Protein 5GVC (pdb70)

Organism: Homo sapiens (NCBI:txid9606)

CATH classification: 3.40.50.140 (+2 more: 1.10.460.10, 1.10.290.10)

Sequence (1215 aa):
PGHMKTVLMVAEKPSLAQSIAKILSRGSLSSHKGLNGACSVHEYTGTFAGQPVRFKMTSVCGHVMTLDFLGKWDKVDPAELFSQAPTEKKEANPKLNMVKFLQVEGRGCDYIVLWLDCDKEGENICFEVLDAVLPVMNKAHGGEKTVFRARFSSITDTDICNAMACLGEPDHNEALSVDARQELDLRIGCAFTRFQTKYFQGKYGDLDSSLISFGPCQTPTLGFCVERHDKIQSFKPETYWVLQAKVNTDKDRSLLLDWDRVRVFDREIAQMFLNMTKLEKEAQVEATSRKEKAKQRPLALNTVEMLRVASSSLGMGPQHAMQTAERLYTQGYISYPRTETTHYPENFDLKGSLRQQANHPYWADTVKRLLAEGINRPRKGHDAGDHPPITPMKSATEAELGGDAWRLYEYITRHFIATVSHDCKYLQSTISFRIGPELFTCSGKTVLSPGFTEVMPWQSVPLEESLPTCQRGDAFPVGEVKMLEKQTNPPDYLTEAELITLMEKHGIGTDASIPVHINNICQRNYVTVESGRRLKPTNLGIVLVHGYYKIDAELVLPTIRSAVEKQLNLIAQGKADYRQVLGHTLDVFKRKFHYFVDSIAGMDELMEVSFSMKTVLMVAEKPSLAQSIAKILSRGSLSSHKGLNGACSVHEYTGTFAGQPVRFKMTSVCGHVMTLDFLKVDPAELFSQAPTEKKEANPKLNMVKFLQVEGRGCDYIVLWLDCDKEGENICFEVLDAVLPVMNKAHGGEKTVFRARFSSITDTDICNAMACLGEPDHNEALSVDARQELDLRIGCAFTRFQTKYFQGKYGDLDSSLISFGPCQTPTLGFCVERHDKIQSFKPETYWVLQAKVNTDRSLLLDWDRVRVFDREIAQMFLNMTKLEKEAQVEATSRKEKAKQRPLALNTVEMLRVASSSLGMGPQHAMQTAERLYTQGYISYPRTETTHYPENFDLKGSLRQQANHPYWADTVKRLLAEGINRPRKGHDAGDHPPITPMKSATEAELGGDAWRLYEYITRHFIATVSHDCKYLQSTISFRIGPELFTCSGKTVLSPGFTEVMPWQSVPLEESLPTCQRGDAFPVGEVKMLEKQTNPPDYLTEAELITLMEKHGIGTDASIPVHINNICQRNYVTVESGRRLKPTNLGIVLVHGYYKIDAELVLPTIRSAVEKQLNLIAQGKADYRQVLGHTLDVFKRKFHYFVDSIAGMDELMEVSFS

B-factor: mean 39.68, std 14.39, range [19.63, 125.94]

Nearest PDB structures (foldseek):
  5gvc-assembly2_B  TM=1.002E+00  e=0.000E+00  Homo sapiens
  5gvc-assembly1_A  TM=9.564E-01  e=0.000E+00  Homo sapiens
  5gve-assembly1_A  TM=9.741E-01  e=1.449E-103  Homo sapiens
  9ca1-assembly1_A  TM=8.652E-01  e=1.909E-92  Homo sapiens
  9c9y-assembly1_A  TM=8.661E-01  e=2.554E-93  Homo sapiens

InterPro domains:
  IPR000380 DNA topoisomerase, type IA [PTHR11390] (3-815)
  IPR003601 DNA topoisomerase, type IA, domain 2 [SM00436] (146-242)
  IPR003602 DNA topoisomerase, type IA, DNA-binding domain [SM00437] (289-545)
  IPR006171 TOPRIM domain [PF01751] (4-154)
  IPR006171 TOPRIM domain [PS50880] (3-153)
  IPR006171 TOPRIM domain [SM00493] (3-138)
  IPR013497 DNA topoisomerase, type IA, central [PF01131] (170-582)
  IPR013497 DNA topoisomerase, type IA, central [PR00417] (112-125)
  IPR013497 DNA topoisomerase, type IA, central [PR00417] (212-230)
  IPR013497 DNA topoisomerase, type IA, central [PR00417] (331-340)
  IPR013497 DNA topoisomerase, type IA, central [PR00417] (408-424)
  IPR013497 DNA topoisomerase, type IA, central [PR00417] (507-521)
  IPR013497 DNA topoisomerase, type IA, central [PS52039] (171-593)
  IPR013497 DNA topoisomerase, type IA, central [cd00186] (172-593)
  IPR013824 DNA topoisomerase, type IA, central region, subdomain 1 [G3DSA:1.10.460.10] (177-593)
  IPR013825 DNA topoisomerase, type IA, central region, subdomain 2 [G3DSA:2.70.20.10] (236-491)
  IPR013826 DNA topoisomerase, type IA, central region, subdomain 3 [G3DSA:1.10.290.10] (297-422)
  IPR023405 DNA topoisomerase, type IA, core domain [SSF56712] (4-597)
  IPR023406 DNA topoisomerase, type IA, active site [PS00396] (326-340)
  IPR034144 DNA topoisomerase 3-like, TOPRIM domain [cd03362] (3-167)

Foldseek 3Di:
DDDAAEEEEEEAAQLLQVLLLCLVQVNQWDKDAFPLRRKIWIWDWDDAPRDIHIYITIYAHQAQWAKDWDDPPDDDALLCLLPNTHMDIDGPDVSSVRLVRLLVSLAAHQAYEYHYAFDLSRLLSLVVSCVSRVVRYRCPNVVPHRYWYFYFFFSDSVGSVVRSVDIDHRQVLSSLLVVLLSSLFRSLWCSLLVCQQVVCPVVFDQDNSNLDTATLFLQLLLLQLLVLVVLQVPDDKAKKKFKWFWFADPVGDTFIWGFPVNIGRDPVVRVVVLVQFFPFWKKFWADKDKDKDWAAQDQFAALLNLQLCCCQPVVAASVRSQVLLVVCRSVRFKTHRQGPDRAADPVDDLLVLLVQALPDPLCVVVSVVCVVVDWAAFDGTDCPPRHHGIATRHDDDCVVRPDPNVVSSLCRHLSSSRRRKGTWIKMWIKIWIDGRNTIIMGIDIGTDHQISCVSVVVPGDDDDDDDDDDDRGDMTTTPGMDMDIDMDDRDDRAALSNSSVVCVVLQACPSVNSSVSVVVCCVSQQFDQDPSRGTNGDPVVSLSSQLCCVQPVSSNNCNLRRVLSVQSVCSSVVNHDSVVSSVVSSVVSSVSSVSCVVSVCSSVVSCNVVRD/DAEEEEEEAAQLLQVLLLCLVQVNQWDKDCFPQRRKIWIWDWDDDPNDTYIYITMYAHAAQWAKDWPVDQLLCLLPNTDIDIDGPDVSSVRLVRLLVSLARHQAYEYHYAFDLSSLLSLVVSCVSRVVRHDDDPVNDHRYWYFYFFFSDSVGSVVRSVDIDHRFVLSSLLVVLVSSLFRSLWCSLLVVQQVVCPVVFDQDNSNLDTATLFLQLLLLQLLVLVVLQVPDDKAKKKFKWFWFPPPDTFIWGFPVNIGRDPVVNVVVLVLFFPFFKKAWADKDKDKDWAFQDQFAALLNLQLCCCQPVVAASVRSQVLLVVCRSVRFKTHSQDGDRADDPPDDLVQLLVQACPDPLCNVVSVVCVVVDWAHFDGDDCPPRHHGIAGHHHDDCVVPDDVSVVSSLCRHLSSSRRRKGIWIKMKMKTWIDRRNTIIMGIDIGTPGQISCSSVVVPGGDDDDDDDDDDRGDMTTTDGMDMDIDMDHGDARDASSNSSVVCVVLQACPSVNSSVSVVVCCVSQQWDQDPSRGTHGDPSVNLSSQLCCLQPVSSNNCNLRNVLSVQSVCSSVVNHDSVVSSVVSSVVSSVSSVSCVVSVCSSVVSCNVSRD

Secondary structure (DSSP, 8-state):
--SPPEEEEEESSHHHHHHHHHHHTTT--EEEE-TTSS-EEEEEEEESSSSEEEEEEEE--S-SEEEEE----S---GGGGTTTS-EEEEES-GGG-HHHHHHHHHTT-SEEEEE--SSHHHHHHHHHHHHHHGGGS-STTTTS--EEE---SSSSHHHHHHHHHT-B---HHHHHHHHHHHHHHHHHHHHHHHHHHHHTTTTSTT--GGG----TTHHHHHHHHHHHHHHHHT----EEEEEEEEEE-TT--EEEEEETT--B--HHHHHHHHHTTTT--EEEEEEEEEEEEEEPPPPPP-HHHHHHHHHHTT---HHHHHHHHHHHHHTTSBS-S-----S--TTS-HHHHHHTTTT-TTTHHHHHHHHHH-PPPPPP----SS---S-B-S---HHHH-HHHHHHHHHHHHHHHHHTSPPEEEEEEEEEEEETTEEEEEEEEEEEE-GGGGTSGGGPPPP-PPPPP--TT-EEEEEEEEEEEEE--PPPPPBHHHHHHHHHHTT-STTTTHHHHHHHHHHTTSEEEETTTEEEE-HHHHHHHHHHHHH-GGGTSTHHHHHHHHHHHHHHHTSS-HHHHHHHHHHHHHHHHHHHHHTTHHHHHHHHHHT-/-EEEEEEESSHHHHHHHHHHHTTT--EEEE-TTSS-EEEEEEEE-SSSEEEEEEEE--S-SEEEEE----GGGGTTTS-EEEEES-GGG-HHHHHHHHHTT-SEEEEE--SSHHHHHHHHHHHHHHGGGSPPPSS----EEE---SS-SHHHHHHHHHT-B---HHHHHHHHHHHHHHHHHHHHHHHHHHHHTTTTSTT--GGG----TTHHHHHHHHHHHHHHHHT----EEEEEEEEEE---EEEEEETT--B--HHHHHHHHHHHHT--EEEEEEEEEEEEEEPPPPPP-HHHHHHHHHHTT---HHHHHHHHHHHHHTTSBS-S--------TTS-HHHHHHTTTT-TTTHHHHHHHHHH-PPPPPP----SS---S-B-S---TTT--HHHHHHHHHHHHHHHHHTSPPEEEEEEEEEEEETTEEEEEEEEEEEE-GGGGT-GGGSPP--PPPPP--TT-EEEEEEEEEEEEE--PPPPPBHHHHHHHHHHTT-STTTTHHHHHHHHHHTTSEEEETTTEEEE-HHHHHHHHHHHHH-GGGTSTHHHHHHHHHHHHHHTTSS-HHHHHHHHHHHHHHHHHHHHHTTHHHHHHHHHHT-

Solvent-accessible surface area: 56131 Å² total; per-residue (Å²): 189,72,95,90,27,32,0,0,0,0,0,21,53,43,52,1,1,71,32,0,0,120,33,26,8,220,50,73,38,73,67,86,136,10,88,26,34,37,0,26,0,5,72,19,95,24,91,16,90,65,89,80,0,146,8,34,0,0,1,0,59,20,46,5,38,68,33,53,15,111,103,193,209,105,172,82,70,24,22,70,6,1,73,134,19,74,32,90,75,119,54,46,72,85,191,33,66,9,29,119,0,0,74,75,18,0,173,31,2,1,19,0,0,0,0,0,1,15,37,35,63,0,3,3,2,0,59,11,0,9,109,6,0,88,105,38,21,47,185,66,44,50,85,93,102,20,30,24,0,0,108,7,17,3,12,21,93,99,37,0,55,84,2,40,88,94,38,18,94,23,48,93,63,45,2,34,7,5,24,0,60,39,27,2,37,32,15,1,10,26,0,0,21,81,29,0,31,118,76,0,101,75,84,22,80,103,12,82,8,71,90,1,4,6,8,13,3,9,4,3,0,5,4,12,0,0,90,37,26,53,90,33,117,76,65,90,69,67,49,34,19,29,0,24,1,68,0,58,8,123,190,132,70,75,5,86,0,78,8,39,13,53,103,5,58,39,147,137,5,2,95,26,4,35,63,47,0,100,139,73,155,89,0,70,2,53,47,69,34,128,119,106,90,43,80,95,23,20,72,4,3,18,6,19,58,0,2,49,22,0,2,81,82,36,41,1,11,4,56,76,0,9,105,2,0,34,96,0,1,11,82,3,21,0,2,2,0,59,5,98,1,16,33,12,43,148,138,37,96,12,93,24,11,0,142,77,1,10,127,20,112,123,3,14,90,25,0,104,139,16,30,91,127,30,51,31,164,16,64,175,18,114,93,40,68,64,14,30,0,2,1,0,35,92,58,4,54,88,100,96,19,31,46,53,3,6,85,0,0,37,16,1,0,35,7,2,0,0,1,0,8,75,26,0,66,18,43,23,8,38,6,20,0,54,0,24,15,0,37,0,34,6,61,5,72,57,60,87,46,74,20,0,6,83,4,0,74,140,52,49,16,91,175,65,111,65,12,30,124,26,131,170,58,52,42,4,77,16,47,72,23,73,36,51,106,99,111,35,121,70,48,79,24,2,36,3,13,74,0,0,56,41,0,82,154,67,16,1,1,58,81,31,22,10,4,84,22,1,43,37,0,31,146,103,90,2,2,45,66,64,87,60,53,52,0,82,6,25,85,17,0,29,10,1,7,66,0,2,110,148,14,25,29,76,4,9,72,14,88,40,8,12,54,16,11,125,74,11,57,57,2,7,96,46,139,26,72,55,179,129,8,16,32,126,10,16,76,45,10,66,187,35,4,82,123,0,44,123,32,17,52,10,0,22,94,63,0,84,126,47,23,92,136,66,27,0,0,0,0,0,20,77,39,43,3,0,55,29,0,0,120,24,35,8,222,53,73,40,72,57,90,117,11,92,25,41,39,0,4,0,1,72,18,95,30,102,12,72,80,59,96,0,144,11,31,0,0,0,0,54,13,51,4,37,69,33,65,28,148,226,85,82,19,44,67,4,1,69,131,18,76,35,65,86,106,50,48,65,96,193,35,62,8,28,110,0,0,59,65,16,0,186,36,1,25,3,0,0,0,0,0,3,19,37,34,58,0,1,2,2,0,56,10,0,10,110,5,0,80,101,46,18,65,199,41,190,64,68,82,89,25,28,25,0,0,104,10,20,2,13,34,90,97,39,0,52,83,5,42,84,99,39,20,102,23,45,102,63,45,2,38,5,5,25,0,70,36,20,1,36,33,14,2,8,36,0,0,23,105,32,0,30,122,74,0,117,73,89,21,78,102,11,78,8,80,94,1,4,6,7,16,3,8,4,4,0,4,4,16,0,0,88,43,19,54,94,28,133,83,62,166,77,99,39,24,13,29,2,48,0,73,0,52,68,168,168,56,30,95,2,85,12,78,116,95,97,15,101,68,130,121,71,1,80,76,13,25,64,92,0,97,130,70,166,94,0,70,2,48,47,63,45,156,136,116,83,54,73,95,23,21,70,3,2,16,6,24,54,0,1,87,20,0,2,81,73,40,25,0,7,4,48,3,0,7,30,6,0,36,47,0,2,16,56,2,18,0,0,5,0,54,4,88,1,18,35,8,40,145,137,37,89,11,72,18,8,0,132,83,0,14,122,16,110,116,3,12,86,20,0,101,139,15,45,89,138,27,31,38,142,16,66,174,21,110,80,39,68,68,13,20,0,1,0,0,27,101,52,4,52,90,94,103,8,22,14,6,21,15,75,0,0,36,11,0,0,31,5,2,0,0,0,1,7,91,36,1,70,20,30,30,16,38,5,17,0,76,0,27,62,7,45,0,39,4,67,6,76,44,64,91,45,76,21,0,7,87,2,0,68,122,52,46,16,94,181,76,125,69,24,29,128,25,132,172,59,55,54,21,74,26,42,54,18,100,51,53,105,104,89,19,121,56,57,90,27,5,38,3,9,71,0,0,57,40,0,88,156,66,19,1,1,60,77,20,25,8,0,80,25,1,21,43,0,29,106,105,93,3,2,47,19,60,75,61,24,51,0,79,5,34,84,18,0,25,8,1,2,58,0,2,87,118,8,25,40,84,3,3,73,13,94,31,9,10,54,16,12,127,70,12,60,60,3,7,96,45,144,26,86,56,143,132,8,0,25,124,9,12,59,47,10,73,161,31,10,124,119,0,50,102,29,18,64,12,0,25,101,41,0,91,120,50,19,91

GO terms:
  GO:0003677 DNA binding (F, TAS)
  GO:0005634 nucleus (C, TAS)
  GO:0003916 DNA topoisomerase activity (F, TAS)
  GO:0140226 RNA topoisomerase activity (F, IDA)
  GO:0005515 protein binding (F, IPI)
  GO:0005634 nucleus (C, IDA)
  GO:0003723 RNA binding (F, HDA)

Structure (mmCIF, N/CA/C/O backbone):
data_5GVC
#
_entry.id   5GVC
#
_cell.length_a   176.088
_cell.length_b   93.665
_cell.length_c   91.608
_cell.angle_alpha   90.00
_cell.angle_beta   91.88
_cell.angle_gamma   90.00
#
_symmetry.space_group_name_H-M   'C 1 2 1'
#
loop_
_entity.id
_entity.type
_entity.pdbx_description
1 polymer 'DNA topoisomerase 3-beta-1'
2 non-polymer 'MAGNESIUM ION'
3 water water
#
loop_
_atom_site.group_PDB
_atom_site.id
_atom_site.type_symbol
_atom_site.label_atom_id
_atom_site.label_alt_id
_atom_site.label_comp_id
_atom_site.label_asym_id
_atom_site.label_entity_id
_atom_site.label_seq_id
_atom_site.pdbx_PDB_ins_code
_atom_site.Cartn_x
_atom_site.Cartn_y
_atom_site.Cartn_z
_atom_site.occupancy
_atom_site.B_iso_or_equiv
_atom_site.auth_seq_id
_atom_site.auth_comp_id
_atom_site.auth_asym_id
_atom_site.auth_atom_id
_atom_site.pdbx_PDB_model_num
ATOM 1 N N . PRO A 1 1 ? 10.119 -28.643 41.880 1.00 70.20 -2 PRO A N 1
ATOM 2 C CA . PRO A 1 1 ? 10.751 -28.613 40.557 1.00 67.03 -2 PRO A CA 1
ATOM 3 C C . PRO A 1 1 ? 11.775 -29.727 40.374 1.00 64.51 -2 PRO A C 1
ATOM 4 O O . PRO A 1 1 ? 12.023 -30.502 41.298 1.00 62.58 -2 PRO A O 1
ATOM 8 N N . GLY A 1 2 ? 12.361 -29.798 39.184 1.00 56.24 -1 GLY A N 1
ATOM 9 C CA . GLY A 1 2 ? 13.414 -30.755 38.906 1.00 43.10 -1 GLY A CA 1
ATOM 10 C C . GLY A 1 2 ? 14.778 -30.104 39.021 1.00 36.91 -1 GLY A C 1
ATOM 11 O O . GLY A 1 2 ? 15.004 -29.269 39.897 1.00 37.49 -1 GLY A O 1
ATOM 12 N N . HIS A 1 3 ? 15.689 -30.476 38.130 1.00 38.53 0 HIS A N 1
ATOM 13 C CA . HIS A 1 3 ? 17.039 -29.926 38.148 1.00 37.13 0 HIS A CA 1
ATOM 14 C C . HIS A 1 3 ? 17.054 -28.470 37.692 1.00 37.69 0 HIS A C 1
ATOM 15 O O . HIS A 1 3 ? 16.267 -28.071 36.834 1.00 41.63 0 HIS A O 1
ATOM 22 N N . MET A 1 4 ? 17.949 -27.682 38.279 1.00 31.19 1 MET A N 1
ATOM 23 C CA . MET A 1 4 ? 18.179 -26.313 37.831 1.00 32.08 1 MET A CA 1
ATOM 24 C C . MET A 1 4 ? 18.647 -26.307 36.382 1.00 32.58 1 MET A C 1
ATOM 25 O O . MET A 1 4 ? 19.601 -26.999 36.027 1.00 30.04 1 MET A O 1
ATOM 30 N N . LYS A 1 5 ? 17.966 -25.532 35.546 1.00 35.11 2 LYS A N 1
ATOM 31 C CA . LYS A 1 5 ? 18.270 -25.505 34.124 1.00 32.82 2 LYS A CA 1
ATOM 32 C C . LYS A 1 5 ? 19.557 -24.740 33.837 1.00 34.20 2 LYS A C 1
ATOM 33 O O . LYS A 1 5 ? 19.910 -23.804 34.554 1.00 36.17 2 LYS A O 1
ATOM 39 N N . THR A 1 6 ? 20.256 -25.151 32.785 1.00 35.89 3 THR A N 1
ATOM 40 C CA . THR A 1 6 ? 21.471 -24.473 32.356 1.00 27.37 3 THR A CA 1
ATOM 41 C C . THR A 1 6 ? 21.211 -23.806 31.013 1.00 30.07 3 THR A C 1
ATOM 42 O O . THR A 1 6 ? 20.771 -24.454 30.064 1.00 35.23 3 THR A O 1
ATOM 46 N N . VAL A 1 7 ? 21.480 -22.508 30.934 1.00 28.62 4 VAL A N 1
ATOM 47 C CA . VAL A 1 7 ? 21.255 -21.771 29.700 1.00 25.06 4 VAL A CA 1
ATOM 48 C C . VAL A 1 7 ? 22.563 -21.460 28.987 1.00 26.89 4 VAL A C 1
ATOM 49 O O . VAL A 1 7 ? 23.366 -20.662 29.468 1.00 31.58 4 VAL A O 1
ATOM 53 N N . LEU A 1 8 ? 22.773 -22.095 27.838 1.00 24.46 5 LEU A N 1
ATOM 54 C CA . LEU A 1 8 ? 23.943 -21.809 27.020 1.00 24.07 5 LEU A CA 1
ATOM 55 C C . LEU A 1 8 ? 23.701 -20.545 26.208 1.00 27.02 5 LEU A C 1
ATOM 56 O O . LEU A 1 8 ? 22.664 -20.403 25.565 1.00 33.44 5 LEU A O 1
ATOM 61 N N . MET A 1 9 ? 24.650 -19.619 26.246 1.00 30.11 6 MET A N 1
ATOM 62 C CA . MET A 1 9 ? 24.532 -18.402 25.456 1.00 23.55 6 MET A CA 1
ATOM 63 C C . MET A 1 9 ? 25.785 -18.204 24.609 1.00 23.18 6 MET A C 1
ATOM 64 O O . MET A 1 9 ? 26.905 -18.295 25.109 1.00 27.77 6 MET A O 1
ATOM 69 N N . VAL A 1 10 ? 25.585 -17.937 23.321 1.00 24.88 7 VAL A N 1
ATOM 70 C CA . VAL A 1 10 ? 26.684 -17.911 22.361 1.00 22.75 7 VAL A CA 1
ATOM 71 C C . VAL A 1 10 ? 26.800 -16.585 21.616 1.00 33.10 7 VAL A C 1
ATOM 72 O O . VAL A 1 10 ? 25.867 -16.162 20.934 1.00 22.66 7 VAL A O 1
ATOM 76 N N . ALA A 1 11 ? 27.956 -15.942 21.744 1.00 30.84 8 ALA A N 1
ATOM 77 C CA . ALA A 1 11 ? 28.236 -14.712 21.013 1.00 27.00 8 ALA A CA 1
ATOM 78 C C . ALA A 1 11 ? 29.099 -15.022 19.794 1.00 30.73 8 ALA A C 1
ATOM 79 O O . ALA A 1 11 ? 29.507 -16.164 19.589 1.00 24.48 8 ALA A O 1
ATOM 81 N N . GLU A 1 12 ? 29.371 -14.007 18.982 1.00 21.77 9 GLU A N 1
ATOM 82 C CA . GLU A 1 12 ? 30.079 -14.218 17.723 1.00 26.23 9 GLU A CA 1
ATOM 83 C C . GLU A 1 12 ? 31.590 -14.296 17.907 1.00 27.84 9 GLU A C 1
ATOM 84 O O . GLU A 1 12 ? 32.279 -14.967 17.139 1.00 30.70 9 GLU A O 1
ATOM 90 N N . LYS A 1 13 ? 32.100 -13.621 18.932 1.00 21.37 10 LYS A N 1
ATOM 91 C CA . LYS A 1 13 ? 33.537 -13.584 19.186 1.00 33.54 10 LYS A CA 1
ATOM 92 C C . LYS A 1 13 ? 33.819 -13.628 20.687 1.00 29.40 10 LYS A C 1
ATOM 93 O O . LYS A 1 13 ? 32.983 -13.204 21.484 1.00 29.93 10 LYS A O 1
ATOM 99 N N . PRO A 1 14 ? 34.996 -14.155 21.075 1.00 34.06 11 PRO A N 1
ATOM 100 C CA . PRO A 1 14 ? 35.397 -14.315 22.480 1.00 29.49 11 PRO A CA 1
ATOM 101 C C . PRO A 1 14 ? 35.248 -13.051 23.326 1.00 26.25 11 PRO A C 1
ATOM 102 O O . PRO A 1 1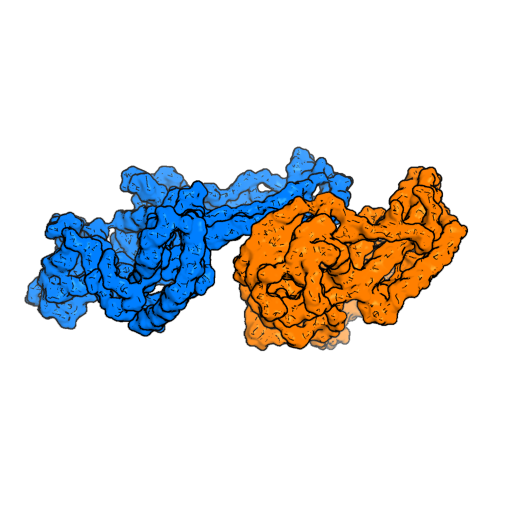4 ? 34.721 -13.121 24.437 1.00 27.13 11 PRO A O 1
ATOM 106 N N . SER A 1 15 ? 35.708 -11.919 22.805 1.00 27.38 12 SER A N 1
ATOM 107 C CA . SER A 1 15 ? 35.620 -10.650 23.523 1.00 31.43 12 SER A CA 1
ATOM 108 C C . SER A 1 15 ? 34.173 -10.227 23.747 1.00 27.87 12 SER A C 1
ATOM 109 O O . SER A 1 15 ? 33.826 -9.702 24.805 1.00 29.95 12 SER A O 1
ATOM 112 N N . LEU A 1 16 ? 33.332 -10.460 22.744 1.00 26.11 13 LEU A N 1
ATOM 113 C CA . LEU A 1 16 ? 31.911 -10.157 22.851 1.00 31.73 13 LEU A CA 1
ATOM 114 C C . LEU A 1 16 ? 31.254 -10.992 23.944 1.00 25.72 13 LEU A C 1
ATOM 115 O O . LEU A 1 16 ? 30.496 -10.469 24.758 1.00 28.21 13 LEU A O 1
ATOM 120 N N . ALA A 1 17 ? 31.552 -12.288 23.955 1.00 24.29 14 ALA A N 1
ATOM 121 C CA . ALA A 1 17 ? 30.996 -13.198 24.951 1.00 26.80 14 ALA A CA 1
ATOM 122 C C . ALA A 1 17 ? 31.368 -12.768 26.365 1.00 27.79 14 ALA A C 1
ATOM 123 O O . ALA A 1 17 ? 30.530 -12.772 27.264 1.00 34.90 14 ALA A O 1
ATOM 125 N N . GLN A 1 18 ? 32.628 -12.387 26.548 1.00 26.07 15 GLN A N 1
ATOM 126 C CA . GLN A 1 18 ? 33.127 -11.983 27.857 1.00 31.16 15 GLN A CA 1
ATOM 127 C C . GLN A 1 18 ? 32.451 -10.696 28.315 1.00 30.04 15 GLN A C 1
ATOM 128 O O . GLN A 1 18 ? 32.023 -10.585 29.465 1.00 32.25 15 GLN A O 1
ATOM 134 N N . SER A 1 19 ? 32.363 -9.725 27.411 1.00 22.35 16 SER A N 1
ATOM 135 C CA . SER A 1 19 ? 31.783 -8.427 27.739 1.00 36.31 16 SER A CA 1
ATOM 136 C C . SER A 1 19 ? 30.295 -8.529 28.056 1.00 37.67 16 SER A C 1
ATOM 137 O O . SER A 1 19 ? 29.821 -7.931 29.022 1.00 41.73 16 SER A O 1
ATOM 140 N N . ILE A 1 20 ? 29.563 -9.285 27.243 1.00 32.65 17 ILE A N 1
ATOM 141 C CA . ILE A 1 20 ? 28.129 -9.461 27.452 1.00 33.25 17 ILE A CA 1
ATOM 142 C C . ILE A 1 20 ? 27.868 -10.171 28.775 1.00 30.99 17 ILE A C 1
ATOM 143 O O . ILE A 1 20 ? 26.986 -9.779 29.539 1.00 42.91 17 ILE A O 1
ATOM 148 N N . ALA A 1 21 ? 28.650 -11.210 29.046 1.00 24.01 18 ALA A N 1
ATOM 149 C CA . ALA A 1 21 ? 28.508 -11.972 30.281 1.00 30.01 18 ALA A CA 1
ATOM 150 C C . ALA A 1 21 ? 28.849 -11.130 31.509 1.00 31.12 18 ALA A C 1
ATOM 151 O O . ALA A 1 21 ? 28.192 -11.239 32.542 1.00 32.27 18 ALA A O 1
ATOM 153 N N . LYS A 1 22 ? 29.877 -10.294 31.392 1.00 29.25 19 LYS A N 1
ATOM 154 C CA . LYS A 1 22 ? 30.275 -9.409 32.483 1.00 30.20 19 LYS A CA 1
ATOM 155 C C . LYS A 1 22 ? 29.155 -8.426 32.817 1.00 35.91 19 LYS A C 1
ATOM 156 O O . LYS A 1 22 ? 28.910 -8.117 33.985 1.00 35.52 19 LYS A O 1
ATOM 162 N N . ILE A 1 23 ? 28.477 -7.943 31.781 1.00 28.77 20 ILE A N 1
ATOM 163 C CA . ILE A 1 23 ? 27.350 -7.033 31.949 1.00 23.93 20 ILE A CA 1
ATOM 164 C C . ILE A 1 23 ? 26.179 -7.732 32.639 1.00 41.80 20 ILE A C 1
ATOM 165 O O . ILE A 1 23 ? 25.636 -7.231 33.624 1.00 45.80 20 ILE A O 1
ATOM 170 N N . LEU A 1 24 ? 25.797 -8.892 32.116 1.00 33.81 21 LEU A N 1
ATOM 171 C CA . LEU A 1 24 ? 24.626 -9.612 32.607 1.00 34.82 21 LEU A CA 1
ATOM 172 C C . LEU A 1 24 ? 24.837 -10.200 34.001 1.00 29.71 21 LEU A C 1
ATOM 173 O O . LEU A 1 24 ? 23.902 -10.270 34.799 1.00 34.27 21 LEU A O 1
ATOM 178 N N . SER A 1 25 ? 26.065 -10.615 34.294 1.00 29.20 22 SER A N 1
ATOM 179 C CA . SER A 1 25 ? 26.387 -11.190 35.597 1.00 34.14 22 SER A CA 1
ATOM 180 C C . SER A 1 25 ? 26.677 -10.117 36.639 1.00 33.98 22 SER A C 1
ATOM 181 O O . SER A 1 25 ? 26.909 -10.430 37.808 1.00 39.98 22 SER A O 1
ATOM 184 N N . ARG A 1 26 ? 26.665 -8.859 36.204 1.00 35.66 23 ARG A N 1
ATOM 185 C CA . ARG A 1 26 ? 27.044 -7.724 37.044 1.00 38.95 23 ARG A CA 1
ATOM 186 C C . ARG A 1 26 ? 28.419 -7.927 37.678 1.00 42.26 23 ARG A C 1
ATOM 187 O O . ARG A 1 26 ? 28.669 -7.482 38.798 1.00 36.20 23 ARG A O 1
ATOM 195 N N . GLY A 1 27 ? 29.307 -8.599 36.952 1.00 39.45 24 GLY A N 1
ATOM 196 C CA . GLY A 1 27 ? 30.671 -8.801 37.403 1.00 39.30 24 GLY A CA 1
ATOM 197 C C . GLY A 1 27 ? 30.889 -10.057 38.228 1.00 41.63 24 GLY A C 1
ATOM 198 O O . GLY A 1 27 ? 32.010 -10.331 38.658 1.00 45.11 24 GLY A O 1
ATOM 199 N N . SER A 1 28 ? 29.828 -10.830 38.443 1.00 38.31 25 SER A N 1
ATOM 200 C CA . SER A 1 28 ? 29.936 -12.068 39.212 1.00 37.93 25 SER A CA 1
ATOM 201 C C . SER A 1 28 ? 30.383 -13.201 38.299 1.00 39.22 25 SER A C 1
ATOM 202 O O . SER A 1 28 ? 30.040 -14.364 38.506 1.00 41.67 25 SER A O 1
ATOM 205 N N . LEU A 1 29 ? 31.161 -12.837 37.289 1.00 52.70 26 LEU A N 1
ATOM 206 C CA . LEU A 1 29 ? 31.555 -13.745 36.228 1.00 46.27 26 LEU A CA 1
ATOM 207 C C . LEU A 1 29 ? 32.662 -14.693 36.671 1.00 44.54 26 LEU A C 1
ATOM 208 O O . LEU A 1 29 ? 33.610 -14.287 37.342 1.00 55.47 26 LEU A O 1
ATOM 213 N N . SER A 1 30 ? 32.532 -15.960 36.292 1.00 36.40 27 SER A N 1
ATOM 214 C CA . SER A 1 30 ? 33.592 -16.936 36.501 1.00 30.27 27 SER A CA 1
ATOM 215 C C . SER A 1 30 ? 33.989 -17.521 35.150 1.00 41.18 27 SER A C 1
ATOM 216 O O . SER A 1 30 ? 33.182 -18.173 34.487 1.00 49.36 27 SER A O 1
ATOM 219 N N . SER A 1 31 ? 35.235 -17.291 34.749 1.00 28.74 28 SER A N 1
ATOM 220 C CA . SER A 1 31 ? 35.674 -17.629 33.399 1.00 30.45 28 SER A CA 1
ATOM 221 C C . SER A 1 31 ? 36.798 -18.659 33.363 1.00 38.76 28 SER A C 1
ATOM 222 O O . SER A 1 31 ? 37.734 -18.602 34.161 1.00 41.89 28 SER A O 1
ATOM 225 N N . HIS A 1 32 ? 36.698 -19.597 32.426 1.00 39.90 29 HIS A N 1
ATOM 226 C CA . HIS A 1 32 ? 37.750 -20.583 32.215 1.00 33.45 29 HIS A CA 1
ATOM 227 C C . HIS A 1 32 ? 37.931 -20.869 30.725 1.00 38.23 29 HIS A C 1
ATOM 228 O O . HIS A 1 32 ? 37.032 -20.629 29.919 1.00 35.01 29 HIS A O 1
ATOM 235 N N . LYS A 1 33 ? 39.103 -21.383 30.370 1.00 44.33 30 LYS A N 1
ATOM 236 C CA . LYS A 1 33 ? 39.466 -21.592 28.973 1.00 42.34 30 LYS A CA 1
ATOM 237 C C . LYS A 1 33 ? 38.741 -22.802 28.387 1.00 37.43 30 LYS A C 1
ATOM 238 O O . LYS A 1 33 ? 38.533 -23.799 29.075 1.00 35.46 30 LYS A O 1
ATOM 244 N N . GLY A 1 34 ? 38.359 -22.710 27.117 1.00 37.39 31 GLY A N 1
ATOM 245 C CA . GLY A 1 34 ? 37.746 -23.833 26.430 1.00 34.69 31 GLY A CA 1
ATOM 246 C C . GLY A 1 34 ? 38.789 -24.770 25.855 1.00 33.47 31 GLY A C 1
ATOM 247 O O . GLY A 1 34 ? 39.986 -24.498 25.941 1.00 42.50 31 GLY A O 1
ATOM 248 N N . LEU A 1 35 ? 38.338 -25.875 25.267 1.00 23.46 32 LEU A N 1
ATOM 249 C CA . LEU A 1 35 ? 39.250 -26.902 24.773 1.00 30.70 32 LEU A CA 1
ATOM 250 C C . LEU A 1 35 ? 40.091 -26.408 23.599 1.00 33.67 32 LEU A C 1
ATOM 251 O O . LEU A 1 35 ? 41.216 -26.865 23.400 1.00 39.84 32 LEU A O 1
ATOM 256 N N . ASN A 1 36 ? 39.545 -25.475 22.827 1.00 36.12 33 ASN A N 1
ATOM 257 C CA . ASN A 1 36 ? 40.191 -25.044 21.594 1.00 35.38 33 ASN A CA 1
ATOM 258 C C . ASN A 1 36 ? 41.184 -23.905 21.801 1.00 32.20 33 ASN A C 1
ATOM 259 O O . ASN A 1 36 ? 41.907 -23.529 20.881 1.00 41.56 33 ASN A O 1
ATOM 264 N N . GLY A 1 37 ? 41.215 -23.355 23.009 1.00 38.20 34 GLY A N 1
ATOM 265 C CA . GLY A 1 37 ? 42.136 -22.277 23.318 1.00 42.42 34 GLY A CA 1
ATOM 266 C C . GLY A 1 37 ? 41.635 -20.902 22.920 1.00 50.01 34 GLY A C 1
ATOM 267 O O . GLY A 1 37 ? 41.901 -19.918 23.606 1.00 57.66 34 GLY A O 1
ATOM 268 N N . ALA A 1 38 ? 40.913 -20.828 21.808 1.00 49.77 35 ALA A N 1
ATOM 269 C CA . ALA A 1 38 ? 40.382 -19.558 21.325 1.00 40.54 35 ALA A CA 1
ATOM 270 C C . ALA A 1 38 ? 39.185 -19.107 22.156 1.00 47.43 35 ALA A C 1
ATOM 271 O O . ALA A 1 38 ? 39.090 -17.942 22.542 1.00 41.92 35 ALA A O 1
ATOM 273 N N . CYS A 1 39 ? 38.274 -20.034 22.431 1.00 37.78 36 CYS A N 1
ATOM 274 C CA . CYS A 1 39 ? 37.020 -19.695 23.092 1.00 33.89 36 CYS A CA 1
ATOM 275 C C . CYS A 1 39 ? 37.072 -19.961 24.592 1.00 41.41 36 CYS A C 1
ATOM 276 O O . CYS A 1 39 ? 37.603 -20.977 25.034 1.00 43.86 36 CYS A O 1
ATOM 279 N N . SER A 1 40 ? 36.529 -19.031 25.370 1.00 39.10 37 SER A N 1
ATOM 280 C CA . SER A 1 40 ? 36.423 -19.209 26.812 1.00 36.25 37 SER A CA 1
ATOM 281 C C . SER A 1 40 ? 34.978 -19.475 27.212 1.00 37.78 37 SER A C 1
ATOM 282 O O . SER A 1 40 ? 34.058 -19.274 26.419 1.00 35.36 37 SER A O 1
ATOM 285 N N . VAL A 1 41 ? 34.783 -19.922 28.447 1.00 36.52 38 VAL A N 1
ATOM 286 C CA . VAL A 1 41 ? 33.445 -20.181 28.957 1.00 34.58 38 VAL A CA 1
ATOM 287 C C . VAL A 1 41 ? 33.209 -19.344 30.205 1.00 36.83 38 VAL A C 1
ATOM 288 O O . VAL A 1 41 ? 34.023 -19.342 31.128 1.00 37.01 38 VAL A O 1
ATOM 292 N N . HIS A 1 42 ? 32.089 -18.631 30.225 1.00 32.20 39 HIS A N 1
ATOM 293 C CA . HIS A 1 42 ? 31.781 -17.736 31.326 1.00 26.49 39 HIS A CA 1
ATOM 294 C C . HIS A 1 42 ? 30.526 -18.203 32.048 1.00 32.34 39 HIS A C 1
ATOM 295 O O . HIS A 1 42 ? 29.439 -18.236 31.469 1.00 25.43 39 HIS A O 1
ATOM 302 N N . GLU A 1 43 ? 30.681 -18.567 33.316 1.00 32.89 40 GLU A N 1
ATOM 303 C CA . GLU A 1 43 ? 29.576 -19.132 34.075 1.00 31.45 40 GLU A CA 1
ATOM 304 C C . GLU A 1 43 ? 29.188 -18.247 35.251 1.00 37.10 40 GLU A C 1
ATOM 305 O O . GLU A 1 43 ? 30.040 -17.614 35.878 1.00 39.27 40 GLU A O 1
ATOM 311 N N . TYR A 1 44 ? 27.893 -18.220 35.543 1.00 28.72 41 TYR A N 1
ATOM 312 C CA . TYR A 1 44 ? 27.360 -17.471 36.671 1.00 32.87 41 TYR A CA 1
ATOM 313 C C . TYR A 1 44 ? 25.913 -17.872 36.913 1.00 34.28 41 TYR A C 1
ATOM 314 O O . TYR A 1 44 ? 25.281 -18.488 36.056 1.00 32.70 41 TYR A O 1
ATOM 323 N N . THR A 1 45 ? 25.391 -17.519 38.082 1.00 31.63 42 THR A N 1
ATOM 324 C CA . THR A 1 45 ? 24.008 -17.829 38.413 1.00 27.31 42 THR A CA 1
ATOM 325 C C . THR A 1 45 ? 23.154 -16.589 38.185 1.00 30.31 42 THR A C 1
ATOM 326 O O . THR A 1 45 ? 23.611 -15.463 38.388 1.00 32.27 42 THR A O 1
ATOM 330 N N . GLY A 1 46 ? 21.913 -16.796 37.757 1.00 32.33 43 GLY A N 1
ATOM 331 C CA . GLY A 1 46 ? 21.005 -15.693 37.522 1.00 30.41 43 GLY A CA 1
ATOM 332 C C . GLY A 1 46 ? 19.566 -16.143 37.382 1.00 33.74 43 GLY A C 1
ATOM 333 O O . GLY A 1 46 ? 19.192 -17.223 37.842 1.00 36.62 43 GLY A O 1
ATOM 334 N N . THR A 1 47 ? 18.760 -15.310 36.735 1.00 40.68 44 THR A N 1
ATOM 335 C CA . THR A 1 47 ? 17.343 -15.594 36.558 1.00 47.34 44 THR A CA 1
ATOM 336 C C . THR A 1 47 ? 16.945 -15.629 35.085 1.00 45.88 44 THR A C 1
ATOM 337 O O . THR A 1 47 ? 17.363 -14.781 34.297 1.00 56.38 44 THR A O 1
ATOM 341 N N . PHE A 1 48 ? 16.141 -16.623 34.723 1.00 38.15 45 PHE A N 1
ATOM 342 C CA . PHE A 1 48 ? 15.621 -16.740 33.370 1.00 34.89 45 PHE A CA 1
ATOM 343 C C . PHE A 1 48 ? 14.163 -17.176 33.455 1.00 44.12 45 PHE A 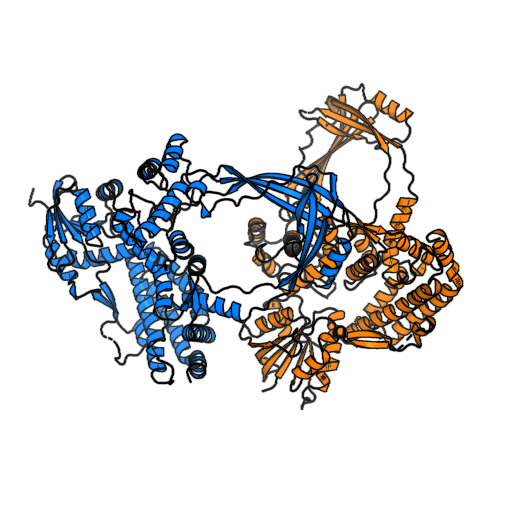C 1
ATOM 344 O O . PHE A 1 48 ? 13.849 -18.201 34.062 1.00 48.74 45 PHE A O 1
ATOM 352 N N . ALA A 1 49 ? 13.285 -16.382 32.846 1.00 52.88 46 ALA A N 1
ATOM 353 C CA . ALA A 1 49 ? 11.845 -16.634 32.852 1.00 55.48 46 ALA A CA 1
ATOM 354 C C . ALA A 1 49 ? 11.312 -16.755 34.279 1.00 56.10 46 ALA A C 1
ATOM 355 O O . ALA A 1 49 ? 10.476 -17.610 34.570 1.00 58.64 46 ALA A O 1
ATOM 357 N N . GLY A 1 50 ? 11.801 -15.887 35.161 1.00 50.45 47 GLY A N 1
ATOM 358 C CA . GLY A 1 50 ? 11.376 -15.872 36.550 1.00 39.91 47 GLY A CA 1
ATOM 359 C C . GLY A 1 50 ? 11.775 -17.117 37.321 1.00 37.33 47 GLY A C 1
ATOM 360 O O . GLY A 1 50 ? 11.058 -17.559 38.218 1.00 50.75 47 GLY A O 1
ATOM 361 N N . GLN A 1 51 ? 12.928 -17.679 36.973 1.00 42.24 48 GLN A N 1
ATOM 362 C CA . GLN A 1 51 ? 13.434 -18.888 37.616 1.00 41.92 48 GLN A CA 1
ATOM 363 C C . GLN A 1 51 ? 14.947 -18.814 37.770 1.00 38.49 48 GLN A C 1
ATOM 364 O O . GLN A 1 51 ? 15.637 -18.310 36.884 1.00 34.91 48 GLN A O 1
ATOM 370 N N . PRO A 1 52 ? 15.470 -19.321 38.896 1.00 41.37 49 PRO A N 1
ATOM 371 C CA . PRO A 1 52 ? 16.922 -19.407 39.082 1.00 34.02 49 PRO A CA 1
ATOM 372 C C . PRO A 1 52 ? 17.552 -20.451 38.171 1.00 36.87 49 PRO A C 1
ATOM 373 O O . PRO A 1 52 ? 17.140 -21.611 38.179 1.00 42.02 49 PRO A O 1
ATOM 377 N N . VAL A 1 53 ? 18.545 -20.032 37.394 1.00 33.34 50 VAL A N 1
ATOM 378 C CA . VAL A 1 53 ? 19.196 -20.903 36.425 1.00 31.86 50 VAL A CA 1
ATOM 379 C C . VAL A 1 53 ? 20.702 -20.699 36.457 1.00 38.75 50 VAL A C 1
ATOM 380 O O . VAL A 1 53 ? 21.196 -19.731 37.036 1.00 37.77 50 VAL A O 1
ATOM 384 N N . ARG A 1 54 ? 21.430 -21.615 35.831 1.00 35.07 51 ARG A N 1
ATOM 385 C CA . ARG A 1 54 ? 22.859 -21.433 35.628 1.00 34.81 51 ARG A CA 1
ATOM 386 C C . ARG A 1 54 ? 23.113 -20.940 34.210 1.00 33.78 51 ARG A C 1
ATOM 387 O O . ARG A 1 54 ? 22.649 -21.543 33.243 1.00 38.76 51 ARG A O 1
ATOM 395 N N . PHE A 1 55 ? 23.851 -19.843 34.086 1.00 35.43 52 PHE A N 1
ATOM 396 C CA . PHE A 1 55 ? 24.174 -19.303 32.772 1.00 27.47 52 PHE A CA 1
ATOM 397 C C . PHE A 1 55 ? 25.553 -19.751 32.314 1.00 30.87 52 PHE A C 1
ATOM 398 O O . PHE A 1 55 ? 26.501 -19.788 33.098 1.00 35.84 52 PHE A O 1
ATOM 406 N N . LYS A 1 56 ? 25.652 -20.094 31.035 1.00 30.76 53 LYS A N 1
ATOM 407 C CA . LYS A 1 56 ? 26.902 -20.564 30.462 1.00 31.29 53 LYS A CA 1
ATOM 408 C C . LYS A 1 56 ? 27.172 -19.828 29.154 1.00 33.41 53 LYS A C 1
ATOM 409 O O . LYS A 1 56 ? 26.684 -20.224 28.094 1.00 34.38 53 LYS A O 1
ATOM 415 N N . MET A 1 57 ? 27.948 -18.753 29.236 1.00 29.14 54 MET A N 1
ATOM 416 C CA . MET A 1 57 ? 28.211 -17.913 28.075 1.00 30.44 54 MET A CA 1
ATOM 417 C C . MET A 1 57 ? 29.564 -18.210 27.444 1.00 31.79 54 MET A C 1
ATOM 418 O O . MET A 1 57 ? 30.602 -18.153 28.103 1.00 32.72 54 MET A O 1
ATOM 423 N N . THR A 1 58 ? 29.537 -18.536 26.159 1.00 28.41 55 THR A N 1
ATOM 424 C CA . THR A 1 58 ? 30.755 -18.718 25.387 1.00 26.53 55 THR A CA 1
ATOM 425 C C . THR A 1 58 ? 30.551 -18.112 24.008 1.00 23.78 55 THR A C 1
ATOM 426 O O . THR A 1 58 ? 29.627 -17.326 23.804 1.00 23.41 55 THR A O 1
ATOM 430 N N . SER A 1 59 ? 31.405 -18.475 23.059 1.00 30.02 56 SER A N 1
ATOM 431 C CA . SER A 1 59 ? 31.297 -17.916 21.722 1.00 37.25 56 SER A CA 1
ATOM 432 C C . SER A 1 59 ? 31.844 -18.837 20.647 1.00 31.25 56 SER A C 1
ATOM 433 O O . SER A 1 59 ? 32.462 -19.861 20.935 1.00 21.77 56 SER A O 1
ATOM 436 N N . VAL A 1 60 ? 31.599 -18.458 19.399 1.00 30.92 57 VAL A N 1
ATOM 437 C CA . VAL A 1 60 ? 32.292 -19.049 18.267 1.00 34.81 57 VAL A CA 1
ATOM 438 C C . VAL A 1 60 ? 33.402 -18.082 17.876 1.00 26.28 57 VAL A C 1
ATOM 439 O O . VAL A 1 60 ? 33.801 -17.237 18.677 1.00 22.43 57 VAL A O 1
ATOM 443 N N . CYS A 1 61 ? 33.912 -18.208 16.658 1.00 32.51 58 CYS A N 1
ATOM 444 C CA . CYS A 1 61 ? 34.865 -17.233 16.144 1.00 33.50 58 CYS A CA 1
ATOM 445 C C . CYS A 1 61 ? 34.481 -16.847 14.723 1.00 34.57 58 CYS A C 1
ATOM 446 O O . CYS A 1 61 ? 35.082 -17.314 13.755 1.00 36.73 58 CYS A O 1
ATOM 449 N N . GLY A 1 62 ? 33.474 -15.986 14.608 1.00 31.03 59 GLY A N 1
ATOM 450 C CA . GLY A 1 62 ? 32.897 -15.661 13.319 1.00 23.02 59 GLY A CA 1
ATOM 451 C C . GLY A 1 62 ? 32.175 -16.873 12.768 1.00 30.05 59 GLY A C 1
ATOM 452 O O . GLY A 1 62 ? 31.736 -17.736 13.529 1.00 28.81 59 GLY A O 1
ATOM 453 N N . HIS A 1 63 ? 32.045 -16.934 11.446 1.00 28.24 60 HIS A N 1
ATOM 454 C CA . HIS A 1 63 ? 31.383 -18.054 10.788 1.00 25.14 60 HIS A CA 1
ATOM 455 C C . HIS A 1 63 ? 32.002 -19.393 11.177 1.00 30.32 60 HIS A C 1
ATOM 456 O O . HIS A 1 63 ? 33.218 -19.573 11.095 1.00 31.07 60 HIS A O 1
ATOM 463 N N . VAL A 1 64 ? 31.159 -20.326 11.606 1.00 23.49 61 VAL A N 1
ATOM 464 C CA . VAL A 1 64 ? 31.612 -21.675 11.918 1.00 26.67 61 VAL A CA 1
ATOM 465 C C . VAL A 1 64 ? 31.905 -22.420 10.624 1.00 35.35 61 VAL A C 1
ATOM 466 O O . VAL A 1 64 ? 32.879 -23.167 10.527 1.00 36.47 61 VAL A O 1
ATOM 470 N N . MET A 1 65 ? 31.058 -22.194 9.624 1.00 32.29 62 MET A N 1
ATOM 471 C CA . MET A 1 65 ? 31.152 -22.908 8.359 1.00 25.72 62 MET A CA 1
ATOM 472 C C . MET A 1 65 ? 31.442 -21.981 7.183 1.00 31.25 62 MET A C 1
ATOM 473 O O . MET A 1 65 ? 31.176 -20.780 7.239 1.00 30.31 62 MET A O 1
ATOM 478 N N . THR A 1 66 ? 31.990 -22.560 6.119 1.00 28.03 63 THR A N 1
ATOM 479 C CA . THR A 1 66 ? 32.071 -21.904 4.821 1.00 28.36 63 THR A CA 1
ATOM 480 C C . THR A 1 66 ? 31.590 -22.881 3.763 1.00 26.39 63 THR A C 1
ATOM 481 O O . THR A 1 66 ? 31.772 -24.090 3.899 1.00 32.91 63 THR A O 1
ATOM 485 N N . LEU A 1 67 ? 30.968 -22.365 2.712 1.00 22.40 64 LEU A N 1
ATOM 486 C CA . LEU A 1 67 ? 30.443 -23.236 1.675 1.00 21.96 64 LEU A CA 1
ATOM 487 C C . LEU A 1 67 ? 31.535 -23.606 0.679 1.00 30.20 64 LEU A C 1
ATOM 488 O O . LEU A 1 67 ? 32.306 -22.756 0.235 1.00 26.43 64 LEU A O 1
ATOM 493 N N . ASP A 1 68 ? 31.598 -24.890 0.345 1.00 35.83 65 ASP A N 1
ATOM 494 C CA . ASP A 1 68 ? 32.559 -25.400 -0.625 1.00 22.09 65 ASP A CA 1
ATOM 495 C C . ASP A 1 68 ? 31.925 -26.555 -1.386 1.00 22.40 65 ASP A C 1
ATOM 496 O O . ASP A 1 68 ? 30.892 -27.082 -0.971 1.00 26.02 65 ASP A O 1
ATOM 501 N N . PHE A 1 69 ? 32.530 -26.946 -2.501 1.00 32.30 66 PHE A N 1
ATOM 502 C CA . PHE A 1 69 ? 32.040 -28.107 -3.228 1.00 39.55 66 PHE A CA 1
ATOM 503 C C . PHE A 1 69 ? 32.372 -29.369 -2.442 1.00 46.20 66 PHE A C 1
ATOM 504 O O . PHE A 1 69 ? 33.307 -29.382 -1.642 1.00 51.31 66 PHE A O 1
ATOM 512 N N . LEU A 1 70 ? 31.605 -30.428 -2.674 1.00 51.32 67 LEU A N 1
ATOM 513 C CA . LEU A 1 70 ? 31.836 -31.695 -1.992 1.00 53.05 67 LEU A CA 1
ATOM 514 C C . LEU A 1 70 ? 33.002 -32.446 -2.624 1.00 61.75 67 LEU A C 1
ATOM 515 O O . LEU A 1 70 ? 32.810 -33.273 -3.516 1.00 65.44 67 LEU A O 1
ATOM 520 N N . GLY A 1 71 ? 34.210 -32.148 -2.159 1.00 64.22 68 GLY A N 1
ATOM 521 C CA . GLY A 1 71 ? 35.409 -32.770 -2.689 1.00 69.04 68 GLY A CA 1
ATOM 522 C C . GLY A 1 71 ? 36.145 -31.875 -3.667 1.00 73.71 68 GLY A C 1
ATOM 523 O O . GLY A 1 71 ? 36.488 -30.736 -3.347 1.00 72.19 68 GLY A O 1
ATOM 524 N N . LYS A 1 75 ? 40.500 -29.069 -6.301 1.00 80.00 72 LYS A N 1
ATOM 525 C CA . LYS A 1 75 ? 41.598 -28.123 -6.466 1.00 81.40 72 LYS A CA 1
ATOM 526 C C . LYS A 1 75 ? 42.142 -28.134 -7.897 1.00 84.59 72 LYS A C 1
ATOM 527 O O . LYS A 1 75 ? 41.462 -27.708 -8.831 1.00 72.91 72 LYS A O 1
ATOM 533 N N . TRP A 1 76 ? 43.369 -28.622 -8.061 1.00 95.42 73 TRP A N 1
ATOM 534 C CA . TRP A 1 76 ? 44.004 -28.726 -9.370 1.00 97.17 73 TRP A CA 1
ATOM 535 C C . TRP A 1 76 ? 43.494 -29.950 -10.130 1.00 94.49 73 TRP A C 1
ATOM 536 O O . TRP A 1 76 ? 43.981 -30.266 -11.216 1.00 82.32 73 TRP A O 1
ATOM 547 N N . ASP A 1 77 ? 42.510 -30.633 -9.552 1.00 100.05 74 ASP A N 1
ATOM 548 C CA . ASP A 1 77 ? 41.980 -31.868 -10.121 1.00 102.45 74 ASP A CA 1
ATOM 549 C C . ASP A 1 77 ? 41.081 -31.595 -11.329 1.00 92.68 74 ASP A C 1
ATOM 550 O O . ASP A 1 77 ? 40.528 -30.505 -11.472 1.00 86.72 74 ASP A O 1
ATOM 555 N N . LYS A 1 78 ? 40.937 -32.599 -12.189 1.00 92.90 75 LYS A N 1
ATOM 556 C CA . LYS A 1 78 ? 40.225 -32.455 -13.459 1.00 90.55 75 LYS A CA 1
ATOM 557 C C . LYS A 1 78 ? 38.704 -32.523 -13.372 1.00 90.41 75 LYS A C 1
ATOM 558 O O . LYS A 1 78 ? 38.128 -33.610 -13.401 1.00 96.87 75 LYS A O 1
ATOM 564 N N . VAL A 1 79 ? 38.049 -31.371 -13.266 1.00 80.62 76 VAL A N 1
ATOM 565 C CA . VAL A 1 79 ? 36.593 -31.362 -13.269 1.00 68.52 76 VAL A CA 1
ATOM 566 C C . VAL A 1 79 ? 36.081 -30.443 -14.373 1.00 59.01 76 VAL A C 1
ATOM 567 O O . VAL A 1 79 ? 36.796 -29.554 -14.834 1.00 63.10 76 VAL A O 1
ATOM 571 N N . ASP A 1 80 ? 34.841 -30.667 -14.797 1.00 54.02 77 ASP A N 1
ATOM 572 C CA . ASP A 1 80 ? 34.203 -29.817 -15.795 1.00 50.98 77 ASP A CA 1
ATOM 573 C C . ASP A 1 80 ? 33.568 -28.609 -15.115 1.00 51.36 77 ASP A C 1
ATOM 574 O O . ASP A 1 80 ? 32.667 -28.769 -14.293 1.00 66.59 77 ASP A O 1
ATOM 579 N N . PRO A 1 81 ? 34.045 -27.398 -15.442 1.00 42.17 78 PRO A N 1
ATOM 580 C CA . PRO A 1 81 ? 33.486 -26.177 -14.849 1.00 34.33 78 PRO A CA 1
ATOM 581 C C . PRO A 1 81 ? 31.981 -26.040 -15.098 1.00 28.75 78 PRO A C 1
ATOM 582 O O . PRO A 1 81 ? 31.275 -25.457 -14.277 1.00 33.78 78 PRO A O 1
ATOM 586 N N . ALA A 1 82 ? 31.504 -26.575 -16.219 1.00 32.75 79 ALA A N 1
ATOM 587 C CA . ALA A 1 82 ? 30.082 -26.533 -16.554 1.00 34.97 79 ALA A CA 1
ATOM 588 C C . ALA A 1 82 ? 29.237 -27.308 -15.543 1.00 37.63 79 ALA A C 1
ATOM 589 O O . ALA A 1 82 ? 28.053 -27.023 -15.360 1.00 45.51 79 ALA A O 1
ATOM 591 N N . GLU A 1 83 ? 29.852 -28.297 -14.901 1.00 35.81 80 GLU A N 1
ATOM 592 C CA . GLU A 1 83 ? 29.170 -29.117 -13.905 1.00 35.38 80 GLU A CA 1
ATOM 593 C C . GLU A 1 83 ? 28.966 -28.373 -12.588 1.00 40.59 80 GLU A C 1
ATOM 594 O O . GLU A 1 83 ? 28.139 -28.766 -11.766 1.00 33.13 80 GLU A O 1
ATOM 600 N N . LEU A 1 84 ? 29.724 -27.298 -12.392 1.00 37.59 81 LEU A N 1
ATOM 601 C CA . LEU A 1 84 ? 29.708 -26.566 -11.129 1.00 37.77 81 LEU A CA 1
ATOM 602 C C . LEU A 1 84 ? 28.408 -25.794 -10.902 1.00 31.89 81 LEU A C 1
ATOM 603 O O . LEU A 1 84 ? 28.169 -25.286 -9.807 1.00 32.61 81 LEU A O 1
ATOM 608 N N . PHE A 1 85 ? 27.575 -25.700 -11.933 1.00 32.85 82 PHE A N 1
ATOM 609 C CA . PHE A 1 85 ? 26.303 -24.993 -11.815 1.00 33.05 82 PHE A CA 1
ATOM 610 C C . PHE A 1 85 ? 25.223 -25.834 -11.141 1.00 37.38 82 PHE A C 1
ATOM 611 O O . PHE A 1 85 ? 24.535 -25.361 -10.236 1.00 41.13 82 PHE A O 1
ATOM 619 N N . SER A 1 86 ? 25.078 -27.080 -11.580 1.00 41.31 83 SER A N 1
ATOM 620 C CA . SER A 1 86 ? 23.980 -27.921 -11.115 1.00 42.29 83 SER A CA 1
ATOM 621 C C . SER A 1 86 ? 24.441 -29.263 -10.558 1.00 44.24 83 SER A C 1
ATOM 622 O O . SER A 1 86 ? 23.990 -29.691 -9.496 1.00 56.72 83 SER A O 1
ATOM 625 N N . GLN A 1 87 ? 25.342 -29.922 -11.278 1.00 41.71 84 GLN A N 1
ATOM 626 C CA . GLN A 1 87 ? 25.721 -31.293 -10.955 1.00 49.93 84 GLN A CA 1
ATOM 627 C C . GLN A 1 87 ? 26.566 -31.397 -9.688 1.00 45.52 84 GLN A C 1
ATOM 628 O O . GLN A 1 87 ? 26.269 -32.206 -8.808 1.00 52.14 84 GLN A O 1
ATOM 634 N N . ALA A 1 88 ? 27.619 -30.590 -9.602 1.00 37.13 85 ALA A N 1
ATOM 635 C CA . ALA A 1 88 ? 28.536 -30.654 -8.468 1.00 34.01 85 ALA A CA 1
ATOM 636 C C . ALA A 1 88 ? 27.830 -30.262 -7.175 1.00 40.16 85 ALA A C 1
ATOM 637 O O . ALA A 1 88 ? 27.290 -29.161 -7.065 1.00 43.75 85 ALA A O 1
ATOM 639 N N . PRO A 1 89 ? 27.828 -31.169 -6.189 1.00 38.75 86 PRO A N 1
ATOM 640 C CA . PRO A 1 89 ? 27.175 -30.889 -4.907 1.00 41.72 86 PRO A CA 1
ATOM 641 C C . PRO A 1 89 ? 27.998 -29.949 -4.035 1.00 41.90 86 PRO A C 1
ATOM 642 O O . PRO A 1 89 ? 29.228 -29.997 -4.070 1.00 37.60 86 PRO A O 1
ATOM 646 N N . THR A 1 90 ? 27.325 -29.104 -3.263 1.00 41.90 87 THR A N 1
ATOM 647 C CA . THR A 1 90 ? 28.018 -28.232 -2.325 1.00 43.58 87 THR A CA 1
ATOM 648 C C . THR A 1 90 ? 27.668 -28.607 -0.893 1.00 43.60 87 THR A C 1
ATOM 649 O O . THR A 1 90 ? 26.582 -29.119 -0.622 1.00 52.96 87 THR A O 1
ATOM 653 N N . GLU A 1 91 ? 28.597 -28.347 0.019 1.00 39.13 88 GLU A N 1
ATOM 654 C CA . GLU A 1 91 ? 28.402 -28.658 1.428 1.00 42.41 88 GLU A CA 1
ATOM 655 C C . GLU A 1 91 ? 29.199 -27.688 2.291 1.00 32.29 88 GLU A C 1
ATOM 656 O O . GLU A 1 91 ? 30.228 -27.164 1.863 1.00 34.56 88 GLU A O 1
ATOM 662 N N . LYS A 1 92 ? 28.728 -27.457 3.510 1.00 26.61 89 LYS A N 1
ATOM 663 C CA . LYS A 1 92 ? 29.425 -26.573 4.429 1.00 28.44 89 LYS A CA 1
ATOM 664 C C . LYS A 1 92 ? 30.553 -27.305 5.140 1.00 25.80 89 LYS A C 1
ATOM 665 O O . LYS A 1 92 ? 30.375 -28.414 5.642 1.00 32.48 89 LYS A O 1
ATOM 671 N N . LYS A 1 93 ? 31.717 -26.666 5.173 1.00 34.04 90 LYS A N 1
ATOM 672 C CA . LYS A 1 93 ? 32.880 -27.186 5.877 1.00 32.70 90 LYS A CA 1
ATOM 673 C C . LYS A 1 93 ? 33.258 -26.192 6.962 1.00 34.52 90 LYS A C 1
ATOM 674 O O . LYS A 1 93 ? 32.937 -25.010 6.854 1.00 39.15 90 LYS A O 1
ATOM 680 N N . GLU A 1 94 ? 33.934 -26.660 8.005 1.00 30.49 91 GLU A N 1
ATOM 681 C CA . GLU A 1 94 ? 34.376 -25.764 9.068 1.00 30.03 91 GLU A CA 1
ATOM 682 C C . GLU A 1 94 ? 35.352 -24.727 8.523 1.00 34.18 91 GLU A C 1
ATOM 683 O O . GLU A 1 94 ? 36.336 -25.070 7.870 1.00 37.29 91 GLU A O 1
ATOM 689 N N . ALA A 1 95 ? 35.063 -23.457 8.795 1.00 29.26 92 ALA A N 1
ATOM 690 C CA . ALA A 1 95 ? 35.865 -22.347 8.288 1.00 23.43 92 ALA A CA 1
ATOM 691 C C . ALA A 1 95 ? 37.288 -22.385 8.828 1.00 36.72 92 ALA A C 1
ATOM 692 O O . ALA A 1 95 ? 38.232 -21.981 8.149 1.00 44.54 92 ALA A O 1
ATOM 694 N N . ASN A 1 96 ? 37.433 -22.870 10.055 1.00 39.41 93 ASN A N 1
ATOM 695 C CA . ASN A 1 96 ? 38.746 -23.023 10.664 1.00 40.01 93 ASN A CA 1
ATOM 696 C C . ASN A 1 96 ? 38.793 -24.315 11.470 1.00 36.78 93 ASN A C 1
ATOM 697 O O . ASN A 1 96 ? 38.496 -24.319 12.665 1.00 33.40 93 ASN A O 1
ATOM 702 N N . PRO A 1 97 ? 39.169 -25.420 10.807 1.00 35.48 94 PRO A N 1
ATOM 703 C CA . PRO A 1 97 ? 39.180 -26.773 11.379 1.00 31.72 94 PRO A CA 1
ATOM 704 C C . PRO A 1 97 ? 40.040 -26.920 12.633 1.00 25.36 94 PRO A C 1
ATOM 705 O O . PRO A 1 97 ? 39.694 -27.717 13.506 1.00 35.53 94 PRO A O 1
ATOM 709 N N . LYS A 1 98 ? 41.136 -26.173 12.722 1.00 26.86 95 LYS A N 1
ATOM 710 C CA . LYS A 1 98 ? 42.036 -26.283 13.869 1.00 45.72 95 LYS A CA 1
ATOM 711 C C . LYS A 1 98 ? 41.381 -25.825 15.168 1.00 39.47 95 LYS A C 1
ATOM 712 O O . LYS A 1 98 ? 41.808 -26.211 16.256 1.00 51.04 95 LYS A O 1
ATOM 718 N N . LEU A 1 99 ? 40.348 -24.998 15.052 1.00 27.89 96 LEU A N 1
ATOM 719 C CA . LEU A 1 99 ? 39.633 -24.523 16.228 1.00 25.94 96 LEU A CA 1
ATOM 720 C C . LEU A 1 99 ? 38.603 -25.538 16.719 1.00 24.93 96 LEU A C 1
ATOM 721 O O . LEU A 1 99 ? 38.099 -25.409 17.831 1.00 37.35 96 LEU A O 1
ATOM 726 N N . ASN A 1 100 ? 38.290 -26.534 15.891 1.00 27.51 97 ASN A N 1
ATOM 727 C CA . ASN A 1 100 ? 37.324 -27.575 16.253 1.00 30.04 97 ASN A CA 1
ATOM 728 C C . ASN A 1 100 ? 36.033 -26.994 16.825 1.00 37.23 97 ASN A C 1
ATOM 729 O O . ASN A 1 100 ? 35.573 -27.413 17.887 1.00 37.29 97 ASN A O 1
ATOM 734 N N . MET A 1 101 ? 35.464 -26.023 16.118 1.00 31.24 98 MET A N 1
ATOM 735 C CA . MET A 1 101 ? 34.376 -25.211 16.653 1.00 30.22 98 MET A CA 1
ATOM 736 C C . MET A 1 101 ? 33.128 -26.042 16.938 1.00 23.08 98 MET A C 1
ATOM 737 O O . MET A 1 101 ? 32.456 -25.835 17.946 1.00 33.69 98 MET A O 1
ATOM 742 N N . VAL A 1 102 ? 32.819 -26.976 16.043 1.00 28.44 99 VAL A N 1
ATOM 743 C CA . VAL A 1 102 ? 31.649 -27.832 16.204 1.00 22.24 99 VAL A CA 1
ATOM 744 C C . VAL A 1 102 ? 31.790 -28.708 17.442 1.00 32.42 99 VAL A C 1
ATOM 745 O O . VAL A 1 102 ? 30.849 -28.846 18.226 1.00 34.65 99 VAL A O 1
ATOM 749 N N . LYS A 1 103 ? 32.972 -29.293 17.614 1.00 30.19 100 LYS A N 1
ATOM 750 C CA . LYS A 1 103 ? 33.257 -30.121 18.780 1.00 35.93 100 LYS A CA 1
ATOM 751 C C . LYS A 1 103 ? 33.153 -29.312 20.068 1.00 33.72 100 LYS A C 1
ATOM 752 O O . LYS A 1 103 ? 32.597 -29.779 21.060 1.00 39.42 100 LYS A O 1
ATOM 758 N N . PHE A 1 104 ? 33.693 -28.097 20.044 1.00 31.86 101 PHE A N 1
ATOM 759 C CA . PHE A 1 104 ? 33.637 -27.206 21.197 1.00 32.82 101 PHE A CA 1
ATOM 760 C C . PHE A 1 104 ? 32.201 -26.877 21.601 1.00 37.29 101 PHE A C 1
ATOM 761 O O . PHE A 1 104 ? 31.867 -26.870 22.786 1.00 28.50 101 PHE A O 1
ATOM 769 N N . LEU A 1 105 ? 31.361 -26.586 20.612 1.00 22.38 102 LEU A N 1
ATOM 770 C CA . LEU A 1 105 ? 29.961 -26.275 20.870 1.00 32.10 102 LEU A CA 1
ATOM 771 C C . LEU A 1 105 ? 29.235 -27.482 21.448 1.00 28.89 102 LEU A C 1
ATOM 772 O O . LEU A 1 105 ? 28.426 -27.347 22.365 1.00 29.42 102 LEU A O 1
ATOM 777 N N . GLN A 1 106 ? 29.529 -28.659 20.904 1.00 30.30 103 GLN A N 1
ATOM 778 C CA . GLN A 1 106 ? 28.928 -29.899 21.382 1.00 32.84 103 GLN A CA 1
ATOM 779 C C . GLN A 1 106 ? 29.324 -30.198 22.824 1.00 32.88 103 GLN A C 1
ATOM 780 O O . GLN A 1 106 ? 28.500 -30.634 23.626 1.00 36.20 103 GLN A O 1
ATOM 786 N N . VAL A 1 107 ? 30.589 -29.953 23.150 1.00 25.96 104 VAL A N 1
ATOM 787 C CA . VAL A 1 107 ? 31.100 -30.221 24.490 1.00 31.65 104 VAL A CA 1
ATOM 788 C C . VAL A 1 107 ? 30.491 -29.296 25.543 1.00 35.25 104 VAL A C 1
ATOM 789 O O . VAL A 1 107 ? 30.013 -29.759 26.578 1.00 37.28 104 VAL A O 1
ATOM 793 N N . GLU A 1 108 ? 30.497 -27.993 25.277 1.00 33.27 105 GLU A N 1
ATOM 794 C CA . GLU A 1 108 ? 29.984 -27.026 26.243 1.00 36.02 105 GLU A CA 1
ATOM 795 C C . GLU A 1 108 ? 28.460 -26.951 26.222 1.00 36.06 105 GLU A C 1
ATOM 796 O O . GLU A 1 108 ? 27.834 -26.580 27.214 1.00 40.21 105 GLU A O 1
ATOM 802 N N . GLY A 1 109 ? 27.869 -27.304 25.085 1.00 36.76 106 GLY A N 1
ATOM 803 C CA . GLY A 1 109 ? 26.428 -27.244 24.921 1.00 26.22 106 GLY A CA 1
ATOM 804 C C . GLY A 1 109 ? 25.706 -28.473 25.435 1.00 33.68 106 GLY A C 1
ATOM 805 O O . GLY A 1 109 ? 24.485 -28.459 25.597 1.00 36.11 106 GLY A O 1
ATOM 806 N N . ARG A 1 110 ? 26.461 -29.537 25.692 1.00 34.34 107 ARG A N 1
ATOM 807 C CA . ARG A 1 110 ? 25.888 -30.796 26.162 1.00 36.35 107 ARG A CA 1
ATOM 808 C C . ARG A 1 110 ? 25.184 -30.642 27.505 1.00 33.99 107 ARG A C 1
ATOM 809 O O . ARG A 1 110 ? 25.740 -30.075 28.445 1.00 35.49 107 ARG A O 1
ATOM 817 N N . GLY A 1 111 ? 23.959 -31.152 27.587 1.00 26.25 108 GLY A N 1
ATOM 818 C CA . GLY A 1 111 ? 23.204 -31.121 28.826 1.00 34.75 108 GLY A CA 1
ATOM 819 C C . GLY A 1 111 ? 22.568 -29.780 29.143 1.00 40.14 108 GLY A C 1
ATOM 820 O O . GLY A 1 111 ? 22.034 -29.584 30.234 1.00 45.81 108 GLY A O 1
ATOM 821 N N . CYS A 1 112 ? 22.613 -28.858 28.187 1.00 25.06 109 CYS A N 1
ATOM 822 C CA . CYS A 1 112 ? 21.988 -27.552 28.363 1.00 26.92 109 CYS A CA 1
ATOM 823 C C . CYS A 1 112 ? 20.519 -27.623 27.966 1.00 32.98 109 CYS A C 1
ATOM 824 O O . CYS A 1 112 ? 20.149 -28.367 27.058 1.00 29.84 109 CYS A O 1
ATOM 827 N N . ASP A 1 113 ? 19.687 -26.841 28.645 1.00 25.71 110 ASP A N 1
ATOM 828 C CA . ASP A 1 113 ? 18.244 -26.908 28.444 1.00 26.10 110 ASP A CA 1
ATOM 829 C C . ASP A 1 113 ? 17.768 -25.839 27.468 1.00 33.91 110 ASP A C 1
ATOM 830 O O . ASP A 1 113 ? 16.905 -26.092 26.628 1.00 31.37 110 ASP A O 1
ATOM 835 N N . TYR A 1 114 ? 18.340 -24.646 27.584 1.00 25.77 111 TYR A N 1
ATOM 836 C CA . TYR A 1 114 ? 18.020 -23.541 26.688 1.00 25.65 111 TYR A CA 1
ATOM 837 C C . TYR A 1 114 ? 19.275 -23.022 26.009 1.00 25.18 111 TYR A C 1
ATOM 838 O O . TYR A 1 114 ? 20.377 -23.154 26.538 1.00 27.48 111 TYR A O 1
ATOM 847 N N . ILE A 1 115 ? 19.102 -22.422 24.837 1.00 25.05 112 ILE A N 1
ATOM 848 C CA . ILE A 1 115 ? 20.195 -21.714 24.190 1.00 35.24 112 ILE A CA 1
ATOM 849 C C . ILE A 1 115 ? 19.737 -20.307 23.814 1.00 24.60 112 ILE A C 1
ATOM 850 O O . ILE A 1 115 ? 18.652 -20.115 23.261 1.00 33.58 112 ILE A O 1
ATOM 855 N N . VAL A 1 116 ? 20.552 -19.317 24.153 1.00 29.55 113 VAL A N 1
ATOM 856 C CA . VAL A 1 116 ? 20.264 -17.941 23.772 1.00 24.30 113 VAL A CA 1
ATOM 857 C C . VAL A 1 116 ? 21.345 -17.442 22.824 1.00 23.90 113 VAL A C 1
ATOM 858 O O . VAL A 1 116 ? 22.529 -17.452 23.155 1.00 29.94 113 VAL A O 1
ATOM 862 N N . LEU A 1 117 ? 20.931 -17.020 21.636 1.00 23.84 114 LEU A N 1
ATOM 863 C CA . LEU A 1 117 ? 21.866 -16.602 20.601 1.00 23.48 114 LEU A CA 1
ATOM 864 C C . LEU A 1 117 ? 22.215 -15.121 20.715 1.00 30.65 114 LEU A C 1
ATOM 865 O O . LEU A 1 117 ? 21.335 -14.262 20.656 1.00 25.73 114 LEU A O 1
ATOM 870 N N . TRP A 1 118 ? 23.505 -14.834 20.880 1.00 26.65 115 TRP A N 1
ATOM 871 C CA . TRP A 1 118 ? 23.989 -13.464 21.036 1.00 30.82 115 TRP A CA 1
ATOM 872 C C . TRP A 1 118 ? 24.911 -13.053 19.899 1.00 32.58 115 TRP A C 1
ATOM 873 O O . TRP A 1 118 ? 25.812 -12.234 20.082 1.00 28.54 115 TRP A O 1
ATOM 884 N N . LEU A 1 119 ? 24.682 -13.618 18.722 1.00 29.47 116 LEU A N 1
ATOM 885 C CA . LEU A 1 119 ? 25.479 -13.275 17.558 1.00 22.26 116 LEU A CA 1
ATOM 886 C C . LEU A 1 119 ? 25.123 -11.879 17.067 1.00 23.55 116 LEU A C 1
ATOM 887 O O . LEU A 1 119 ? 24.015 -11.398 17.311 1.00 25.33 116 LEU A O 1
ATOM 892 N N . ASP A 1 120 ? 26.070 -11.228 16.394 1.00 22.98 117 ASP A N 1
ATOM 893 C CA . ASP A 1 120 ? 25.858 -9.873 15.895 1.00 24.48 117 ASP A CA 1
ATOM 894 C C . ASP A 1 120 ? 24.623 -9.831 15.007 1.00 33.11 117 ASP A C 1
ATOM 895 O O . ASP A 1 120 ? 24.333 -10.786 14.283 1.00 24.07 117 ASP A O 1
ATOM 900 N N . CYS A 1 121 ? 23.897 -8.721 15.066 1.00 23.73 118 CYS A N 1
ATOM 901 C CA . CYS A 1 121 ? 22.567 -8.666 14.483 1.00 25.54 118 CYS A CA 1
ATOM 902 C C . CYS A 1 121 ? 22.558 -8.137 13.056 1.00 32.22 118 CYS A C 1
ATOM 903 O O . CYS A 1 121 ? 22.148 -7.006 12.797 1.00 37.57 118 CYS A O 1
ATOM 906 N N . ASP A 1 122 ? 23.022 -8.972 12.135 1.00 27.36 119 ASP A N 1
ATOM 907 C CA . ASP A 1 122 ? 22.817 -8.747 10.713 1.00 27.52 119 ASP A CA 1
ATOM 908 C C . ASP A 1 122 ? 22.407 -10.077 10.101 1.00 22.11 119 ASP A C 1
ATOM 909 O O . ASP A 1 122 ? 22.304 -11.076 10.811 1.00 22.24 119 ASP A O 1
ATOM 914 N N . LYS A 1 123 ? 22.175 -10.095 8.793 1.00 27.25 120 LYS A N 1
ATOM 915 C CA . LYS A 1 123 ? 21.738 -11.314 8.120 1.00 26.24 120 LYS A CA 1
ATOM 916 C C . LYS A 1 123 ? 22.815 -12.385 8.223 1.00 23.26 120 LYS A C 1
ATOM 917 O O . LYS A 1 123 ? 22.517 -13.571 8.355 1.00 32.70 120 LYS A O 1
ATOM 923 N N . GLU A 1 124 ? 24.068 -11.949 8.158 1.00 25.33 121 GLU A N 1
ATOM 924 C CA . GLU A 1 124 ? 25.213 -12.827 8.353 1.00 25.31 121 GLU A CA 1
ATOM 925 C C . GLU A 1 124 ? 25.140 -13.506 9.721 1.00 29.68 121 GLU A C 1
ATOM 926 O O . GLU A 1 124 ? 25.341 -14.715 9.840 1.00 29.20 121 GLU A O 1
ATOM 932 N N . GLY A 1 125 ? 24.860 -12.711 10.751 1.00 25.62 122 GLY A N 1
ATOM 933 C CA . GLY A 1 125 ? 24.744 -13.212 12.109 1.00 24.66 122 GLY A CA 1
ATOM 934 C C . GLY A 1 125 ? 23.620 -14.216 12.283 1.00 26.80 122 GLY A C 1
ATOM 935 O O . GLY A 1 125 ? 23.747 -15.181 13.038 1.00 22.38 122 GLY A O 1
ATOM 936 N N . GLU A 1 126 ? 22.512 -13.984 11.584 1.00 27.35 123 GLU A N 1
ATOM 937 C CA . GLU A 1 126 ? 21.382 -14.904 11.609 1.00 28.38 123 GLU A CA 1
ATOM 938 C C . GLU A 1 126 ? 21.779 -16.243 11.004 1.00 30.25 123 GLU A C 1
ATOM 939 O O . GLU A 1 126 ? 21.319 -17.298 11.442 1.00 39.97 123 GLU A O 1
ATOM 945 N N . ASN A 1 127 ? 22.635 -16.191 9.990 1.00 23.78 124 ASN A N 1
ATOM 946 C CA . ASN A 1 127 ? 23.133 -17.400 9.350 1.00 27.76 124 ASN A CA 1
ATOM 947 C C . ASN A 1 127 ? 24.003 -18.216 10.302 1.00 27.61 124 ASN A C 1
ATOM 948 O O . ASN A 1 127 ? 23.952 -19.445 10.304 1.00 26.24 124 ASN A O 1
ATOM 953 N N . ILE A 1 128 ? 24.793 -17.524 11.119 1.00 26.00 125 ILE A N 1
ATOM 954 C CA . ILE A 1 128 ? 25.642 -18.186 12.102 1.00 26.35 125 ILE A CA 1
ATOM 955 C C . ILE A 1 128 ? 24.801 -18.804 13.222 1.00 28.84 125 ILE A C 1
ATOM 956 O O . ILE A 1 128 ? 25.170 -19.837 13.783 1.00 25.50 125 ILE A O 1
ATOM 961 N N . CYS A 1 129 ? 23.667 -18.175 13.533 1.00 22.67 126 CYS A N 1
ATOM 962 C CA . CYS A 1 129 ? 22.733 -18.710 14.523 1.00 22.97 126 CYS A CA 1
ATOM 963 C C . CYS A 1 129 ? 22.399 -20.168 14.238 1.00 28.45 126 CYS A C 1
ATOM 964 O O . CYS A 1 129 ? 22.438 -21.010 15.134 1.00 28.22 126 CYS A O 1
ATOM 967 N N . PHE A 1 130 ? 22.090 -20.461 12.981 1.00 23.20 127 PHE A N 1
ATOM 968 C CA . PHE A 1 130 ? 21.708 -21.810 12.594 1.00 23.41 127 PHE A CA 1
ATOM 969 C C . PHE A 1 130 ? 22.923 -22.722 12.432 1.00 23.23 127 PHE A C 1
ATOM 970 O O . PHE A 1 130 ? 22.795 -23.942 12.519 1.00 43.17 127 PHE A O 1
ATOM 978 N N . GLU A 1 131 ? 24.095 -22.137 12.199 1.00 25.87 128 GLU A N 1
ATOM 979 C CA . GLU A 1 131 ? 25.340 -22.892 12.299 1.00 23.75 128 GLU A CA 1
ATOM 980 C C . GLU A 1 131 ? 25.498 -23.402 13.726 1.00 24.54 128 GLU A C 1
ATOM 981 O O . GLU A 1 131 ? 25.800 -24.572 13.957 1.00 24.26 128 GLU A O 1
ATOM 987 N N . VAL A 1 132 ? 25.285 -22.499 14.678 1.00 24.97 129 VAL A N 1
ATOM 988 C CA . VAL A 1 132 ? 25.392 -22.813 16.096 1.00 26.64 129 VAL A CA 1
ATOM 989 C C . VAL A 1 132 ? 24.312 -23.805 16.513 1.00 32.02 129 VAL A C 1
ATOM 990 O O . VAL A 1 132 ? 24.591 -24.787 17.202 1.00 30.65 129 VAL A O 1
ATOM 994 N N . LEU A 1 133 ? 23.079 -23.542 16.088 1.00 32.22 130 LEU A N 1
ATOM 995 C CA . LEU A 1 133 ? 21.949 -24.404 16.417 1.00 29.54 130 LEU A CA 1
ATOM 996 C C . LEU A 1 133 ? 22.137 -25.815 15.863 1.00 32.23 130 LEU A C 1
ATOM 997 O O . LEU A 1 133 ? 21.778 -26.794 16.512 1.00 27.36 130 LEU A O 1
ATOM 1002 N N . ASP A 1 134 ? 22.709 -25.914 14.668 1.00 37.19 131 ASP A N 1
ATOM 1003 C CA . ASP A 1 134 ? 22.947 -27.211 14.040 1.00 34.38 131 ASP A CA 1
ATOM 1004 C C . ASP A 1 134 ? 23.909 -28.062 14.870 1.00 31.30 131 ASP A C 1
ATOM 1005 O O . ASP A 1 134 ? 23.812 -29.289 14.886 1.00 23.91 131 ASP A O 1
ATOM 1010 N N . ALA A 1 135 ? 24.835 -27.401 15.556 1.00 27.68 132 ALA A N 1
ATOM 1011 C CA . ALA A 1 135 ? 25.828 -28.089 16.373 1.00 29.97 132 ALA A CA 1
ATOM 1012 C C . ALA A 1 135 ? 25.330 -28.403 17.786 1.00 28.11 132 ALA A C 1
ATOM 1013 O O . ALA A 1 135 ? 25.634 -29.461 18.334 1.00 31.42 132 ALA A O 1
ATOM 1015 N N . VAL A 1 136 ? 24.566 -27.484 18.370 1.00 29.14 133 VAL A N 1
ATOM 1016 C CA . VAL A 1 136 ? 24.218 -27.570 19.787 1.00 23.83 133 VAL A CA 1
ATOM 1017 C C . VAL A 1 136 ? 22.915 -28.339 20.040 1.00 26.23 133 VAL A C 1
ATOM 1018 O O . VAL A 1 136 ? 22.814 -29.091 21.009 1.00 35.88 133 VAL A O 1
ATOM 1022 N N . LEU A 1 137 ? 21.925 -28.156 19.168 1.00 30.26 134 LEU A N 1
ATOM 1023 C CA . LEU A 1 137 ? 20.617 -28.808 19.322 1.00 24.83 134 LEU A CA 1
ATOM 1024 C C . LEU A 1 137 ? 20.663 -30.331 19.534 1.00 29.99 134 LEU A C 1
ATOM 1025 O O . LEU A 1 137 ? 19.946 -30.843 20.395 1.00 25.35 134 LEU A O 1
ATOM 1030 N N . PRO A 1 138 ? 21.490 -31.064 18.757 1.00 30.98 135 PRO A N 1
ATOM 1031 C CA . PRO A 1 138 ? 21.489 -32.518 18.971 1.00 25.07 135 PRO A CA 1
ATOM 1032 C C . PRO A 1 138 ? 22.051 -32.966 20.322 1.00 26.37 135 PRO A C 1
ATOM 1033 O O . PRO A 1 138 ? 21.832 -34.111 20.713 1.00 28.71 135 PRO A O 1
ATOM 1037 N N . VAL A 1 139 ? 22.754 -32.083 21.022 1.00 24.79 136 VAL A N 1
ATOM 1038 C CA . VAL A 1 139 ? 23.449 -32.471 22.245 1.00 24.73 136 VAL A CA 1
ATOM 1039 C C . VAL A 1 139 ? 22.798 -31.881 23.501 1.00 39.33 136 VAL A C 1
ATOM 1040 O O . VAL A 1 139 ? 23.232 -32.149 24.622 1.00 37.70 136 VAL A O 1
ATOM 1044 N N . MET A 1 140 ? 21.737 -31.103 23.314 1.00 25.08 137 MET A N 1
ATOM 1045 C CA . MET A 1 140 ? 21.057 -30.461 24.435 1.00 30.02 137 MET A CA 1
ATOM 1046 C C . MET A 1 140 ? 20.282 -31.456 25.290 1.00 28.23 137 MET A C 1
ATOM 1047 O O . MET A 1 140 ? 19.986 -32.569 24.854 1.00 30.75 137 MET A O 1
ATOM 1052 N N . ASN A 1 141 ? 19.959 -31.040 26.512 1.00 30.51 138 ASN A N 1
ATOM 1053 C CA . ASN A 1 141 ? 19.146 -31.846 27.415 1.00 32.15 138 ASN A CA 1
ATOM 1054 C C . ASN A 1 141 ? 17.738 -32.046 26.864 1.00 35.90 138 ASN A C 1
ATOM 1055 O O . ASN A 1 141 ? 17.092 -31.103 26.408 1.00 40.77 138 ASN A O 1
ATOM 1060 N N . LYS A 1 142 ? 17.273 -33.289 26.906 1.00 33.76 139 LYS A N 1
ATOM 1061 C CA . LYS A 1 142 ? 15.966 -33.648 26.370 1.00 39.14 139 LYS A CA 1
ATOM 1062 C C . LYS A 1 142 ? 14.802 -33.366 27.314 1.00 45.34 139 LYS A C 1
ATOM 1063 O O . LYS A 1 142 ? 13.645 -33.519 26.926 1.00 50.65 139 LYS A O 1
ATOM 1069 N N . ALA A 1 143 ? 15.105 -32.971 28.547 1.00 48.03 140 ALA A N 1
ATOM 1070 C CA . ALA A 1 143 ? 14.073 -32.790 29.566 1.00 51.51 140 ALA A CA 1
ATOM 1071 C C . ALA A 1 143 ? 13.014 -31.778 29.136 1.00 43.97 140 ALA A C 1
ATOM 1072 O O . ALA A 1 143 ? 11.855 -32.129 28.919 1.00 42.31 140 ALA A O 1
ATOM 1074 N N . HIS A 1 144 ? 13.416 -30.519 29.033 1.00 38.27 141 HIS A N 1
ATOM 1075 C CA . HIS A 1 144 ? 12.524 -29.472 28.553 1.00 43.80 141 HIS A CA 1
ATOM 1076 C C . HIS A 1 144 ? 12.567 -29.399 27.032 1.00 42.42 141 HIS A C 1
ATOM 1077 O O . HIS A 1 144 ? 12.530 -28.314 26.462 1.00 47.80 141 HIS A O 1
ATOM 1084 N N . GLY A 1 145 ? 12.617 -30.556 26.377 1.00 41.79 142 GLY A N 1
ATOM 1085 C CA . GLY A 1 145 ? 12.808 -30.602 24.939 1.00 31.67 142 GLY A CA 1
ATOM 1086 C C . GLY A 1 145 ? 11.637 -30.180 24.074 1.00 42.22 142 GLY A C 1
ATOM 1087 O O . GLY A 1 145 ? 11.818 -29.921 22.882 1.00 32.85 142 GLY A O 1
ATOM 1088 N N . GLY A 1 146 ? 10.440 -30.097 24.649 1.00 36.03 143 GLY A N 1
ATOM 1089 C CA . GLY A 1 146 ? 9.290 -29.696 23.859 1.00 39.19 143 GLY A CA 1
ATOM 1090 C C . GLY A 1 146 ? 8.850 -28.285 24.201 1.00 40.91 143 GLY A C 1
ATOM 1091 O O . GLY A 1 146 ? 7.797 -27.820 23.764 1.00 33.51 143 GLY A O 1
ATOM 1092 N N . GLU A 1 147 ? 9.673 -27.602 24.988 1.00 37.96 144 GLU A N 1
ATOM 1093 C CA . GLU A 1 147 ? 9.417 -26.223 25.379 1.00 39.90 144 GLU A CA 1
ATOM 1094 C C . GLU A 1 147 ? 10.118 -25.292 24.402 1.00 36.16 144 GLU A C 1
ATOM 1095 O O . GLU A 1 147 ? 10.777 -25.750 23.469 1.00 29.74 144 GLU A O 1
ATOM 1101 N N . LYS A 1 148 ? 9.978 -23.988 24.609 1.00 27.99 145 LYS A N 1
ATOM 1102 C CA . LYS A 1 148 ? 10.750 -23.040 23.821 1.00 32.17 145 LYS A CA 1
ATOM 1103 C C . LYS A 1 148 ? 12.171 -23.058 24.379 1.00 31.96 145 LYS A C 1
ATOM 1104 O O . LYS A 1 148 ? 12.418 -22.554 25.474 1.00 41.17 145 LYS A O 1
ATOM 1110 N N . THR A 1 149 ? 13.100 -23.641 23.630 1.00 26.79 146 THR A N 1
ATOM 1111 C CA . THR A 1 149 ? 14.469 -23.818 24.109 1.00 26.43 146 THR A CA 1
ATOM 1112 C C . THR A 1 149 ? 15.480 -22.968 23.354 1.00 25.96 146 THR A C 1
ATOM 1113 O O . THR A 1 149 ? 16.650 -22.904 23.729 1.00 28.27 146 THR A O 1
ATOM 1117 N N . VAL A 1 150 ? 15.027 -22.321 22.288 1.00 25.92 147 VAL A N 1
ATOM 1118 C CA . VAL A 1 150 ? 15.905 -21.501 21.467 1.00 30.24 147 VAL A CA 1
ATOM 1119 C C . VAL A 1 150 ? 15.505 -20.033 21.532 1.00 32.21 147 VAL A C 1
ATOM 1120 O O . VAL A 1 150 ? 14.352 -19.682 21.279 1.00 32.36 147 VAL A O 1
ATOM 1124 N N . PHE A 1 151 ? 16.461 -19.176 21.872 1.00 31.62 148 PHE A N 1
ATOM 1125 C CA . PHE A 1 151 ? 16.188 -17.750 21.986 1.00 28.20 148 PHE A CA 1
ATOM 1126 C C . PHE A 1 151 ? 17.207 -16.937 21.196 1.00 25.92 148 PHE A C 1
ATOM 1127 O O . PHE A 1 151 ? 18.326 -17.389 20.958 1.00 24.43 148 PHE A O 1
ATOM 1135 N N . ARG A 1 152 ? 16.810 -15.733 20.799 1.00 24.70 149 ARG A N 1
ATOM 1136 C CA . ARG A 1 152 ? 17.669 -14.859 20.013 1.00 28.14 149 ARG A CA 1
ATOM 1137 C C . ARG A 1 152 ? 17.656 -13.443 20.573 1.00 30.23 149 ARG A C 1
ATOM 1138 O O . ARG A 1 152 ? 16.610 -12.794 20.618 1.00 33.11 149 ARG A O 1
ATOM 1146 N N . ALA A 1 153 ? 18.820 -12.971 21.004 1.00 26.52 150 ALA A N 1
ATOM 1147 C CA . ALA A 1 153 ? 18.941 -11.619 21.528 1.00 27.89 150 ALA A CA 1
ATOM 1148 C C . ALA A 1 153 ? 19.207 -10.628 20.404 1.00 31.78 150 ALA A C 1
ATOM 1149 O O . ALA A 1 153 ? 19.979 -10.910 19.487 1.00 35.71 150 ALA A O 1
ATOM 1151 N N . ARG A 1 154 ? 18.572 -9.464 20.482 1.00 25.42 151 ARG A N 1
ATOM 1152 C CA . ARG A 1 154 ? 18.765 -8.428 19.477 1.00 31.73 151 ARG A CA 1
ATOM 1153 C C . ARG A 1 154 ? 19.320 -7.171 20.133 1.00 32.53 151 ARG A C 1
ATOM 1154 O O . ARG A 1 154 ? 18.753 -6.655 21.095 1.00 32.87 151 ARG A O 1
ATOM 1162 N N . PHE A 1 155 ? 20.433 -6.682 19.600 1.00 34.25 152 PHE A N 1
ATOM 1163 C CA . PHE A 1 155 ? 21.161 -5.577 20.209 1.00 29.16 152 PHE A CA 1
ATOM 1164 C C . PHE A 1 155 ? 22.010 -4.875 19.161 1.00 30.09 152 PHE A C 1
ATOM 1165 O O . PHE A 1 155 ? 22.337 -5.455 18.124 1.00 30.08 152 PHE A O 1
ATOM 1173 N N . SER A 1 156 ? 22.369 -3.626 19.433 1.00 33.55 153 SER A N 1
ATOM 1174 C CA . SER A 1 156 ? 23.112 -2.827 18.467 1.00 35.25 153 SER A CA 1
ATOM 1175 C C . SER A 1 156 ? 24.434 -2.321 19.028 1.00 36.31 153 SER A C 1
ATOM 1176 O O . SER A 1 156 ? 25.254 -1.759 18.300 1.00 41.26 153 SER A O 1
ATOM 1179 N N . SER A 1 157 ? 24.638 -2.518 20.324 1.00 31.57 154 SER A N 1
ATOM 1180 C CA . SER A 1 157 ? 25.855 -2.063 20.977 1.00 30.41 154 SER A CA 1
ATOM 1181 C C . SER A 1 157 ? 26.149 -2.926 22.191 1.00 28.87 154 SER A C 1
ATOM 1182 O O . SER A 1 157 ? 25.236 -3.483 22.800 1.00 28.13 154 SER A O 1
ATOM 1185 N N . ILE A 1 158 ? 27.424 -3.037 22.543 1.00 23.61 155 ILE A N 1
ATOM 1186 C CA . ILE A 1 158 ? 27.801 -3.807 23.717 1.00 24.34 155 ILE A CA 1
ATOM 1187 C C . ILE A 1 158 ? 27.794 -2.868 24.916 1.00 29.00 155 ILE A C 1
ATOM 1188 O O . ILE A 1 158 ? 28.835 -2.553 25.492 1.00 30.56 155 ILE A O 1
ATOM 1193 N N . THR A 1 159 ? 26.597 -2.411 25.271 1.00 35.07 156 THR A N 1
ATOM 1194 C CA . THR A 1 159 ? 26.410 -1.529 26.413 1.00 23.20 156 THR A CA 1
ATOM 1195 C C . THR A 1 159 ? 25.390 -2.094 27.391 1.00 33.24 156 THR A C 1
ATOM 1196 O O . THR A 1 159 ? 24.540 -2.903 27.020 1.00 38.89 156 THR A O 1
ATOM 1200 N N . ASP A 1 160 ? 25.493 -1.658 28.643 1.00 29.46 157 ASP A N 1
ATOM 1201 C CA . ASP A 1 160 ? 24.603 -2.092 29.712 1.00 30.94 157 ASP A CA 1
ATOM 1202 C C . ASP A 1 160 ? 23.132 -1.940 29.336 1.00 30.58 157 ASP A C 1
ATOM 1203 O O . ASP A 1 160 ? 22.333 -2.852 29.540 1.00 34.23 157 ASP A O 1
ATOM 1208 N N . THR A 1 161 ? 22.782 -0.782 28.788 1.00 39.34 158 THR A N 1
ATOM 1209 C CA . THR A 1 161 ? 21.404 -0.505 28.401 1.00 39.14 158 THR A CA 1
ATOM 1210 C C . THR A 1 161 ? 20.901 -1.458 27.319 1.00 37.51 158 THR A C 1
ATOM 1211 O O . THR A 1 161 ? 19.822 -2.037 27.442 1.00 39.59 158 THR A O 1
ATOM 1215 N N . ASP A 1 162 ? 21.688 -1.620 26.262 1.00 32.06 159 ASP A N 1
ATOM 1216 C CA . ASP A 1 162 ? 21.252 -2.390 25.103 1.00 36.24 159 ASP A CA 1
ATOM 1217 C C . ASP A 1 162 ? 21.296 -3.899 25.351 1.00 41.70 159 ASP A C 1
ATOM 1218 O O . ASP A 1 162 ? 20.454 -4.642 24.847 1.00 35.16 159 ASP A O 1
ATOM 1223 N N . ILE A 1 163 ? 22.277 -4.349 26.126 1.00 39.58 160 ILE A N 1
ATOM 1224 C CA . ILE A 1 163 ? 22.435 -5.775 26.395 1.00 35.72 160 ILE A CA 1
ATOM 1225 C C . ILE A 1 163 ? 21.391 -6.278 27.392 1.00 35.86 160 ILE A C 1
ATOM 1226 O O . ILE A 1 163 ? 20.813 -7.350 27.203 1.00 37.52 160 ILE A O 1
ATOM 1231 N N . CYS A 1 164 ? 21.141 -5.501 28.442 1.00 33.31 161 CYS A N 1
ATOM 1232 C CA . CYS A 1 164 ? 20.137 -5.871 29.437 1.00 32.55 161 CYS A CA 1
ATOM 1233 C C . CYS A 1 164 ? 18.731 -5.876 28.846 1.00 33.88 161 CYS A C 1
ATOM 1234 O O . CYS A 1 164 ? 17.922 -6.748 29.164 1.00 45.95 161 CYS A O 1
ATOM 1237 N N . ASN A 1 165 ? 18.442 -4.902 27.988 1.00 32.82 162 ASN A N 1
ATOM 1238 C CA . ASN A 1 165 ? 17.150 -4.841 27.312 1.00 31.71 162 ASN A CA 1
ATOM 1239 C C . ASN A 1 165 ? 16.946 -6.013 26.361 1.00 33.85 162 ASN A C 1
ATOM 1240 O O . ASN A 1 165 ? 15.826 -6.496 26.197 1.00 34.56 162 ASN A O 1
ATOM 1245 N N . ALA A 1 166 ? 18.030 -6.468 25.741 1.00 25.04 163 ALA A N 1
ATOM 1246 C CA . ALA A 1 166 ? 17.967 -7.598 24.821 1.00 29.94 163 ALA A CA 1
ATOM 1247 C C . ALA A 1 166 ? 17.473 -8.851 25.536 1.00 24.85 163 ALA A C 1
ATOM 1248 O O . ALA A 1 166 ? 16.639 -9.588 25.012 1.00 30.61 163 ALA A O 1
ATOM 1250 N N . MET A 1 167 ? 17.998 -9.083 26.735 1.00 39.99 164 MET A N 1
ATOM 1251 C CA . MET A 1 167 ? 17.597 -10.224 27.548 1.00 30.49 164 MET A CA 1
ATOM 1252 C C . MET A 1 167 ? 16.120 -10.148 27.920 1.00 36.67 164 MET A C 1
ATOM 1253 O O . MET A 1 167 ? 15.444 -11.171 28.028 1.00 49.77 164 MET A O 1
ATOM 1258 N N . ALA A 1 168 ? 15.627 -8.927 28.111 1.00 34.93 165 ALA A N 1
ATOM 1259 C CA . ALA A 1 168 ? 14.253 -8.711 28.555 1.00 35.44 165 ALA A CA 1
ATOM 1260 C C . ALA A 1 168 ? 13.222 -8.934 27.448 1.00 41.51 165 ALA A C 1
ATOM 1261 O O . ALA A 1 168 ? 12.047 -9.162 27.733 1.00 40.88 165 ALA A O 1
ATOM 1263 N N . CYS A 1 169 ? 13.654 -8.857 26.192 1.00 42.92 166 CYS A N 1
ATOM 1264 C CA . CYS A 1 169 ? 12.745 -9.066 25.066 1.00 39.94 166 CYS A CA 1
ATOM 1265 C C . CYS A 1 169 ? 13.349 -10.000 24.018 1.00 32.94 166 CYS A C 1
ATOM 1266 O O . CYS A 1 169 ? 13.541 -9.617 22.863 1.00 34.80 166 CYS A O 1
ATOM 1269 N N . LEU A 1 170 ? 13.634 -11.232 24.426 1.00 33.58 167 LEU A N 1
ATOM 1270 C CA . LEU A 1 170 ? 14.240 -12.214 23.535 1.00 33.47 167 LEU A CA 1
ATOM 1271 C C . LEU A 1 170 ? 13.288 -12.644 22.423 1.00 29.18 167 LEU A C 1
ATOM 1272 O O . LEU A 1 170 ? 12.100 -12.862 22.657 1.00 40.60 167 LEU A O 1
ATOM 1277 N N . GLY A 1 171 ? 13.823 -12.761 21.211 1.00 27.75 168 GLY A N 1
ATOM 1278 C CA . GLY A 1 171 ? 13.053 -13.209 20.065 1.00 27.80 168 GLY A CA 1
ATOM 1279 C C . GLY A 1 171 ? 13.540 -14.537 19.509 1.00 37.71 168 GLY A C 1
ATOM 1280 O O . GLY A 1 171 ? 14.034 -15.388 20.251 1.00 29.76 168 GLY A O 1
ATOM 1281 N N . GLU A 1 172 ? 13.399 -14.712 18.198 1.00 34.47 169 GLU A N 1
ATOM 1282 C CA . GLU A 1 172 ? 13.805 -15.946 17.535 1.00 34.74 169 GLU A CA 1
ATOM 1283 C C . GLU A 1 172 ? 14.730 -15.653 16.358 1.00 35.16 169 GLU A C 1
ATOM 1284 O O . GLU A 1 172 ? 14.668 -14.571 15.775 1.00 30.30 169 GLU A O 1
ATOM 1290 N N . PRO A 1 173 ? 15.594 -16.619 16.003 1.00 32.48 170 PRO A N 1
ATOM 1291 C CA . PRO A 1 173 ? 16.461 -16.451 14.832 1.00 27.84 170 PRO A CA 1
ATOM 1292 C C . PRO A 1 173 ? 15.664 -16.394 13.531 1.00 25.10 170 PRO A C 1
ATOM 1293 O O . PRO A 1 173 ? 14.643 -17.068 13.401 1.00 32.87 170 PRO A O 1
ATOM 1297 N N . ASP A 1 174 ? 16.136 -15.595 12.581 1.00 26.74 171 ASP A N 1
ATOM 1298 C CA . ASP A 1 174 ? 15.433 -15.394 11.318 1.00 32.37 171 ASP A CA 1
ATOM 1299 C C . ASP A 1 174 ? 16.002 -16.319 10.246 1.00 30.92 171 ASP A C 1
ATOM 1300 O O . ASP A 1 174 ? 17.075 -16.064 9.701 1.00 30.07 171 ASP A O 1
ATOM 1305 N N . HIS A 1 175 ? 15.282 -17.396 9.949 1.00 26.16 172 HIS A N 1
ATOM 1306 C CA . HIS A 1 175 ? 15.757 -18.387 8.989 1.00 30.13 172 HIS A CA 1
ATOM 1307 C C . HIS A 1 175 ? 15.751 -17.852 7.557 1.00 32.55 172 HIS A C 1
ATOM 1308 O O . HIS A 1 175 ? 16.564 -18.272 6.731 1.00 30.38 172 HIS A O 1
ATOM 1315 N N . ASN A 1 176 ? 14.837 -16.929 7.267 1.00 24.41 173 ASN A N 1
ATOM 1316 C CA . ASN A 1 176 ? 14.771 -16.317 5.943 1.00 39.57 173 ASN A CA 1
ATOM 1317 C C . ASN A 1 176 ? 16.036 -15.531 5.629 1.00 28.30 173 ASN A C 1
ATOM 1318 O O . ASN A 1 176 ? 16.596 -15.646 4.539 1.00 25.32 173 ASN A O 1
ATOM 1323 N N . GLU A 1 177 ? 16.487 -14.740 6.597 1.00 28.54 174 GLU A N 1
ATOM 1324 C CA . GLU A 1 177 ? 17.706 -13.958 6.438 1.00 33.80 174 GLU A CA 1
ATOM 1325 C C . GLU A 1 177 ? 18.912 -14.885 6.337 1.00 33.01 174 GLU A C 1
ATOM 1326 O O . GLU A 1 177 ? 19.854 -14.614 5.592 1.00 44.08 174 GLU A O 1
ATOM 1332 N N . ALA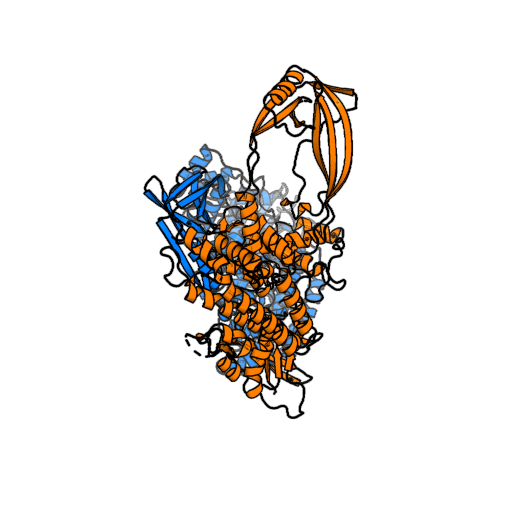 A 1 178 ? 18.875 -15.976 7.098 1.00 30.18 175 ALA A N 1
ATOM 1333 C CA . ALA A 1 178 ? 19.919 -16.993 7.045 1.00 29.04 175 ALA A CA 1
ATOM 1334 C C . ALA A 1 178 ? 19.982 -17.652 5.669 1.00 23.17 175 ALA A C 1
ATOM 1335 O O . ALA A 1 178 ? 21.065 -17.931 5.155 1.00 23.73 175 ALA A O 1
ATOM 1337 N N . LEU A 1 179 ? 18.816 -17.904 5.082 1.00 26.79 176 LEU A N 1
ATOM 1338 C CA . LEU A 1 179 ? 18.742 -18.524 3.762 1.00 24.78 176 LEU A CA 1
ATOM 1339 C C . LEU A 1 179 ? 19.287 -17.602 2.677 1.00 27.40 176 LEU A C 1
ATOM 1340 O O . LEU A 1 179 ? 19.911 -18.062 1.720 1.00 23.25 176 LEU A O 1
ATOM 1345 N N . SER A 1 180 ? 19.048 -16.303 2.831 1.00 23.21 177 SER A N 1
ATOM 1346 C CA . SER A 1 180 ? 19.535 -15.318 1.872 1.00 28.83 177 SER A CA 1
ATOM 1347 C C . SER A 1 180 ? 21.059 -15.328 1.822 1.00 28.10 177 SER A C 1
ATOM 1348 O O . SER A 1 180 ? 21.654 -15.192 0.753 1.00 33.98 177 SER A O 1
ATOM 1351 N N . VAL A 1 181 ? 21.684 -15.488 2.984 1.00 25.94 178 VAL A N 1
ATOM 1352 C CA . VAL A 1 181 ? 23.137 -15.561 3.068 1.00 22.25 178 VAL A CA 1
ATOM 1353 C C . VAL A 1 181 ? 23.641 -16.834 2.393 1.00 22.30 178 VAL A C 1
ATOM 1354 O O . VAL A 1 181 ? 24.612 -16.805 1.635 1.00 47.70 178 VAL A O 1
ATOM 1358 N N . ASP A 1 182 ? 22.975 -17.950 2.675 1.00 34.54 179 ASP A N 1
ATOM 1359 C CA . ASP A 1 182 ? 23.302 -19.223 2.041 1.00 35.66 179 ASP A CA 1
ATOM 1360 C C . ASP A 1 182 ? 23.208 -19.136 0.521 1.00 30.26 179 ASP A C 1
ATOM 1361 O O . ASP A 1 182 ? 24.102 -19.592 -0.192 1.00 26.55 179 ASP A O 1
ATOM 1366 N N . ALA A 1 183 ? 22.121 -18.544 0.036 1.00 32.04 180 ALA A N 1
ATOM 1367 C CA . ALA A 1 183 ? 21.874 -18.434 -1.397 1.00 28.80 180 ALA A CA 1
ATOM 1368 C C . ALA A 1 183 ? 22.938 -17.590 -2.089 1.00 30.70 180 ALA A C 1
ATOM 1369 O O . ALA A 1 183 ? 23.411 -17.943 -3.167 1.00 30.82 180 ALA A O 1
ATOM 1371 N N . ARG A 1 184 ? 23.322 -16.483 -1.461 1.00 33.23 181 ARG A N 1
ATOM 1372 C CA . ARG A 1 184 ? 24.366 -15.626 -2.011 1.00 32.88 181 ARG A CA 1
ATOM 1373 C C . ARG A 1 184 ? 25.702 -16.358 -2.056 1.00 31.97 181 ARG A C 1
ATOM 1374 O O . ARG A 1 184 ? 26.440 -16.254 -3.034 1.00 35.49 181 ARG A O 1
ATOM 1382 N N . GLN A 1 185 ? 26.008 -17.090 -0.990 1.00 27.61 182 GLN A N 1
ATOM 1383 C CA . GLN A 1 185 ? 27.235 -17.875 -0.929 1.00 35.07 182 GLN A CA 1
ATOM 1384 C C . GLN A 1 185 ? 27.282 -18.923 -2.038 1.00 32.67 182 GLN A C 1
ATOM 1385 O O . GLN A 1 185 ? 28.294 -19.060 -2.723 1.00 32.28 182 GLN A O 1
ATOM 1391 N N . GLU A 1 186 ? 26.185 -19.654 -2.215 1.00 27.42 183 GLU A N 1
ATOM 1392 C CA . GLU A 1 186 ? 26.129 -20.713 -3.221 1.00 29.55 183 GLU A CA 1
ATOM 1393 C C . GLU A 1 186 ? 26.179 -20.150 -4.635 1.00 33.73 183 GLU A C 1
ATOM 1394 O O . GLU A 1 186 ? 26.847 -20.707 -5.507 1.00 30.31 183 GLU A O 1
ATOM 1400 N N . LEU A 1 187 ? 25.468 -19.050 -4.861 1.00 27.31 184 LEU A N 1
ATOM 1401 C CA . LEU A 1 187 ? 25.480 -18.395 -6.163 1.00 30.78 184 LEU A CA 1
ATOM 1402 C C . LEU A 1 187 ? 26.883 -17.918 -6.522 1.00 34.95 184 LEU A C 1
ATOM 1403 O O . LEU A 1 187 ? 27.373 -18.183 -7.619 1.00 40.61 184 LEU A O 1
ATOM 1408 N N . ASP A 1 188 ? 27.528 -17.222 -5.591 1.00 32.62 185 ASP A N 1
ATOM 1409 C CA . ASP A 1 188 ? 28.853 -16.661 -5.837 1.00 34.39 185 ASP A CA 1
ATOM 1410 C C . ASP A 1 188 ? 29.918 -17.747 -5.968 1.00 32.88 185 ASP A C 1
ATOM 1411 O O . ASP A 1 188 ? 30.868 -17.601 -6.735 1.00 37.88 185 ASP A O 1
ATOM 1416 N N . LEU A 1 189 ? 29.760 -18.831 -5.216 1.00 27.37 186 LEU A N 1
ATOM 1417 C CA . LEU A 1 189 ? 30.700 -19.944 -5.285 1.00 23.31 186 LEU A CA 1
ATOM 1418 C C . LEU A 1 189 ? 30.613 -20.662 -6.627 1.00 31.95 186 LEU A C 1
ATOM 1419 O O . LEU A 1 189 ? 31.618 -20.820 -7.319 1.00 37.60 186 LEU A O 1
ATOM 1424 N N . ARG A 1 190 ? 29.407 -21.088 -6.990 1.00 26.82 187 ARG A N 1
ATOM 1425 C CA . ARG A 1 190 ? 29.191 -21.835 -8.225 1.00 31.65 187 ARG A CA 1
ATOM 1426 C C . ARG A 1 190 ? 29.519 -21.011 -9.467 1.00 38.38 187 ARG A C 1
ATOM 1427 O O . ARG A 1 190 ? 30.335 -21.419 -10.290 1.00 45.79 187 ARG A O 1
ATOM 1435 N N . ILE A 1 191 ? 28.875 -19.856 -9.594 1.00 36.52 188 ILE A N 1
ATOM 1436 C CA . ILE A 1 191 ? 29.072 -18.980 -10.745 1.00 31.63 188 ILE A CA 1
ATOM 1437 C C . ILE A 1 191 ? 30.505 -18.452 -10.788 1.00 36.87 188 ILE A C 1
ATOM 1438 O O . ILE A 1 191 ? 31.117 -18.363 -11.855 1.00 24.32 188 ILE A O 1
ATOM 1443 N N . GLY A 1 192 ? 31.034 -18.109 -9.619 1.00 35.26 189 GLY A N 1
ATOM 1444 C CA . GLY A 1 192 ? 32.395 -17.621 -9.510 1.00 33.99 189 GLY A CA 1
ATOM 1445 C C . GLY A 1 192 ? 33.430 -18.640 -9.944 1.00 31.55 189 GLY A C 1
ATOM 1446 O O . GLY A 1 192 ? 34.304 -18.336 -10.752 1.00 32.00 189 GLY A O 1
ATOM 1447 N N . CYS A 1 193 ? 33.329 -19.855 -9.414 1.00 24.20 190 CYS A N 1
ATOM 1448 C CA . CYS A 1 193 ? 34.316 -20.890 -9.704 1.00 25.08 190 CYS A CA 1
ATOM 1449 C C . CYS A 1 193 ? 34.196 -21.424 -11.129 1.00 33.17 190 CYS A C 1
ATOM 1450 O O . CYS A 1 193 ? 35.194 -21.789 -11.742 1.00 31.42 190 CYS A O 1
ATOM 1453 N N . ALA A 1 194 ? 32.976 -21.466 -11.655 1.00 26.19 191 ALA A N 1
ATOM 1454 C CA . ALA A 1 194 ? 32.745 -21.974 -13.005 1.00 28.67 191 ALA A CA 1
ATOM 1455 C C . ALA A 1 194 ? 33.453 -21.130 -14.062 1.00 28.25 191 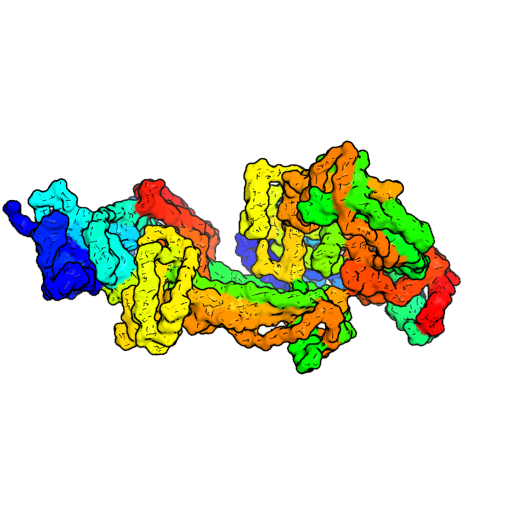ALA A C 1
ATOM 1456 O O . ALA A 1 194 ? 34.229 -21.649 -14.866 1.00 35.49 191 ALA A O 1
ATOM 1458 N N . PHE A 1 195 ? 33.175 -19.831 -14.061 1.00 36.02 192 PHE A N 1
ATOM 1459 C CA . PHE A 1 195 ? 33.785 -18.913 -15.017 1.00 22.42 192 PHE A CA 1
ATOM 1460 C C . PHE A 1 195 ? 35.291 -18.791 -14.806 1.00 23.64 192 PHE A C 1
ATOM 1461 O O . PHE A 1 195 ? 36.054 -18.679 -15.765 1.00 33.50 192 PHE A O 1
ATOM 1469 N N . THR A 1 196 ? 35.711 -18.815 -13.546 1.00 24.77 193 THR A N 1
ATOM 1470 C CA . THR A 1 196 ? 37.119 -18.657 -13.196 1.00 26.02 193 THR A CA 1
ATOM 1471 C C . THR A 1 196 ? 37.968 -19.872 -13.553 1.00 33.02 193 THR A C 1
ATOM 1472 O O . THR A 1 196 ? 38.976 -19.751 -14.250 1.00 41.82 193 THR A O 1
ATOM 1476 N N . ARG A 1 197 ? 37.555 -21.041 -13.070 1.00 36.32 194 ARG A N 1
ATOM 1477 C CA . ARG A 1 197 ? 38.340 -22.261 -13.228 1.00 39.45 194 ARG A CA 1
ATOM 1478 C C . ARG A 1 197 ? 38.492 -22.619 -14.702 1.00 36.16 194 ARG A C 1
ATOM 1479 O O . ARG A 1 197 ? 39.526 -23.143 -15.116 1.00 40.10 194 ARG A O 1
ATOM 1487 N N . PHE A 1 198 ? 37.458 -22.335 -15.488 1.00 31.42 195 PHE A N 1
ATOM 1488 C CA . PHE A 1 198 ? 37.522 -22.547 -16.929 1.00 30.11 195 PHE A CA 1
ATOM 1489 C C . PHE A 1 198 ? 38.653 -21.743 -17.557 1.00 37.91 195 PHE A C 1
ATOM 1490 O O . PHE A 1 198 ? 39.410 -22.263 -18.374 1.00 34.45 195 PHE A O 1
ATOM 1498 N N . GLN A 1 199 ? 38.764 -20.476 -17.171 1.00 28.51 196 GLN A N 1
ATOM 1499 C CA . GLN A 1 199 ? 39.760 -19.587 -17.756 1.00 25.74 196 GLN A CA 1
ATOM 1500 C C . GLN A 1 199 ? 41.171 -19.908 -17.274 1.00 35.39 196 GLN A C 1
ATOM 1501 O O . GLN A 1 199 ? 42.124 -19.836 -18.049 1.00 40.09 196 GLN A O 1
ATOM 1507 N N . THR A 1 200 ? 41.303 -20.249 -15.995 1.00 22.32 197 THR A N 1
ATOM 1508 C CA . THR A 1 200 ? 42.607 -20.586 -15.434 1.00 35.04 197 THR A CA 1
ATOM 1509 C C . THR A 1 200 ? 43.191 -21.811 -16.129 1.00 40.60 197 THR A C 1
ATOM 1510 O O . THR A 1 200 ? 44.400 -21.902 -16.334 1.00 41.52 197 THR A O 1
ATOM 1514 N N . LYS A 1 201 ? 42.324 -22.752 -16.485 1.00 33.81 198 LYS A N 1
ATOM 1515 C CA . LYS A 1 201 ? 42.753 -23.951 -17.191 1.00 38.88 198 LYS A CA 1
ATOM 1516 C C . LYS A 1 201 ? 42.958 -23.651 -18.677 1.00 33.07 198 LYS A C 1
ATOM 1517 O O . LYS A 1 201 ? 43.951 -24.067 -19.271 1.00 32.31 198 LYS A O 1
ATOM 1523 N N . TYR A 1 202 ? 42.007 -22.933 -19.270 1.00 28.78 199 TYR A N 1
ATOM 1524 C CA . TYR A 1 202 ? 42.052 -22.601 -20.694 1.00 38.19 199 TYR A CA 1
ATOM 1525 C C . TYR A 1 202 ? 43.312 -21.824 -21.075 1.00 37.47 199 TYR A C 1
ATOM 1526 O O . TYR A 1 202 ? 43.866 -22.021 -22.155 1.00 33.51 199 TYR A O 1
ATOM 1535 N N . PHE A 1 203 ? 43.754 -20.938 -20.187 1.00 27.26 200 PHE A N 1
ATOM 1536 C CA . PHE A 1 203 ? 44.899 -20.079 -20.471 1.00 27.39 200 PHE A CA 1
ATOM 1537 C C . PHE A 1 203 ? 46.182 -20.595 -19.826 1.00 37.76 200 PHE A C 1
ATOM 1538 O O . PHE A 1 203 ? 47.234 -19.967 -19.944 1.00 46.18 200 PHE A O 1
ATOM 1546 N N . GLN A 1 204 ? 46.088 -21.730 -19.140 1.00 40.23 201 GLN A N 1
ATOM 1547 C CA . GLN A 1 204 ? 47.227 -22.289 -18.416 1.00 38.26 201 GLN A CA 1
ATOM 1548 C C . GLN A 1 204 ? 48.409 -22.577 -19.340 1.00 39.97 201 GLN A C 1
ATOM 1549 O O . GLN A 1 204 ? 48.337 -23.445 -20.209 1.00 23.57 201 GLN A O 1
ATOM 1555 N N . GLY A 1 205 ? 49.495 -21.836 -19.144 1.00 35.46 202 GLY A N 1
ATOM 1556 C CA . GLY A 1 205 ? 50.698 -22.013 -19.936 1.00 34.88 202 GLY A CA 1
ATOM 1557 C C . GLY A 1 205 ? 50.535 -21.635 -21.397 1.00 35.92 202 GLY A C 1
ATOM 1558 O O . GLY A 1 205 ? 51.415 -21.907 -22.214 1.00 36.48 202 GLY A O 1
ATOM 1559 N N . LYS A 1 206 ? 49.408 -21.015 -21.732 1.00 23.53 203 LYS A N 1
ATOM 1560 C CA . LYS A 1 206 ? 49.119 -20.662 -23.117 1.00 25.60 203 LYS A CA 1
ATOM 1561 C C . LYS A 1 206 ? 49.988 -19.505 -23.602 1.00 30.66 203 LYS A C 1
ATOM 1562 O O . LYS A 1 206 ? 50.458 -19.508 -24.740 1.00 24.56 203 LYS A O 1
ATOM 1568 N N . TYR A 1 207 ? 50.212 -18.525 -22.733 1.00 36.35 204 TYR A N 1
ATOM 1569 C CA . TYR A 1 207 ? 51.018 -17.363 -23.090 1.00 28.69 204 TYR A CA 1
ATOM 1570 C C . TYR A 1 207 ? 52.125 -17.114 -22.069 1.00 30.38 204 TYR A C 1
ATOM 1571 O O . TYR A 1 207 ? 51.898 -17.194 -20.863 1.00 37.38 204 TYR A O 1
ATOM 1580 N N . GLY A 1 208 ? 53.320 -16.812 -22.571 1.00 33.49 205 GLY A N 1
ATOM 1581 C CA . GLY A 1 208 ? 54.516 -16.724 -21.750 1.00 35.61 205 GLY A CA 1
ATOM 1582 C C . GLY A 1 208 ? 54.472 -15.723 -20.610 1.00 36.61 205 GLY A C 1
ATOM 1583 O O . GLY A 1 208 ? 54.993 -15.991 -19.527 1.00 37.48 205 GLY A O 1
ATOM 1584 N N . ASP A 1 209 ? 53.858 -14.568 -20.847 1.00 34.42 206 ASP A N 1
ATOM 1585 C CA . ASP A 1 209 ? 53.825 -13.512 -19.841 1.00 40.68 206 ASP A CA 1
ATOM 1586 C C . ASP A 1 209 ? 52.526 -13.518 -19.038 1.00 40.43 206 ASP A C 1
ATOM 1587 O O . ASP A 1 209 ? 52.224 -12.558 -18.328 1.00 35.10 206 ASP A O 1
ATOM 1592 N N . LEU A 1 210 ? 51.765 -14.604 -19.139 1.00 31.93 207 LEU A N 1
ATOM 1593 C CA . LEU A 1 210 ? 50.474 -14.691 -18.465 1.00 32.98 207 LEU A CA 1
ATOM 1594 C C . LEU A 1 210 ? 50.399 -15.859 -17.486 1.00 31.42 207 LEU A C 1
ATOM 1595 O O . LEU A 1 210 ? 50.431 -17.025 -17.883 1.00 26.90 207 LEU A O 1
ATOM 1600 N N . ASP A 1 211 ? 50.302 -15.529 -16.203 1.00 27.36 208 ASP A N 1
ATOM 1601 C CA . ASP A 1 211 ? 50.010 -16.512 -15.170 1.00 36.90 208 ASP A CA 1
ATOM 1602 C C . ASP A 1 211 ? 48.496 -16.662 -15.078 1.00 34.16 208 ASP A C 1
ATOM 1603 O O . ASP A 1 211 ? 47.817 -15.829 -14.477 1.00 34.97 208 ASP A O 1
ATOM 1608 N N . SER A 1 212 ? 47.976 -17.725 -15.684 1.00 25.58 209 SER A N 1
ATOM 1609 C CA . SER A 1 212 ? 46.537 -17.916 -15.843 1.00 26.23 209 SER A CA 1
ATOM 1610 C C . SER A 1 212 ? 45.788 -18.005 -14.517 1.00 30.75 209 SER A C 1
ATOM 1611 O O . SER A 1 212 ? 44.571 -17.833 -14.474 1.00 35.11 209 SER A O 1
ATOM 1614 N N . SER A 1 213 ? 46.516 -18.276 -13.438 1.00 26.20 210 SER A N 1
ATOM 1615 C CA . SER A 1 213 ? 45.907 -18.380 -12.118 1.00 24.92 210 SER A CA 1
ATOM 1616 C C . SER A 1 213 ? 45.482 -17.009 -11.585 1.00 27.95 210 SER A C 1
ATOM 1617 O O . SER A 1 213 ? 44.820 -16.916 -10.550 1.00 30.84 210 SER A O 1
ATOM 1620 N N . LEU A 1 214 ? 45.864 -15.949 -12.292 1.00 31.33 211 LEU A N 1
ATOM 1621 C CA . LEU A 1 214 ? 45.485 -14.592 -11.902 1.00 35.21 211 LEU A CA 1
ATOM 1622 C C . LEU A 1 214 ? 44.122 -14.188 -12.454 1.00 26.52 211 LEU A C 1
ATOM 1623 O O . LEU A 1 214 ? 43.539 -13.194 -12.023 1.00 26.06 211 LEU A O 1
ATOM 1628 N N . ILE A 1 215 ? 43.620 -14.959 -13.411 1.00 26.04 212 ILE A N 1
ATOM 1629 C CA . ILE A 1 215 ? 42.337 -14.662 -14.034 1.00 26.06 212 ILE A CA 1
ATOM 1630 C C . ILE A 1 215 ? 41.182 -15.164 -13.171 1.00 33.29 212 ILE A C 1
ATOM 1631 O O . ILE A 1 215 ? 41.214 -16.288 -12.667 1.00 32.18 212 ILE A O 1
ATOM 1636 N N . SER A 1 216 ? 40.165 -14.328 -12.999 1.00 31.37 213 SER A N 1
ATOM 1637 C CA . SER A 1 216 ? 38.976 -14.730 -12.259 1.00 27.70 213 SER A CA 1
ATOM 1638 C C . SER A 1 216 ? 37.745 -13.960 -12.711 1.00 27.11 213 SER A C 1
ATOM 1639 O O . SER A 1 216 ? 37.846 -12.866 -13.266 1.00 33.99 213 SER A O 1
ATOM 1642 N N . PHE A 1 217 ? 36.580 -14.549 -12.474 1.00 28.04 214 PHE A N 1
ATOM 1643 C CA . PHE A 1 217 ? 35.320 -13.839 -12.626 1.00 24.35 214 PHE A CA 1
ATOM 1644 C C . PHE A 1 217 ? 34.532 -13.935 -11.331 1.00 27.78 214 PHE A C 1
ATOM 1645 O O . PHE A 1 217 ? 34.574 -14.952 -10.638 1.00 31.59 214 PHE A O 1
ATOM 1653 N N . GLY A 1 218 ? 33.819 -12.866 -11.007 1.00 28.82 215 GLY A N 1
ATOM 1654 C CA . GLY A 1 218 ? 32.937 -12.857 -9.860 1.00 27.90 215 GLY A CA 1
ATOM 1655 C C . GLY A 1 218 ? 31.698 -12.067 -10.210 1.00 29.89 215 GLY A C 1
ATOM 1656 O O . GLY A 1 218 ? 31.799 -10.982 -10.781 1.00 33.94 215 GLY A O 1
ATOM 1657 N N . PRO A 1 219 ? 30.518 -12.604 -9.869 1.00 34.01 216 PRO A N 1
ATOM 1658 C CA . PRO A 1 219 ? 29.240 -11.965 -10.205 1.00 29.10 216 PRO A CA 1
ATOM 1659 C C . PRO A 1 219 ? 29.105 -10.561 -9.615 1.00 31.89 216 PRO A C 1
ATOM 1660 O O . PRO A 1 219 ? 28.256 -9.793 -10.067 1.00 39.24 216 PRO A O 1
ATOM 1664 N N . CYS A 1 220 ? 29.933 -10.232 -8.627 1.00 34.08 217 CYS A N 1
ATOM 1665 C CA . CYS A 1 220 ? 29.924 -8.894 -8.045 1.00 36.59 217 CYS A CA 1
ATOM 1666 C C . CYS A 1 220 ? 31.261 -8.167 -8.212 1.00 32.25 217 CYS A C 1
ATOM 1667 O O . CYS A 1 220 ? 31.283 -6.970 -8.501 1.00 35.04 217 CYS A O 1
ATOM 1670 N N . GLN A 1 221 ? 32.369 -8.882 -8.031 1.00 36.82 218 GLN A N 1
ATOM 1671 C CA . GLN A 1 221 ? 33.690 -8.258 -8.107 1.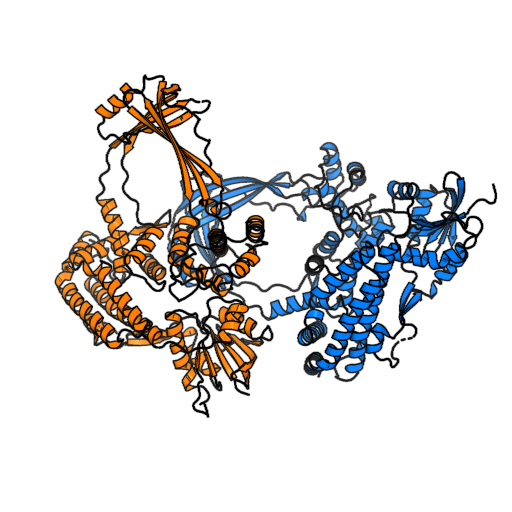00 32.81 218 GLN A CA 1
ATOM 1672 C C . GLN A 1 221 ? 34.021 -7.765 -9.517 1.00 28.59 218 GLN A C 1
ATOM 1673 O O . GLN A 1 221 ? 34.727 -6.770 -9.681 1.00 28.44 218 GLN A O 1
ATOM 1679 N N . THR A 1 222 ? 33.513 -8.459 -10.533 1.00 25.63 219 THR A N 1
ATOM 1680 C CA . THR A 1 222 ? 33.770 -8.068 -11.915 1.00 27.27 219 THR A CA 1
ATOM 1681 C C . THR A 1 222 ? 33.028 -6.773 -12.290 1.00 27.57 219 THR A C 1
ATOM 1682 O O . THR A 1 222 ? 33.629 -5.880 -12.888 1.00 32.76 219 THR A O 1
ATOM 1686 N N . PRO A 1 223 ? 31.726 -6.659 -11.950 1.00 27.45 220 PRO A N 1
ATOM 1687 C CA . PRO A 1 223 ? 31.109 -5.345 -12.170 1.00 31.53 220 PRO A CA 1
ATOM 1688 C C . PRO A 1 223 ? 31.764 -4.230 -11.354 1.00 30.82 220 PRO A C 1
ATOM 1689 O O . PRO A 1 223 ? 31.803 -3.086 -11.808 1.00 34.15 220 PRO A O 1
ATOM 1693 N N . THR A 1 224 ? 32.261 -4.563 -10.167 1.00 34.37 221 THR A N 1
ATOM 1694 C CA . THR A 1 224 ? 32.939 -3.590 -9.318 1.00 30.11 221 THR A CA 1
ATOM 1695 C C . THR A 1 224 ? 34.194 -3.082 -10.017 1.00 37.05 221 THR A C 1
ATOM 1696 O O . THR A 1 224 ? 34.445 -1.877 -10.075 1.00 34.42 221 THR A O 1
ATOM 1700 N N . LEU A 1 225 ? 34.975 -4.016 -10.551 1.00 34.69 222 LEU A N 1
ATOM 1701 C CA . LEU A 1 225 ? 36.149 -3.682 -11.344 1.00 26.92 222 LEU A CA 1
ATOM 1702 C C . LEU A 1 225 ? 35.723 -2.925 -12.598 1.00 32.80 222 LEU A C 1
ATOM 1703 O O . LEU A 1 225 ? 36.430 -2.029 -13.065 1.00 34.04 222 LEU A O 1
ATOM 1708 N N . GLY A 1 226 ? 34.567 -3.303 -13.138 1.00 28.40 223 GLY A N 1
ATOM 1709 C CA . GLY A 1 226 ? 34.003 -2.659 -14.312 1.00 27.78 223 GLY A CA 1
ATOM 1710 C C . GLY A 1 226 ? 33.885 -1.153 -14.175 1.00 30.43 223 GLY A C 1
ATOM 1711 O O . GLY A 1 226 ? 34.193 -0.415 -15.112 1.00 33.36 223 GLY A O 1
ATOM 1712 N N . PHE A 1 227 ? 33.431 -0.697 -13.010 1.00 25.91 224 PHE A N 1
ATOM 1713 C CA . PHE A 1 227 ? 33.342 0.732 -12.720 1.00 26.56 224 PHE A CA 1
ATOM 1714 C C . PHE A 1 227 ? 34.693 1.432 -12.858 1.00 27.63 224 PHE A C 1
ATOM 1715 O O . PHE A 1 227 ? 34.792 2.489 -13.478 1.00 39.79 224 PHE A O 1
ATOM 1723 N N . CYS A 1 228 ? 35.727 0.831 -12.277 1.00 28.71 225 CYS A N 1
ATOM 1724 C CA . CYS A 1 228 ? 37.067 1.411 -12.293 1.00 27.85 225 CYS A CA 1
ATOM 1725 C C . CYS A 1 228 ? 37.646 1.465 -13.702 1.00 29.75 225 CYS A C 1
ATOM 1726 O O . CYS A 1 228 ? 38.319 2.428 -14.070 1.00 30.79 225 CYS A O 1
ATOM 1729 N N . VAL A 1 229 ? 37.386 0.424 -14.485 1.00 32.97 226 VAL A N 1
ATOM 1730 C CA . VAL A 1 229 ? 37.902 0.348 -15.845 1.00 37.62 226 VAL A CA 1
ATOM 1731 C C . VAL A 1 229 ? 37.130 1.303 -16.756 1.00 32.71 226 VAL A C 1
ATOM 1732 O O . VAL A 1 229 ? 37.693 1.873 -17.692 1.00 34.68 226 VAL A O 1
ATOM 1736 N N . GLU A 1 230 ? 35.844 1.487 -16.470 1.00 27.25 227 GLU A N 1
ATOM 1737 C CA . GLU A 1 230 ? 35.033 2.450 -17.209 1.00 27.89 227 GLU A CA 1
ATOM 1738 C C . GLU A 1 230 ? 35.621 3.854 -17.087 1.00 34.27 227 GLU A C 1
ATOM 1739 O O . GLU A 1 230 ? 35.716 4.585 -18.074 1.00 33.15 227 GLU A O 1
ATOM 1745 N N . ARG A 1 231 ? 36.007 4.225 -15.868 1.00 20.86 228 ARG A N 1
ATOM 1746 C CA . ARG A 1 231 ? 36.642 5.515 -15.625 1.00 26.73 228 ARG A CA 1
ATOM 1747 C C . ARG A 1 231 ? 37.963 5.618 -16.378 1.00 28.20 228 ARG A C 1
ATOM 1748 O O . ARG A 1 231 ? 38.273 6.658 -16.957 1.00 38.61 228 ARG A O 1
ATOM 1756 N N . HIS A 1 232 ? 38.735 4.534 -16.362 1.00 28.25 229 HIS A N 1
ATOM 1757 C CA . HIS A 1 232 ? 39.985 4.463 -17.110 1.00 29.74 229 HIS A CA 1
ATOM 1758 C C . HIS A 1 232 ? 39.745 4.742 -18.590 1.00 37.52 229 HIS A C 1
ATOM 1759 O O . HIS A 1 232 ? 40.496 5.484 -19.222 1.00 35.40 229 HIS A O 1
ATOM 1766 N N . ASP A 1 233 ? 38.684 4.150 -19.129 1.00 39.08 230 ASP A N 1
ATOM 1767 C CA . ASP A 1 233 ? 38.323 4.327 -20.531 1.00 33.03 230 ASP A CA 1
ATOM 1768 C C . ASP A 1 233 ? 37.945 5.774 -20.834 1.00 34.34 230 ASP A C 1
ATOM 1769 O O . ASP A 1 233 ? 38.334 6.319 -21.868 1.00 35.53 230 ASP A O 1
ATOM 1774 N N . LYS A 1 234 ? 37.178 6.386 -19.934 1.00 30.87 231 LYS A N 1
ATOM 1775 C CA . LYS A 1 234 ? 36.798 7.788 -20.078 1.00 31.64 231 LYS A CA 1
ATOM 1776 C C . LYS A 1 234 ? 38.020 8.702 -20.068 1.00 30.38 231 LYS A C 1
ATOM 1777 O O . LYS A 1 234 ? 38.069 9.690 -20.797 1.00 25.90 231 LYS A O 1
ATOM 1783 N N . ILE A 1 235 ? 39.001 8.366 -19.237 1.00 32.83 232 ILE A N 1
ATOM 1784 C CA . ILE A 1 235 ? 40.233 9.142 -19.150 1.00 31.05 232 ILE A CA 1
ATOM 1785 C C . ILE A 1 235 ? 41.056 9.046 -20.435 1.00 36.40 232 ILE A C 1
ATOM 1786 O O . ILE A 1 235 ? 41.581 10.048 -20.924 1.00 38.99 232 ILE A O 1
ATOM 1791 N N . GLN A 1 236 ? 41.155 7.842 -20.989 1.00 38.00 233 GLN A N 1
ATOM 1792 C CA . GLN A 1 236 ? 41.975 7.617 -22.176 1.00 38.49 233 GLN A CA 1
ATOM 1793 C C . GLN A 1 236 ? 41.359 8.238 -23.428 1.00 33.44 233 GLN A C 1
ATOM 1794 O O . GLN A 1 236 ? 42.072 8.628 -24.352 1.00 34.56 233 GLN A O 1
ATOM 1800 N N . SER A 1 237 ? 40.033 8.326 -23.455 1.00 32.76 234 SER A N 1
ATOM 1801 C CA . SER A 1 237 ? 39.324 8.836 -24.624 1.00 32.84 234 SER A CA 1
ATOM 1802 C C . SER A 1 237 ? 38.919 10.300 -24.478 1.00 35.12 234 SER A C 1
ATOM 1803 O O . SER A 1 237 ? 38.245 10.851 -25.349 1.00 31.47 234 SER A O 1
ATOM 1806 N N . PHE A 1 238 ? 39.339 10.932 -23.388 1.00 26.54 235 PHE A N 1
ATOM 1807 C CA . PHE A 1 238 ? 38.947 12.312 -23.129 1.00 31.19 235 PHE A CA 1
ATOM 1808 C C . PHE A 1 238 ? 39.594 13.285 -24.110 1.00 32.05 235 PHE A C 1
ATOM 1809 O O . PHE A 1 238 ? 40.783 13.193 -24.408 1.00 29.55 235 PHE A O 1
ATOM 1817 N N . LYS A 1 239 ? 38.792 14.226 -24.596 1.00 34.61 236 LYS A N 1
ATOM 1818 C CA . LYS A 1 239 ? 39.266 15.260 -25.507 1.00 32.22 236 LYS A CA 1
ATOM 1819 C C . LYS A 1 239 ? 39.046 16.638 -24.895 1.00 27.33 236 LYS A C 1
ATOM 1820 O O . LYS A 1 239 ? 37.910 17.100 -24.795 1.00 32.75 236 LYS A O 1
ATOM 1826 N N . PRO A 1 240 ? 40.135 17.293 -24.471 1.00 27.43 237 PRO A N 1
ATOM 1827 C CA . PRO A 1 240 ? 40.050 18.623 -23.859 1.00 27.40 237 PRO A CA 1
ATOM 1828 C C . PRO A 1 240 ? 39.426 19.648 -24.803 1.00 32.59 237 PRO A C 1
ATOM 1829 O O . PRO A 1 240 ? 39.682 19.613 -26.006 1.00 29.01 237 PRO A O 1
ATOM 1833 N N . GLU A 1 241 ? 38.614 20.548 -24.256 1.00 26.17 238 GLU A N 1
ATOM 1834 C CA . GLU A 1 241 ? 38.009 21.609 -25.050 1.00 30.23 238 GLU A CA 1
ATOM 1835 C C . GLU A 1 241 ? 38.453 22.975 -24.559 1.00 36.00 238 GLU A C 1
ATOM 1836 O O . GLU A 1 241 ? 38.504 23.233 -23.356 1.00 31.84 238 GLU A O 1
ATOM 1842 N N . THR A 1 242 ? 38.774 23.847 -25.507 1.00 27.68 239 THR A N 1
ATOM 1843 C CA . THR A 1 242 ? 39.081 25.231 -25.199 1.00 22.84 239 THR A CA 1
ATOM 1844 C C . THR A 1 242 ? 37.802 25.993 -24.884 1.00 25.94 239 THR A C 1
ATOM 1845 O O . THR A 1 242 ? 36.812 25.881 -25.607 1.00 26.40 239 THR A O 1
ATOM 1849 N N . TYR A 1 243 ? 37.823 26.762 -23.802 1.00 30.05 240 TYR A N 1
ATOM 1850 C CA . TYR A 1 243 ? 36.710 27.650 -23.490 1.00 29.36 240 TYR A CA 1
ATOM 1851 C C . TYR A 1 243 ? 37.225 29.006 -23.022 1.00 30.71 240 TYR A C 1
ATOM 1852 O O . TYR A 1 243 ? 38.400 29.155 -22.681 1.00 29.86 240 TYR A O 1
ATOM 1861 N N . TRP A 1 244 ? 36.341 29.996 -23.017 1.00 25.96 241 TRP A N 1
ATOM 1862 C CA . TRP A 1 244 ? 36.740 31.354 -22.684 1.00 27.71 241 TRP A CA 1
ATOM 1863 C C . TRP A 1 244 ? 35.899 31.936 -21.560 1.00 23.47 241 TRP A C 1
ATOM 1864 O O . TRP A 1 244 ? 34.674 31.804 -21.550 1.00 23.83 241 TRP A O 1
ATOM 1875 N N . VAL A 1 245 ? 36.570 32.587 -20.617 1.00 22.53 242 VAL A N 1
ATOM 1876 C CA . VAL A 1 245 ? 35.897 33.204 -19.488 1.00 26.04 242 VAL A CA 1
ATOM 1877 C C . VAL A 1 245 ? 36.198 34.697 -19.479 1.00 29.34 242 VAL A C 1
ATOM 1878 O O . VAL A 1 245 ? 37.356 35.104 -19.392 1.00 27.93 242 VAL A O 1
ATOM 1882 N N . LEU A 1 246 ? 35.152 35.510 -19.567 1.00 34.41 243 LEU A N 1
ATOM 1883 C CA . LEU A 1 246 ? 35.296 36.951 -19.415 1.00 32.58 243 LEU A CA 1
ATOM 1884 C C . LEU A 1 246 ? 35.287 37.321 -17.940 1.00 32.53 243 LEU A C 1
ATOM 1885 O O . LEU A 1 246 ? 34.402 36.901 -17.198 1.00 37.49 243 LEU A O 1
ATOM 1890 N N . GLN A 1 247 ? 36.280 38.085 -17.504 1.00 26.94 244 GLN A N 1
ATOM 1891 C CA . GLN A 1 247 ? 36.253 38.628 -16.152 1.00 34.91 244 GLN A CA 1
ATOM 1892 C C . GLN A 1 247 ? 36.699 40.085 -16.101 1.00 34.25 244 GLN A C 1
ATOM 1893 O O . GLN A 1 247 ? 37.559 40.517 -16.869 1.00 45.35 244 GLN A O 1
ATOM 1899 N N . ALA A 1 248 ? 36.091 40.839 -15.194 1.00 25.82 245 ALA A N 1
ATOM 1900 C CA . ALA A 1 248 ? 36.352 42.265 -15.076 1.00 29.62 245 ALA A CA 1
ATOM 1901 C C . ALA A 1 248 ? 36.733 42.621 -13.646 1.00 30.30 245 ALA A C 1
ATOM 1902 O O . ALA A 1 248 ? 36.301 41.964 -12.700 1.00 31.58 245 ALA A O 1
ATOM 1904 N N . LYS A 1 249 ? 37.553 43.655 -13.493 1.00 24.59 246 LYS A N 1
ATOM 1905 C CA . LYS A 1 249 ? 37.935 44.120 -12.167 1.00 28.30 246 LYS A CA 1
ATOM 1906 C C . LYS A 1 249 ? 37.449 45.545 -11.946 1.00 35.88 246 LYS A C 1
ATOM 1907 O O . LYS A 1 249 ? 37.536 46.398 -12.828 1.00 35.84 246 LYS A O 1
ATOM 1913 N N . VAL A 1 250 ? 36.932 45.780 -10.747 1.00 36.15 247 VAL A N 1
ATOM 1914 C CA . VAL A 1 250 ? 36.259 47.023 -10.410 1.00 25.98 247 VAL A CA 1
ATOM 1915 C C . VAL A 1 250 ? 36.859 47.663 -9.160 1.00 27.33 247 VAL A C 1
ATOM 1916 O O . VAL A 1 250 ? 37.231 46.964 -8.217 1.00 29.11 247 VAL A O 1
ATOM 1920 N N . ASN A 1 251 ? 36.970 48.988 -9.159 1.00 28.48 248 ASN A N 1
ATOM 1921 C CA . ASN A 1 251 ? 37.520 49.687 -8.005 1.00 37.10 248 ASN A CA 1
ATOM 1922 C C . ASN A 1 251 ? 36.414 50.308 -7.155 1.00 40.59 248 ASN A C 1
ATOM 1923 O O . ASN A 1 251 ? 35.665 51.167 -7.620 1.00 46.88 248 ASN A O 1
ATOM 1928 N N . THR A 1 252 ? 36.321 49.863 -5.906 1.00 46.93 249 THR A N 1
ATOM 1929 C CA . THR A 1 252 ? 35.328 50.377 -4.967 1.00 48.39 249 THR A CA 1
ATOM 1930 C C . THR A 1 252 ? 35.635 51.807 -4.535 1.00 59.98 249 THR A C 1
ATOM 1931 O O . THR A 1 252 ? 36.647 52.385 -4.932 1.00 61.98 249 THR A O 1
ATOM 1935 N N . ASP A 1 253 ? 34.756 52.368 -3.711 1.00 58.74 250 ASP A N 1
ATOM 1936 C CA . ASP A 1 253 ? 34.956 53.710 -3.180 1.00 64.25 250 ASP A CA 1
ATOM 1937 C C . ASP A 1 253 ? 36.048 53.702 -2.117 1.00 53.64 250 ASP A C 1
ATOM 1938 O O . ASP A 1 253 ? 36.668 54.728 -1.842 1.00 55.78 250 ASP A O 1
ATOM 1943 N N . LYS A 1 254 ? 36.275 52.537 -1.521 1.00 47.59 251 LYS A N 1
ATOM 1944 C CA . LYS A 1 254 ? 37.335 52.380 -0.534 1.00 49.98 251 LYS A CA 1
ATOM 1945 C C . LYS A 1 254 ? 38.595 51.833 -1.199 1.00 46.59 251 LYS A C 1
ATOM 1946 O O . LYS A 1 254 ? 39.463 51.262 -0.540 1.00 42.71 251 LYS A O 1
ATOM 1952 N N . ASP A 1 255 ? 38.672 52.022 -2.514 1.00 49.91 252 ASP A N 1
ATOM 1953 C CA . ASP A 1 255 ? 39.830 51.643 -3.322 1.00 49.62 252 ASP A CA 1
ATOM 1954 C C . ASP A 1 255 ? 40.208 50.169 -3.197 1.00 45.91 252 ASP A C 1
ATOM 1955 O O . ASP A 1 255 ? 41.337 49.838 -2.838 1.00 50.09 252 ASP A O 1
ATOM 1960 N N . ARG A 1 256 ? 39.259 49.291 -3.503 1.00 47.34 253 ARG A N 1
ATOM 1961 C CA . ARG A 1 256 ? 39.518 47.858 -3.506 1.00 44.62 253 ARG A CA 1
ATOM 1962 C C . ARG A 1 256 ? 39.253 47.273 -4.884 1.00 42.03 253 ARG A C 1
ATOM 1963 O O . ARG A 1 256 ? 38.364 47.736 -5.596 1.00 36.50 253 ARG A O 1
ATOM 1971 N N . SER A 1 257 ? 40.017 46.253 -5.262 1.00 47.91 254 SER A N 1
ATOM 1972 C CA . SER A 1 257 ? 39.775 45.581 -6.529 1.00 50.35 254 SER A CA 1
ATOM 1973 C C . SER A 1 257 ? 38.746 44.476 -6.334 1.00 54.21 254 SER A C 1
ATOM 1974 O O . SER A 1 257 ? 39.042 43.457 -5.713 1.00 72.24 254 SER A O 1
ATOM 1977 N N . LEU A 1 258 ? 37.541 44.670 -6.858 1.00 49.83 255 LEU A N 1
ATOM 1978 C CA . LEU A 1 258 ? 36.564 43.589 -6.888 1.00 44.85 255 LEU A CA 1
ATOM 1979 C C . LEU A 1 258 ? 36.706 42.775 -8.160 1.00 34.55 255 LEU A C 1
ATOM 1980 O O . LEU A 1 258 ? 36.615 43.319 -9.260 1.00 31.55 255 LEU A O 1
ATOM 1985 N N . LEU A 1 259 ? 36.938 41.476 -8.016 1.00 33.81 256 LEU A N 1
ATOM 1986 C CA . LEU A 1 259 ? 36.915 40.5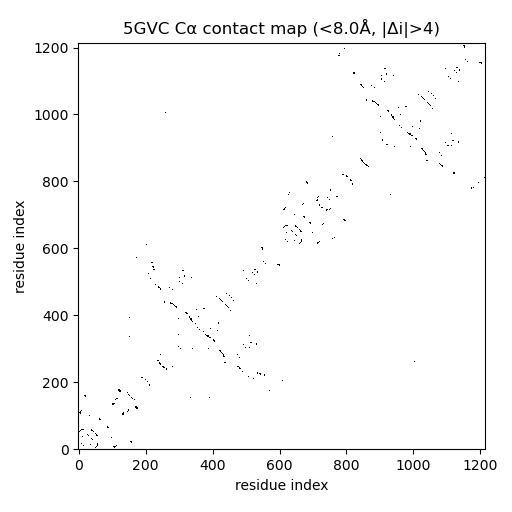94 -9.171 1.00 38.15 256 LEU A CA 1
ATOM 1987 C C . LEU A 1 259 ? 35.473 40.189 -9.429 1.00 32.82 256 LEU A C 1
ATOM 1988 O O . LEU A 1 259 ? 34.782 39.723 -8.523 1.00 31.93 256 LEU A O 1
ATOM 1993 N N . LEU A 1 260 ? 35.017 40.374 -10.662 1.00 28.99 257 LEU A N 1
ATOM 1994 C CA . LEU A 1 260 ? 33.634 40.073 -11.000 1.00 30.21 257 LEU A CA 1
ATOM 1995 C C . LEU A 1 260 ? 33.536 38.796 -11.826 1.00 34.40 257 LEU A C 1
ATOM 1996 O O . LEU A 1 260 ? 34.399 38.513 -12.659 1.00 38.64 257 LEU A O 1
ATOM 2001 N N . ASP A 1 261 ? 32.474 38.035 -11.592 1.00 26.86 258 ASP A N 1
ATOM 2002 C CA . ASP A 1 261 ? 32.236 36.798 -12.321 1.00 32.49 258 ASP A CA 1
ATOM 2003 C C . ASP A 1 261 ? 31.221 36.999 -13.441 1.00 28.31 258 ASP A C 1
ATOM 2004 O O . ASP A 1 261 ? 30.166 37.599 -13.240 1.00 30.14 258 ASP A O 1
ATOM 2009 N N . TRP A 1 262 ? 31.558 36.491 -14.621 1.00 27.29 259 TRP A N 1
ATOM 2010 C CA . TRP A 1 262 ? 30.708 36.594 -15.801 1.00 29.10 259 TRP A CA 1
ATOM 2011 C C . TRP A 1 262 ? 29.397 35.846 -15.600 1.00 30.33 259 TRP A C 1
ATOM 2012 O O . TRP A 1 262 ? 29.398 34.681 -15.208 1.00 34.03 259 TRP A O 1
ATOM 2023 N N . ASP A 1 263 ? 28.282 36.521 -15.859 1.00 28.29 260 ASP A N 1
ATOM 2024 C CA . ASP A 1 263 ? 26.967 35.911 -15.700 1.00 25.17 260 ASP A CA 1
ATOM 2025 C C . ASP A 1 263 ? 26.777 34.731 -16.657 1.00 33.11 260 ASP A C 1
ATOM 2026 O O . ASP A 1 263 ? 26.117 33.748 -16.319 1.00 30.16 260 ASP A O 1
ATOM 2031 N N . ARG A 1 264 ? 27.360 34.837 -17.848 1.00 25.22 261 ARG A N 1
ATOM 2032 C CA . ARG A 1 264 ? 27.352 33.749 -18.825 1.00 21.56 261 ARG A CA 1
ATOM 2033 C C . ARG A 1 264 ? 28.348 32.650 -18.449 1.00 27.48 261 ARG A C 1
ATOM 2034 O O . ARG A 1 264 ? 28.380 31.592 -19.074 1.00 28.82 261 ARG A O 1
ATOM 2042 N N . VAL A 1 265 ? 29.173 32.950 -17.447 1.00 30.75 262 VAL A N 1
ATOM 2043 C CA . VAL A 1 265 ? 30.186 32.063 -16.852 1.00 20.10 262 VAL A CA 1
ATOM 2044 C C . VAL A 1 265 ? 31.286 31.669 -17.862 1.00 20.06 262 VAL A C 1
ATOM 2045 O O . VAL A 1 265 ? 32.461 31.940 -17.611 1.00 23.30 262 VAL A O 1
ATOM 2049 N N . ARG A 1 266 ? 30.939 31.036 -18.978 1.00 22.31 263 ARG A N 1
ATOM 2050 C CA . ARG A 1 266 ? 31.952 30.601 -19.935 1.00 30.38 263 ARG A CA 1
ATOM 2051 C C . ARG A 1 266 ? 31.380 30.447 -21.339 1.00 28.13 263 ARG A C 1
ATOM 2052 O O . ARG A 1 266 ? 30.165 30.385 -21.527 1.00 25.22 263 ARG A O 1
ATOM 2060 N N . VAL A 1 267 ? 32.273 30.380 -22.320 1.00 26.06 264 VAL A N 1
ATOM 2061 C CA . VAL A 1 267 ? 31.888 30.233 -23.717 1.00 20.09 264 VAL A CA 1
ATOM 2062 C C . VAL A 1 267 ? 32.875 29.319 -24.454 1.00 25.56 264 VAL A C 1
ATOM 2063 O O . VAL A 1 267 ? 34.072 29.333 -24.167 1.00 24.81 264 VAL A O 1
ATOM 2067 N N . PHE A 1 268 ? 32.371 28.516 -25.391 1.00 24.57 265 PHE A N 1
ATOM 2068 C CA . PHE A 1 268 ? 33.205 27.550 -26.107 1.00 24.55 265 PHE A CA 1
ATOM 2069 C C . PHE A 1 268 ? 33.382 27.929 -27.575 1.00 30.83 265 PHE A C 1
ATOM 2070 O O . PHE A 1 268 ? 33.906 27.143 -28.367 1.00 24.53 265 PHE A O 1
ATOM 2078 N N . ASP A 1 269 ? 32.946 29.132 -27.936 1.00 32.82 266 ASP A N 1
ATOM 2079 C CA . ASP A 1 269 ? 33.093 29.616 -29.304 1.00 28.81 266 ASP A CA 1
ATOM 2080 C C . ASP A 1 269 ? 34.081 30.779 -29.345 1.00 34.10 266 ASP A C 1
ATOM 2081 O O . ASP A 1 269 ? 33.916 31.768 -28.630 1.00 20.42 266 ASP A O 1
ATOM 2086 N N . ARG A 1 270 ? 35.100 30.659 -30.192 1.00 33.38 267 ARG A N 1
ATOM 2087 C CA . ARG A 1 270 ? 36.180 31.643 -30.246 1.00 26.34 267 ARG A CA 1
ATOM 2088 C C . ARG A 1 270 ? 35.700 33.018 -30.698 1.00 31.48 267 ARG A C 1
ATOM 2089 O O . ARG A 1 270 ? 36.084 34.038 -30.124 1.00 34.96 267 ARG A O 1
ATOM 2097 N N . GLU A 1 271 ? 34.854 33.039 -31.721 1.00 26.85 268 GLU A N 1
ATOM 2098 C CA . GLU A 1 271 ? 34.404 34.293 -32.309 1.00 29.82 268 GLU A CA 1
ATOM 2099 C C . GLU A 1 271 ? 33.484 35.057 -31.364 1.00 30.54 268 GLU A C 1
ATOM 2100 O O . GLU A 1 271 ? 33.593 36.276 -31.239 1.00 38.91 268 GLU A O 1
ATOM 2106 N N . ILE A 1 272 ? 32.578 34.345 -30.702 1.00 21.98 269 ILE A N 1
ATOM 2107 C CA . ILE A 1 272 ? 31.637 35.003 -29.807 1.00 24.08 269 ILE A CA 1
ATOM 2108 C C . ILE A 1 272 ? 32.363 35.466 -28.543 1.00 26.80 269 ILE A C 1
ATOM 2109 O O . ILE A 1 272 ? 31.971 36.452 -27.922 1.00 25.62 269 ILE A O 1
ATOM 2114 N N . ALA A 1 273 ? 33.442 34.771 -28.190 1.00 27.79 270 ALA A N 1
ATOM 2115 C CA . ALA A 1 273 ? 34.280 35.168 -27.065 1.00 32.87 270 ALA A CA 1
ATOM 2116 C C . ALA A 1 273 ? 34.952 36.506 -27.347 1.00 34.73 270 ALA A C 1
ATOM 2117 O O . ALA A 1 273 ? 34.928 37.415 -26.516 1.00 34.45 270 ALA A O 1
ATOM 2119 N N . GLN A 1 274 ? 35.548 36.613 -28.530 1.00 20.67 271 GLN A N 1
ATOM 2120 C CA . GLN A 1 274 ? 36.192 37.844 -28.969 1.00 35.08 271 GLN A CA 1
ATOM 2121 C C . GLN A 1 274 ? 35.173 38.977 -29.044 1.00 32.54 271 GLN A C 1
ATOM 2122 O O . GLN A 1 274 ? 35.490 40.132 -28.761 1.00 33.89 271 GLN A O 1
ATOM 2128 N N . MET A 1 275 ? 33.949 38.631 -29.431 1.00 28.31 272 MET A N 1
ATOM 2129 C CA . MET A 1 275 ? 32.860 39.595 -29.530 1.00 27.64 272 MET A CA 1
ATOM 2130 C C . MET A 1 275 ? 32.530 40.179 -28.156 1.00 29.89 272 MET A C 1
ATOM 2131 O O . MET A 1 275 ? 32.386 41.393 -28.010 1.00 30.49 272 MET A O 1
ATOM 2136 N N . PHE A 1 276 ? 32.415 39.311 -27.153 1.00 28.02 273 PHE A N 1
ATOM 2137 C CA . PHE A 1 276 ? 32.112 39.746 -25.790 1.00 30.18 273 PHE A CA 1
ATOM 2138 C C . PHE A 1 276 ? 33.223 40.590 -25.179 1.00 29.01 273 PHE A C 1
ATOM 2139 O O . PHE A 1 276 ? 32.953 41.551 -24.461 1.00 25.48 273 PHE A O 1
ATOM 2147 N N . LEU A 1 277 ? 34.469 40.224 -25.457 1.00 33.80 274 LEU A N 1
ATOM 2148 C CA . LEU A 1 277 ? 35.608 40.986 -24.962 1.00 35.69 274 LEU A CA 1
ATOM 2149 C C . LEU A 1 277 ? 35.640 42.388 -25.561 1.00 37.68 274 LEU A C 1
ATOM 2150 O O . LEU A 1 277 ? 35.883 43.366 -24.856 1.00 55.79 274 LEU A O 1
ATOM 2155 N N . ASN A 1 278 ? 35.391 42.478 -26.864 1.00 36.88 275 ASN A N 1
ATOM 2156 C CA . ASN A 1 278 ? 35.389 43.761 -27.557 1.00 41.42 275 ASN A CA 1
ATOM 2157 C C . ASN A 1 278 ? 34.349 44.739 -27.020 1.00 35.90 275 ASN A C 1
ATOM 2158 O O . ASN A 1 278 ? 34.604 45.941 -26.940 1.00 38.72 275 ASN A O 1
ATOM 2163 N N . MET A 1 279 ? 33.180 44.224 -26.656 1.00 27.35 276 MET A N 1
ATOM 2164 C CA . MET A 1 279 ? 32.072 45.078 -26.241 1.00 25.59 276 MET A CA 1
ATOM 2165 C C . MET A 1 279 ? 32.120 45.436 -24.756 1.00 32.81 276 MET A C 1
ATOM 2166 O O . MET A 1 279 ? 31.228 46.119 -24.251 1.00 41.71 276 MET A O 1
ATOM 2171 N N . THR A 1 280 ? 33.157 44.982 -24.059 1.00 27.64 277 THR A N 1
ATOM 2172 C CA . THR A 1 280 ? 33.300 45.293 -22.638 1.00 28.45 277 THR A CA 1
ATOM 2173 C C . THR A 1 280 ? 34.639 45.936 -22.287 1.00 30.91 277 THR A C 1
ATOM 2174 O O . THR A 1 280 ? 34.723 46.708 -21.332 1.00 37.18 277 THR A O 1
ATOM 2178 N N . LYS A 1 281 ? 35.682 45.614 -23.049 1.00 28.78 278 LYS A N 1
ATOM 2179 C CA . LYS A 1 281 ? 37.039 46.042 -22.707 1.00 34.59 278 LYS A CA 1
ATOM 2180 C C . LYS A 1 281 ? 37.212 47.560 -22.703 1.00 36.47 278 LYS A C 1
ATOM 2181 O O . LYS A 1 281 ? 38.090 48.084 -22.018 1.00 36.32 278 LYS A O 1
ATOM 2187 N N . LEU A 1 282 ? 36.376 48.264 -23.459 1.00 45.73 279 LEU A N 1
ATOM 2188 C CA . LEU A 1 282 ? 36.494 49.714 -23.567 1.00 46.12 279 LEU A CA 1
ATOM 2189 C C . LEU A 1 282 ? 35.563 50.433 -22.597 1.00 50.23 279 LEU A C 1
ATOM 2190 O O . LEU A 1 282 ? 35.711 51.634 -22.364 1.00 48.96 279 LEU A O 1
ATOM 2195 N N . GLU A 1 283 ? 34.604 49.701 -22.037 1.00 45.14 280 GLU A N 1
ATOM 2196 C CA . GLU A 1 283 ? 33.681 50.288 -21.075 1.00 36.07 280 GLU A CA 1
ATOM 2197 C C . GLU A 1 283 ? 34.457 50.673 -19.820 1.00 37.11 280 GLU A C 1
ATOM 2198 O O . GLU A 1 283 ? 35.248 49.884 -19.304 1.00 39.80 280 GLU A O 1
ATOM 2204 N N . LYS A 1 284 ? 34.228 51.887 -19.333 1.00 34.37 281 LYS A N 1
ATOM 2205 C CA . LYS A 1 284 ? 34.999 52.414 -18.214 1.00 33.12 281 LYS A CA 1
ATOM 2206 C C . LYS A 1 284 ? 34.214 52.441 -16.908 1.00 32.35 281 LYS A C 1
ATOM 2207 O O . LYS A 1 284 ? 34.783 52.662 -15.839 1.00 32.12 281 LYS A O 1
ATOM 2213 N N . GLU A 1 285 ? 32.908 52.216 -16.988 1.00 43.07 282 GLU A N 1
ATOM 2214 C CA . GLU A 1 285 ? 32.074 52.305 -15.799 1.00 46.56 282 GLU A CA 1
ATOM 2215 C C . GLU A 1 285 ? 31.206 51.064 -15.616 1.00 44.79 282 GLU A C 1
ATOM 2216 O O . GLU A 1 285 ? 30.633 50.543 -16.573 1.00 41.03 282 GLU A O 1
ATOM 2222 N N . ALA A 1 286 ? 31.123 50.592 -14.376 1.00 37.93 283 ALA A N 1
ATOM 2223 C CA . ALA A 1 286 ? 30.219 49.507 -14.026 1.00 26.26 283 ALA A CA 1
ATOM 2224 C C . ALA A 1 286 ? 29.083 50.018 -13.149 1.00 35.47 283 ALA A C 1
ATOM 2225 O O . ALA A 1 286 ? 29.322 50.599 -12.091 1.00 35.83 283 ALA A O 1
ATOM 2227 N N . GLN A 1 287 ? 27.850 49.792 -13.588 1.00 36.99 284 GLN A N 1
ATOM 2228 C CA . GLN A 1 287 ? 26.681 50.239 -12.840 1.00 34.37 284 GLN A CA 1
ATOM 2229 C C . GLN A 1 287 ? 26.115 49.114 -11.982 1.00 28.82 284 GLN A C 1
ATOM 2230 O O . GLN A 1 287 ? 25.875 48.009 -12.472 1.00 26.41 284 GLN A O 1
ATOM 2236 N N . VAL A 1 288 ? 25.905 49.398 -10.702 1.00 23.57 285 VAL A N 1
ATOM 2237 C CA . VAL A 1 288 ? 25.282 48.435 -9.806 1.00 27.87 285 VAL A CA 1
ATOM 2238 C C . VAL A 1 288 ? 23.806 48.293 -10.154 1.00 34.95 285 VAL A C 1
ATOM 2239 O O . VAL A 1 288 ? 23.045 49.255 -10.055 1.00 38.78 285 VAL A O 1
ATOM 2243 N N . GLU A 1 289 ? 23.404 47.094 -10.563 1.00 39.78 286 GLU A N 1
ATOM 2244 C CA . GLU A 1 289 ? 22.019 46.850 -10.947 1.00 42.46 286 GLU A CA 1
ATOM 2245 C C . GLU A 1 289 ? 21.210 46.206 -9.831 1.00 47.14 286 GLU A C 1
ATOM 2246 O O . GLU A 1 289 ? 19.999 46.407 -9.744 1.00 43.08 286 GLU A O 1
ATOM 2252 N N . ALA A 1 290 ? 21.876 45.439 -8.976 1.00 44.84 287 ALA A N 1
ATOM 2253 C CA . ALA A 1 290 ? 21.192 44.787 -7.867 1.00 39.24 287 ALA A CA 1
ATOM 2254 C C . ALA A 1 290 ? 22.151 44.383 -6.758 1.00 40.85 287 ALA A C 1
ATOM 2255 O O . ALA A 1 290 ? 23.344 44.181 -6.989 1.00 38.41 287 ALA A O 1
ATOM 2257 N N . THR A 1 291 ? 21.613 44.282 -5.548 1.00 33.49 288 THR A N 1
ATOM 2258 C CA . THR A 1 291 ? 22.345 43.759 -4.405 1.00 36.56 288 THR A CA 1
ATOM 2259 C C . THR A 1 291 ? 21.432 42.804 -3.652 1.00 43.53 288 THR A C 1
ATOM 2260 O O . THR A 1 291 ? 20.209 42.883 -3.771 1.00 39.27 288 THR A O 1
ATOM 2264 N N . SER A 1 292 ? 22.021 41.901 -2.878 1.00 37.55 289 SER A N 1
ATOM 2265 C CA . SER A 1 292 ? 21.227 41.014 -2.042 1.00 39.22 289 SER A CA 1
ATOM 2266 C C . SER A 1 292 ? 22.027 40.508 -0.853 1.00 41.31 289 SER A C 1
ATOM 2267 O O . SER A 1 292 ? 23.231 40.273 -0.952 1.00 41.96 289 SER A O 1
ATOM 2270 N N . ARG A 1 293 ? 21.347 40.348 0.274 1.00 36.88 290 ARG A N 1
ATOM 2271 C CA . ARG A 1 293 ? 21.921 39.648 1.407 1.00 35.25 290 ARG A CA 1
ATOM 2272 C C . ARG A 1 293 ? 20.922 38.583 1.827 1.00 39.88 290 ARG A C 1
ATOM 2273 O O . ARG A 1 293 ? 19.769 38.890 2.127 1.00 52.62 290 ARG A O 1
ATOM 2281 N N . LYS A 1 294 ? 21.364 37.333 1.852 1.00 35.19 291 LYS A N 1
ATOM 2282 C CA . LYS A 1 294 ? 20.496 36.245 2.270 1.00 25.72 291 LYS A CA 1
ATOM 2283 C C . LYS A 1 294 ? 21.144 35.449 3.386 1.00 38.92 291 LYS A C 1
ATOM 2284 O O . LYS A 1 294 ? 22.261 34.955 3.232 1.00 48.83 291 LYS A O 1
ATOM 2290 N N . GLU A 1 295 ? 20.449 35.322 4.510 1.00 51.24 292 GLU A N 1
ATOM 2291 C CA . GLU A 1 295 ? 20.924 34.438 5.559 1.00 45.85 292 GLU A CA 1
ATOM 2292 C C . GLU A 1 295 ? 20.635 33.003 5.145 1.00 54.40 292 GLU A C 1
ATOM 2293 O O . GLU A 1 295 ? 19.488 32.637 4.885 1.00 64.99 292 GLU A O 1
ATOM 2299 N N . LYS A 1 296 ? 21.685 32.195 5.083 1.00 48.10 293 LYS A N 1
ATOM 2300 C CA . LYS A 1 296 ? 21.563 30.815 4.646 1.00 46.43 293 LYS A CA 1
ATOM 2301 C C . LYS A 1 296 ? 22.248 29.906 5.651 1.00 47.24 293 LYS A C 1
ATOM 2302 O O . LYS A 1 296 ? 23.014 30.367 6.498 1.00 48.38 293 LYS A O 1
ATOM 2308 N N . ALA A 1 297 ? 21.963 28.614 5.565 1.00 41.77 294 ALA A N 1
ATOM 2309 C CA . ALA A 1 297 ? 22.501 27.671 6.528 1.00 36.90 294 ALA A CA 1
ATOM 2310 C C . ALA A 1 297 ? 23.264 26.546 5.850 1.00 36.87 294 ALA A C 1
ATOM 2311 O O . ALA A 1 297 ? 22.770 25.922 4.911 1.00 42.91 294 ALA A O 1
ATOM 2313 N N . LYS A 1 298 ? 24.473 26.293 6.337 1.00 38.38 295 LYS A N 1
ATOM 2314 C CA . LYS A 1 298 ? 25.202 25.095 5.958 1.00 35.48 295 LYS A CA 1
ATOM 2315 C C . LYS A 1 298 ? 24.857 24.061 7.012 1.00 40.57 295 LYS A C 1
ATOM 2316 O O . LYS A 1 298 ? 25.297 24.151 8.157 1.00 47.96 295 LYS A O 1
ATOM 2322 N N . GLN A 1 299 ? 24.053 23.083 6.614 1.00 43.27 296 GLN A N 1
ATOM 2323 C CA . GLN A 1 299 ? 23.470 22.134 7.551 1.00 40.48 296 GLN A CA 1
ATOM 2324 C C . GLN A 1 299 ? 24.470 21.185 8.193 1.00 34.55 296 GLN A C 1
ATOM 2325 O O . GLN A 1 299 ? 25.453 20.775 7.577 1.00 33.33 296 GLN A O 1
ATOM 2331 N N . ARG A 1 300 ? 24.196 20.847 9.449 1.00 35.29 297 ARG A N 1
ATOM 2332 C CA . ARG A 1 300 ? 24.920 19.800 10.150 1.00 40.48 297 ARG A CA 1
ATOM 2333 C C . ARG A 1 300 ? 24.676 18.479 9.427 1.00 37.54 297 ARG A C 1
ATOM 2334 O O . ARG A 1 300 ? 23.684 18.339 8.714 1.00 36.56 297 ARG A O 1
ATOM 2342 N N . PRO A 1 301 ? 25.586 17.509 9.587 1.00 36.11 298 PRO A N 1
ATOM 2343 C CA . PRO A 1 301 ? 25.443 16.276 8.806 1.00 40.10 298 PRO A CA 1
ATOM 2344 C C . PRO A 1 301 ? 24.280 15.403 9.261 1.00 35.76 298 PRO A C 1
ATOM 2345 O O . PRO A 1 301 ? 23.839 15.501 10.406 1.00 31.97 298 PRO A O 1
ATOM 2349 N N . LEU A 1 302 ? 23.786 14.563 8.357 1.00 32.02 299 LEU A N 1
ATOM 2350 C CA . LEU A 1 302 ? 22.901 13.473 8.739 1.00 26.51 299 LEU A CA 1
ATOM 2351 C C . LEU A 1 302 ? 23.660 12.546 9.675 1.00 30.06 299 LEU A C 1
ATOM 2352 O O . LEU A 1 302 ? 24.889 12.482 9.621 1.00 32.63 299 LEU A O 1
ATOM 2357 N N . ALA A 1 303 ? 22.938 11.843 10.539 1.00 35.36 300 ALA A N 1
ATOM 2358 C CA . ALA A 1 303 ? 23.567 10.868 11.421 1.00 31.37 300 ALA A CA 1
ATOM 2359 C C . ALA A 1 303 ? 24.330 9.831 10.596 1.00 31.85 300 ALA A C 1
ATOM 2360 O O . ALA A 1 303 ? 23.905 9.460 9.503 1.00 24.33 300 ALA A O 1
ATOM 2362 N N . LEU A 1 304 ? 25.463 9.380 11.121 1.00 21.36 301 LEU A N 1
ATOM 2363 C CA . LEU A 1 304 ? 26.411 8.594 10.336 1.00 26.47 301 LEU A CA 1
ATOM 2364 C C . LEU A 1 304 ? 25.957 7.160 10.054 1.00 30.96 301 LEU A C 1
ATOM 2365 O O . LEU A 1 304 ? 25.629 6.411 10.974 1.00 30.11 301 LEU A O 1
ATOM 2370 N N . ASN A 1 305 ? 25.943 6.786 8.778 1.00 26.83 302 ASN A N 1
ATOM 2371 C CA . ASN A 1 305 ? 25.677 5.404 8.386 1.00 27.86 302 ASN A CA 1
ATOM 2372 C C . ASN A 1 305 ? 26.978 4.770 7.891 1.00 32.70 302 ASN A C 1
ATOM 2373 O O . ASN A 1 305 ? 27.989 5.459 7.749 1.00 38.06 302 ASN A O 1
ATOM 2378 N N . THR A 1 306 ? 26.953 3.465 7.638 1.00 34.20 303 THR A N 1
ATOM 2379 C CA . THR A 1 306 ? 28.146 2.733 7.215 1.00 23.34 303 THR A CA 1
ATOM 2380 C C . THR A 1 306 ? 28.770 3.274 5.933 1.00 30.40 303 THR A C 1
ATOM 2381 O O . THR A 1 306 ? 29.982 3.478 5.866 1.00 32.70 303 THR A O 1
ATOM 2385 N N . VAL A 1 307 ? 27.941 3.507 4.921 1.00 30.80 304 VAL A N 1
ATOM 2386 C CA . VAL A 1 307 ? 28.417 4.001 3.634 1.00 31.23 304 VAL A CA 1
ATOM 2387 C C . VAL A 1 307 ? 29.179 5.324 3.774 1.00 31.41 304 VAL A C 1
ATOM 2388 O O . VAL A 1 307 ? 30.249 5.495 3.187 1.00 33.46 304 VAL A O 1
ATOM 2392 N N . GLU A 1 308 ? 28.638 6.249 4.563 1.00 34.44 305 GLU A N 1
ATOM 2393 C CA . GLU A 1 308 ? 29.294 7.536 4.782 1.00 27.37 305 GLU A CA 1
ATOM 2394 C C . GLU A 1 308 ? 30.595 7.374 5.563 1.00 23.44 305 GLU A C 1
ATOM 2395 O O . GLU A 1 308 ? 31.592 8.030 5.261 1.00 29.59 305 GLU A O 1
ATOM 2401 N N . MET A 1 309 ? 30.575 6.510 6.575 1.00 28.16 306 MET A N 1
ATOM 2402 C CA . MET A 1 309 ? 31.767 6.230 7.369 1.00 31.69 306 MET A CA 1
ATOM 2403 C C . MET A 1 309 ? 32.909 5.749 6.481 1.00 35.40 306 MET A C 1
ATOM 2404 O O . MET A 1 309 ? 34.050 6.181 6.632 1.00 37.74 306 MET A O 1
ATOM 2409 N N . LEU A 1 310 ? 32.587 4.857 5.550 1.00 27.19 307 LEU A N 1
ATOM 2410 C CA . LEU A 1 310 ? 33.581 4.298 4.643 1.00 28.36 307 LEU A CA 1
ATOM 2411 C C . LEU A 1 310 ? 34.140 5.353 3.690 1.00 26.77 307 LEU A C 1
ATOM 2412 O O . LEU A 1 310 ? 35.336 5.357 3.406 1.00 29.68 307 LEU A O 1
ATOM 2417 N N . ARG A 1 311 ? 33.279 6.237 3.191 1.00 31.96 308 ARG A N 1
ATOM 2418 C CA . ARG A 1 311 ? 33.731 7.306 2.301 1.00 28.70 308 ARG A CA 1
ATOM 2419 C C . ARG A 1 311 ? 34.727 8.220 3.001 1.00 24.80 308 ARG A C 1
ATOM 2420 O O . ARG A 1 311 ? 35.781 8.543 2.456 1.00 26.77 308 ARG A O 1
ATOM 2428 N N . VAL A 1 312 ? 34.382 8.630 4.217 1.00 27.48 309 VAL A N 1
ATOM 2429 C CA . VAL A 1 312 ? 35.212 9.554 4.979 1.00 31.97 309 VAL A CA 1
ATOM 2430 C C . VAL A 1 312 ? 36.507 8.893 5.443 1.00 31.56 309 VAL A C 1
ATOM 2431 O O . VAL A 1 312 ? 37.577 9.499 5.377 1.00 35.32 309 VAL A O 1
ATOM 2435 N N . ALA A 1 313 ? 36.405 7.650 5.903 1.00 20.05 310 ALA A N 1
ATOM 2436 C CA . ALA A 1 313 ? 37.573 6.902 6.358 1.00 26.94 310 ALA A CA 1
ATOM 2437 C C . ALA A 1 313 ? 38.607 6.772 5.245 1.00 31.19 310 ALA A C 1
ATOM 2438 O O . ALA A 1 313 ? 39.810 6.764 5.500 1.00 29.00 310 ALA A O 1
ATOM 2440 N N . SER A 1 314 ? 38.125 6.677 4.011 1.00 21.82 311 SER A N 1
ATOM 2441 C CA . SER A 1 314 ? 38.999 6.601 2.849 1.00 29.73 311 SER A CA 1
ATOM 2442 C C . SER A 1 314 ? 39.513 7.980 2.455 1.00 31.75 311 SER A C 1
ATOM 2443 O O . SER A 1 314 ? 40.722 8.204 2.378 1.00 29.11 311 SER A O 1
ATOM 2446 N N . SER A 1 315 ? 38.586 8.902 2.210 1.00 31.09 312 SER A N 1
ATOM 2447 C CA . SER A 1 315 ? 38.929 10.236 1.729 1.00 32.55 312 SER A CA 1
ATOM 2448 C C . SER A 1 315 ? 39.712 11.063 2.746 1.00 32.90 312 SER A C 1
ATOM 2449 O O . SER A 1 315 ? 40.629 11.797 2.378 1.00 34.64 312 SER A O 1
ATOM 2452 N N . SER A 1 316 ? 39.356 10.944 4.021 1.00 32.85 313 SER A N 1
ATOM 2453 C CA . SER A 1 316 ? 39.944 11.798 5.051 1.00 32.18 313 SER A CA 1
ATOM 2454 C C . SER A 1 316 ? 40.977 11.089 5.925 1.00 31.93 313 SER A C 1
ATOM 2455 O O . SER A 1 316 ? 41.985 11.683 6.306 1.00 42.61 313 SER A O 1
ATOM 2458 N N . LEU A 1 317 ? 40.728 9.823 6.243 1.00 25.59 314 LEU A N 1
ATOM 2459 C CA . LEU A 1 317 ? 41.588 9.103 7.177 1.00 31.22 314 LEU A CA 1
ATOM 2460 C C . LEU A 1 317 ? 42.545 8.157 6.463 1.00 35.11 314 LEU A C 1
ATOM 2461 O O . LEU A 1 317 ? 43.395 7.530 7.094 1.00 42.86 314 LEU A O 1
ATOM 2466 N N . GLY A 1 318 ? 42.408 8.057 5.146 1.00 33.36 315 GLY A N 1
ATOM 2467 C CA . GLY A 1 318 ? 43.282 7.211 4.356 1.00 24.92 315 GLY A CA 1
ATOM 2468 C C . GLY A 1 318 ? 43.130 5.721 4.606 1.00 31.46 315 GLY A C 1
ATOM 2469 O O . GLY A 1 318 ? 44.055 4.951 4.344 1.00 28.92 315 GLY A O 1
ATOM 2470 N N . MET A 1 319 ? 41.970 5.307 5.107 1.00 27.03 316 MET A N 1
ATOM 2471 C CA . MET A 1 319 ? 41.727 3.894 5.382 1.00 29.36 316 MET A CA 1
ATOM 2472 C C . MET A 1 319 ? 40.919 3.236 4.273 1.00 28.84 316 MET A C 1
ATOM 2473 O O . MET A 1 319 ? 39.848 3.718 3.908 1.00 36.84 316 MET A O 1
ATOM 2478 N N . GLY A 1 320 ? 41.437 2.132 3.743 1.00 29.89 317 GLY A N 1
ATOM 2479 C CA . GLY A 1 320 ? 40.693 1.317 2.801 1.00 26.95 317 GLY A CA 1
ATOM 2480 C C . GLY A 1 320 ? 39.425 0.814 3.463 1.00 33.04 317 GLY A C 1
ATOM 2481 O O . GLY A 1 320 ? 39.377 0.693 4.687 1.00 35.07 317 GLY A O 1
ATOM 2482 N N . PRO A 1 321 ? 38.390 0.523 2.662 1.00 38.49 318 PRO A N 1
ATOM 2483 C CA . PRO A 1 321 ? 37.083 0.102 3.182 1.00 32.69 318 PRO A CA 1
ATOM 2484 C C . PRO A 1 321 ? 37.169 -1.092 4.133 1.00 33.28 318 PRO A C 1
ATOM 2485 O O . PRO A 1 321 ? 36.518 -1.077 5.177 1.00 36.73 318 PRO A O 1
ATOM 2489 N N . GLN A 1 322 ? 37.953 -2.106 3.781 1.00 35.08 319 GLN A N 1
ATOM 2490 C CA . GLN A 1 322 ? 38.132 -3.258 4.659 1.00 32.42 319 GLN A CA 1
ATOM 2491 C C . GLN A 1 322 ? 38.862 -2.874 5.943 1.00 31.90 319 GLN A C 1
ATOM 2492 O O . GLN A 1 322 ? 38.497 -3.318 7.031 1.00 39.63 319 GLN A O 1
ATOM 2498 N N . HIS A 1 323 ? 39.896 -2.052 5.805 1.00 31.87 320 HIS A N 1
ATOM 2499 C CA . HIS A 1 323 ? 40.646 -1.558 6.954 1.00 32.35 320 HIS A CA 1
ATOM 2500 C C . HIS A 1 323 ? 39.728 -0.769 7.892 1.00 30.94 320 HIS A C 1
ATOM 2501 O O . HIS A 1 323 ? 39.823 -0.887 9.114 1.00 31.62 320 HIS A O 1
ATOM 2508 N N . ALA A 1 324 ? 38.839 0.030 7.311 1.00 25.03 321 ALA A N 1
ATOM 2509 C CA . ALA A 1 324 ? 37.910 0.841 8.090 1.00 30.26 321 ALA A CA 1
ATOM 2510 C C . ALA A 1 324 ? 36.879 -0.022 8.815 1.00 31.77 321 ALA A C 1
ATOM 2511 O O . ALA A 1 324 ? 36.563 0.224 9.979 1.00 36.58 321 ALA A O 1
ATOM 2513 N N . MET A 1 325 ? 36.356 -1.029 8.121 1.00 30.58 322 MET A N 1
ATOM 2514 C CA . MET A 1 325 ? 35.343 -1.915 8.693 1.00 32.83 322 MET A CA 1
ATOM 2515 C C . MET A 1 325 ? 35.857 -2.702 9.894 1.00 33.73 322 MET A C 1
ATOM 2516 O O . MET A 1 325 ? 35.184 -2.787 10.923 1.00 36.35 322 MET A O 1
ATOM 2521 N N . GLN A 1 326 ? 37.046 -3.281 9.757 1.00 22.13 323 GLN A N 1
ATOM 2522 C CA . GLN A 1 326 ? 37.632 -4.072 10.832 1.00 27.28 323 GLN A CA 1
ATOM 2523 C C . GLN A 1 326 ? 37.980 -3.180 12.018 1.00 27.17 323 GLN A C 1
ATOM 2524 O O . GLN A 1 326 ? 37.886 -3.598 13.172 1.00 32.24 323 GLN A O 1
ATOM 2530 N N . THR A 1 327 ? 38.382 -1.948 11.722 1.00 20.12 324 THR A N 1
ATOM 2531 C CA . THR A 1 327 ? 38.666 -0.965 12.757 1.00 23.24 324 THR A CA 1
ATOM 2532 C C . THR A 1 327 ? 37.372 -0.609 13.480 1.00 34.07 324 THR A C 1
ATOM 2533 O O . THR A 1 327 ? 37.330 -0.535 14.710 1.00 29.10 324 THR A O 1
ATOM 2537 N N . ALA A 1 328 ? 36.316 -0.398 12.700 1.00 20.32 325 ALA A N 1
ATOM 2538 C CA . ALA A 1 328 ? 35.003 -0.079 13.245 1.00 28.13 325 ALA A CA 1
ATOM 2539 C C . ALA A 1 328 ? 34.435 -1.249 14.042 1.00 28.26 325 ALA A C 1
ATOM 2540 O O . ALA A 1 328 ? 33.847 -1.059 15.108 1.00 28.28 325 ALA A O 1
ATOM 2542 N N . GLU A 1 329 ? 34.611 -2.457 13.515 1.00 26.10 326 GLU A N 1
ATOM 2543 C CA . GLU A 1 329 ? 34.122 -3.663 14.173 1.00 25.42 326 GLU A CA 1
ATOM 2544 C C . GLU A 1 329 ? 34.828 -3.887 15.507 1.00 30.40 326 GLU A C 1
ATOM 2545 O O . GLU A 1 329 ? 34.214 -4.334 16.475 1.00 39.30 326 GLU A O 1
ATOM 2551 N N . ARG A 1 330 ? 36.120 -3.575 15.553 1.00 24.41 327 ARG A N 1
ATOM 2552 C CA . ARG A 1 330 ? 36.880 -3.692 16.791 1.00 21.91 327 ARG A CA 1
ATOM 2553 C C . ARG A 1 330 ? 36.368 -2.678 17.815 1.00 28.56 327 ARG A C 1
ATOM 2554 O O . ARG A 1 330 ? 36.259 -2.989 19.000 1.00 34.95 327 ARG A O 1
ATOM 2562 N N . LEU A 1 331 ? 36.066 -1.467 17.353 1.00 32.58 328 LEU A N 1
ATOM 2563 C CA . LEU A 1 331 ? 35.484 -0.439 18.214 1.00 25.75 328 LEU A CA 1
ATOM 2564 C C . LEU A 1 331 ? 34.136 -0.880 18.778 1.00 26.57 328 LEU A C 1
ATOM 2565 O O . LEU A 1 331 ? 33.842 -0.659 19.952 1.00 28.92 328 LEU A O 1
ATOM 2570 N N . TYR A 1 332 ? 33.320 -1.496 17.928 1.00 28.48 329 TYR A N 1
ATOM 2571 C CA . TYR A 1 332 ? 32.029 -2.038 18.343 1.00 30.43 329 TYR A CA 1
ATOM 2572 C C . TYR A 1 332 ? 32.207 -3.154 19.366 1.00 32.87 329 TYR A C 1
ATOM 2573 O O . TYR A 1 332 ? 31.477 -3.232 20.355 1.00 26.64 329 TYR A O 1
ATOM 2582 N N . THR A 1 333 ? 33.184 -4.015 19.108 1.00 32.26 330 THR A N 1
ATOM 2583 C CA . THR A 1 333 ? 33.505 -5.131 19.989 1.00 27.88 330 THR A CA 1
ATOM 2584 C C . THR A 1 333 ? 33.849 -4.670 21.406 1.00 30.87 330 THR A C 1
ATOM 2585 O O . THR A 1 333 ? 33.394 -5.257 22.389 1.00 37.49 330 THR A O 1
ATOM 2589 N N . GLN A 1 334 ? 34.636 -3.604 21.506 1.00 31.04 331 GLN A N 1
ATOM 2590 C CA . GLN A 1 334 ? 35.053 -3.087 22.804 1.00 26.73 331 GLN A CA 1
ATOM 2591 C C . GLN A 1 334 ? 34.019 -2.127 23.390 1.00 27.32 331 GLN A C 1
ATOM 2592 O O . GLN A 1 334 ? 34.220 -1.566 24.466 1.00 36.02 331 GLN A O 1
ATOM 2598 N N . GLY A 1 335 ? 32.913 -1.943 22.674 1.00 27.88 332 GLY A N 1
ATOM 2599 C CA . GLY A 1 335 ? 31.806 -1.135 23.156 1.00 30.11 332 GLY A CA 1
ATOM 2600 C C . GLY A 1 335 ? 31.959 0.372 23.040 1.00 33.58 332 GLY A C 1
ATOM 2601 O O . GLY A 1 335 ? 31.303 1.121 23.764 1.00 37.44 332 GLY A O 1
ATOM 2602 N N . TYR A 1 336 ? 32.820 0.820 22.133 1.00 29.45 333 TYR A N 1
ATOM 2603 C CA . TYR A 1 336 ? 33.038 2.252 21.936 1.00 33.85 333 TYR A CA 1
ATOM 2604 C C . TYR A 1 336 ? 32.052 2.865 20.947 1.00 29.45 333 TYR A C 1
ATOM 2605 O O . TYR A 1 336 ? 31.722 4.046 21.048 1.00 29.56 333 TYR A O 1
ATOM 2614 N N . ILE A 1 337 ? 31.578 2.064 19.998 1.00 27.95 334 ILE A N 1
ATOM 2615 C CA . ILE A 1 337 ? 30.569 2.523 19.049 1.00 28.52 334 ILE A CA 1
ATOM 2616 C C . ILE A 1 337 ? 29.469 1.485 18.870 1.00 27.23 334 ILE A C 1
ATOM 2617 O O . ILE A 1 337 ? 29.635 0.322 19.234 1.00 32.40 334 ILE A O 1
ATOM 2622 N N . SER A 1 338 ? 28.342 1.915 18.310 1.00 22.73 335 SER A N 1
ATOM 2623 C CA . SER A 1 338 ? 27.261 0.999 17.975 1.00 25.50 335 SER A CA 1
ATOM 2624 C C . SER A 1 338 ? 27.646 0.192 16.736 1.00 26.61 335 SER A C 1
ATOM 2625 O O . SER A 1 338 ? 28.684 0.448 16.128 1.00 34.31 335 SER A O 1
ATOM 2628 N N . TYR A 1 339 ? 26.812 -0.775 16.364 1.00 21.64 336 TYR A N 1
ATOM 2629 C CA . TYR A 1 339 ? 27.137 -1.683 15.265 1.00 25.95 336 TYR A CA 1
ATOM 2630 C C . TYR A 1 339 ? 27.345 -0.929 13.953 1.00 21.29 336 TYR A C 1
ATOM 2631 O O . TYR A 1 339 ? 26.435 -0.265 13.459 1.00 38.93 336 TYR A O 1
ATOM 2640 N N . PRO A 1 340 ? 28.556 -1.037 13.385 1.00 31.64 337 PRO A N 1
ATOM 2641 C CA . PRO A 1 340 ? 28.992 -0.218 12.250 1.00 24.69 337 PRO A CA 1
ATOM 2642 C C . PRO A 1 340 ? 28.518 -0.721 10.889 1.00 29.39 337 PRO A C 1
ATOM 2643 O O . PRO A 1 340 ? 29.051 -0.296 9.864 1.00 33.69 337 PRO A O 1
ATOM 2647 N N . ARG A 1 341 ? 27.537 -1.616 10.877 1.00 30.37 338 ARG A N 1
ATOM 2648 C CA . ARG A 1 341 ? 26.914 -2.031 9.627 1.00 27.37 338 ARG A CA 1
ATOM 2649 C C . ARG A 1 341 ? 25.438 -1.647 9.630 1.00 24.50 338 ARG A C 1
ATOM 2650 O O . ARG A 1 341 ? 24.580 -2.413 10.069 1.00 33.80 338 ARG A O 1
ATOM 2658 N N . THR A 1 342 ? 25.156 -0.448 9.131 1.00 28.69 339 THR A N 1
ATOM 2659 C CA . THR A 1 342 ? 23.810 0.109 9.154 1.00 34.78 339 THR A CA 1
ATOM 2660 C C . THR A 1 342 ? 23.586 1.092 8.007 1.00 37.88 339 THR A C 1
ATOM 2661 O O . THR A 1 342 ? 24.519 1.756 7.552 1.00 34.75 339 THR A O 1
ATOM 2665 N N . GLU A 1 343 ? 22.345 1.170 7.538 1.00 35.51 340 GLU A N 1
ATOM 2666 C CA . GLU A 1 343 ? 21.969 2.121 6.498 1.00 34.51 340 GLU A CA 1
ATOM 2667 C C . GLU A 1 343 ? 21.216 3.295 7.111 1.00 39.79 340 GLU A C 1
ATOM 2668 O O . GLU A 1 343 ? 20.909 4.279 6.438 1.00 41.67 340 GLU A O 1
ATOM 2674 N N . THR A 1 344 ? 20.928 3.177 8.402 1.00 31.36 341 THR A N 1
ATOM 2675 C CA . THR A 1 344 ? 20.119 4.156 9.117 1.00 32.56 341 THR A CA 1
ATOM 2676 C C . THR A 1 344 ? 20.867 5.458 9.392 1.00 37.37 341 THR A C 1
ATOM 2677 O O . THR A 1 344 ? 21.992 5.449 9.890 1.00 41.86 341 THR A O 1
ATOM 2681 N N . THR A 1 345 ? 20.227 6.576 9.063 1.00 39.51 342 THR A N 1
ATOM 2682 C CA . THR A 1 345 ? 20.770 7.899 9.344 1.00 37.45 342 THR A CA 1
ATOM 2683 C C . THR A 1 345 ? 19.834 8.658 10.277 1.00 40.50 342 THR A C 1
ATOM 2684 O O . THR A 1 345 ? 19.871 9.886 10.354 1.00 42.30 342 THR A O 1
ATOM 2688 N N . HIS A 1 346 ? 18.992 7.911 10.982 1.00 38.93 343 HIS A N 1
ATOM 2689 C CA . HIS A 1 346 ? 17.988 8.496 11.859 1.00 39.90 343 HIS A CA 1
ATOM 2690 C C . HIS A 1 346 ? 18.115 7.944 13.274 1.00 40.05 343 HIS A C 1
ATOM 2691 O O . HIS A 1 346 ? 18.067 6.734 13.489 1.00 44.97 343 HIS A O 1
ATOM 2698 N N . TYR A 1 347 ? 18.276 8.844 14.237 1.00 34.83 344 TYR A N 1
ATOM 2699 C CA . TYR A 1 347 ? 18.353 8.459 15.640 1.00 44.29 344 TYR A CA 1
ATOM 2700 C C . TYR A 1 347 ? 17.001 7.981 16.140 1.00 46.41 344 TYR A C 1
ATOM 2701 O O . TYR A 1 347 ? 15.992 8.652 15.933 1.00 43.88 344 TYR A O 1
ATOM 2710 N N . PRO A 1 348 ? 16.971 6.809 16.791 1.00 49.72 345 PRO A N 1
ATOM 2711 C CA . PRO A 1 348 ? 15.711 6.370 17.394 1.00 49.81 345 PRO A CA 1
ATOM 2712 C C . PRO A 1 348 ? 15.292 7.326 18.503 1.00 54.77 345 PRO A C 1
ATOM 2713 O O . PRO A 1 348 ? 16.148 7.904 19.173 1.00 51.01 345 PRO A O 1
ATOM 2717 N N . GLU A 1 349 ? 13.986 7.496 18.676 1.00 63.78 346 GLU A N 1
ATOM 2718 C CA . GLU A 1 349 ? 13.451 8.438 19.653 1.00 70.50 346 GLU A CA 1
ATOM 2719 C C . GLU A 1 349 ? 13.892 8.157 21.093 1.00 76.83 346 GLU A C 1
ATOM 2720 O O . GLU A 1 349 ? 14.123 9.092 21.860 1.00 69.45 346 GLU A O 1
ATOM 2726 N N . ASN A 1 350 ? 14.006 6.885 21.459 1.00 90.32 347 ASN A N 1
ATOM 2727 C CA . ASN A 1 350 ? 14.372 6.548 22.824 1.00 95.55 347 ASN A CA 1
ATOM 2728 C C . ASN A 1 350 ? 15.808 6.950 23.188 1.00 97.31 347 ASN A C 1
ATOM 2729 O O . ASN A 1 350 ? 16.111 7.214 24.352 1.00 101.85 347 ASN A O 1
ATOM 2734 N N . PHE A 1 351 ? 16.679 7.011 22.184 1.00 81.94 348 PHE A N 1
ATOM 2735 C CA . PHE A 1 351 ? 18.105 7.214 22.415 1.00 64.16 348 PHE A CA 1
ATOM 2736 C C . PHE A 1 351 ? 18.387 8.508 23.175 1.00 55.16 348 PHE A C 1
ATOM 2737 O O . PHE A 1 351 ? 17.910 9.580 22.801 1.00 54.11 348 PHE A O 1
ATOM 2745 N N . ASP A 1 352 ? 19.167 8.389 24.244 1.00 52.27 349 ASP A N 1
ATOM 2746 C CA . ASP A 1 352 ? 19.522 9.519 25.088 1.00 54.82 349 ASP A CA 1
ATOM 2747 C C . ASP A 1 352 ? 20.700 10.264 24.475 1.00 51.23 349 ASP A C 1
ATOM 2748 O O . ASP A 1 352 ? 21.857 9.964 24.769 1.00 46.37 349 ASP A O 1
ATOM 2753 N N . LEU A 1 353 ? 20.398 11.224 23.609 1.00 44.43 350 LEU A N 1
ATOM 2754 C CA . LEU A 1 353 ? 21.430 11.987 22.919 1.00 42.85 350 LEU A CA 1
ATOM 2755 C C . LEU A 1 353 ? 22.238 12.859 23.873 1.00 38.57 350 LEU A C 1
ATOM 2756 O O . LEU A 1 353 ? 23.461 12.923 23.769 1.00 30.65 350 LEU A O 1
ATOM 2761 N N . LYS A 1 354 ? 21.558 13.533 24.797 1.00 39.61 351 LYS A N 1
ATOM 2762 C CA . LYS A 1 354 ? 22.246 14.406 25.743 1.00 49.78 351 LYS A CA 1
ATOM 2763 C C . LYS A 1 354 ? 23.175 13.591 26.638 1.00 52.92 351 LYS A C 1
ATOM 2764 O O . LYS A 1 354 ? 24.270 14.037 26.988 1.00 50.32 351 LYS A O 1
ATOM 2770 N N . GLY A 1 355 ? 22.719 12.399 27.009 1.00 46.02 352 GLY A N 1
ATOM 2771 C CA . GLY A 1 355 ? 23.513 11.471 27.792 1.00 39.16 352 GLY A CA 1
ATOM 2772 C C . GLY A 1 355 ? 24.808 11.131 27.083 1.00 40.16 352 GLY A C 1
ATOM 2773 O O . GLY A 1 355 ? 25.887 11.168 27.676 1.00 33.09 352 GLY A O 1
ATOM 2774 N N . SER A 1 356 ? 24.690 10.796 25.801 1.00 39.81 353 SER A N 1
ATOM 2775 C CA . SER A 1 356 ? 25.843 10.472 24.972 1.00 44.55 353 SER A CA 1
ATOM 2776 C C . SER A 1 356 ? 26.773 11.669 24.828 1.00 39.45 353 SER A C 1
ATOM 2777 O O . SER A 1 356 ? 27.995 11.519 24.849 1.00 39.48 353 SER A O 1
ATOM 2780 N N . LEU A 1 357 ? 26.191 12.854 24.675 1.00 30.70 354 LEU A N 1
ATOM 2781 C CA . LEU A 1 357 ? 26.976 14.074 24.538 1.00 36.89 354 LEU A CA 1
ATOM 2782 C C . LEU A 1 357 ? 27.721 14.360 25.835 1.00 43.81 354 LEU A C 1
ATOM 2783 O O . LEU A 1 357 ? 28.867 14.808 25.822 1.00 41.32 354 LEU A O 1
ATOM 2788 N N . ARG A 1 358 ? 27.056 14.086 26.952 1.00 50.73 355 ARG A N 1
ATOM 2789 C CA . ARG A 1 358 ? 27.633 14.290 28.275 1.00 49.95 355 ARG A CA 1
ATOM 2790 C C . ARG A 1 358 ? 28.886 13.442 28.468 1.00 44.17 355 ARG A C 1
ATOM 2791 O O . ARG A 1 358 ? 29.807 13.834 29.185 1.00 46.38 355 ARG A O 1
ATOM 2799 N N . GLN A 1 359 ? 28.911 12.278 27.825 1.00 40.44 356 GLN A N 1
ATOM 2800 C CA . GLN A 1 359 ? 30.058 11.378 27.900 1.00 41.07 356 GLN A CA 1
ATOM 2801 C C . GLN A 1 359 ? 31.327 11.987 27.300 1.00 39.41 356 GLN A C 1
ATOM 2802 O O . GLN A 1 359 ? 32.436 11.573 27.635 1.00 45.67 356 GLN A O 1
ATOM 2808 N N . GLN A 1 360 ? 31.163 12.976 26.427 1.00 38.51 357 GLN A N 1
ATOM 2809 C CA . GLN A 1 360 ? 32.295 13.579 25.728 1.00 40.15 357 GLN A CA 1
ATOM 2810 C C . GLN A 1 360 ? 32.737 14.898 26.359 1.00 40.78 357 GLN A C 1
ATOM 2811 O O . GLN A 1 360 ? 33.614 15.584 25.831 1.00 42.67 357 GLN A O 1
ATOM 2817 N N . ALA A 1 361 ? 32.132 15.245 27.489 1.00 36.12 358 ALA A N 1
ATOM 2818 C CA . ALA A 1 361 ? 32.364 16.541 28.123 1.00 36.88 358 ALA A CA 1
ATOM 2819 C C . ALA A 1 361 ? 33.732 16.658 28.796 1.00 39.06 358 ALA A C 1
ATOM 2820 O O . ALA A 1 361 ? 34.072 17.713 29.328 1.00 52.94 358 ALA A O 1
ATOM 2822 N N . ASN A 1 362 ? 34.515 15.584 28.780 1.00 39.53 359 ASN A N 1
ATOM 2823 C CA . ASN A 1 362 ? 35.792 15.585 29.487 1.00 43.43 359 ASN A CA 1
ATOM 2824 C C . ASN A 1 362 ? 37.013 15.349 28.602 1.00 48.34 359 ASN A C 1
ATOM 2825 O O . ASN A 1 362 ? 38.144 15.385 29.087 1.00 59.31 359 ASN A O 1
ATOM 2830 N N . HIS A 1 363 ? 36.799 15.106 27.314 1.00 42.90 360 HIS A N 1
ATOM 2831 C CA . HIS A 1 363 ? 37.927 14.964 26.400 1.00 40.80 360 HIS A CA 1
ATOM 2832 C C . HIS A 1 363 ? 38.464 16.332 25.986 1.00 36.78 360 HIS A C 1
ATOM 2833 O O . HIS A 1 363 ? 37.704 17.185 25.533 1.00 38.15 360 HIS A O 1
ATOM 2840 N N . PRO A 1 364 ? 39.785 16.532 26.131 1.00 36.56 361 PRO A N 1
ATOM 2841 C CA . PRO A 1 364 ? 40.478 17.807 25.897 1.00 38.70 361 PRO A CA 1
ATOM 2842 C C . PRO A 1 364 ? 40.156 18.458 24.554 1.00 28.52 361 PRO A C 1
ATOM 2843 O O . PRO A 1 364 ? 40.100 19.684 24.477 1.00 41.80 361 PRO A O 1
ATOM 2847 N N . TYR A 1 365 ? 39.948 17.653 23.517 1.00 28.48 362 TYR A N 1
ATOM 2848 C CA . TYR A 1 365 ? 39.721 18.181 22.175 1.00 37.83 362 TYR A CA 1
ATOM 2849 C C . TYR A 1 365 ? 38.387 18.913 22.032 1.00 35.30 362 TYR A C 1
ATOM 2850 O O . TYR A 1 365 ? 38.281 19.861 21.255 1.00 45.34 362 TYR A O 1
ATOM 2859 N N . TRP A 1 366 ? 37.370 18.475 22.769 1.00 37.28 363 TRP A N 1
ATOM 2860 C CA . TRP A 1 366 ? 36.038 19.061 22.623 1.00 32.93 363 TRP A CA 1
ATOM 2861 C C . TRP A 1 366 ? 35.271 19.233 23.935 1.00 34.06 363 TRP A C 1
ATOM 2862 O O . TRP A 1 366 ? 34.054 19.405 23.916 1.00 33.39 363 TRP A O 1
ATOM 2873 N N . ALA A 1 367 ? 35.974 19.192 25.064 1.00 39.17 364 ALA A N 1
ATOM 2874 C CA . ALA A 1 367 ? 35.328 19.349 26.367 1.00 33.28 364 ALA A CA 1
ATOM 2875 C C . ALA A 1 367 ? 34.600 20.687 26.473 1.00 36.75 364 ALA A C 1
ATOM 2876 O O . ALA A 1 367 ? 33.429 20.740 26.849 1.00 42.06 364 ALA A O 1
ATOM 2878 N N . ASP A 1 368 ? 35.304 21.764 26.141 1.00 34.23 365 ASP A N 1
ATOM 2879 C CA . ASP A 1 368 ? 34.747 23.107 26.246 1.00 41.60 365 ASP A CA 1
ATOM 2880 C C . ASP A 1 368 ? 33.619 23.313 25.241 1.00 39.43 365 ASP A C 1
ATOM 2881 O O . ASP A 1 368 ? 32.641 24.003 25.526 1.00 37.17 365 ASP A O 1
ATOM 2886 N N . THR A 1 369 ? 33.766 22.716 24.063 1.00 39.96 366 THR A N 1
ATOM 2887 C CA . THR A 1 369 ? 32.736 22.786 23.032 1.00 34.14 366 THR A CA 1
ATOM 2888 C C . THR A 1 369 ? 31.467 22.064 23.477 1.00 37.07 366 THR A C 1
ATOM 2889 O O . THR A 1 369 ? 30.358 22.565 23.291 1.00 42.58 366 THR A O 1
ATOM 2893 N N . VAL A 1 370 ? 31.642 20.889 24.075 1.00 37.60 367 VAL A N 1
ATOM 2894 C CA . VAL A 1 370 ? 30.518 20.079 24.533 1.00 43.83 367 VAL A CA 1
ATOM 2895 C C . VAL A 1 370 ? 29.831 20.717 25.740 1.00 40.42 367 VAL A C 1
ATOM 2896 O O . VAL A 1 370 ? 28.602 20.778 25.797 1.00 51.04 367 VAL A O 1
ATOM 2900 N N . LYS A 1 371 ? 30.625 21.194 26.697 1.00 39.98 368 LYS A N 1
ATOM 2901 C CA . LYS A 1 371 ? 30.087 21.863 27.882 1.00 36.28 368 LYS A CA 1
ATOM 2902 C C . LYS A 1 371 ? 29.209 23.055 27.510 1.00 37.31 368 LYS A C 1
ATOM 2903 O O . LYS A 1 371 ? 28.141 23.248 28.090 1.00 52.53 368 LYS A O 1
ATOM 2909 N N . ARG A 1 372 ? 29.665 23.854 26.549 1.00 34.63 369 ARG A N 1
ATOM 2910 C CA . ARG A 1 372 ? 28.898 25.010 26.092 1.00 38.30 369 ARG A CA 1
ATOM 2911 C C . ARG A 1 372 ? 27.581 24.568 25.467 1.00 39.59 369 ARG A C 1
ATOM 2912 O O . ARG A 1 372 ? 26.549 25.213 25.650 1.00 46.02 369 ARG A O 1
ATOM 2920 N N . LEU A 1 373 ? 27.628 23.471 24.718 1.00 40.08 370 LEU A N 1
ATOM 2921 C CA . LEU A 1 373 ? 26.442 22.953 24.051 1.00 40.94 370 LEU A CA 1
ATOM 2922 C C . LEU A 1 373 ? 25.427 22.448 25.072 1.00 36.82 370 LEU A C 1
ATOM 2923 O O . LEU A 1 373 ? 24.219 22.536 24.854 1.00 43.36 370 LEU A O 1
ATOM 2928 N N . LEU A 1 374 ? 25.926 21.930 26.190 1.00 35.94 371 LEU A N 1
ATOM 2929 C CA . LEU A 1 374 ? 25.066 21.444 27.263 1.00 48.34 371 LEU A CA 1
ATOM 2930 C C . LEU A 1 374 ? 24.442 22.603 28.031 1.00 56.50 371 LEU A C 1
ATOM 2931 O O . LEU A 1 374 ? 23.380 22.460 28.638 1.00 55.87 371 LEU A O 1
ATOM 2936 N N . ALA A 1 375 ? 25.112 23.750 28.002 1.00 59.11 372 ALA A N 1
ATOM 2937 C CA . ALA A 1 375 ? 24.617 24.952 28.662 1.00 56.10 372 ALA A CA 1
ATOM 2938 C C . ALA A 1 375 ? 23.632 25.661 27.743 1.00 54.70 372 ALA A C 1
ATOM 2939 O O . ALA A 1 375 ? 22.553 26.077 28.165 1.00 65.86 372 ALA A O 1
ATOM 2941 N N . GLU A 1 376 ? 24.021 25.791 26.479 1.00 52.78 373 GLU A N 1
ATOM 2942 C CA . GLU A 1 376 ? 23.177 26.393 25.455 1.00 47.06 373 GLU A CA 1
ATOM 2943 C C . GLU A 1 376 ? 21.960 25.517 25.164 1.00 44.24 373 GLU A C 1
ATOM 2944 O O . GLU A 1 376 ? 20.893 26.016 24.805 1.00 51.25 373 GLU A O 1
ATOM 2950 N N . GLY A 1 377 ? 22.119 24.209 25.340 1.00 35.19 374 GLY A N 1
ATOM 2951 C CA . GLY A 1 377 ? 21.062 23.265 25.030 1.00 31.78 374 GLY A CA 1
ATOM 2952 C C . GLY A 1 377 ? 21.301 22.573 23.703 1.00 40.76 374 GLY A C 1
ATOM 2953 O O . GLY A 1 377 ? 21.619 23.222 22.706 1.00 36.59 374 GLY A O 1
ATOM 2954 N N . ILE A 1 378 ? 21.152 21.253 23.688 1.00 44.66 375 ILE A N 1
ATOM 2955 C CA . ILE A 1 378 ? 21.386 20.483 22.473 1.00 44.86 375 ILE A CA 1
ATOM 2956 C C . ILE A 1 378 ? 20.329 20.781 21.415 1.00 51.77 375 ILE A C 1
ATOM 2957 O O . ILE A 1 378 ? 19.168 21.044 21.731 1.00 60.92 375 ILE A O 1
ATOM 2962 N N . ASN A 1 379 ? 20.751 20.770 20.157 1.00 52.13 376 ASN A N 1
ATOM 2963 C CA . ASN A 1 379 ? 19.834 20.899 19.034 1.00 45.33 376 ASN A CA 1
ATOM 2964 C C . ASN A 1 379 ? 19.266 19.541 18.637 1.00 49.92 376 ASN A C 1
ATOM 2965 O O . ASN A 1 379 ? 19.907 18.511 18.841 1.00 54.25 376 ASN A O 1
ATOM 2970 N N . ARG A 1 380 ? 18.059 19.538 18.082 1.00 51.79 377 ARG A N 1
ATOM 2971 C CA . ARG A 1 380 ? 17.467 18.306 17.583 1.00 51.82 377 ARG A CA 1
ATOM 2972 C C . ARG A 1 380 ? 18.215 17.867 16.332 1.00 50.73 377 ARG A C 1
ATOM 2973 O O . ARG A 1 380 ? 18.426 18.666 15.419 1.00 50.94 377 ARG A O 1
ATOM 2981 N N . PRO A 1 381 ? 18.641 16.596 16.292 1.00 52.54 378 PRO A N 1
ATOM 2982 C CA . PRO A 1 381 ? 19.304 16.073 15.094 1.00 46.36 378 PRO A CA 1
ATOM 2983 C C . PRO A 1 381 ? 18.370 16.095 13.897 1.00 35.50 378 PRO A C 1
ATOM 2984 O O . PRO A 1 381 ? 17.155 16.032 14.078 1.00 45.56 378 PRO A O 1
ATOM 2988 N N . ARG A 1 382 ? 18.926 16.209 12.698 1.00 31.14 379 ARG A N 1
ATOM 2989 C CA . ARG A 1 382 ? 18.114 16.163 11.493 1.00 33.48 379 ARG A CA 1
ATOM 2990 C C . ARG A 1 382 ? 17.396 14.826 11.389 1.00 43.20 379 ARG A C 1
ATOM 2991 O O . ARG A 1 382 ? 17.961 13.782 11.723 1.00 45.25 379 ARG A O 1
ATOM 2999 N N . LYS A 1 383 ? 16.150 14.858 10.935 1.00 52.20 380 LYS A N 1
ATOM 3000 C CA . LYS A 1 383 ? 15.433 13.627 10.656 1.00 52.40 380 LYS A CA 1
ATOM 3001 C C . LYS A 1 383 ? 16.106 12.979 9.457 1.00 52.36 380 LYS A C 1
ATOM 3002 O O . LYS A 1 383 ? 16.279 13.615 8.418 1.00 61.73 380 LYS A O 1
ATOM 3008 N N . GLY A 1 384 ? 16.497 11.721 9.602 1.00 43.64 381 GLY A N 1
ATOM 3009 C CA . GLY A 1 384 ? 17.167 11.030 8.521 1.00 46.24 381 GLY A CA 1
ATOM 3010 C C . GLY A 1 384 ? 16.341 9.858 8.046 1.00 48.81 381 GLY A C 1
ATOM 3011 O O . GLY A 1 384 ? 15.112 9.918 8.047 1.00 51.08 381 GLY A O 1
ATOM 3012 N N . HIS A 1 385 ? 17.012 8.791 7.632 1.00 48.46 382 HIS A N 1
ATOM 3013 C CA . HIS A 1 385 ? 16.316 7.600 7.173 1.00 42.30 382 HIS A CA 1
ATOM 3014 C C . HIS A 1 385 ? 16.431 6.479 8.199 1.00 40.54 382 HIS A C 1
ATOM 3015 O O . HIS A 1 385 ? 17.506 6.235 8.748 1.00 38.89 382 HIS A O 1
ATOM 3022 N N . ASP A 1 386 ? 15.318 5.803 8.457 1.00 46.24 383 ASP A N 1
ATOM 3023 C CA . ASP A 1 386 ? 15.315 4.676 9.378 1.00 45.27 383 ASP A CA 1
ATOM 3024 C C . ASP A 1 386 ? 15.150 3.378 8.599 1.00 41.63 383 ASP A C 1
ATOM 3025 O O . ASP A 1 386 ? 14.044 3.014 8.202 1.00 46.99 383 ASP A O 1
ATOM 3030 N N . ALA A 1 387 ? 16.264 2.687 8.382 1.00 36.01 384 ALA A N 1
ATOM 3031 C CA . ALA A 1 387 ? 16.272 1.463 7.588 1.00 38.03 384 ALA A CA 1
ATOM 3032 C C . ALA A 1 387 ? 15.783 0.266 8.396 1.00 36.76 384 ALA A C 1
ATOM 3033 O O . ALA A 1 387 ? 15.648 -0.836 7.866 1.00 36.71 384 ALA A O 1
ATOM 3035 N N . GLY A 1 388 ? 15.512 0.491 9.678 1.00 37.21 385 GLY A N 1
ATOM 3036 C CA . GLY A 1 388 ? 15.009 -0.552 10.553 1.00 38.20 385 GLY A CA 1
ATOM 3037 C C . GLY A 1 388 ? 15.986 -1.683 10.807 1.00 41.11 385 GLY A C 1
ATOM 3038 O O . GLY A 1 388 ? 15.580 -2.827 11.016 1.00 39.83 385 GLY A O 1
ATOM 3039 N N . ASP A 1 389 ? 17.278 -1.370 10.792 1.00 38.40 386 ASP A N 1
ATOM 3040 C CA . ASP A 1 389 ? 18.302 -2.366 11.091 1.00 38.75 386 ASP A CA 1
ATOM 3041 C C . ASP A 1 389 ? 18.987 -2.066 12.424 1.00 41.74 386 ASP A C 1
ATOM 3042 O O . ASP A 1 389 ? 18.904 -2.850 13.371 1.00 45.55 386 ASP A O 1
ATOM 3047 N N . HIS A 1 390 ? 19.660 -0.922 12.484 1.00 40.36 387 HIS A N 1
ATOM 3048 C CA . HIS A 1 390 ? 20.412 -0.502 13.658 1.00 35.09 387 HIS A CA 1
ATOM 3049 C C . HIS A 1 390 ? 20.332 1.012 13.780 1.00 33.69 387 HIS A C 1
ATOM 3050 O O . HIS A 1 390 ? 19.899 1.679 12.846 1.00 37.64 387 HIS A O 1
ATOM 3057 N N . PRO A 1 391 ? 20.736 1.567 14.933 1.00 32.32 388 PRO A N 1
ATOM 3058 C CA . PRO A 1 391 ? 20.883 3.023 14.981 1.00 33.27 388 PRO A CA 1
ATOM 3059 C C . PRO A 1 391 ? 22.054 3.467 14.113 1.00 31.11 388 PRO A C 1
ATOM 3060 O O . PRO A 1 391 ? 22.827 2.620 13.662 1.00 31.24 388 PRO A O 1
ATOM 3064 N N . PRO A 1 392 ? 22.186 4.778 13.873 1.00 31.89 389 PRO A N 1
ATOM 3065 C CA . PRO A 1 392 ? 23.383 5.281 13.192 1.00 28.99 389 PRO A CA 1
ATOM 3066 C C . PRO A 1 392 ? 24.642 4.966 13.992 1.00 31.65 389 PRO A C 1
ATOM 3067 O O . PRO A 1 392 ? 24.549 4.714 15.191 1.00 36.83 389 PRO A O 1
ATOM 3071 N N . ILE A 1 393 ? 25.796 4.945 13.335 1.00 33.51 390 ILE A N 1
ATOM 3072 C CA . ILE A 1 393 ? 27.048 4.656 14.024 1.00 38.41 390 ILE A CA 1
ATOM 3073 C C . ILE A 1 393 ? 27.381 5.764 15.024 1.00 40.90 390 ILE A C 1
ATOM 3074 O O . ILE A 1 393 ? 27.810 6.852 14.640 1.00 44.78 390 ILE A O 1
ATOM 3079 N N . THR A 1 394 ? 27.182 5.476 16.307 1.00 31.40 391 THR A N 1
ATOM 3080 C CA . THR A 1 394 ? 27.305 6.481 17.362 1.00 34.08 391 THR A CA 1
ATOM 3081 C C . THR A 1 394 ? 28.271 6.045 18.453 1.00 30.98 391 THR A C 1
ATOM 3082 O O . THR A 1 394 ? 28.344 4.861 18.780 1.00 36.38 391 THR A O 1
ATOM 3086 N N . PRO A 1 395 ? 29.020 7.002 19.021 1.00 31.01 392 PRO A N 1
ATOM 3087 C CA . PRO A 1 395 ? 29.843 6.669 20.186 1.00 32.66 392 PRO A CA 1
ATOM 3088 C C . PRO A 1 395 ? 28.956 6.240 21.349 1.00 39.23 392 PRO A C 1
ATOM 3089 O O . PRO A 1 395 ? 27.928 6.867 21.607 1.00 43.37 392 PRO A O 1
ATOM 3093 N N . MET A 1 396 ? 29.351 5.176 22.037 1.00 43.62 393 MET A N 1
ATOM 3094 C CA . MET A 1 396 ? 28.567 4.650 23.146 1.00 40.68 393 MET A CA 1
ATOM 3095 C C . MET A 1 396 ? 29.332 4.775 24.453 1.00 31.62 393 MET A C 1
ATOM 3096 O O . MET A 1 396 ? 28.815 4.457 25.524 1.00 41.51 393 MET A O 1
ATOM 3101 N N . LYS A 1 397 ? 30.566 5.253 24.349 1.00 33.11 394 LYS A N 1
ATOM 3102 C CA . LYS A 1 397 ? 31.464 5.337 25.491 1.00 41.39 394 LYS A CA 1
ATOM 3103 C C . LYS A 1 397 ? 32.599 6.314 25.205 1.00 41.57 394 LYS A C 1
ATOM 3104 O O . LYS A 1 397 ? 33.040 6.441 24.062 1.00 39.56 394 LYS A O 1
ATOM 3110 N N . SER A 1 398 ? 33.066 7.011 26.236 1.00 30.23 395 SER A N 1
ATOM 3111 C CA . SER A 1 398 ? 34.166 7.951 26.060 1.00 33.22 395 SER A CA 1
ATOM 3112 C C . SER A 1 398 ? 35.465 7.181 25.858 1.00 32.36 395 SER A C 1
ATOM 3113 O O . SER A 1 398 ? 35.590 6.039 26.301 1.00 43.78 395 SER A O 1
ATOM 3116 N N . ALA A 1 399 ? 36.429 7.803 25.187 1.00 36.17 396 ALA A N 1
ATOM 3117 C CA . ALA A 1 399 ? 37.694 7.139 24.889 1.00 36.79 396 ALA A CA 1
ATOM 3118 C C . ALA A 1 399 ? 38.834 8.129 24.683 1.00 37.16 396 ALA A C 1
ATOM 3119 O O . ALA A 1 399 ? 38.604 9.307 24.413 1.00 42.16 396 ALA A O 1
ATOM 3121 N N . THR A 1 400 ? 40.064 7.641 24.819 1.00 41.79 397 THR A N 1
ATOM 3122 C CA . THR A 1 400 ? 41.245 8.437 24.501 1.00 47.35 397 THR A CA 1
ATOM 3123 C C . THR A 1 400 ? 42.109 7.677 23.499 1.00 46.41 397 THR A C 1
ATOM 3124 O O . THR A 1 400 ? 41.830 6.520 23.190 1.00 52.93 397 THR A O 1
ATOM 3128 N N . GLU A 1 401 ? 43.153 8.323 22.988 1.00 39.61 398 GLU A N 1
ATOM 3129 C CA . GLU A 1 401 ? 44.031 7.682 22.013 1.00 30.98 398 GLU A CA 1
ATOM 3130 C C . GLU A 1 401 ? 44.952 6.657 22.673 1.00 40.32 398 GLU A C 1
ATOM 3131 O O . GLU A 1 401 ? 45.546 5.809 22.006 1.00 51.85 398 GLU A O 1
ATOM 3137 N N . ALA A 1 402 ? 45.055 6.738 23.993 1.00 40.59 399 ALA A N 1
ATOM 3138 C CA . ALA A 1 402 ? 45.835 5.786 24.772 1.00 45.57 399 ALA A CA 1
ATOM 3139 C C . ALA A 1 402 ? 45.144 4.429 24.849 1.00 48.61 399 ALA A C 1
ATOM 3140 O O . ALA A 1 402 ? 45.786 3.380 24.792 1.00 52.15 399 ALA A O 1
ATOM 3142 N N . GLU A 1 403 ? 43.823 4.470 24.964 1.00 44.76 400 GLU A N 1
ATOM 3143 C CA . GLU A 1 403 ? 43.001 3.272 25.061 1.00 45.37 400 GLU A CA 1
ATOM 3144 C C . GLU A 1 403 ? 42.833 2.561 23.726 1.00 46.27 400 GLU A C 1
ATOM 3145 O O . GLU A 1 403 ? 42.838 1.335 23.671 1.00 60.47 400 GLU A O 1
ATOM 3151 N N . LEU A 1 404 ? 42.707 3.328 22.649 1.00 38.13 401 LEU A N 1
ATOM 3152 C CA . LEU A 1 404 ? 42.339 2.762 21.352 1.00 34.73 401 LEU A CA 1
ATOM 3153 C C . LEU A 1 404 ? 43.518 2.503 20.424 1.00 33.62 401 LEU A C 1
ATOM 3154 O O . LEU A 1 404 ? 43.525 1.522 19.681 1.00 36.27 401 LEU A O 1
ATOM 3159 N N . GLY A 1 405 ? 44.515 3.378 20.477 1.00 32.49 402 GLY A N 1
ATOM 3160 C CA . GLY A 1 405 ? 45.661 3.270 19.594 1.00 35.67 402 GLY A CA 1
ATOM 3161 C C . GLY A 1 405 ? 45.372 3.979 18.286 1.00 31.50 402 GLY A C 1
ATOM 3162 O O . GLY A 1 405 ? 44.254 4.442 18.074 1.00 40.84 402 GLY A O 1
ATOM 3163 N N . GLY A 1 406 ? 46.382 4.065 17.425 1.00 34.23 403 GLY A N 1
ATOM 3164 C CA . GLY A 1 406 ? 46.320 4.778 16.159 1.00 30.43 403 GLY A CA 1
ATOM 3165 C C . GLY A 1 406 ? 45.062 4.758 15.316 1.00 27.84 403 GLY A C 1
ATOM 3166 O O . GLY A 1 406 ? 44.350 5.764 15.246 1.00 27.67 403 GLY A O 1
ATOM 3167 N N . ASP A 1 407 ? 44.799 3.627 14.666 1.00 24.17 404 ASP A N 1
ATOM 3168 C CA . ASP A 1 407 ? 43.658 3.513 13.762 1.00 27.50 404 ASP A CA 1
ATOM 3169 C C . ASP A 1 407 ? 42.306 3.610 14.457 1.00 33.91 404 ASP A C 1
ATOM 3170 O O . ASP A 1 407 ? 41.383 4.254 13.958 1.00 30.59 404 ASP A O 1
ATOM 3175 N N . ALA A 1 408 ? 42.200 2.972 15.614 1.00 35.00 405 ALA A N 1
ATOM 3176 C CA . ALA A 1 408 ? 40.946 2.948 16.348 1.00 34.90 405 ALA A CA 1
ATOM 3177 C C . ALA A 1 408 ? 40.545 4.331 16.839 1.00 30.24 405 ALA A C 1
ATOM 3178 O O . ALA A 1 408 ? 39.372 4.693 16.800 1.00 34.49 405 ALA A O 1
ATOM 3180 N N . TRP A 1 409 ? 41.526 5.098 17.301 1.00 30.89 406 TRP A N 1
ATOM 3181 C CA . TRP A 1 409 ? 41.271 6.455 17.757 1.00 30.72 406 TRP A CA 1
ATOM 3182 C C . TRP A 1 409 ? 40.854 7.388 16.630 1.00 32.95 406 TRP A C 1
ATOM 3183 O O . TRP A 1 409 ? 39.880 8.129 16.759 1.00 38.03 406 TRP A O 1
ATOM 3194 N N . ARG A 1 410 ? 41.612 7.368 15.540 1.00 20.84 407 ARG A N 1
ATOM 3195 C CA . ARG A 1 410 ? 41.347 8.240 14.399 1.00 32.62 407 ARG A CA 1
ATOM 3196 C C . ARG A 1 410 ? 39.929 8.039 13.874 1.00 25.21 407 ARG A C 1
ATOM 3197 O O . ARG A 1 410 ? 39.241 9.001 13.535 1.00 24.42 407 ARG A O 1
ATOM 3205 N N . LEU A 1 411 ? 39.496 6.786 13.809 1.00 27.28 408 LEU A N 1
ATOM 3206 C CA . LEU A 1 411 ? 38.140 6.479 13.374 1.00 25.04 408 LEU A CA 1
ATOM 3207 C C . LEU A 1 411 ? 37.120 6.906 14.425 1.00 29.45 408 LEU A C 1
ATOM 3208 O O . LEU A 1 411 ? 36.065 7.449 14.095 1.00 20.76 408 LEU A O 1
ATOM 3213 N N . TYR A 1 412 ? 37.444 6.661 15.691 1.00 23.27 409 TYR A N 1
ATOM 3214 C CA . TYR A 1 412 ? 36.557 7.021 16.790 1.00 25.82 409 TYR A CA 1
ATOM 3215 C C . TYR A 1 412 ? 36.398 8.532 16.891 1.00 28.58 409 TYR A C 1
ATOM 3216 O O . TYR A 1 412 ? 35.305 9.027 17.163 1.00 29.66 409 TYR A O 1
ATOM 3225 N N . GLU A 1 413 ? 37.490 9.260 16.682 1.00 28.21 410 GLU A N 1
ATOM 3226 C CA . GLU A 1 413 ? 37.442 10.714 16.748 1.00 34.04 410 GLU A CA 1
ATOM 3227 C C . GLU A 1 413 ? 36.483 11.274 15.709 1.00 33.76 410 GLU A C 1
ATOM 3228 O O . GLU A 1 413 ? 35.717 12.193 16.004 1.00 32.21 410 GLU A O 1
ATOM 3234 N N . TYR A 1 414 ? 36.518 10.731 14.494 1.00 24.67 411 TYR A N 1
ATOM 3235 C CA . TYR A 1 414 ? 35.599 11.210 13.470 1.00 26.47 411 TYR A CA 1
ATOM 3236 C C . TYR A 1 414 ? 34.161 10.873 13.841 1.00 26.61 411 TYR A C 1
ATOM 3237 O O . TYR A 1 414 ? 33.286 11.732 13.770 1.00 31.30 411 TYR A O 1
ATOM 3246 N N . ILE A 1 415 ? 33.927 9.622 14.230 1.00 25.47 412 ILE A N 1
ATOM 3247 C CA . ILE A 1 415 ? 32.594 9.168 14.612 1.00 21.11 412 ILE A CA 1
ATOM 3248 C C . ILE A 1 415 ? 32.038 10.029 15.745 1.00 34.10 412 ILE A C 1
ATOM 3249 O O . ILE A 1 415 ? 30.857 10.378 15.753 1.00 28.23 412 ILE A O 1
ATOM 3254 N N . THR A 1 416 ? 32.905 10.391 16.687 1.00 21.46 413 THR A N 1
ATOM 3255 C CA . THR A 1 416 ? 32.510 11.233 17.809 1.00 24.54 413 THR A CA 1
ATOM 3256 C C . THR A 1 416 ? 32.252 12.677 17.377 1.00 31.64 413 THR A C 1
ATOM 3257 O O . THR A 1 416 ? 31.205 13.244 17.697 1.00 21.95 413 THR A O 1
ATOM 3261 N N . ARG A 1 417 ? 33.206 13.267 16.657 1.00 21.65 414 ARG A N 1
ATOM 3262 C CA . ARG A 1 417 ? 33.053 14.634 16.156 1.00 21.70 414 ARG A CA 1
ATOM 3263 C C . ARG A 1 417 ? 31.833 14.752 15.251 1.00 27.40 414 ARG A C 1
ATOM 3264 O O . ARG A 1 417 ? 31.110 15.748 15.296 1.00 30.03 414 ARG A O 1
ATOM 3272 N N . HIS A 1 418 ? 31.613 13.731 14.427 1.00 24.95 415 HIS A N 1
ATOM 3273 C CA . HIS A 1 418 ? 30.459 13.700 13.538 1.00 31.44 415 HIS A CA 1
ATOM 3274 C C . HIS A 1 418 ? 29.177 13.695 14.364 1.00 39.65 415 HIS A C 1
ATOM 3275 O O . HIS A 1 418 ? 28.220 14.397 14.044 1.00 43.11 415 HIS A O 1
ATOM 3282 N N . PHE A 1 419 ? 29.172 12.902 15.431 1.00 21.73 416 PHE A N 1
ATOM 3283 C CA . PHE A 1 419 ? 28.015 12.803 16.315 1.00 32.50 416 PHE A CA 1
ATOM 3284 C C . PHE A 1 419 ? 27.682 14.128 16.989 1.00 31.69 416 PHE A C 1
ATOM 3285 O O . PHE A 1 419 ? 26.532 14.566 16.972 1.00 32.83 416 PHE A O 1
ATOM 3293 N N . ILE A 1 420 ? 28.691 14.746 17.597 1.00 32.82 417 ILE A N 1
ATOM 3294 C CA . ILE A 1 420 ? 28.537 16.037 18.259 1.00 32.60 417 ILE A CA 1
ATOM 3295 C C . ILE A 1 420 ? 27.962 17.077 17.300 1.00 35.16 417 ILE A C 1
ATOM 3296 O O . ILE A 1 420 ? 27.171 17.934 17.696 1.00 47.04 417 ILE A O 1
ATOM 3301 N N . ALA A 1 421 ? 28.348 16.980 16.033 1.00 28.78 418 ALA A N 1
ATOM 3302 C CA . ALA A 1 421 ? 27.861 17.898 15.011 1.00 37.62 418 ALA A CA 1
ATOM 3303 C C . ALA A 1 421 ? 26.372 17.699 14.742 1.00 35.76 418 ALA A C 1
ATOM 3304 O O . ALA A 1 421 ? 25.637 18.669 14.551 1.00 36.74 418 ALA A O 1
ATOM 3306 N N . THR A 1 422 ? 25.936 16.442 14.714 1.00 27.58 419 THR A N 1
ATOM 3307 C CA . THR A 1 422 ? 24.539 16.117 14.435 1.00 33.92 419 THR A CA 1
ATOM 3308 C C . THR A 1 422 ? 23.609 16.700 15.493 1.00 32.50 419 THR A C 1
ATOM 3309 O O . THR A 1 422 ? 22.427 16.923 15.239 1.00 27.79 419 THR A O 1
ATOM 3313 N N . VAL A 1 423 ? 24.154 16.955 16.677 1.00 31.68 420 VAL A N 1
ATOM 3314 C CA . VAL A 1 423 ? 23.358 17.443 17.794 1.00 41.54 420 VAL A CA 1
ATOM 3315 C C . VAL A 1 423 ? 23.694 18.912 18.051 1.00 43.30 420 VAL A C 1
ATOM 3316 O O . VAL A 1 423 ? 23.101 19.561 18.915 1.00 34.22 420 VAL A O 1
ATOM 3320 N N . SER A 1 424 ? 24.644 19.434 17.279 1.00 34.50 421 SER A N 1
ATOM 3321 C CA . SER A 1 424 ? 24.971 20.855 17.319 1.00 35.62 421 SER A CA 1
ATOM 3322 C C . SER A 1 424 ? 24.000 21.647 16.452 1.00 33.43 421 SER A C 1
ATOM 3323 O O . SER A 1 424 ? 23.035 21.096 15.926 1.00 36.37 421 SER A O 1
ATOM 3326 N N . HIS A 1 425 ? 24.268 22.937 16.294 1.00 44.06 422 HIS A N 1
ATOM 3327 C CA . HIS A 1 425 ? 23.440 23.791 15.450 1.00 47.31 422 HIS A CA 1
ATOM 3328 C C . HIS A 1 425 ? 24.020 23.911 14.048 1.00 39.01 422 HIS A C 1
ATOM 3329 O O . HIS A 1 425 ? 25.217 23.710 13.842 1.00 38.25 422 HIS A O 1
ATOM 3336 N N . ASP A 1 426 ? 23.162 24.230 13.086 1.00 32.20 423 ASP A N 1
ATOM 3337 C CA . ASP A 1 426 ? 23.607 24.488 11.724 1.00 37.31 423 ASP A CA 1
ATOM 3338 C C . ASP A 1 426 ? 24.546 25.682 11.691 1.00 42.25 423 ASP A C 1
ATOM 3339 O O . ASP A 1 426 ? 24.522 26.528 12.586 1.00 36.18 423 ASP A O 1
ATOM 3344 N N . CYS A 1 427 ? 25.373 25.753 10.656 1.00 41.87 424 CYS A N 1
ATOM 3345 C CA . CYS A 1 427 ? 26.232 26.908 10.479 1.00 32.79 424 CYS A CA 1
ATOM 3346 C C . CYS A 1 427 ? 25.421 27.976 9.772 1.00 30.26 424 CYS A C 1
ATOM 3347 O O . CYS A 1 427 ? 24.879 27.743 8.693 1.00 27.70 424 CYS A O 1
ATOM 3350 N N . LYS A 1 428 ? 25.342 29.149 10.386 1.00 28.13 425 LYS A N 1
ATOM 3351 C CA . LYS A 1 428 ? 24.571 30.242 9.819 1.00 35.33 425 LYS A CA 1
ATOM 3352 C C . LYS A 1 428 ? 25.512 31.269 9.223 1.00 33.14 425 LYS A C 1
ATOM 3353 O O . LYS A 1 428 ? 26.448 31.726 9.878 1.00 36.04 425 LYS A O 1
ATOM 3359 N N . TYR A 1 429 ? 25.261 31.631 7.972 1.00 31.13 426 TYR A N 1
ATOM 3360 C CA . TYR A 1 429 ? 26.120 32.575 7.281 1.00 32.06 426 TYR A CA 1
ATOM 3361 C C . TYR A 1 429 ? 25.328 33.500 6.372 1.00 36.61 426 TYR A C 1
ATOM 3362 O O . TYR A 1 429 ? 24.179 33.224 6.028 1.00 30.22 426 TYR A O 1
ATOM 3371 N N . LEU A 1 430 ? 25.960 34.604 5.993 1.00 28.35 427 LEU A N 1
ATOM 3372 C CA . LEU A 1 430 ? 25.344 35.580 5.113 1.00 27.15 427 LEU A CA 1
ATOM 3373 C C . LEU A 1 430 ? 25.843 35.408 3.683 1.00 34.52 427 LEU A C 1
ATOM 3374 O O . LEU A 1 430 ? 27.046 35.444 3.428 1.00 31.00 427 LEU A O 1
ATOM 3379 N N . GLN A 1 431 ? 24.917 35.207 2.752 1.00 31.74 428 GLN A N 1
ATOM 3380 C CA . GLN A 1 431 ? 25.272 35.143 1.342 1.00 31.19 428 GLN A CA 1
ATOM 3381 C C . GLN A 1 431 ? 24.989 36.484 0.678 1.00 32.56 428 GLN A C 1
ATOM 3382 O O . GLN A 1 431 ? 23.832 36.867 0.509 1.00 32.02 428 GLN A O 1
ATOM 3388 N N . SER A 1 432 ? 26.047 37.199 0.312 1.00 29.09 429 SER A N 1
ATOM 3389 C CA . SER A 1 432 ? 25.898 38.514 -0.300 1.00 29.57 429 SER A CA 1
ATOM 3390 C C . SER A 1 432 ? 26.281 38.498 -1.773 1.00 33.35 429 SER A C 1
ATOM 3391 O O . SER A 1 432 ? 27.195 37.779 -2.178 1.00 35.47 429 SER A O 1
ATOM 3394 N N . THR A 1 433 ? 25.576 39.297 -2.568 1.00 33.09 430 THR A N 1
ATOM 3395 C CA . THR A 1 433 ? 25.846 39.410 -3.998 1.00 34.73 430 THR A CA 1
ATOM 3396 C C . THR A 1 433 ? 25.660 40.848 -4.468 1.00 29.62 430 THR A C 1
ATOM 3397 O O . THR A 1 433 ? 24.805 41.572 -3.963 1.00 22.09 430 THR A O 1
ATOM 3401 N N . ILE A 1 434 ? 26.476 41.258 -5.430 1.00 27.62 431 ILE A N 1
ATOM 3402 C CA . ILE A 1 434 ? 26.307 42.550 -6.075 1.00 25.27 431 ILE A CA 1
ATOM 3403 C C . ILE A 1 434 ? 26.313 42.339 -7.581 1.00 29.93 431 ILE A C 1
ATOM 3404 O O . ILE A 1 434 ? 27.188 41.659 -8.114 1.00 32.61 431 ILE A O 1
ATOM 3409 N N . SER A 1 435 ? 25.335 42.921 -8.265 1.00 29.21 432 SER A N 1
ATOM 3410 C CA . SER A 1 435 ? 25.240 42.783 -9.712 1.00 27.44 432 SER A CA 1
ATOM 3411 C C . SER A 1 435 ? 25.705 44.049 -10.422 1.00 32.52 432 SER A C 1
ATOM 3412 O O . SER A 1 435 ? 25.177 45.136 -10.189 1.00 38.58 432 SER A O 1
ATOM 3415 N N . PHE A 1 436 ? 26.696 43.895 -11.291 1.00 29.04 433 PHE A N 1
ATOM 3416 C CA . PHE A 1 436 ? 27.262 45.018 -12.025 1.00 32.48 433 PHE A CA 1
ATOM 3417 C C . PHE A 1 436 ? 26.918 44.912 -13.500 1.00 32.78 433 PHE A C 1
ATOM 3418 O O . PHE A 1 436 ? 26.926 43.821 -14.068 1.00 31.44 433 PHE A O 1
ATOM 3426 N N . ARG A 1 437 ? 26.618 46.043 -14.125 1.00 29.54 434 ARG A N 1
ATOM 3427 C CA . ARG A 1 437 ? 26.431 46.040 -15.564 1.00 30.73 434 ARG A CA 1
ATOM 3428 C C . ARG A 1 437 ? 27.626 46.725 -16.219 1.00 29.28 434 ARG A C 1
ATOM 3429 O O . ARG A 1 437 ? 27.929 47.879 -15.916 1.00 25.96 434 ARG A O 1
ATOM 3437 N N . ILE A 1 438 ? 28.309 46.011 -17.106 1.00 29.25 435 ILE A N 1
ATOM 3438 C CA . ILE A 1 438 ? 29.399 46.600 -17.875 1.00 31.50 435 ILE A CA 1
ATOM 3439 C C . ILE A 1 438 ? 29.098 46.451 -19.357 1.00 28.17 435 ILE A C 1
ATOM 3440 O O . ILE A 1 438 ? 29.153 45.349 -19.903 1.00 29.89 435 ILE A O 1
ATOM 3445 N N . GLY A 1 439 ? 28.790 47.569 -20.006 1.00 35.26 436 GLY A N 1
ATOM 3446 C CA . GLY A 1 439 ? 28.269 47.526 -21.357 1.00 35.51 436 GLY A CA 1
ATOM 3447 C C . GLY A 1 439 ? 26.966 46.753 -21.323 1.00 34.86 436 GLY A C 1
ATOM 3448 O O . GLY A 1 439 ? 26.118 47.004 -20.467 1.00 38.26 436 GLY A O 1
ATOM 3449 N N . PRO A 1 440 ? 26.798 45.807 -22.255 1.00 38.54 437 PRO A N 1
ATOM 3450 C CA . PRO A 1 440 ? 25.626 44.926 -22.269 1.00 37.85 437 PRO A CA 1
ATOM 3451 C C . PRO A 1 440 ? 25.748 43.759 -21.287 1.00 34.33 437 PRO A C 1
ATOM 3452 O O . PRO A 1 440 ? 24.740 43.130 -20.967 1.00 38.46 437 PRO A O 1
ATOM 3456 N N . GLU A 1 441 ? 26.961 43.481 -20.817 1.00 26.23 438 GLU A N 1
ATOM 3457 C CA . GLU A 1 441 ? 27.229 42.265 -20.049 1.00 26.20 438 GLU A CA 1
ATOM 3458 C C . GLU A 1 441 ? 27.005 42.402 -18.544 1.00 27.59 438 GLU A C 1
ATOM 3459 O O . GLU A 1 441 ? 27.270 43.449 -17.952 1.00 34.12 438 GLU A O 1
ATOM 3465 N N . LEU A 1 442 ? 26.520 41.322 -17.937 1.00 29.07 439 LEU A N 1
ATOM 3466 C CA . LEU A 1 442 ? 26.270 41.274 -16.500 1.00 28.75 439 LEU A CA 1
ATOM 3467 C C . LEU A 1 442 ? 27.399 40.573 -15.750 1.00 28.68 439 LEU A C 1
ATOM 3468 O O . LEU A 1 442 ? 27.918 39.551 -16.202 1.00 33.32 439 LEU A O 1
ATOM 3473 N N . PHE A 1 443 ? 27.769 41.128 -14.601 1.00 29.99 440 PHE A N 1
ATOM 3474 C CA . PHE A 1 443 ? 28.793 40.536 -13.747 1.00 29.00 440 PHE A CA 1
ATOM 3475 C C . PHE A 1 443 ? 28.331 40.524 -12.297 1.00 43.14 440 PHE A C 1
ATOM 3476 O O . PHE A 1 443 ? 27.565 41.389 -11.874 1.00 44.47 440 PHE A O 1
ATOM 3484 N N . THR A 1 444 ? 28.800 39.540 -11.537 1.00 41.64 441 THR A N 1
ATOM 3485 C CA . THR A 1 444 ? 28.483 39.462 -10.117 1.00 32.44 441 THR A CA 1
ATOM 3486 C C . THR A 1 444 ? 29.719 39.199 -9.267 1.00 32.32 441 THR A C 1
ATOM 3487 O O . THR A 1 444 ? 30.680 38.578 -9.721 1.00 30.11 441 THR A O 1
ATOM 3491 N N . CYS A 1 445 ? 29.686 39.680 -8.030 1.00 28.50 442 CYS A N 1
ATOM 3492 C CA . CYS A 1 445 ? 30.693 39.309 -7.050 1.00 35.52 442 CYS A CA 1
ATOM 3493 C C . CYS A 1 445 ? 29.961 38.820 -5.810 1.00 33.57 442 CYS A C 1
ATOM 3494 O O . CYS A 1 445 ? 28.992 39.435 -5.370 1.00 36.61 442 CYS A O 1
ATOM 3497 N N . SER A 1 446 ? 30.413 37.696 -5.267 1.00 35.13 443 SER A N 1
ATOM 3498 C CA . SER A 1 446 ? 29.741 37.071 -4.136 1.00 27.94 443 SER A CA 1
ATOM 3499 C C . SER A 1 446 ? 30.665 36.926 -2.936 1.00 33.05 443 SER A C 1
ATOM 3500 O O . SER A 1 446 ? 31.888 36.906 -3.078 1.00 43.26 443 SER A O 1
ATOM 3503 N N . GLY A 1 447 ? 30.071 36.820 -1.753 1.00 34.81 444 GLY A N 1
ATOM 3504 C CA . GLY A 1 447 ? 30.835 36.678 -0.529 1.00 34.77 444 GLY A CA 1
ATOM 3505 C C . GLY A 1 447 ? 30.018 36.083 0.598 1.00 37.18 444 GLY A C 1
ATOM 3506 O O . GLY A 1 447 ? 28.823 36.349 0.723 1.00 34.57 444 GLY A O 1
ATOM 3507 N N . LYS A 1 448 ? 30.669 35.271 1.423 1.00 41.91 445 LYS A N 1
ATOM 3508 C CA . LYS A 1 448 ? 30.008 34.655 2.563 1.00 38.26 445 LYS A CA 1
ATOM 3509 C C . LYS A 1 448 ? 30.575 35.186 3.871 1.00 37.66 445 LYS A C 1
ATOM 3510 O O . LYS A 1 448 ? 31.789 35.320 4.026 1.00 44.71 445 LYS A O 1
ATOM 3516 N N . THR A 1 449 ? 29.684 35.484 4.809 1.00 36.76 446 THR A N 1
ATOM 3517 C CA . THR A 1 449 ? 30.088 35.909 6.141 1.00 44.95 446 THR A CA 1
ATOM 3518 C C . THR A 1 449 ? 29.458 35.002 7.186 1.00 46.17 446 THR A C 1
ATOM 3519 O O . THR A 1 449 ? 28.237 34.884 7.255 1.00 43.39 446 THR A O 1
ATOM 3523 N N . VAL A 1 450 ? 30.292 34.368 8.003 1.00 45.09 447 VAL A N 1
ATOM 3524 C CA . VAL A 1 450 ? 29.792 33.471 9.034 1.00 43.53 447 VAL A CA 1
ATOM 3525 C C . VAL A 1 450 ? 29.138 34.261 10.159 1.00 47.80 447 VAL A C 1
ATOM 3526 O O . VAL A 1 450 ? 29.731 35.189 10.707 1.00 49.90 447 VAL A O 1
ATOM 3530 N N . LEU A 1 451 ? 27.911 33.883 10.499 1.00 45.88 448 LEU A N 1
ATOM 3531 C CA . LEU A 1 451 ? 27.210 34.475 11.630 1.00 35.61 448 LEU A CA 1
ATOM 3532 C C . LEU A 1 451 ? 27.460 33.654 12.889 1.00 47.45 448 LEU A C 1
ATOM 3533 O O . LEU A 1 451 ? 27.922 34.173 13.905 1.00 45.48 448 LEU A O 1
ATOM 3538 N N . SER A 1 452 ? 27.148 32.365 12.805 1.00 41.05 449 SER A N 1
ATOM 3539 C CA . SER A 1 452 ? 27.416 31.429 13.888 1.00 38.37 449 SER A CA 1
ATOM 3540 C C . SER A 1 452 ? 28.002 30.139 13.321 1.00 27.39 449 SER A C 1
ATOM 3541 O O . SER A 1 452 ? 27.428 29.539 12.412 1.00 30.88 449 SER A O 1
ATOM 3544 N N . PRO A 1 453 ? 29.158 29.715 13.854 1.00 25.13 450 PRO A N 1
ATOM 3545 C CA . PRO A 1 453 ? 29.898 28.550 13.354 1.00 32.36 450 PRO A CA 1
ATOM 3546 C C . PRO A 1 453 ? 29.087 27.262 13.425 1.00 31.28 450 PRO A C 1
ATOM 3547 O O . PRO A 1 453 ? 29.183 26.429 12.525 1.00 32.06 450 PRO A O 1
ATOM 3551 N N . GLY A 1 454 ? 28.290 27.117 14.478 1.00 28.56 451 GLY A N 1
ATOM 3552 C CA . GLY A 1 454 ? 27.520 25.908 14.698 1.00 24.44 451 GLY A CA 1
ATOM 3553 C C . GLY A 1 454 ? 28.378 24.659 14.780 1.00 31.46 451 GLY A C 1
ATOM 3554 O O . GLY A 1 454 ? 29.386 24.633 15.485 1.00 38.79 451 GLY A O 1
ATOM 3555 N N . PHE A 1 455 ? 27.974 23.623 14.053 1.00 28.06 452 PHE A N 1
ATOM 3556 C CA . PHE A 1 455 ? 28.649 22.328 14.091 1.00 31.80 452 PHE A CA 1
ATOM 3557 C C . PHE A 1 455 ? 30.070 22.380 13.533 1.00 39.57 452 PHE A C 1
ATOM 3558 O O . PHE A 1 455 ? 30.891 21.512 13.831 1.00 35.74 452 PHE A O 1
ATOM 3566 N N . THR A 1 456 ? 30.360 23.398 12.728 1.00 31.84 453 THR A N 1
ATOM 3567 C CA . THR A 1 456 ? 31.667 23.511 12.089 1.00 28.69 453 THR A CA 1
ATOM 3568 C C . THR A 1 456 ? 32.779 23.823 13.088 1.00 28.37 453 THR A C 1
ATOM 3569 O O . THR A 1 456 ? 33.951 23.871 12.724 1.00 33.23 453 THR A O 1
ATOM 3573 N N . GLU A 1 457 ? 32.410 24.035 14.346 1.00 27.23 454 GLU A N 1
ATOM 3574 C CA . GLU A 1 457 ? 33.395 24.170 15.411 1.00 30.03 454 GLU A CA 1
ATOM 3575 C C . GLU A 1 457 ? 34.024 22.814 15.725 1.00 31.99 454 GLU A C 1
ATOM 3576 O O . GLU A 1 457 ? 35.239 22.702 15.884 1.00 30.15 454 GLU A O 1
ATOM 3582 N N . VAL A 1 458 ? 33.185 21.786 15.821 1.00 38.36 455 VAL A N 1
ATOM 3583 C CA . VAL A 1 458 ? 33.655 20.439 16.126 1.00 37.28 455 VAL A CA 1
ATOM 3584 C C . VAL A 1 458 ? 34.054 19.710 14.840 1.00 35.46 455 VAL A C 1
ATOM 3585 O O . VAL A 1 458 ? 34.766 18.706 14.878 1.00 30.33 455 VAL A O 1
ATOM 3589 N N . MET A 1 459 ? 33.597 20.231 13.703 1.00 32.63 456 MET A N 1
ATOM 3590 C CA . MET A 1 459 ? 34.032 19.753 12.392 1.00 29.42 456 MET A CA 1
ATOM 3591 C C . MET A 1 459 ? 34.619 20.905 11.577 1.00 32.53 456 MET A C 1
ATOM 3592 O O . MET A 1 459 ? 33.981 21.391 10.642 1.00 26.55 456 MET A O 1
ATOM 3597 N N . PRO A 1 460 ? 35.838 21.348 11.933 1.00 29.17 457 PRO A N 1
ATOM 3598 C CA . PRO A 1 460 ? 36.479 22.528 11.337 1.00 30.80 457 PRO A CA 1
ATOM 3599 C C . PRO A 1 460 ? 36.708 22.428 9.830 1.00 36.38 457 PRO A C 1
ATOM 3600 O O . PRO A 1 460 ? 36.839 23.460 9.172 1.00 44.94 457 PRO A O 1
ATOM 3604 N N . TRP A 1 461 ? 36.754 21.213 9.293 1.00 37.55 458 TRP A N 1
ATOM 3605 C CA . TRP A 1 461 ? 36.996 21.024 7.866 1.00 34.75 458 TRP A CA 1
ATOM 3606 C C . TRP A 1 461 ? 35.793 21.410 7.008 1.00 39.85 458 TRP A C 1
ATOM 3607 O O . TRP A 1 461 ? 35.918 21.582 5.796 1.00 44.77 458 TRP A O 1
ATOM 3618 N N . GLN A 1 462 ? 34.629 21.540 7.636 1.00 44.29 459 GLN A N 1
ATOM 3619 C CA . GLN A 1 462 ? 33.422 21.954 6.927 1.00 40.86 459 GLN A CA 1
ATOM 3620 C C . GLN A 1 462 ? 33.111 23.437 7.127 1.00 39.78 459 GLN A C 1
ATOM 3621 O O . GLN A 1 462 ? 32.063 23.917 6.695 1.00 34.65 459 GLN A O 1
ATOM 3627 N N . SER A 1 463 ? 34.019 24.160 7.779 1.00 32.41 460 SER A N 1
ATOM 3628 C CA . SER A 1 463 ? 33.810 25.582 8.038 1.00 37.40 460 SER A CA 1
ATOM 3629 C C . SER A 1 463 ? 33.713 26.396 6.756 1.00 47.09 460 SER A C 1
ATOM 3630 O O . SER A 1 463 ? 34.230 25.999 5.712 1.00 49.92 460 SER A O 1
ATOM 3633 N N . VAL A 1 464 ? 33.039 27.538 6.845 1.00 52.60 461 VAL A N 1
ATOM 3634 C CA . VAL A 1 464 ? 32.966 28.471 5.731 1.00 51.93 461 VAL A CA 1
ATOM 3635 C C . VAL A 1 464 ? 34.244 29.301 5.668 1.00 54.99 461 VAL A C 1
ATOM 3636 O O . VAL A 1 464 ? 34.629 29.925 6.658 1.00 51.30 461 VAL A O 1
ATOM 3640 N N . PRO A 1 465 ? 34.913 29.299 4.505 1.00 55.60 462 PRO A N 1
ATOM 3641 C CA . PRO A 1 465 ? 36.173 30.028 4.313 1.00 56.76 462 PRO A CA 1
ATOM 3642 C C . PRO A 1 465 ? 36.010 31.530 4.532 1.00 61.14 462 PRO A C 1
ATOM 3643 O O . PRO A 1 465 ? 35.018 32.107 4.086 1.00 64.91 462 PRO A O 1
ATOM 3647 N N . LEU A 1 466 ? 36.971 32.150 5.208 1.00 59.83 463 LEU A N 1
ATOM 3648 C CA . LEU A 1 466 ? 36.897 33.577 5.501 1.00 70.89 463 LEU A CA 1
ATOM 3649 C C . LEU A 1 466 ? 37.176 34.391 4.247 1.00 81.75 463 LEU A C 1
ATOM 3650 O O . LEU A 1 466 ? 38.251 34.299 3.652 1.00 92.67 463 LEU A O 1
ATOM 3655 N N . GLU A 1 467 ? 36.190 35.188 3.850 1.00 74.73 464 GLU A N 1
ATOM 3656 C CA . GLU A 1 467 ? 36.344 36.095 2.725 1.00 61.12 464 GLU A CA 1
ATOM 3657 C C . GLU A 1 467 ? 36.022 37.502 3.199 1.00 60.96 464 GLU A C 1
ATOM 3658 O O . GLU A 1 467 ? 35.267 37.680 4.155 1.00 66.37 464 GLU A O 1
ATOM 3664 N N . GLU A 1 468 ? 36.598 38.499 2.538 1.00 60.91 465 GLU A N 1
ATOM 3665 C CA . GLU A 1 468 ? 36.313 39.884 2.881 1.00 58.76 465 GLU A CA 1
ATOM 3666 C C . GLU A 1 468 ? 34.871 40.218 2.533 1.00 50.86 465 GLU A C 1
ATOM 3667 O O . GLU A 1 468 ? 34.375 39.832 1.475 1.00 48.99 465 GLU A O 1
ATOM 3673 N N . SER A 1 469 ? 34.195 40.920 3.436 1.00 43.19 466 SER A N 1
ATOM 3674 C CA . SER A 1 469 ? 32.807 41.292 3.214 1.00 47.86 466 SER A CA 1
ATOM 3675 C C . SER A 1 469 ? 32.683 42.163 1.971 1.00 44.45 466 SER A C 1
ATOM 3676 O O . SER A 1 469 ? 33.546 42.998 1.700 1.00 45.19 466 SER A O 1
ATOM 3679 N N . LEU A 1 470 ? 31.612 41.957 1.213 1.00 40.34 467 LEU A N 1
ATOM 3680 C CA . LEU A 1 470 ? 31.348 42.774 0.037 1.00 40.85 467 LEU A CA 1
ATOM 3681 C C . LEU A 1 470 ? 31.020 44.200 0.451 1.00 41.36 467 LEU A C 1
ATOM 3682 O O . LEU A 1 470 ? 30.349 44.416 1.462 1.00 46.11 467 LEU A O 1
ATOM 3687 N N . PRO A 1 471 ? 31.506 45.182 -0.323 1.00 38.33 468 PRO A N 1
ATOM 3688 C CA . PRO A 1 471 ? 31.251 46.589 -0.001 1.00 38.18 468 PRO A CA 1
ATOM 3689 C C . PRO A 1 471 ? 29.765 46.911 -0.054 1.00 39.42 468 PRO A C 1
ATOM 3690 O O . PRO A 1 471 ? 29.061 46.410 -0.931 1.00 31.73 468 PRO A O 1
ATOM 3694 N N . THR A 1 472 ? 29.290 47.724 0.881 1.00 45.33 469 THR A N 1
ATOM 3695 C CA . THR A 1 472 ? 27.901 48.150 0.849 1.00 45.27 469 THR A CA 1
ATOM 3696 C C . THR A 1 472 ? 27.725 49.202 -0.241 1.00 41.49 469 THR A C 1
ATOM 3697 O O . THR A 1 472 ? 28.501 50.154 -0.340 1.00 47.78 469 THR A O 1
ATOM 3701 N N . CYS A 1 473 ? 26.712 49.010 -1.075 1.00 38.95 470 CYS A N 1
ATOM 3702 C CA . CYS A 1 473 ? 26.455 49.922 -2.179 1.00 46.24 470 CYS A CA 1
ATOM 3703 C C . CYS A 1 473 ? 24.994 49.854 -2.594 1.00 40.50 470 CYS A C 1
ATOM 3704 O O . CYS A 1 473 ? 24.244 48.992 -2.137 1.00 43.26 470 CYS A O 1
ATOM 3707 N N . GLN A 1 474 ? 24.597 50.770 -3.467 1.00 40.98 471 GLN A N 1
ATOM 3708 C CA . GLN A 1 474 ? 23.197 50.932 -3.823 1.00 54.12 471 GLN A CA 1
ATOM 3709 C C . GLN A 1 474 ? 22.981 50.741 -5.317 1.00 47.38 471 GLN A C 1
ATOM 3710 O O . GLN A 1 474 ? 23.885 50.993 -6.114 1.00 44.07 471 GLN A O 1
ATOM 3716 N N . ARG A 1 475 ? 21.793 50.278 -5.695 1.00 41.35 472 ARG A N 1
ATOM 3717 C CA . ARG A 1 475 ? 21.438 50.202 -7.106 1.00 45.03 472 ARG A CA 1
ATOM 3718 C C . ARG A 1 475 ? 21.536 51.584 -7.740 1.00 45.70 472 ARG A C 1
ATOM 3719 O O . ARG A 1 475 ? 20.919 52.537 -7.267 1.00 48.02 472 ARG A O 1
ATOM 3727 N N . GLY A 1 476 ? 22.314 51.688 -8.810 1.00 42.23 473 GLY A N 1
ATOM 3728 C CA . GLY A 1 476 ? 22.509 52.962 -9.474 1.00 41.36 473 GLY A CA 1
ATOM 3729 C C . GLY A 1 476 ? 23.907 53.507 -9.262 1.00 42.09 473 GLY A C 1
ATOM 3730 O O . GLY A 1 476 ? 24.363 54.365 -10.018 1.00 43.42 473 GLY A O 1
ATOM 3731 N N . ASP A 1 477 ? 24.587 53.015 -8.230 1.00 42.78 474 ASP A N 1
ATOM 3732 C CA . ASP A 1 477 ? 25.966 53.417 -7.980 1.00 41.41 474 ASP A CA 1
ATOM 3733 C C . ASP A 1 477 ? 26.845 52.967 -9.137 1.00 43.85 474 ASP A C 1
ATOM 3734 O O . ASP A 1 477 ? 26.531 51.995 -9.825 1.00 44.57 474 ASP A O 1
ATOM 3739 N N . ALA A 1 478 ? 27.947 53.674 -9.350 1.00 43.38 475 ALA A N 1
ATOM 3740 C CA . ALA A 1 478 ? 28.838 53.355 -10.454 1.00 41.94 475 ALA A CA 1
ATOM 3741 C C . ALA A 1 478 ? 30.279 53.213 -9.987 1.00 38.51 475 ALA A C 1
ATOM 3742 O O . ALA A 1 478 ? 30.772 54.017 -9.197 1.00 37.87 475 ALA A O 1
ATOM 3744 N N . PHE A 1 479 ? 30.950 52.180 -10.481 1.00 43.47 476 PHE A N 1
ATOM 3745 C CA . PHE A 1 479 ? 32.345 51.949 -10.146 1.00 45.06 476 PHE A CA 1
ATOM 3746 C C . PHE A 1 479 ? 33.203 51.983 -11.403 1.00 44.26 476 PHE A C 1
ATOM 3747 O O . PHE A 1 479 ? 32.796 51.477 -12.449 1.00 52.17 476 PHE A O 1
ATOM 3755 N N . PRO A 1 480 ? 34.397 52.584 -11.305 1.00 37.83 477 PRO A N 1
ATOM 3756 C CA . PRO A 1 480 ? 35.355 52.573 -12.415 1.00 40.92 477 PRO A CA 1
ATOM 3757 C C . PRO A 1 480 ? 35.836 51.161 -12.728 1.00 37.26 477 PRO A C 1
ATOM 3758 O O . PRO A 1 480 ? 36.256 50.438 -11.825 1.00 35.39 477 PRO A O 1
ATOM 3762 N N . VAL A 1 481 ? 35.764 50.773 -13.995 1.00 36.99 478 VAL A N 1
ATOM 3763 C CA . VAL A 1 481 ? 36.292 49.486 -14.420 1.00 30.44 478 VAL A CA 1
ATOM 3764 C C . VAL A 1 481 ? 37.815 49.549 -14.466 1.00 30.45 478 VAL A C 1
ATOM 3765 O O . VAL A 1 481 ? 38.390 50.319 -15.234 1.00 41.64 478 VAL A O 1
ATOM 3769 N N . GLY A 1 482 ? 38.463 48.740 -13.635 1.00 30.77 479 GLY A N 1
ATOM 3770 C CA . GLY A 1 482 ? 39.910 48.752 -13.535 1.00 36.71 479 GLY A CA 1
ATOM 3771 C C . GLY A 1 482 ? 40.586 47.916 -14.604 1.00 36.71 479 GLY A C 1
ATOM 3772 O O . GLY A 1 482 ? 41.678 48.245 -15.067 1.00 40.05 479 GLY A O 1
ATOM 3773 N N . GLU A 1 483 ? 39.927 46.831 -14.997 1.00 32.19 480 GLU A N 1
ATOM 3774 C CA . GLU A 1 483 ? 40.488 45.881 -15.951 1.00 31.90 480 GLU A CA 1
ATOM 3775 C C . GLU A 1 483 ? 39.424 44.946 -16.505 1.00 32.25 480 GLU A C 1
ATOM 3776 O O . GLU A 1 483 ? 38.546 44.490 -15.775 1.00 40.28 480 GLU A O 1
ATOM 3782 N N . VAL A 1 484 ? 39.503 44.670 -17.803 1.00 31.76 481 VAL A N 1
ATOM 3783 C CA . VAL A 1 484 ? 38.660 43.654 -18.416 1.00 27.95 481 VAL A CA 1
ATOM 3784 C C . VAL A 1 484 ? 39.525 42.701 -19.224 1.00 32.29 481 VAL A C 1
ATOM 3785 O O . VAL A 1 484 ? 40.130 43.090 -20.223 1.00 37.03 481 VAL A O 1
ATOM 3789 N N . LYS A 1 485 ? 39.595 41.453 -18.777 1.00 38.66 482 LYS A N 1
ATOM 3790 C CA . LYS A 1 485 ? 40.383 40.448 -19.474 1.00 21.23 482 LYS A CA 1
ATOM 3791 C C . LYS A 1 485 ? 39.539 39.223 -19.781 1.00 35.09 482 LYS A C 1
ATOM 3792 O O . LYS A 1 485 ? 38.504 38.990 -19.153 1.00 33.12 482 LYS A O 1
ATOM 3798 N N . MET A 1 486 ? 39.991 38.438 -20.749 1.00 34.68 483 MET A N 1
ATOM 3799 C CA . MET A 1 486 ? 39.329 37.188 -21.084 1.00 30.86 483 MET A CA 1
ATOM 3800 C C . MET A 1 486 ? 40.300 36.028 -20.968 1.00 29.03 483 MET A C 1
ATOM 3801 O O . MET A 1 486 ? 41.325 35.989 -21.649 1.00 37.47 483 MET A O 1
ATOM 3806 N N . LEU A 1 487 ? 39.970 35.081 -20.098 1.00 22.52 484 LEU A N 1
ATOM 3807 C CA . LEU A 1 487 ? 40.825 33.928 -19.888 1.00 20.68 484 LEU A CA 1
ATOM 3808 C C . LEU A 1 487 ? 40.490 32.833 -20.891 1.00 24.51 484 LEU A C 1
ATOM 3809 O O . LEU A 1 487 ? 39.329 32.466 -21.062 1.00 30.84 484 LEU A O 1
ATOM 3814 N N . GLU A 1 488 ? 41.518 32.325 -21.559 1.00 28.53 485 GLU A N 1
ATOM 3815 C CA . GLU A 1 488 ? 41.380 31.161 -22.420 1.00 30.86 485 GLU A CA 1
ATOM 3816 C C . GLU A 1 488 ? 41.858 29.938 -21.654 1.00 29.76 485 GLU A C 1
ATOM 3817 O O . GLU A 1 488 ? 43.008 29.884 -21.222 1.00 30.12 485 GLU A O 1
ATOM 3823 N N . LYS A 1 489 ? 40.977 28.961 -21.477 1.00 25.35 486 LYS A N 1
ATOM 3824 C CA . LYS A 1 489 ? 41.308 27.797 -20.669 1.00 27.75 486 LYS A CA 1
ATOM 3825 C C . LYS A 1 489 ? 40.980 26.489 -21.378 1.00 27.50 486 LYS A C 1
ATOM 3826 O O . LYS A 1 489 ? 40.477 26.488 -22.501 1.00 28.91 486 LYS A O 1
ATOM 3832 N N . GLN A 1 490 ? 41.283 25.379 -20.714 1.00 22.23 487 GLN A N 1
ATOM 3833 C CA . GLN A 1 490 ? 41.062 24.051 -21.271 1.00 21.34 487 GLN A CA 1
ATOM 3834 C C . GLN A 1 490 ? 40.376 23.134 -20.266 1.00 24.38 487 GLN A C 1
ATOM 3835 O O . GLN A 1 490 ? 40.752 23.103 -19.094 1.00 29.78 487 GLN A O 1
ATOM 3841 N N . THR A 1 491 ? 39.377 22.387 -20.725 1.00 28.18 488 THR A N 1
ATOM 3842 C CA . THR A 1 491 ? 38.680 21.436 -19.865 1.00 27.96 488 THR A CA 1
ATOM 3843 C C . THR A 1 491 ? 39.628 20.308 -19.468 1.00 25.54 488 THR A C 1
ATOM 3844 O O . THR A 1 491 ? 40.487 19.908 -20.251 1.00 33.11 488 THR A O 1
ATOM 3848 N N . ASN A 1 492 ? 39.468 19.799 -18.252 1.00 29.02 489 ASN A N 1
ATOM 3849 C CA . ASN A 1 492 ? 40.374 18.784 -17.730 1.00 32.27 489 ASN A CA 1
ATOM 3850 C C . ASN A 1 492 ? 39.730 17.405 -17.692 1.00 36.59 489 ASN A C 1
ATOM 3851 O O . ASN A 1 492 ? 38.525 17.282 -17.465 1.00 27.61 489 ASN A O 1
ATOM 3856 N N . PRO A 1 493 ? 40.533 16.356 -17.921 1.00 34.40 490 PRO A N 1
ATOM 3857 C CA . PRO A 1 493 ? 40.003 14.994 -17.823 1.00 28.57 490 PRO A CA 1
ATOM 3858 C C . PRO A 1 493 ? 39.695 14.608 -16.383 1.00 29.15 490 PRO A C 1
ATOM 3859 O O . PRO A 1 493 ? 40.270 15.187 -15.462 1.00 32.36 490 PRO A O 1
ATOM 3863 N N . PRO A 1 494 ? 38.784 13.644 -16.189 1.00 29.02 491 PRO A N 1
ATOM 3864 C CA . PRO A 1 494 ? 38.535 13.092 -14.853 1.00 27.03 491 PRO A CA 1
ATOM 3865 C C . PRO A 1 494 ? 39.731 12.302 -14.332 1.00 24.62 491 PRO A C 1
ATOM 3866 O O . PRO A 1 494 ? 40.592 11.897 -15.113 1.00 31.01 491 PRO A O 1
ATOM 3870 N N . ASP A 1 495 ? 39.783 12.089 -13.024 1.00 29.15 492 ASP A N 1
ATOM 3871 C CA . ASP A 1 495 ? 40.801 11.228 -12.437 1.00 35.13 492 ASP A CA 1
ATOM 3872 C C . ASP A 1 495 ? 40.215 9.837 -12.218 1.00 28.64 492 ASP A C 1
ATOM 3873 O O . ASP A 1 495 ? 39.004 9.650 -12.342 1.00 28.10 492 ASP A O 1
ATOM 3878 N N . TYR A 1 496 ? 41.067 8.864 -11.903 1.00 36.03 493 TYR A N 1
ATOM 3879 C CA . TYR A 1 496 ? 40.590 7.518 -11.593 1.00 38.22 493 TYR A CA 1
ATOM 3880 C C . TYR A 1 496 ? 39.671 7.552 -10.380 1.00 34.44 493 TYR A C 1
ATOM 3881 O O . TYR A 1 496 ? 39.788 8.437 -9.531 1.00 38.91 493 TYR A O 1
ATOM 3890 N N . LEU A 1 497 ? 38.753 6.593 -10.311 1.00 28.01 494 LEU A N 1
ATOM 3891 C CA . LEU A 1 497 ? 37.786 6.533 -9.220 1.00 23.69 494 LEU A CA 1
ATOM 3892 C C . LEU A 1 497 ? 38.458 6.454 -7.860 1.00 22.72 494 LEU A C 1
ATOM 3893 O O . LEU A 1 497 ? 39.328 5.616 -7.636 1.00 35.72 494 LEU A O 1
ATOM 3898 N N . THR A 1 498 ? 38.047 7.327 -6.950 1.00 26.82 495 THR A N 1
ATOM 3899 C CA . THR A 1 498 ? 38.431 7.181 -5.557 1.00 28.17 495 THR A CA 1
ATOM 3900 C C . THR A 1 498 ? 37.614 6.035 -4.986 1.00 26.84 495 THR A C 1
ATOM 3901 O O . THR A 1 498 ? 36.610 5.637 -5.577 1.00 28.18 495 THR A O 1
ATOM 3905 N N . GLU A 1 499 ? 38.046 5.491 -3.854 1.00 22.53 496 GLU A N 1
ATOM 3906 C CA . GLU A 1 499 ? 37.281 4.441 -3.195 1.00 26.25 496 GLU A CA 1
ATOM 3907 C C . GLU A 1 499 ? 35.896 4.957 -2.814 1.00 26.79 496 GLU A C 1
ATOM 3908 O O . GLU A 1 499 ? 34.913 4.225 -2.889 1.00 27.47 496 GLU A O 1
ATOM 3914 N N . ALA A 1 500 ? 35.829 6.229 -2.426 1.00 24.16 497 ALA A N 1
ATOM 3915 C CA . ALA A 1 500 ? 34.571 6.871 -2.055 1.00 29.88 497 ALA A CA 1
ATOM 3916 C C . ALA A 1 500 ? 33.600 6.935 -3.232 1.00 27.31 497 ALA A C 1
ATOM 3917 O O . ALA A 1 500 ? 32.407 6.683 -3.075 1.00 38.43 497 ALA A O 1
ATOM 3919 N N . GLU A 1 501 ? 34.116 7.280 -4.408 1.00 21.30 498 GLU A N 1
ATOM 3920 C CA . GLU A 1 501 ? 33.296 7.330 -5.614 1.00 23.37 498 GLU A CA 1
ATOM 3921 C C . GLU A 1 501 ? 32.799 5.942 -6.010 1.00 31.09 498 GLU A C 1
ATOM 3922 O O . GLU A 1 501 ? 31.668 5.791 -6.472 1.00 43.66 498 GLU A O 1
ATOM 3928 N N . LEU A 1 502 ? 33.645 4.932 -5.831 1.00 28.36 499 LEU A N 1
ATOM 3929 C CA . LEU A 1 502 ? 33.257 3.561 -6.138 1.00 23.08 499 LEU A CA 1
ATOM 3930 C C . LEU A 1 502 ? 32.164 3.090 -5.186 1.00 25.08 499 LEU A C 1
ATOM 3931 O O . LEU A 1 502 ? 31.207 2.440 -5.604 1.00 32.36 499 LEU A O 1
ATOM 3936 N N . ILE A 1 503 ? 32.315 3.424 -3.906 1.00 29.09 500 ILE A N 1
ATOM 3937 C CA . ILE A 1 503 ? 31.314 3.097 -2.897 1.00 32.99 500 ILE A CA 1
ATOM 3938 C C . ILE A 1 503 ? 29.966 3.707 -3.265 1.00 30.05 500 ILE A C 1
ATOM 3939 O O . ILE A 1 503 ? 28.934 3.038 -3.209 1.00 33.43 500 ILE A O 1
ATOM 3944 N N . THR A 1 504 ? 29.991 4.978 -3.656 1.00 32.37 501 THR A N 1
ATOM 3945 C CA . THR A 1 504 ? 28.786 5.690 -4.065 1.00 29.70 501 THR A CA 1
ATOM 3946 C C . THR A 1 504 ? 28.170 5.046 -5.306 1.00 29.62 501 THR A C 1
ATOM 3947 O O . THR A 1 504 ? 26.950 4.909 -5.405 1.00 29.70 501 THR A O 1
ATOM 3951 N N . LEU A 1 505 ? 29.024 4.652 -6.248 1.00 26.54 502 LEU A N 1
ATOM 3952 C CA . LEU A 1 505 ? 28.577 3.992 -7.471 1.00 28.51 502 LEU A CA 1
ATOM 3953 C C . LEU A 1 505 ? 27.907 2.652 -7.184 1.00 32.86 502 LEU A C 1
ATOM 3954 O O . LEU A 1 505 ? 26.866 2.336 -7.758 1.00 38.03 502 LEU A O 1
ATOM 3959 N N . MET A 1 506 ? 28.513 1.865 -6.300 1.00 32.92 503 MET A N 1
ATOM 3960 C CA . MET A 1 506 ? 27.984 0.548 -5.962 1.00 31.08 503 MET A CA 1
ATOM 3961 C C . MET A 1 506 ? 26.649 0.674 -5.236 1.00 27.97 503 MET A C 1
ATOM 3962 O O . MET A 1 506 ? 25.720 -0.093 -5.491 1.00 26.67 503 MET A O 1
ATOM 3967 N N . GLU A 1 507 ? 26.561 1.644 -4.331 1.00 29.98 504 GLU A N 1
ATOM 3968 C CA . GLU A 1 507 ? 25.314 1.921 -3.627 1.00 30.41 504 GLU A CA 1
ATOM 3969 C C . GLU A 1 507 ? 24.242 2.387 -4.607 1.00 32.58 504 GLU A C 1
ATOM 3970 O O . GLU A 1 507 ? 23.097 1.940 -4.548 1.00 38.83 504 GLU A O 1
ATOM 3976 N N . LYS A 1 508 ? 24.625 3.294 -5.500 1.00 30.26 505 LYS A N 1
ATOM 3977 C CA . LYS A 1 508 ? 23.711 3.839 -6.498 1.00 33.27 505 LYS A CA 1
ATOM 3978 C C . LYS A 1 508 ? 23.127 2.762 -7.409 1.00 38.09 505 LYS A C 1
ATOM 3979 O O . LYS A 1 508 ? 21.929 2.763 -7.697 1.00 30.65 505 LYS A O 1
ATOM 3985 N N . HIS A 1 509 ? 23.975 1.841 -7.856 1.00 38.04 506 HIS A N 1
ATOM 3986 C CA . HIS A 1 509 ? 23.544 0.804 -8.788 1.00 31.05 506 HIS A CA 1
ATOM 3987 C C . HIS A 1 509 ? 23.047 -0.447 -8.072 1.00 40.18 506 HIS A C 1
ATOM 3988 O O . HIS A 1 509 ? 22.670 -1.428 -8.709 1.00 40.39 506 HIS A O 1
ATOM 3995 N N . GLY A 1 510 ? 23.047 -0.404 -6.744 1.00 42.61 507 GLY A N 1
ATOM 3996 C CA . GLY A 1 510 ? 22.432 -1.447 -5.946 1.00 28.87 507 GLY A CA 1
ATOM 3997 C C . GLY A 1 510 ? 23.186 -2.760 -5.888 1.00 38.72 507 GLY A C 1
ATOM 3998 O O . GLY A 1 510 ? 22.575 -3.826 -5.800 1.00 48.35 507 GLY A O 1
ATOM 3999 N N . ILE A 1 511 ? 24.512 -2.693 -5.940 1.00 35.48 508 ILE A N 1
ATOM 4000 C CA . ILE A 1 511 ? 25.332 -3.887 -5.770 1.00 29.80 508 ILE A CA 1
ATOM 4001 C C . ILE A 1 511 ? 26.210 -3.744 -4.532 1.00 32.16 508 ILE A C 1
ATOM 4002 O O . ILE A 1 511 ? 26.532 -2.633 -4.110 1.00 34.57 508 ILE A O 1
ATOM 4007 N N . GLY A 1 512 ? 26.581 -4.874 -3.942 1.00 40.25 509 GLY A N 1
ATOM 4008 C CA . GLY A 1 512 ? 27.357 -4.865 -2.718 1.00 34.69 509 GLY A CA 1
ATOM 4009 C C . GLY A 1 512 ? 26.506 -4.449 -1.534 1.00 34.12 509 GLY A C 1
ATOM 4010 O O . GLY A 1 512 ? 27.005 -3.866 -0.571 1.00 37.34 509 GLY A O 1
ATOM 4011 N N . THR A 1 513 ? 25.215 -4.759 -1.600 1.00 29.13 510 THR A N 1
ATOM 4012 C CA . THR A 1 513 ? 24.296 -4.420 -0.521 1.00 34.63 510 THR A CA 1
ATOM 4013 C C . THR A 1 513 ? 24.572 -5.258 0.723 1.00 40.71 510 THR A C 1
ATOM 4014 O O . THR A 1 513 ? 25.384 -6.185 0.689 1.00 39.64 510 THR A O 1
ATOM 4018 N N . ASP A 1 514 ? 23.888 -4.921 1.813 1.00 42.54 511 ASP A N 1
ATOM 4019 C CA . ASP A 1 514 ? 24.130 -5.525 3.122 1.00 45.98 511 ASP A CA 1
ATOM 4020 C C . ASP A 1 514 ? 25.602 -5.429 3.515 1.00 38.05 511 ASP A C 1
ATOM 4021 O O . ASP A 1 514 ? 26.195 -6.403 3.978 1.00 39.72 511 ASP A O 1
ATOM 4026 N N . ALA A 1 515 ? 26.174 -4.244 3.312 1.00 39.79 512 ALA A N 1
ATOM 4027 C CA . ALA A 1 515 ? 27.532 -3.915 3.746 1.00 38.08 512 ALA A CA 1
ATOM 4028 C C . ALA A 1 515 ? 28.615 -4.845 3.198 1.00 33.98 512 ALA A C 1
ATOM 4029 O O . ALA A 1 515 ? 29.660 -5.025 3.825 1.00 44.65 512 ALA A O 1
ATOM 4031 N N . SER A 1 516 ? 28.373 -5.434 2.031 1.00 26.88 513 SER A N 1
ATOM 4032 C CA . SER A 1 516 ? 29.367 -6.308 1.419 1.00 29.91 513 SER A CA 1
ATOM 4033 C C . SER A 1 516 ? 30.287 -5.513 0.496 1.00 39.35 513 SER A C 1
ATOM 4034 O O . SER A 1 516 ? 31.244 -6.056 -0.055 1.00 40.85 513 SER A O 1
ATOM 4037 N N . ILE A 1 517 ? 29.992 -4.223 0.344 1.00 30.02 514 ILE A N 1
ATOM 4038 C CA . ILE A 1 517 ? 30.793 -3.320 -0.486 1.00 27.31 514 ILE A CA 1
ATOM 4039 C C . ILE A 1 517 ? 32.302 -3.341 -0.168 1.00 29.30 514 ILE A C 1
ATOM 4040 O O . ILE A 1 517 ? 33.113 -3.447 -1.091 1.00 33.50 514 ILE A O 1
ATOM 4045 N N . PRO A 1 518 ? 32.692 -3.249 1.123 1.00 27.52 515 PRO A N 1
ATOM 4046 C CA . PRO A 1 518 ? 34.140 -3.251 1.376 1.00 28.74 515 PRO A CA 1
ATOM 4047 C C . PRO A 1 518 ? 34.827 -4.565 1.007 1.00 34.95 515 PRO A C 1
ATOM 4048 O O . PRO A 1 518 ? 36.007 -4.559 0.656 1.00 33.83 515 PRO A O 1
ATOM 4052 N N . VAL A 1 519 ? 34.096 -5.672 1.086 1.00 29.59 516 VAL A N 1
ATOM 4053 C CA . VAL A 1 519 ? 34.641 -6.975 0.728 1.00 25.10 516 VAL A CA 1
ATOM 4054 C C . VAL A 1 519 ? 34.983 -7.042 -0.758 1.00 30.35 516 VAL A C 1
ATOM 4055 O O . VAL A 1 519 ? 36.071 -7.481 -1.137 1.00 34.16 516 VAL A O 1
ATOM 4059 N N . HIS A 1 520 ? 34.045 -6.606 -1.593 1.00 24.86 517 HIS A N 1
ATOM 4060 C CA . HIS A 1 520 ? 34.233 -6.624 -3.039 1.00 23.57 517 HIS A CA 1
ATOM 4061 C C . HIS A 1 520 ? 35.332 -5.667 -3.497 1.00 33.35 517 HIS A C 1
ATOM 4062 O O . HIS A 1 520 ? 36.123 -6.003 -4.379 1.00 35.86 517 HIS A O 1
ATOM 4069 N N . ILE A 1 521 ? 35.375 -4.476 -2.905 1.00 33.60 518 ILE A N 1
ATOM 4070 C CA . ILE A 1 521 ? 36.401 -3.493 -3.247 1.00 32.18 518 ILE A CA 1
ATOM 4071 C C . ILE A 1 521 ? 37.793 -3.994 -2.870 1.00 33.18 518 ILE A C 1
ATOM 4072 O O . ILE A 1 521 ? 38.736 -3.890 -3.655 1.00 36.93 518 ILE A O 1
ATOM 4077 N N . ASN A 1 522 ? 37.914 -4.543 -1.667 1.00 31.84 519 ASN A N 1
ATOM 4078 C CA . ASN A 1 522 ? 39.172 -5.126 -1.218 1.00 35.47 519 ASN A CA 1
ATOM 4079 C C . ASN A 1 522 ? 39.569 -6.318 -2.085 1.00 31.62 519 ASN A C 1
ATOM 4080 O O . ASN A 1 522 ? 40.754 -6.582 -2.292 1.00 28.77 519 ASN A O 1
ATOM 4085 N N . ASN A 1 523 ? 38.567 -7.033 -2.587 1.00 30.75 520 ASN A N 1
ATOM 4086 C CA . ASN A 1 523 ? 38.796 -8.213 -3.412 1.00 36.62 520 ASN A CA 1
ATOM 4087 C C . ASN A 1 523 ? 39.519 -7.882 -4.717 1.00 36.13 520 ASN A C 1
ATOM 4088 O O . ASN A 1 523 ? 40.506 -8.531 -5.067 1.00 32.49 520 ASN A O 1
ATOM 4093 N N . ILE A 1 524 ? 39.033 -6.871 -5.433 1.00 24.55 521 ILE A N 1
ATOM 4094 C CA . ILE A 1 524 ? 39.634 -6.496 -6.712 1.00 23.95 521 ILE A CA 1
ATOM 4095 C C . ILE A 1 524 ? 40.999 -5.841 -6.505 1.00 28.83 521 ILE A C 1
ATOM 4096 O O . ILE A 1 524 ? 41.815 -5.784 -7.426 1.00 31.00 521 ILE A O 1
ATOM 4101 N N . CYS A 1 525 ? 41.239 -5.347 -5.294 1.00 37.01 522 CYS A N 1
ATOM 4102 C CA . CYS A 1 525 ? 42.542 -4.804 -4.928 1.00 33.65 522 CYS A CA 1
ATOM 4103 C C . CYS A 1 525 ? 43.516 -5.934 -4.611 1.00 33.56 522 CYS A C 1
ATOM 4104 O O . CYS A 1 525 ? 44.668 -5.918 -5.044 1.00 33.17 522 CYS A O 1
ATOM 4107 N N . GLN A 1 526 ? 43.036 -6.912 -3.850 1.00 27.10 523 GLN A N 1
ATOM 4108 C CA . GLN A 1 526 ? 43.843 -8.059 -3.452 1.00 27.26 523 GLN A CA 1
ATOM 4109 C C . GLN A 1 526 ? 44.261 -8.904 -4.655 1.00 29.43 523 GLN A C 1
ATOM 4110 O O . GLN A 1 526 ? 45.351 -9.475 -4.671 1.00 36.02 523 GLN A O 1
ATOM 4116 N N . ARG A 1 527 ? 43.397 -8.973 -5.663 1.00 29.33 524 ARG A N 1
ATOM 4117 C CA . ARG A 1 527 ? 43.688 -9.731 -6.877 1.00 26.57 524 ARG A CA 1
ATOM 4118 C C . ARG A 1 527 ? 44.533 -8.929 -7.859 1.00 32.17 524 ARG A C 1
ATOM 4119 O O . ARG A 1 527 ? 44.791 -9.381 -8.976 1.00 27.32 524 ARG A O 1
ATOM 4127 N N . ASN A 1 528 ? 44.941 -7.735 -7.438 1.00 34.69 525 ASN A N 1
ATOM 4128 C CA . ASN A 1 528 ? 45.780 -6.853 -8.242 1.00 32.93 525 ASN A CA 1
ATOM 4129 C C . ASN A 1 528 ? 45.142 -6.522 -9.591 1.00 34.53 525 ASN A C 1
ATOM 4130 O O . ASN A 1 528 ? 45.813 -6.493 -10.623 1.00 33.39 525 ASN A O 1
ATOM 4135 N N . TYR A 1 529 ? 43.836 -6.276 -9.571 1.00 31.82 526 TYR A N 1
ATOM 4136 C CA . TYR A 1 529 ? 43.127 -5.794 -10.749 1.00 22.69 526 TYR A CA 1
ATOM 4137 C C . TYR A 1 529 ? 43.142 -4.270 -10.754 1.00 28.80 526 TYR A C 1
ATOM 4138 O O . TYR A 1 529 ? 43.012 -3.633 -11.800 1.00 32.83 526 TYR A O 1
ATOM 4147 N N . VAL A 1 530 ? 43.292 -3.697 -9.564 1.00 22.25 527 VAL A N 1
ATOM 4148 C CA . VAL A 1 530 ? 43.515 -2.266 -9.406 1.00 32.92 527 VAL A CA 1
ATOM 4149 C C . VAL A 1 530 ? 44.618 -2.036 -8.383 1.00 43.86 527 VAL A C 1
ATOM 4150 O O . VAL A 1 530 ? 44.886 -2.895 -7.541 1.00 47.99 527 VAL A O 1
ATOM 4154 N N . THR A 1 531 ? 45.265 -0.880 -8.467 1.00 36.90 528 THR A N 1
ATOM 4155 C CA . THR A 1 531 ? 46.229 -0.476 -7.454 1.00 26.86 528 THR A CA 1
ATOM 4156 C C . THR A 1 531 ? 45.721 0.773 -6.751 1.00 28.29 528 THR A C 1
ATOM 4157 O O . THR A 1 531 ? 45.070 1.619 -7.367 1.00 32.66 528 THR A O 1
ATOM 4161 N N . VAL A 1 532 ? 46.005 0.883 -5.459 1.00 25.95 529 VAL A N 1
ATOM 4162 C CA . VAL A 1 532 ? 45.616 2.064 -4.705 1.00 25.93 529 VAL A CA 1
ATOM 4163 C C . VAL A 1 532 ? 46.664 3.159 -4.877 1.00 33.80 529 VAL A C 1
ATOM 4164 O O . VAL A 1 532 ? 47.778 3.051 -4.368 1.00 39.46 529 VAL A O 1
ATOM 4168 N N . GLU A 1 533 ? 46.299 4.214 -5.597 1.00 32.15 530 GLU A N 1
ATOM 4169 C CA . GLU A 1 533 ? 47.206 5.329 -5.837 1.00 31.72 530 GLU A CA 1
ATOM 4170 C C . GLU A 1 533 ? 46.893 6.474 -4.882 1.00 33.66 530 GLU A C 1
ATOM 4171 O O . GLU A 1 533 ? 45.959 6.383 -4.088 1.00 31.44 530 GLU A O 1
ATOM 4177 N N . SER A 1 534 ? 47.685 7.542 -4.955 1.00 42.16 531 SER A N 1
ATOM 4178 C CA . SER A 1 534 ? 47.528 8.687 -4.060 1.00 36.27 531 SER A CA 1
ATOM 4179 C C . SER A 1 534 ? 46.113 9.256 -4.097 1.00 34.46 531 SER A C 1
ATOM 4180 O O . SER A 1 534 ? 45.520 9.414 -5.163 1.00 38.57 531 SER A O 1
ATOM 4183 N N . GLY A 1 535 ? 45.582 9.564 -2.919 1.00 34.27 532 GLY A N 1
ATOM 4184 C CA . GLY A 1 535 ? 44.210 10.018 -2.788 1.00 28.71 532 GLY A CA 1
ATOM 4185 C C . GLY A 1 535 ? 43.262 8.836 -2.792 1.00 34.97 532 GLY A C 1
ATOM 4186 O O . GLY A 1 535 ? 42.059 8.995 -3.006 1.00 32.49 532 GLY A O 1
ATOM 4187 N N . ARG A 1 536 ? 43.818 7.652 -2.541 1.00 38.11 533 ARG A N 1
ATOM 4188 C CA . ARG A 1 536 ? 43.073 6.393 -2.559 1.00 32.56 533 ARG A CA 1
ATOM 4189 C C . ARG A 1 536 ? 42.263 6.242 -3.845 1.00 33.34 533 ARG A C 1
ATOM 4190 O O . ARG A 1 536 ? 41.068 5.946 -3.822 1.00 34.00 533 ARG A O 1
ATOM 4198 N N . ARG A 1 537 ? 42.940 6.460 -4.966 1.00 26.28 534 ARG A N 1
ATOM 4199 C CA . ARG A 1 537 ? 42.351 6.284 -6.284 1.00 31.50 534 ARG A CA 1
ATOM 4200 C C . ARG A 1 537 ? 42.597 4.857 -6.753 1.00 32.99 534 ARG A C 1
ATOM 4201 O O . ARG A 1 537 ? 43.644 4.276 -6.471 1.00 33.00 534 ARG A O 1
ATOM 4209 N N . LEU A 1 538 ? 41.632 4.289 -7.465 1.00 28.37 535 LEU A N 1
ATOM 4210 C CA . LEU A 1 538 ? 41.754 2.913 -7.918 1.00 29.45 535 LEU A CA 1
ATOM 4211 C C . LEU A 1 538 ? 42.091 2.852 -9.400 1.00 32.52 535 LEU A C 1
ATOM 4212 O O . LEU A 1 538 ? 41.217 2.966 -10.260 1.00 33.29 535 LEU A O 1
ATOM 4217 N N . LYS A 1 539 ? 43.376 2.670 -9.683 1.00 27.18 536 LYS A N 1
ATOM 4218 C CA . LYS A 1 539 ? 43.874 2.621 -11.049 1.00 29.96 536 LYS A CA 1
ATOM 4219 C C . LYS A 1 539 ? 43.924 1.179 -11.536 1.00 29.88 536 LYS A C 1
ATOM 4220 O O . LYS A 1 539 ? 44.666 0.362 -10.991 1.00 27.46 536 LYS A O 1
ATOM 4226 N N . PRO A 1 540 ? 43.119 0.859 -12.558 1.00 26.32 537 PRO A N 1
ATOM 4227 C CA . PRO A 1 540 ? 43.075 -0.487 -13.137 1.00 31.60 537 PRO A CA 1
ATOM 4228 C C . PRO A 1 540 ? 44.442 -0.942 -13.639 1.00 39.21 537 PRO A C 1
ATOM 4229 O O . PRO A 1 540 ? 45.118 -0.193 -14.345 1.00 35.34 537 PRO A O 1
ATOM 4233 N N . THR A 1 541 ? 44.845 -2.154 -13.275 1.00 33.20 538 THR A N 1
ATOM 4234 C CA . THR A 1 541 ? 46.085 -2.715 -13.791 1.00 33.24 538 THR A CA 1
ATOM 4235 C C . THR A 1 541 ? 45.867 -3.195 -15.218 1.00 34.65 538 THR A C 1
ATOM 4236 O O . THR A 1 541 ? 44.743 -3.169 -15.721 1.00 29.41 538 THR A O 1
ATOM 4240 N N . ASN A 1 542 ? 46.942 -3.630 -15.868 1.00 32.36 539 ASN A N 1
ATOM 4241 C CA . ASN A 1 542 ? 46.857 -4.103 -17.243 1.00 33.02 539 ASN A CA 1
ATOM 4242 C C . ASN A 1 542 ? 45.908 -5.290 -17.365 1.00 28.35 539 ASN A C 1
ATOM 4243 O O . ASN A 1 542 ? 45.065 -5.330 -18.258 1.00 29.61 539 ASN A O 1
ATOM 4248 N N . LEU A 1 543 ? 46.045 -6.244 -16.449 1.00 28.02 540 LEU A N 1
ATOM 4249 C CA . LEU A 1 543 ? 45.208 -7.439 -16.442 1.00 30.65 540 LEU A CA 1
ATOM 4250 C C . LEU A 1 543 ? 43.739 -7.112 -16.189 1.00 27.06 540 LEU A C 1
ATOM 4251 O O . LEU A 1 543 ? 42.853 -7.662 -16.842 1.00 30.98 540 LEU A O 1
ATOM 4256 N N . GLY A 1 544 ? 43.489 -6.215 -15.239 1.00 27.39 541 GLY A N 1
ATOM 4257 C CA . GLY A 1 544 ? 42.135 -5.810 -14.904 1.00 30.87 541 GLY A CA 1
ATOM 4258 C C . GLY A 1 544 ? 41.422 -5.181 -16.085 1.00 30.57 541 GLY A C 1
ATOM 4259 O O . GLY A 1 544 ? 40.244 -5.444 -16.328 1.00 29.36 541 GLY A O 1
ATOM 4260 N N . ILE A 1 545 ? 42.147 -4.339 -16.815 1.00 27.52 542 ILE A N 1
ATOM 4261 C CA . ILE A 1 545 ? 41.621 -3.693 -18.010 1.00 27.17 542 ILE A CA 1
ATOM 4262 C C . ILE A 1 545 ? 41.295 -4.731 -19.078 1.00 31.50 542 ILE A C 1
ATOM 4263 O O . ILE A 1 545 ? 40.205 -4.724 -19.653 1.00 27.66 542 ILE A O 1
ATOM 4268 N N . VAL A 1 546 ? 42.254 -5.614 -19.342 1.00 35.99 543 VAL A N 1
ATOM 4269 C CA . VAL A 1 546 ? 42.085 -6.679 -20.326 1.00 29.00 543 VAL A CA 1
ATOM 4270 C C . VAL A 1 546 ? 40.880 -7.561 -19.997 1.00 30.13 543 VAL A C 1
ATOM 4271 O O . VAL A 1 546 ? 40.085 -7.889 -20.877 1.00 36.86 543 VAL A O 1
ATOM 4275 N N . LEU A 1 547 ? 40.743 -7.928 -18.726 1.00 26.38 544 LEU A N 1
ATOM 4276 C CA . LEU A 1 547 ? 39.645 -8.784 -18.283 1.00 31.61 544 LEU A CA 1
ATOM 4277 C C . LEU A 1 547 ? 38.273 -8.155 -18.529 1.00 33.67 544 LEU A C 1
ATOM 4278 O O . LEU A 1 547 ? 37.384 -8.793 -19.095 1.00 32.88 544 LEU A O 1
ATOM 4283 N N . VAL A 1 548 ? 38.106 -6.910 -18.095 1.00 24.65 545 VAL A N 1
ATOM 4284 C CA . VAL A 1 548 ? 36.833 -6.211 -18.245 1.00 23.98 545 VAL A CA 1
ATOM 4285 C C . VAL A 1 548 ? 36.480 -6.022 -19.717 1.00 26.65 545 VAL A C 1
ATOM 4286 O O . VAL A 1 548 ? 35.343 -6.260 -20.131 1.00 29.44 545 VAL A O 1
ATOM 4290 N N . HIS A 1 549 ? 37.465 -5.603 -20.503 1.00 31.55 546 HIS A N 1
ATOM 4291 C CA . HIS A 1 549 ? 37.289 -5.456 -21.942 1.00 31.11 546 HIS A CA 1
ATOM 4292 C C . HIS A 1 549 ? 36.926 -6.787 -22.591 1.00 28.55 546 HIS A C 1
ATOM 4293 O O . HIS A 1 549 ? 36.082 -6.841 -23.487 1.00 33.59 546 HIS A O 1
ATOM 4300 N N . GLY A 1 550 ? 37.573 -7.856 -22.139 1.00 28.91 547 GLY A N 1
ATOM 4301 C CA . GLY A 1 550 ? 37.283 -9.188 -22.640 1.00 38.30 547 GLY A CA 1
ATOM 4302 C C . GLY A 1 550 ? 35.869 -9.633 -22.318 1.00 35.60 547 GLY A C 1
ATOM 4303 O O . GLY A 1 550 ? 35.147 -10.106 -23.196 1.00 34.33 547 GLY A O 1
ATOM 4304 N N . TYR A 1 551 ? 35.470 -9.474 -21.059 1.00 27.79 548 TYR A N 1
ATOM 4305 C CA . TYR A 1 551 ? 34.122 -9.832 -20.629 1.00 28.90 548 TYR A CA 1
ATOM 4306 C C . TYR A 1 551 ? 33.074 -9.021 -21.379 1.00 36.36 548 TYR A C 1
ATOM 4307 O O . TYR A 1 551 ? 32.034 -9.547 -21.776 1.00 45.45 548 TYR A O 1
ATOM 4316 N N . TYR A 1 552 ? 33.363 -7.738 -21.574 1.00 33.48 549 TYR A N 1
ATOM 4317 C CA . TYR A 1 552 ? 32.426 -6.826 -22.220 1.00 35.30 549 TYR A CA 1
ATOM 4318 C C . TYR A 1 552 ? 32.200 -7.158 -23.691 1.00 32.63 549 TYR A C 1
ATOM 4319 O O . TYR A 1 552 ? 31.076 -7.068 -24.187 1.00 44.26 549 TYR A O 1
ATOM 4328 N N . LYS A 1 553 ? 33.268 -7.532 -24.387 1.00 33.64 550 LYS A N 1
ATOM 4329 C CA . LYS A 1 553 ? 33.167 -7.876 -25.801 1.00 39.14 550 LYS A CA 1
ATOM 4330 C C . LYS A 1 553 ? 32.305 -9.118 -25.996 1.00 39.20 550 LYS A C 1
ATOM 4331 O O . LYS A 1 553 ? 31.553 -9.219 -26.965 1.00 42.16 550 LYS A O 1
ATOM 4337 N N . ILE A 1 554 ? 32.420 -10.058 -25.065 1.00 37.39 551 ILE A N 1
ATOM 4338 C CA . ILE A 1 554 ? 31.642 -11.289 -25.110 1.00 36.11 551 ILE A CA 1
ATOM 4339 C C . ILE A 1 554 ? 30.204 -11.047 -24.661 1.00 40.13 551 ILE A C 1
ATOM 4340 O O . ILE A 1 554 ? 29.257 -11.393 -25.367 1.00 51.18 551 ILE A O 1
ATOM 4345 N N . ASP A 1 555 ? 30.047 -10.451 -23.484 1.00 39.68 552 ASP A N 1
ATOM 4346 C CA . ASP A 1 555 ? 28.726 -10.205 -22.916 1.00 38.18 552 ASP A CA 1
ATOM 4347 C C . ASP A 1 555 ? 28.786 -9.045 -21.928 1.00 39.32 552 ASP A C 1
ATOM 4348 O O . ASP A 1 555 ? 29.356 -9.166 -20.843 1.00 40.27 552 ASP A O 1
ATOM 4353 N N . ALA A 1 556 ? 28.200 -7.918 -22.322 1.00 37.96 553 ALA A N 1
ATOM 4354 C CA . ALA A 1 556 ? 28.228 -6.701 -21.517 1.00 38.43 553 ALA A CA 1
ATOM 4355 C C . ALA A 1 556 ? 27.558 -6.886 -20.160 1.00 38.91 553 ALA A C 1
ATOM 4356 O O . ALA A 1 556 ? 27.931 -6.234 -19.185 1.00 38.17 553 ALA A O 1
ATOM 4358 N N . GLU A 1 557 ? 26.575 -7.779 -20.099 1.00 42.52 554 GLU A N 1
ATOM 4359 C CA . GLU A 1 557 ? 25.836 -8.020 -18.863 1.00 44.61 554 GLU A CA 1
ATOM 4360 C C . GLU A 1 557 ? 26.705 -8.677 -17.791 1.00 43.36 554 GLU A C 1
ATOM 4361 O O . GLU A 1 557 ? 26.331 -8.719 -16.620 1.00 47.07 554 GLU A O 1
ATOM 4367 N N . LEU A 1 558 ? 27.862 -9.189 -18.198 1.00 39.36 555 LEU A N 1
ATOM 4368 C CA . LEU A 1 558 ? 28.827 -9.746 -17.257 1.00 30.59 555 LEU A CA 1
ATOM 4369 C C . LEU A 1 558 ? 29.551 -8.637 -16.498 1.00 30.75 555 LEU A C 1
ATOM 4370 O O . LEU A 1 558 ? 30.062 -8.859 -15.400 1.00 29.30 555 LEU A O 1
ATOM 4375 N N . VAL A 1 559 ? 29.595 -7.446 -17.091 1.00 26.70 556 VAL A N 1
ATOM 4376 C CA . VAL A 1 559 ? 30.327 -6.324 -16.508 1.00 31.76 556 VAL A CA 1
ATOM 4377 C C . VAL A 1 559 ? 29.388 -5.268 -15.935 1.00 33.64 556 VAL A C 1
ATOM 4378 O O . VAL A 1 559 ? 29.650 -4.703 -14.873 1.00 35.91 556 VAL A O 1
ATOM 4382 N N . LEU A 1 560 ? 28.302 -4.991 -16.649 1.00 25.97 557 LEU A N 1
ATOM 4383 C CA . LEU A 1 560 ? 27.297 -4.053 -16.165 1.00 31.55 557 LEU A CA 1
ATOM 4384 C C . LEU A 1 560 ? 26.682 -4.563 -14.862 1.00 35.06 557 LEU A C 1
ATOM 4385 O O . LEU A 1 560 ? 26.454 -5.762 -14.710 1.00 36.78 557 LEU A O 1
ATOM 4390 N N . PRO A 1 561 ? 26.417 -3.651 -13.914 1.00 37.19 558 PRO A N 1
ATOM 4391 C CA . PRO A 1 561 ? 25.917 -4.030 -12.588 1.00 37.10 558 PRO A CA 1
ATOM 4392 C C . PRO A 1 561 ? 24.448 -4.443 -12.605 1.00 39.49 558 PRO A C 1
ATOM 4393 O O . PRO A 1 561 ? 23.920 -4.862 -11.573 1.00 40.23 558 PRO A O 1
ATOM 4397 N N . THR A 1 562 ? 23.811 -4.327 -13.767 1.00 40.20 559 THR A N 1
ATOM 4398 C CA . THR A 1 562 ? 22.377 -4.564 -13.914 1.00 36.04 559 THR A CA 1
ATOM 4399 C C . THR A 1 562 ? 21.921 -5.918 -13.376 1.00 31.89 559 THR A C 1
ATOM 4400 O O . THR A 1 562 ? 21.032 -5.984 -12.527 1.00 39.37 559 THR A O 1
ATOM 4404 N N . ILE A 1 563 ? 22.528 -6.990 -13.874 1.00 30.19 560 ILE A N 1
ATOM 4405 C CA . ILE A 1 563 ? 22.158 -8.343 -13.469 1.00 32.83 560 ILE A CA 1
ATOM 4406 C C . ILE A 1 563 ? 22.385 -8.571 -11.975 1.00 45.74 560 ILE A C 1
ATOM 4407 O O . ILE A 1 563 ? 21.500 -9.059 -11.271 1.00 49.41 560 ILE A O 1
ATOM 4412 N N . ARG A 1 564 ? 23.573 -8.207 -11.501 1.00 21.85 561 ARG A N 1
ATOM 4413 C CA . ARG A 1 564 ? 23.933 -8.365 -10.096 1.00 22.64 561 ARG A CA 1
ATOM 4414 C C . ARG A 1 564 ? 22.969 -7.620 -9.175 1.00 32.11 561 ARG A C 1
ATOM 4415 O O . ARG A 1 564 ? 22.607 -8.117 -8.109 1.00 31.47 561 ARG A O 1
ATOM 4423 N N . SER A 1 565 ? 22.558 -6.428 -9.596 1.00 30.57 562 SER A N 1
ATOM 4424 C CA . SER A 1 565 ? 21.644 -5.603 -8.813 1.00 29.01 562 SER A CA 1
ATOM 4425 C C . SER A 1 565 ? 20.293 -6.281 -8.612 1.00 32.28 562 SER A C 1
ATOM 4426 O O . SER A 1 565 ? 19.732 -6.255 -7.516 1.00 34.89 562 SER A O 1
ATOM 4429 N N . ALA A 1 566 ? 19.781 -6.891 -9.676 1.00 26.97 563 ALA A N 1
ATOM 4430 C CA . ALA A 1 566 ? 18.501 -7.588 -9.626 1.00 26.96 563 ALA A CA 1
ATOM 4431 C C . ALA A 1 566 ? 18.596 -8.838 -8.758 1.00 27.95 563 ALA A C 1
ATOM 4432 O O . ALA A 1 566 ? 17.679 -9.146 -7.997 1.00 33.11 563 ALA A O 1
ATOM 4434 N N . VAL A 1 567 ? 19.707 -9.556 -8.884 1.00 35.76 564 VAL A N 1
ATOM 4435 C CA . VAL A 1 567 ? 19.948 -10.748 -8.079 1.00 34.68 564 VAL A CA 1
ATOM 4436 C C . VAL A 1 567 ? 19.946 -10.411 -6.590 1.00 32.30 564 VAL A C 1
ATOM 4437 O O . VAL A 1 567 ? 19.311 -11.100 -5.791 1.00 26.64 564 VAL A O 1
ATOM 4441 N N . GLU A 1 568 ? 20.652 -9.345 -6.225 1.00 28.88 565 GLU A N 1
ATOM 4442 C CA . GLU A 1 568 ? 20.733 -8.924 -4.831 1.00 26.53 565 GLU A CA 1
ATOM 4443 C C . GLU A 1 568 ? 19.366 -8.496 -4.297 1.00 31.88 565 GLU A C 1
ATOM 4444 O O . GLU A 1 568 ? 19.071 -8.681 -3.117 1.00 40.26 565 GLU A O 1
ATOM 4450 N N . LYS A 1 569 ? 18.539 -7.920 -5.164 1.00 32.91 566 LYS A N 1
ATOM 4451 C CA . LYS A 1 569 ? 17.175 -7.563 -4.784 1.00 33.40 566 LYS A CA 1
ATOM 4452 C C . LYS A 1 569 ? 16.356 -8.822 -4.532 1.00 34.28 566 LYS A C 1
ATOM 4453 O O . LYS A 1 569 ? 15.521 -8.859 -3.628 1.00 41.49 566 LYS A O 1
ATOM 4459 N N . GLN A 1 570 ? 16.597 -9.848 -5.342 1.00 31.11 567 GLN A N 1
ATOM 4460 C CA . GLN A 1 570 ? 15.960 -11.145 -5.156 1.00 29.87 567 GLN A CA 1
ATOM 4461 C C . GLN A 1 570 ? 16.418 -11.785 -3.849 1.00 35.96 567 GLN A C 1
ATOM 4462 O O . GLN A 1 570 ? 15.615 -12.360 -3.113 1.00 31.66 567 GLN A O 1
ATOM 4468 N N . LEU A 1 571 ? 17.716 -11.683 -3.572 1.00 30.64 568 LEU A N 1
ATOM 4469 C CA . LEU A 1 571 ? 18.291 -12.220 -2.344 1.00 30.06 568 LEU A CA 1
ATOM 4470 C C . LEU A 1 571 ? 17.699 -11.540 -1.115 1.00 34.88 568 LEU A C 1
ATOM 4471 O O . LEU A 1 571 ? 17.452 -12.186 -0.098 1.00 32.71 568 LEU A O 1
ATOM 4476 N N . ASN A 1 572 ? 17.476 -10.233 -1.215 1.00 30.31 569 ASN A N 1
ATOM 4477 C CA . ASN A 1 572 ? 16.876 -9.484 -0.118 1.00 28.06 569 ASN A CA 1
ATOM 4478 C C . ASN A 1 572 ? 15.418 -9.886 0.092 1.00 35.16 569 ASN A C 1
ATOM 4479 O O . ASN A 1 572 ? 14.916 -9.872 1.216 1.00 35.88 569 ASN A O 1
ATOM 4484 N N . LEU A 1 573 ? 14.743 -10.244 -0.996 1.00 28.79 570 LEU A N 1
ATOM 4485 C CA . LEU A 1 573 ? 13.357 -10.694 -0.917 1.00 32.63 570 LEU A CA 1
ATOM 4486 C C . LEU A 1 573 ? 13.264 -12.043 -0.209 1.00 35.92 570 LEU A C 1
ATOM 4487 O O . LEU A 1 573 ? 12.295 -12.312 0.503 1.00 35.59 570 LEU A O 1
ATOM 4492 N N . ILE A 1 574 ? 14.267 -12.892 -0.418 1.00 35.29 571 ILE A N 1
ATOM 4493 C CA . ILE A 1 574 ? 14.374 -14.143 0.325 1.00 33.59 571 ILE A CA 1
ATOM 4494 C C . ILE A 1 574 ? 14.457 -13.842 1.819 1.00 29.71 571 ILE A C 1
ATOM 4495 O O . ILE A 1 574 ? 13.787 -14.481 2.631 1.00 33.71 571 ILE A O 1
ATOM 4500 N N . ALA A 1 575 ? 15.283 -12.858 2.165 1.00 29.19 572 ALA A N 1
ATOM 4501 C CA . ALA A 1 575 ? 15.457 -12.432 3.551 1.00 32.91 572 ALA A CA 1
ATOM 4502 C C . ALA A 1 575 ? 14.156 -11.917 4.167 1.00 34.09 572 ALA A C 1
ATOM 4503 O O . ALA A 1 575 ? 13.949 -12.025 5.374 1.00 43.14 572 ALA A O 1
ATOM 4505 N N . GLN A 1 576 ? 13.285 -11.356 3.334 1.00 33.35 573 GLN A N 1
ATOM 4506 C CA . GLN A 1 576 ? 12.020 -10.808 3.812 1.00 37.43 573 GLN A CA 1
ATOM 4507 C C . GLN A 1 576 ? 10.900 -11.841 3.744 1.00 39.20 573 GLN A C 1
ATOM 4508 O O . GLN A 1 576 ? 9.782 -11.589 4.196 1.00 46.12 573 GLN A O 1
ATOM 4514 N N . GLY A 1 577 ? 11.205 -13.004 3.179 1.00 40.72 574 GLY A N 1
ATOM 4515 C CA . GLY A 1 577 ? 10.216 -14.054 3.018 1.00 30.32 574 GLY A CA 1
ATOM 4516 C C . GLY A 1 577 ? 9.263 -13.764 1.875 1.00 34.26 574 GLY A C 1
ATOM 4517 O O . GLY A 1 577 ? 8.161 -14.309 1.820 1.00 38.92 574 GLY A O 1
ATOM 4518 N N . LYS A 1 578 ? 9.688 -12.899 0.959 1.00 40.48 575 LYS A N 1
ATOM 4519 C CA . LYS A 1 578 ? 8.850 -12.493 -0.164 1.00 37.65 575 LYS A CA 1
ATOM 4520 C C . LYS A 1 578 ? 9.300 -13.150 -1.468 1.00 38.06 575 LYS A C 1
ATOM 4521 O O . LYS A 1 578 ? 8.722 -12.911 -2.527 1.00 47.02 575 LYS A O 1
ATOM 4527 N N . ALA A 1 579 ? 10.338 -13.976 -1.381 1.00 42.44 576 ALA A N 1
ATOM 4528 C CA . ALA A 1 579 ? 10.786 -14.782 -2.513 1.00 38.24 576 ALA A CA 1
ATOM 4529 C C . ALA A 1 579 ? 11.209 -16.164 -2.034 1.00 37.18 576 ALA A C 1
ATOM 4530 O O . ALA A 1 579 ? 11.541 -16.347 -0.862 1.00 39.17 576 ALA A O 1
ATOM 4532 N N . ASP A 1 580 ? 11.201 -17.134 -2.941 1.00 35.99 577 ASP A N 1
ATOM 4533 C CA . ASP A 1 580 ? 11.505 -18.512 -2.575 1.00 31.87 577 ASP A CA 1
ATOM 4534 C C . ASP A 1 580 ? 12.986 -18.836 -2.744 1.00 42.63 577 ASP A C 1
ATOM 4535 O O . ASP A 1 580 ? 13.570 -18.595 -3.798 1.00 45.90 577 ASP A O 1
ATOM 4540 N N . TYR A 1 581 ? 13.573 -19.379 -1.683 1.00 42.15 578 TYR A N 1
ATOM 4541 C CA . TYR A 1 581 ? 14.986 -19.745 -1.634 1.00 32.25 578 TYR A CA 1
ATOM 4542 C C . TYR A 1 581 ? 15.454 -20.589 -2.821 1.00 33.45 578 TYR A C 1
ATOM 4543 O O . TYR A 1 581 ? 16.369 -20.195 -3.545 1.00 31.92 578 TYR A O 1
ATOM 4552 N N . ARG A 1 582 ? 14.829 -21.746 -3.018 1.00 38.96 579 ARG A N 1
ATOM 4553 C CA . ARG A 1 582 ? 15.249 -22.672 -4.068 1.00 45.46 579 ARG A CA 1
ATOM 4554 C C . ARG A 1 582 ? 15.001 -22.130 -5.474 1.00 41.86 579 ARG A C 1
ATOM 4555 O O . ARG A 1 582 ? 15.770 -22.407 -6.394 1.00 47.00 579 ARG A O 1
ATOM 4563 N N . GLN A 1 583 ? 13.927 -21.366 -5.639 1.00 37.67 580 GLN A N 1
ATOM 4564 C CA . GLN A 1 583 ? 13.567 -20.838 -6.952 1.00 38.67 580 GLN A CA 1
ATOM 4565 C C . GLN A 1 583 ? 14.541 -19.756 -7.409 1.00 40.94 580 GLN A C 1
ATOM 4566 O O . GLN A 1 583 ? 14.891 -19.682 -8.587 1.00 39.74 580 GLN A O 1
ATOM 4572 N N . VAL A 1 584 ? 14.973 -18.915 -6.474 1.00 36.32 581 VAL A N 1
ATOM 4573 C CA . VAL A 1 584 ? 15.947 -17.872 -6.777 1.00 28.80 581 VAL A CA 1
ATOM 4574 C C . VAL A 1 584 ? 17.285 -18.505 -7.146 1.00 34.14 581 VAL A C 1
ATOM 4575 O O . VAL A 1 584 ? 17.946 -18.076 -8.092 1.00 47.95 581 VAL A O 1
ATOM 4579 N N . LEU A 1 585 ? 17.675 -19.529 -6.393 1.00 27.59 582 LEU A N 1
ATOM 4580 C CA . LEU A 1 585 ? 18.873 -20.301 -6.703 1.00 33.41 582 LEU A CA 1
ATOM 4581 C C . LEU A 1 585 ? 18.804 -20.896 -8.104 1.00 40.02 582 LEU A C 1
ATOM 4582 O O . LEU A 1 585 ? 19.702 -20.689 -8.920 1.00 37.78 582 LEU A O 1
ATOM 4587 N N . GLY A 1 586 ? 17.730 -21.633 -8.374 1.00 35.60 583 GLY A N 1
ATOM 4588 C CA . GLY A 1 586 ? 17.564 -22.318 -9.643 1.00 27.85 583 GLY A CA 1
ATOM 4589 C C . GLY A 1 586 ? 17.554 -21.394 -10.845 1.00 39.50 583 GLY A C 1
ATOM 4590 O O . GLY A 1 586 ? 18.248 -21.642 -11.830 1.00 47.57 583 GLY A O 1
ATOM 4591 N N . HIS A 1 587 ? 16.764 -20.328 -10.764 1.00 33.69 584 HIS A N 1
ATOM 4592 C CA . HIS A 1 587 ? 16.635 -19.387 -11.871 1.00 37.14 584 HIS A CA 1
ATOM 4593 C C . HIS A 1 587 ? 17.952 -18.677 -12.175 1.00 43.23 584 HIS A C 1
ATOM 4594 O O . HIS A 1 587 ? 18.363 -18.594 -13.332 1.00 51.25 584 HIS A O 1
ATOM 4601 N N . THR A 1 588 ? 18.600 -18.159 -11.136 1.00 31.55 585 THR A N 1
ATOM 4602 C CA . THR A 1 588 ? 19.859 -17.435 -11.292 1.00 23.87 585 THR A CA 1
ATOM 4603 C C . THR A 1 588 ? 20.942 -18.323 -11.895 1.00 33.69 585 THR A C 1
ATOM 4604 O O . THR A 1 588 ? 21.657 -17.912 -12.808 1.00 33.18 585 THR A O 1
ATOM 4608 N N . LEU A 1 589 ? 21.055 -19.543 -11.379 1.00 36.75 586 LEU A N 1
ATOM 4609 C CA . LEU A 1 589 ? 22.052 -20.490 -11.863 1.00 33.41 586 LEU A CA 1
ATOM 4610 C C . LEU A 1 589 ? 21.804 -20.876 -13.319 1.00 37.47 586 LEU A C 1
ATOM 4611 O O . LEU A 1 589 ? 22.749 -21.097 -14.075 1.00 43.98 586 LEU A O 1
ATOM 4616 N N . ASP A 1 590 ? 20.535 -20.956 -13.708 1.00 41.71 587 ASP A N 1
ATOM 4617 C CA . ASP A 1 590 ? 20.179 -21.241 -15.095 1.00 44.39 587 ASP A CA 1
ATOM 4618 C C . ASP A 1 590 ? 20.627 -20.112 -16.014 1.00 39.63 587 ASP A C 1
ATOM 4619 O O . ASP A 1 590 ? 21.184 -20.355 -17.086 1.00 44.03 587 ASP A O 1
ATOM 4624 N N . VAL A 1 591 ? 20.368 -18.880 -15.589 1.00 36.27 588 VAL A N 1
ATOM 4625 C CA . VAL A 1 591 ? 20.752 -17.697 -16.348 1.00 35.14 588 VAL A CA 1
ATOM 4626 C C . VAL A 1 591 ? 22.252 -17.663 -16.626 1.00 38.80 588 VAL A C 1
ATOM 4627 O O . VAL A 1 591 ? 22.679 -17.436 -17.758 1.00 52.28 588 VAL A O 1
ATOM 4631 N N . PHE A 1 592 ? 23.048 -17.904 -15.589 1.00 29.37 589 PHE A N 1
ATOM 4632 C CA . PHE A 1 592 ? 24.497 -17.812 -15.705 1.00 29.84 589 PHE A CA 1
ATOM 4633 C C . PHE A 1 592 ? 25.118 -19.058 -16.333 1.00 41.71 589 PHE A C 1
ATOM 4634 O O . PHE A 1 592 ? 26.215 -18.995 -16.889 1.00 41.88 589 PHE A O 1
ATOM 4642 N N . LYS A 1 593 ? 24.423 -20.188 -16.244 1.00 35.74 590 LYS A N 1
ATOM 4643 C CA . LYS A 1 593 ? 24.859 -21.385 -16.954 1.00 39.67 590 LYS A CA 1
ATOM 4644 C C . LYS A 1 593 ? 24.767 -21.149 -18.456 1.00 40.22 590 LYS A C 1
ATOM 4645 O O . LYS A 1 593 ? 25.657 -21.537 -19.212 1.00 51.24 590 LYS A O 1
ATOM 4651 N N . ARG A 1 594 ? 23.679 -20.512 -18.879 1.00 37.62 591 ARG A N 1
ATOM 4652 C CA . ARG A 1 594 ? 23.482 -20.164 -20.281 1.00 44.97 591 ARG A CA 1
ATOM 4653 C C . ARG A 1 594 ? 24.555 -19.192 -20.758 1.00 47.61 591 ARG A C 1
ATOM 4654 O O . ARG A 1 594 ? 25.090 -19.333 -21.857 1.00 50.91 591 ARG A O 1
ATOM 4662 N N . LYS A 1 595 ? 24.861 -18.204 -19.923 1.00 43.85 592 LYS A N 1
ATOM 4663 C CA . LYS A 1 595 ? 25.893 -17.226 -20.243 1.00 38.09 592 LYS A CA 1
ATOM 4664 C C . LYS A 1 595 ? 27.265 -17.886 -20.285 1.00 31.21 592 LYS A C 1
ATOM 4665 O O . LYS A 1 595 ? 28.118 -17.505 -21.085 1.00 38.84 592 LYS A O 1
ATOM 4671 N N . PHE A 1 596 ? 27.471 -18.877 -19.421 1.00 35.52 593 PHE A N 1
ATOM 4672 C CA . PHE A 1 596 ? 28.728 -19.618 -19.389 1.00 31.99 593 PHE A CA 1
ATOM 4673 C C . PHE A 1 596 ? 29.009 -20.333 -20.703 1.00 34.41 593 PHE A C 1
ATOM 4674 O O . PHE A 1 596 ? 30.107 -20.234 -21.250 1.00 39.37 593 PHE A O 1
ATOM 4682 N N . HIS A 1 597 ? 28.016 -21.063 -21.197 1.00 38.62 594 HIS A N 1
ATOM 4683 C CA . HIS A 1 597 ? 28.157 -21.798 -22.447 1.00 37.70 594 HIS A CA 1
ATOM 4684 C C . HIS A 1 597 ? 28.403 -20.834 -23.603 1.00 36.72 594 HIS A C 1
ATOM 4685 O O . HIS A 1 597 ? 29.195 -21.118 -24.500 1.00 39.38 594 HIS A O 1
ATOM 4692 N N . TYR A 1 598 ? 27.719 -19.694 -23.579 1.00 34.42 595 TYR A N 1
ATOM 4693 C CA . TYR A 1 598 ? 27.970 -18.651 -24.564 1.00 34.02 595 TYR A CA 1
ATOM 4694 C C . TYR A 1 598 ? 29.374 -18.077 -24.388 1.00 35.58 595 TYR A C 1
ATOM 4695 O O . TYR A 1 598 ? 30.064 -17.795 -25.367 1.00 44.08 595 TYR A O 1
ATOM 4704 N N . PHE A 1 599 ? 29.783 -17.897 -23.134 1.00 28.83 596 PHE A N 1
ATOM 4705 C CA . PHE A 1 599 ? 31.124 -17.412 -22.814 1.00 29.71 596 PHE A CA 1
ATOM 4706 C C . PHE A 1 599 ? 32.206 -18.327 -23.379 1.00 35.08 596 PHE A C 1
ATOM 4707 O O . PHE A 1 599 ? 33.144 -17.864 -24.030 1.00 31.00 596 PHE A O 1
ATOM 4715 N N . VAL A 1 600 ? 32.067 -19.624 -23.122 1.00 40.15 597 VAL A N 1
ATOM 4716 C CA . VAL A 1 600 ? 33.026 -20.621 -23.590 1.00 37.77 597 VAL A CA 1
ATOM 4717 C C . VAL A 1 600 ? 33.097 -20.657 -25.114 1.00 36.83 597 VAL A C 1
ATOM 4718 O O . VAL A 1 600 ? 34.183 -20.730 -25.691 1.00 44.20 597 VAL A O 1
ATOM 4722 N N . ASP A 1 601 ? 31.938 -20.594 -25.761 1.00 45.23 598 ASP A N 1
ATOM 4723 C CA . ASP A 1 601 ? 31.877 -20.553 -27.220 1.00 45.52 598 ASP A CA 1
ATOM 4724 C C . ASP A 1 601 ? 32.549 -19.298 -27.767 1.00 42.42 598 ASP A C 1
ATOM 4725 O O . ASP A 1 601 ? 33.196 -19.335 -28.813 1.00 36.88 598 ASP A O 1
ATOM 4730 N N . SER A 1 602 ? 32.389 -18.188 -27.051 1.00 33.86 599 SER A N 1
ATOM 4731 C CA . SER A 1 602 ? 32.889 -16.896 -27.510 1.00 34.92 599 SER A CA 1
ATOM 4732 C C . SER A 1 602 ? 34.169 -16.493 -26.782 1.00 32.66 599 SER A C 1
ATOM 4733 O O . SER A 1 602 ? 34.450 -15.306 -26.623 1.00 35.94 599 SER A O 1
ATOM 4736 N N . ILE A 1 603 ? 34.939 -17.486 -26.344 1.00 29.64 600 ILE A N 1
ATOM 4737 C CA . ILE A 1 603 ? 36.144 -17.244 -25.553 1.00 25.73 600 ILE A CA 1
ATOM 4738 C C . ILE A 1 603 ? 37.201 -16.455 -26.335 1.00 37.66 600 ILE A C 1
ATOM 4739 O O . ILE A 1 603 ? 38.075 -15.818 -25.742 1.00 35.75 600 ILE A O 1
ATOM 4744 N N . ALA A 1 604 ? 37.111 -16.495 -27.662 1.00 40.53 601 ALA A N 1
ATOM 4745 C CA . ALA A 1 604 ? 38.036 -15.767 -28.529 1.00 45.52 601 ALA A CA 1
ATOM 4746 C C . ALA A 1 604 ? 38.075 -14.274 -28.205 1.00 41.23 601 ALA A C 1
ATOM 4747 O O . ALA A 1 604 ? 39.120 -13.633 -28.326 1.00 39.85 601 ALA A O 1
ATOM 4749 N N . GLY A 1 605 ? 36.931 -13.730 -27.798 1.00 33.38 602 GLY A N 1
ATOM 4750 C CA . GLY A 1 605 ? 36.839 -12.343 -27.376 1.00 35.52 602 GLY A CA 1
ATOM 4751 C C . GLY A 1 605 ? 37.786 -12.029 -26.233 1.00 39.14 602 GLY A C 1
ATOM 4752 O O . GLY A 1 605 ? 38.289 -10.913 -26.114 1.00 45.47 602 GLY A O 1
ATOM 4753 N N . MET A 1 606 ? 38.024 -13.027 -25.389 1.00 33.52 603 MET A N 1
ATOM 4754 C CA . MET A 1 606 ? 38.955 -12.892 -24.278 1.00 30.31 603 MET A CA 1
ATOM 4755 C C . MET A 1 606 ? 40.362 -13.295 -24.704 1.00 37.95 603 MET A C 1
ATOM 4756 O O . MET A 1 606 ? 41.342 -12.642 -24.343 1.00 33.68 603 MET A O 1
ATOM 4761 N N . ASP A 1 607 ? 40.451 -14.376 -25.473 1.00 38.41 604 ASP A N 1
ATOM 4762 C CA . ASP A 1 607 ? 41.733 -14.929 -25.893 1.00 40.49 604 ASP A CA 1
ATOM 4763 C C . ASP A 1 607 ? 42.553 -13.947 -26.723 1.00 41.79 604 ASP A C 1
ATOM 4764 O O . ASP A 1 607 ? 43.758 -13.803 -26.515 1.00 48.91 604 ASP A O 1
ATOM 4769 N N . GLU A 1 608 ? 41.894 -13.281 -27.666 1.00 34.20 605 GLU A N 1
ATOM 4770 C CA . GLU A 1 608 ? 42.557 -12.325 -28.545 1.00 39.89 605 GLU A CA 1
ATOM 4771 C C . GLU A 1 608 ? 43.226 -11.199 -27.761 1.00 35.78 605 GLU A C 1
ATOM 4772 O O . GLU A 1 608 ? 44.362 -10.828 -28.053 1.00 28.36 605 GLU A O 1
ATOM 4778 N N . LEU A 1 609 ? 42.528 -10.662 -26.765 1.00 27.01 606 LEU A N 1
ATOM 4779 C CA . LEU A 1 609 ? 43.094 -9.595 -25.946 1.00 35.21 606 LEU A CA 1
ATOM 4780 C C . LEU A 1 609 ? 44.235 -10.129 -25.086 1.00 39.29 606 LEU A C 1
ATOM 4781 O O . LEU A 1 609 ? 45.212 -9.427 -24.826 1.00 57.57 606 LEU A O 1
ATOM 4786 N N . MET A 1 610 ? 44.101 -11.376 -24.646 1.00 38.05 607 MET A N 1
ATOM 4787 C CA . MET A 1 610 ? 45.122 -12.018 -23.826 1.00 38.04 607 MET A CA 1
ATOM 4788 C C . MET A 1 610 ? 46.393 -12.295 -24.623 1.00 36.84 607 MET A C 1
ATOM 4789 O O . MET A 1 610 ? 47.502 -12.129 -24.116 1.00 29.05 607 MET A O 1
ATOM 4794 N N . GLU A 1 611 ? 46.220 -12.726 -25.869 1.00 44.21 608 GLU A N 1
ATOM 4795 C CA . GLU A 1 611 ? 47.347 -13.015 -26.749 1.00 45.45 608 GLU A CA 1
ATOM 4796 C C . GLU A 1 611 ? 48.179 -11.762 -27.011 1.00 42.35 608 GLU A C 1
ATOM 4797 O O . GLU A 1 611 ? 49.400 -11.778 -26.866 1.00 40.41 608 GLU A O 1
ATOM 4803 N N . VAL A 1 612 ? 47.508 -10.682 -27.397 1.00 41.46 609 VAL A N 1
ATOM 4804 C CA . VAL A 1 612 ? 48.170 -9.413 -27.682 1.00 35.19 609 VAL A CA 1
ATOM 4805 C C . VAL A 1 612 ? 48.929 -8.866 -26.473 1.00 39.09 609 VAL A C 1
ATOM 4806 O O . VAL A 1 612 ? 50.088 -8.467 -26.586 1.00 55.55 609 VAL A O 1
ATOM 4810 N N . SER A 1 613 ? 48.275 -8.859 -25.317 1.00 40.11 610 SER A N 1
ATOM 4811 C CA . SER A 1 613 ? 48.848 -8.248 -24.122 1.00 37.17 610 SER A CA 1
ATOM 4812 C C . SER A 1 613 ? 49.954 -9.089 -23.492 1.00 43.24 610 SER A C 1
ATOM 4813 O O . SER A 1 613 ? 50.896 -8.548 -22.913 1.00 40.05 610 SER A O 1
ATOM 4816 N N . PHE A 1 614 ? 49.837 -10.409 -23.597 1.00 45.28 611 PHE A N 1
ATOM 4817 C CA . PHE A 1 614 ? 50.769 -11.302 -22.913 1.00 44.58 611 PHE A CA 1
ATOM 4818 C C . PHE A 1 614 ? 51.480 -12.255 -23.872 1.00 38.74 611 PHE A C 1
ATOM 4819 O O . PHE A 1 614 ? 51.798 -13.386 -23.504 1.00 52.71 611 PHE A O 1
ATOM 4827 N N . SER A 1 615 ? 51.719 -11.787 -25.095 1.00 49.88 612 SER A N 1
ATOM 4828 C CA . SER A 1 615 ? 52.439 -12.550 -26.117 1.00 50.04 612 SER A CA 1
ATOM 4829 C C . SER A 1 615 ? 51.686 -13.821 -26.492 1.00 47.98 612 SER A C 1
ATOM 4830 O O . SER A 1 615 ? 51.213 -13.962 -27.620 1.00 48.13 612 SER A O 1
ATOM 4833 N N . MET B 1 4 ? 39.458 -5.896 -47.894 1.00 61.71 1 MET B N 1
ATOM 4834 C CA . MET B 1 4 ? 38.342 -5.282 -47.185 1.00 58.94 1 MET B CA 1
ATOM 4835 C C . MET B 1 4 ? 38.268 -3.795 -47.523 1.00 56.82 1 MET B C 1
ATOM 4836 O O . MET B 1 4 ? 39.240 -3.062 -47.344 1.00 48.22 1 MET B O 1
ATOM 4841 N N . LYS B 1 5 ? 37.111 -3.353 -48.006 1.00 60.41 2 LYS B N 1
ATOM 4842 C CA . LYS B 1 5 ? 36.941 -1.967 -48.437 1.00 56.59 2 LYS B CA 1
ATOM 4843 C C . LYS B 1 5 ? 36.821 -0.999 -47.263 1.00 52.47 2 LYS B C 1
ATOM 4844 O O . LYS B 1 5 ? 36.366 -1.370 -46.181 1.00 52.77 2 LYS B O 1
ATOM 4850 N N . THR B 1 6 ? 37.245 0.242 -47.487 1.00 50.95 3 THR B N 1
ATOM 4851 C CA . THR B 1 6 ? 37.179 1.282 -46.465 1.00 51.35 3 THR B CA 1
ATOM 4852 C C . THR B 1 6 ? 36.161 2.370 -46.807 1.00 45.29 3 THR B C 1
ATOM 4853 O O . THR B 1 6 ? 36.179 2.934 -47.902 1.00 42.54 3 THR B O 1
ATOM 4857 N N . VAL B 1 7 ? 35.269 2.650 -45.862 1.00 45.65 4 VAL B N 1
ATOM 4858 C CA . VAL B 1 7 ? 34.243 3.673 -46.036 1.00 39.15 4 VAL B CA 1
ATOM 4859 C C . VAL B 1 7 ? 34.584 4.931 -45.240 1.00 37.36 4 VAL B C 1
ATOM 4860 O O . VAL B 1 7 ? 34.582 4.916 -44.009 1.00 33.18 4 VAL B O 1
ATOM 4864 N N . LEU B 1 8 ? 34.891 6.014 -45.949 1.00 42.46 5 LEU B N 1
ATOM 4865 C CA . LEU B 1 8 ? 35.166 7.299 -45.312 1.00 37.96 5 LEU B CA 1
ATOM 4866 C C . LEU B 1 8 ? 33.883 8.034 -44.942 1.00 31.88 5 LEU B C 1
ATOM 4867 O O . LEU B 1 8 ? 32.978 8.173 -45.763 1.00 35.21 5 LEU B O 1
ATOM 4872 N N . MET B 1 9 ? 33.808 8.503 -43.702 1.00 31.29 6 MET B N 1
ATOM 4873 C CA . MET B 1 9 ? 32.656 9.273 -43.251 1.00 31.07 6 MET B CA 1
ATOM 4874 C C . MET B 1 9 ? 33.094 10.604 -42.642 1.00 31.07 6 MET B C 1
ATOM 4875 O O . MET B 1 9 ? 33.974 10.645 -41.784 1.00 28.67 6 MET B O 1
ATOM 4880 N N . VAL B 1 10 ? 32.472 11.690 -43.093 1.00 35.04 7 VAL B N 1
ATOM 4881 C CA . VAL B 1 10 ? 32.903 13.034 -42.717 1.00 32.54 7 VAL B CA 1
ATOM 4882 C C . VAL B 1 10 ? 31.780 13.864 -42.097 1.00 33.80 7 VAL B C 1
ATOM 4883 O O . VAL B 1 10 ? 30.747 14.091 -42.726 1.00 33.53 7 VAL B O 1
ATOM 4887 N N . ALA B 1 11 ? 31.991 14.311 -40.861 1.00 31.62 8 ALA B N 1
ATOM 4888 C CA . ALA B 1 11 ? 31.047 15.197 -40.182 1.00 27.41 8 ALA B CA 1
ATOM 4889 C C . ALA B 1 11 ? 31.544 16.642 -40.236 1.00 31.52 8 ALA B C 1
ATOM 4890 O O . ALA B 1 11 ? 32.637 16.907 -40.733 1.00 26.21 8 ALA B O 1
ATOM 4892 N N . GLU B 1 12 ? 30.746 17.573 -39.721 1.00 35.52 9 GLU B N 1
ATOM 4893 C CA . GLU B 1 12 ? 31.070 18.992 -39.846 1.00 33.87 9 GLU B CA 1
ATOM 4894 C C . GLU B 1 12 ? 32.069 19.466 -38.791 1.00 34.34 9 GLU B C 1
ATOM 4895 O O . GLU B 1 12 ? 32.832 20.401 -39.033 1.00 29.00 9 GLU B O 1
ATOM 4901 N N . LYS B 1 13 ? 32.064 18.821 -37.628 1.00 38.00 10 LYS B N 1
ATOM 4902 C CA . LYS B 1 13 ? 32.979 19.179 -36.545 1.00 35.30 10 LYS B CA 1
ATOM 4903 C C . LYS B 1 13 ? 33.454 17.929 -35.802 1.00 34.58 10 LYS B C 1
ATOM 4904 O O . LYS B 1 13 ? 32.752 16.919 -35.781 1.00 44.58 10 LYS B O 1
ATOM 4910 N N . PRO B 1 14 ? 34.657 17.993 -35.198 1.00 30.56 11 PRO B N 1
ATOM 4911 C CA . PRO B 1 14 ? 35.278 16.867 -34.489 1.00 31.51 11 PRO B CA 1
ATOM 4912 C C . PRO B 1 14 ? 34.365 16.183 -33.472 1.00 36.29 11 PRO B C 1
ATOM 4913 O O . PRO B 1 14 ? 34.316 14.953 -33.431 1.00 37.12 11 PRO B O 1
ATOM 4917 N N . SER B 1 15 ? 33.663 16.967 -32.661 1.00 36.52 12 SER B N 1
ATOM 4918 C CA . SER B 1 15 ? 32.762 16.412 -31.658 1.00 35.08 12 SER B CA 1
ATOM 4919 C C . SER B 1 15 ? 31.619 15.637 -32.310 1.00 34.56 12 SER B C 1
ATOM 4920 O O . SER B 1 15 ? 31.209 14.587 -31.815 1.00 39.97 12 SER B O 1
ATOM 4923 N N . LEU B 1 16 ? 31.112 16.160 -33.422 1.00 30.21 13 LEU B N 1
ATOM 4924 C CA . LEU B 1 16 ? 30.071 15.480 -34.186 1.00 37.34 13 LEU B CA 1
ATOM 4925 C C . LEU B 1 16 ? 30.584 14.154 -34.736 1.00 35.55 13 LEU B C 1
ATOM 4926 O O . LEU B 1 16 ? 29.908 13.130 -34.644 1.00 30.37 13 LEU B O 1
ATOM 4931 N N . ALA B 1 17 ? 31.782 14.186 -35.313 1.00 37.58 14 ALA B N 1
ATOM 4932 C CA . ALA B 1 17 ? 32.403 12.991 -35.874 1.00 37.31 14 ALA B CA 1
ATOM 4933 C C . ALA B 1 17 ? 32.584 11.909 -34.818 1.00 25.24 14 ALA B C 1
ATOM 4934 O O . ALA B 1 17 ? 32.316 10.736 -35.069 1.00 35.00 14 ALA B O 1
ATOM 4936 N N . GLN B 1 18 ? 33.036 12.313 -33.636 1.00 26.81 15 GLN B N 1
ATOM 4937 C CA . GLN B 1 18 ? 33.291 11.373 -32.551 1.00 34.12 15 GLN B CA 1
ATOM 4938 C C . GLN B 1 18 ? 31.996 10.730 -32.063 1.00 30.90 15 GLN B C 1
ATOM 4939 O O . GLN B 1 18 ? 31.929 9.515 -31.878 1.00 36.09 15 GLN B O 1
ATOM 4945 N N . SER B 1 19 ? 30.971 11.552 -31.859 1.00 33.62 16 SER B N 1
ATOM 4946 C CA . SER B 1 19 ? 29.694 11.074 -31.339 1.00 35.47 16 SER B CA 1
ATOM 4947 C C . SER B 1 19 ? 28.987 10.132 -32.310 1.00 38.30 16 SER B C 1
ATOM 4948 O O . SER B 1 19 ? 28.472 9.090 -31.907 1.00 41.33 16 SER B O 1
ATOM 4951 N N . ILE B 1 20 ? 28.967 10.503 -33.587 1.00 30.86 17 ILE B N 1
ATOM 4952 C CA . ILE B 1 20 ? 28.327 9.686 -34.611 1.00 30.91 17 ILE B CA 1
ATOM 4953 C C . ILE B 1 20 ? 29.042 8.344 -34.733 1.00 37.62 17 ILE B C 1
ATOM 4954 O O . ILE B 1 20 ? 28.405 7.293 -34.830 1.00 39.36 17 ILE B O 1
ATOM 4959 N N . ALA B 1 21 ? 30.370 8.388 -34.719 1.00 37.56 18 ALA B N 1
ATOM 4960 C CA . ALA B 1 21 ? 31.176 7.177 -34.804 1.00 37.44 18 ALA B CA 1
ATOM 4961 C C . ALA B 1 21 ? 30.959 6.303 -33.574 1.00 37.41 18 ALA B C 1
ATOM 4962 O O . ALA B 1 21 ? 30.918 5.078 -33.674 1.00 33.96 18 ALA B O 1
ATOM 4964 N N . LYS B 1 22 ? 30.822 6.940 -32.415 1.00 38.72 19 LYS B N 1
ATOM 4965 C CA . LYS B 1 22 ? 30.557 6.228 -31.169 1.00 43.00 19 LYS B CA 1
ATOM 4966 C C . LYS B 1 22 ? 29.233 5.477 -31.234 1.00 44.74 19 LYS B C 1
ATOM 4967 O O . LYS B 1 22 ? 29.123 4.347 -30.758 1.00 46.65 19 LYS B O 1
ATOM 4973 N N . ILE B 1 23 ? 28.231 6.115 -31.831 1.00 40.76 20 ILE B N 1
ATOM 4974 C CA . ILE B 1 23 ? 26.916 5.508 -31.999 1.00 33.91 20 ILE B CA 1
ATOM 4975 C C . ILE B 1 23 ? 26.944 4.330 -32.969 1.00 35.54 20 ILE B C 1
ATOM 4976 O O . ILE B 1 23 ? 26.466 3.241 -32.652 1.00 41.00 20 ILE B O 1
ATOM 4981 N N . LEU B 1 24 ? 27.508 4.556 -34.151 1.00 37.63 21 LEU B N 1
ATOM 4982 C CA . LEU B 1 24 ? 27.496 3.555 -35.212 1.00 38.08 21 LEU B CA 1
ATOM 4983 C C . LEU B 1 24 ? 28.389 2.357 -34.894 1.00 45.74 21 LEU B C 1
ATOM 4984 O O . LEU B 1 24 ? 28.088 1.230 -35.289 1.00 45.31 21 LEU B O 1
ATOM 4989 N N . SER B 1 25 ? 29.486 2.601 -34.183 1.00 43.31 22 SER B N 1
ATOM 4990 C CA . SER B 1 25 ? 30.405 1.528 -33.815 1.00 42.89 22 SER B CA 1
ATOM 4991 C C . SER B 1 25 ? 29.931 0.799 -32.566 1.00 47.15 22 SER B C 1
ATOM 4992 O O . SER B 1 25 ? 30.540 -0.187 -32.148 1.00 48.71 22 SER B O 1
ATOM 4995 N N . ARG B 1 26 ? 28.840 1.292 -31.983 1.00 43.05 23 ARG B N 1
ATOM 4996 C CA . ARG B 1 26 ? 28.317 0.780 -30.718 1.00 45.83 23 ARG B CA 1
ATOM 4997 C C . ARG B 1 26 ? 29.395 0.753 -29.636 1.00 43.06 23 ARG B C 1
ATOM 4998 O O . ARG B 1 26 ? 29.402 -0.127 -28.777 1.00 47.34 23 ARG B O 1
ATOM 5006 N N . GLY B 1 27 ? 30.298 1.728 -29.687 1.00 41.75 24 GLY B N 1
ATOM 5007 C CA . GLY B 1 27 ? 31.345 1.869 -28.692 1.00 39.37 24 GLY B CA 1
ATOM 5008 C C . GLY B 1 27 ? 32.636 1.138 -29.017 1.00 43.42 24 GLY B C 1
ATOM 5009 O O . GLY B 1 27 ? 33.594 1.192 -28.245 1.00 46.00 24 GLY B O 1
ATOM 5010 N N . SER B 1 28 ? 32.674 0.462 -30.162 1.00 46.08 25 SER B N 1
ATOM 5011 C CA . SER B 1 28 ? 33.874 -0.260 -30.582 1.00 52.49 25 SER B CA 1
ATOM 5012 C C . SER B 1 28 ? 34.827 0.684 -31.303 1.00 54.62 25 SER B C 1
ATOM 5013 O O . SER B 1 28 ? 35.577 0.277 -32.190 1.00 64.04 25 SER B O 1
ATOM 5016 N N . LEU B 1 29 ? 34.786 1.950 -30.907 1.00 56.47 26 LEU B N 1
ATOM 5017 C CA . LEU B 1 29 ? 35.502 3.011 -31.594 1.00 50.21 26 LEU B CA 1
ATOM 5018 C C . LEU B 1 29 ? 36.993 3.032 -31.270 1.00 41.29 26 LEU B C 1
ATOM 5019 O O . LEU B 1 29 ? 37.390 2.864 -30.118 1.00 32.59 26 LEU B O 1
ATOM 5024 N N . SER B 1 30 ? 37.810 3.238 -32.298 1.00 46.75 27 SER B N 1
ATOM 5025 C CA . SER B 1 30 ? 39.244 3.443 -32.120 1.00 47.09 27 SER B CA 1
ATOM 5026 C C . SER B 1 30 ? 39.653 4.785 -32.726 1.00 45.22 27 SER B C 1
ATOM 5027 O O . SER B 1 30 ? 39.519 4.993 -33.931 1.00 48.58 27 SER B O 1
ATOM 5030 N N . SER B 1 31 ? 40.151 5.692 -31.890 1.00 44.11 28 SER B N 1
ATOM 5031 C CA . SER B 1 31 ? 40.407 7.063 -32.321 1.00 38.71 28 SER B CA 1
ATOM 5032 C C . SER B 1 31 ? 41.882 7.445 -32.229 1.00 44.72 28 SER B C 1
ATOM 5033 O O . SER B 1 31 ? 42.558 7.125 -31.252 1.00 47.10 28 SER B O 1
ATOM 5036 N N . HIS B 1 32 ? 42.370 8.138 -33.255 1.00 41.76 29 HIS B N 1
ATOM 5037 C CA . HIS B 1 32 ? 43.737 8.647 -33.267 1.00 38.03 29 HIS B CA 1
ATOM 5038 C C . HIS B 1 32 ? 43.769 10.017 -33.934 1.00 49.33 29 HIS B C 1
ATOM 5039 O O . HIS B 1 32 ? 42.853 10.376 -34.674 1.00 49.57 29 HIS B O 1
ATOM 5046 N N . LYS B 1 33 ? 44.819 10.785 -33.668 1.00 56.15 30 LYS B N 1
ATOM 5047 C CA . LYS B 1 33 ? 44.906 12.145 -34.185 1.00 63.91 30 LYS B CA 1
ATOM 5048 C C . LYS B 1 33 ? 45.267 12.225 -35.666 1.00 66.58 30 LYS B C 1
ATOM 5049 O O . LYS B 1 33 ? 46.072 11.441 -36.168 1.00 65.02 30 LYS B O 1
ATOM 5055 N N . GLY B 1 34 ? 44.660 13.189 -36.354 1.00 69.18 31 GLY B N 1
ATOM 5056 C CA . GLY B 1 34 ? 44.980 13.478 -37.739 1.00 74.54 31 GLY B CA 1
ATOM 5057 C C . GLY B 1 34 ? 46.149 14.440 -37.836 1.00 81.27 31 GLY B C 1
ATOM 5058 O O . GLY B 1 34 ? 46.662 14.907 -36.819 1.00 98.75 31 GLY B O 1
ATOM 5059 N N . LEU B 1 35 ? 46.578 14.732 -39.060 1.00 72.55 32 LEU B N 1
ATOM 5060 C CA . LEU B 1 35 ? 47.756 15.565 -39.285 1.00 67.59 32 LEU B CA 1
ATOM 5061 C C . LEU B 1 35 ? 47.558 17.019 -38.858 1.00 67.95 32 LEU B C 1
ATOM 5062 O O . LEU B 1 35 ? 48.521 17.701 -38.506 1.00 74.13 32 LEU B O 1
ATOM 5067 N N . ASN B 1 36 ? 46.316 17.492 -38.888 1.00 63.38 33 ASN B N 1
ATOM 5068 C CA . ASN B 1 36 ? 46.054 18.916 -38.706 1.00 69.66 33 ASN B CA 1
ATOM 5069 C C . ASN B 1 36 ? 45.927 19.361 -37.252 1.00 84.51 33 ASN B C 1
ATOM 5070 O O . ASN B 1 36 ? 45.857 20.557 -36.969 1.00 83.72 33 ASN B O 1
ATOM 5075 N N . GLY B 1 37 ? 45.897 18.405 -36.331 1.00 89.52 34 GLY B N 1
ATOM 5076 C CA . GLY B 1 37 ? 45.798 18.734 -34.921 1.00 95.78 34 GLY B CA 1
ATOM 5077 C C . GLY B 1 37 ? 44.376 18.984 -34.456 1.00 98.31 34 GLY B C 1
ATOM 5078 O O . GLY B 1 37 ? 44.028 18.670 -33.321 1.00 99.16 34 GLY B O 1
ATOM 5079 N N . ALA B 1 38 ? 43.561 19.588 -35.316 1.00 99.81 35 ALA B N 1
ATOM 5080 C CA . ALA B 1 38 ? 42.166 19.861 -34.983 1.00 94.38 35 ALA B CA 1
ATOM 5081 C C . ALA B 1 38 ? 41.288 18.617 -35.103 1.00 85.34 35 ALA B C 1
ATOM 5082 O O . ALA B 1 38 ? 40.497 18.315 -34.210 1.00 79.14 35 ALA B O 1
ATOM 5084 N N . CYS B 1 39 ? 41.443 17.894 -36.208 1.00 75.04 36 CYS B N 1
ATOM 5085 C CA . CYS B 1 39 ? 40.555 16.781 -36.530 1.00 56.80 36 CYS B CA 1
ATOM 5086 C C . CYS B 1 39 ? 41.127 15.419 -36.154 1.00 54.57 36 CYS B C 1
ATOM 5087 O O . CYS B 1 39 ? 42.307 15.146 -36.368 1.00 55.59 36 CYS B O 1
ATOM 5090 N N . SER B 1 40 ? 40.276 14.565 -35.596 1.00 52.00 37 SER B N 1
ATOM 5091 C CA . SER B 1 40 ? 40.661 13.198 -35.271 1.00 37.77 37 SER B CA 1
ATOM 5092 C C . SER B 1 40 ? 40.025 12.219 -36.251 1.00 44.44 37 SER B C 1
ATOM 5093 O O . SER B 1 40 ? 39.113 12.578 -36.997 1.00 51.86 37 SER B O 1
ATOM 5096 N N . VAL B 1 41 ? 40.510 10.983 -36.243 1.00 37.99 38 VAL B N 1
ATOM 5097 C CA . VAL B 1 41 ? 39.975 9.942 -37.111 1.00 30.96 38 VAL B CA 1
ATOM 5098 C C . VAL B 1 41 ? 39.501 8.752 -36.282 1.00 35.18 38 VAL B C 1
ATOM 5099 O O . VAL B 1 41 ? 40.224 8.255 -35.419 1.00 41.46 38 VAL B O 1
ATOM 5103 N N . HIS B 1 42 ? 38.281 8.301 -36.551 1.00 35.67 39 HIS B N 1
ATOM 5104 C CA . HIS B 1 42 ? 37.678 7.222 -35.781 1.00 36.80 39 HIS B CA 1
ATOM 5105 C C . HIS B 1 42 ? 37.433 5.997 -36.654 1.00 38.99 39 HIS B C 1
ATOM 5106 O O . HIS B 1 42 ? 36.668 6.052 -37.617 1.00 42.95 39 HIS B O 1
ATOM 5113 N N . GLU B 1 43 ? 38.089 4.893 -36.312 1.00 34.07 40 GLU B N 1
ATOM 5114 C CA . GLU B 1 43 ? 38.027 3.689 -37.131 1.00 36.33 40 GLU B CA 1
ATOM 5115 C C . GLU B 1 43 ? 37.370 2.518 -36.409 1.00 41.39 40 GLU B C 1
ATOM 5116 O O . GLU B 1 43 ? 37.515 2.359 -35.196 1.00 45.72 40 GLU B O 1
ATOM 5122 N N . TYR B 1 44 ? 36.650 1.705 -37.176 1.00 41.53 41 TYR B N 1
ATOM 5123 C CA . TYR B 1 44 ? 36.004 0.499 -36.667 1.00 43.66 41 TYR B CA 1
ATOM 5124 C C . TYR B 1 44 ? 35.511 -0.362 -37.827 1.00 48.64 41 TYR B C 1
ATOM 5125 O O . TYR B 1 44 ? 35.415 0.108 -38.961 1.00 54.93 41 TYR B O 1
ATOM 5134 N N . THR B 1 45 ? 35.200 -1.621 -37.540 1.00 48.16 42 THR B N 1
ATOM 5135 C CA . THR B 1 45 ? 34.705 -2.534 -38.564 1.00 44.73 42 THR B CA 1
ATOM 5136 C C . THR B 1 45 ? 33.191 -2.689 -38.486 1.00 43.16 42 THR B C 1
ATOM 5137 O O . THR B 1 45 ? 32.606 -2.635 -37.405 1.00 48.12 42 THR B O 1
ATOM 5141 N N . GLY B 1 46 ? 32.562 -2.881 -39.642 1.00 36.39 43 GLY B N 1
ATOM 5142 C CA . GLY B 1 46 ? 31.127 -3.081 -39.712 1.00 36.22 43 GLY B CA 1
ATOM 5143 C C . GLY B 1 46 ? 30.715 -3.600 -41.075 1.00 42.18 43 GLY B C 1
ATOM 5144 O O . GLY B 1 46 ? 31.532 -4.171 -41.798 1.00 49.16 43 GLY B O 1
ATOM 5145 N N . THR B 1 47 ? 29.450 -3.403 -41.432 1.00 48.44 44 THR B N 1
ATOM 5146 C CA . THR B 1 47 ? 28.956 -3.859 -42.726 1.00 51.80 44 THR B CA 1
ATOM 5147 C C . THR B 1 47 ? 28.399 -2.691 -43.542 1.00 56.16 44 THR B C 1
ATOM 5148 O O . THR B 1 47 ? 27.652 -1.857 -43.029 1.00 56.14 44 THR B O 1
ATOM 5152 N N . PHE B 1 48 ? 28.783 -2.632 -44.813 1.00 58.21 45 PHE B N 1
ATOM 5153 C CA . PHE B 1 48 ? 28.304 -1.594 -45.720 1.00 50.24 45 PHE B CA 1
ATOM 5154 C C . PHE B 1 48 ? 28.090 -2.130 -47.133 1.00 64.55 45 PHE B C 1
ATOM 5155 O O . PHE B 1 48 ? 28.998 -2.721 -47.720 1.00 61.07 45 PHE B O 1
ATOM 5163 N N . ALA B 1 49 ? 26.887 -1.922 -47.665 1.00 72.29 46 ALA B N 1
ATOM 5164 C CA . ALA B 1 49 ? 26.529 -2.358 -49.017 1.00 73.71 46 ALA B CA 1
ATOM 5165 C C . ALA B 1 49 ? 26.734 -3.856 -49.235 1.00 79.52 46 ALA B C 1
ATOM 5166 O O . ALA B 1 49 ? 27.234 -4.277 -50.280 1.00 71.24 46 ALA B O 1
ATOM 5168 N N . GLY B 1 50 ? 26.344 -4.654 -48.246 1.00 82.89 47 GLY B N 1
ATOM 5169 C CA . GLY B 1 50 ? 26.464 -6.099 -48.332 1.00 77.76 47 GLY B CA 1
ATOM 5170 C C . GLY B 1 50 ? 27.907 -6.561 -48.366 1.00 68.99 47 GLY B C 1
ATOM 5171 O O . GLY B 1 50 ? 28.243 -7.547 -49.022 1.00 63.29 47 GLY B O 1
ATOM 5172 N N . GLN B 1 51 ? 28.764 -5.834 -47.659 1.00 71.44 48 GLN B N 1
ATOM 5173 C CA . GLN B 1 51 ? 30.185 -6.148 -47.607 1.00 66.23 48 GLN B CA 1
ATOM 5174 C C . GLN B 1 51 ? 30.748 -5.873 -46.219 1.00 64.09 48 GLN B C 1
ATOM 5175 O O . GLN B 1 51 ? 30.377 -4.889 -45.581 1.00 59.47 48 GLN B O 1
ATOM 5181 N N . PRO B 1 52 ? 31.645 -6.746 -45.742 1.00 66.73 49 PRO B N 1
ATOM 5182 C CA . PRO B 1 52 ? 32.359 -6.426 -44.504 1.00 64.28 49 PRO B CA 1
ATOM 5183 C C . PRO B 1 52 ? 33.356 -5.307 -44.786 1.00 61.27 49 PRO B C 1
ATOM 5184 O O . PRO B 1 52 ? 34.167 -5.440 -45.703 1.00 64.61 49 PRO B O 1
ATOM 5188 N N . VAL B 1 53 ? 33.300 -4.219 -44.025 1.00 52.55 50 VAL B N 1
ATOM 5189 C CA . VAL B 1 53 ? 34.152 -3.070 -44.317 1.00 40.80 50 VAL B CA 1
ATOM 5190 C C . VAL B 1 53 ? 34.796 -2.453 -43.084 1.00 38.46 50 VAL B C 1
ATOM 5191 O O . VAL B 1 53 ? 34.402 -2.727 -41.950 1.00 42.99 50 VAL B O 1
ATOM 5195 N N . ARG B 1 54 ? 35.798 -1.616 -43.329 1.00 38.29 51 ARG B N 1
ATOM 5196 C CA . ARG B 1 54 ? 36.373 -0.772 -42.295 1.00 45.67 51 ARG B CA 1
ATOM 5197 C C . ARG B 1 54 ? 35.789 0.625 -42.427 1.00 42.23 51 ARG B C 1
ATOM 5198 O O . ARG B 1 54 ? 35.782 1.203 -43.513 1.00 39.74 51 ARG B O 1
ATOM 5206 N N . PHE B 1 55 ? 35.295 1.167 -41.322 1.00 44.25 52 PHE B N 1
ATOM 5207 C CA . PHE B 1 55 ? 34.745 2.511 -41.334 1.00 35.07 52 PHE B CA 1
ATOM 5208 C C . PHE B 1 55 ? 35.801 3.503 -40.872 1.00 37.51 52 PHE B C 1
ATOM 5209 O O . PHE B 1 55 ? 36.565 3.224 -39.949 1.00 40.26 52 PHE B O 1
ATOM 5217 N N . LYS B 1 56 ? 35.845 4.657 -41.528 1.00 37.61 53 LYS B N 1
ATOM 5218 C CA . LYS B 1 56 ? 36.835 5.679 -41.223 1.00 31.95 53 LYS B CA 1
ATOM 5219 C C . LYS B 1 56 ? 36.157 7.031 -41.050 1.00 32.88 53 LYS B C 1
ATOM 5220 O O . LYS B 1 56 ? 35.912 7.745 -42.023 1.00 34.60 53 LYS B O 1
ATOM 5226 N N . MET B 1 57 ? 35.852 7.377 -39.805 1.00 32.03 54 MET B N 1
ATOM 5227 C CA . MET B 1 57 ? 35.116 8.598 -39.513 1.00 26.63 54 MET B CA 1
ATOM 5228 C C . MET B 1 57 ? 36.025 9.729 -39.050 1.00 35.05 54 MET B C 1
ATOM 5229 O O . MET B 1 57 ? 36.778 9.588 -38.086 1.00 33.63 54 MET B O 1
ATOM 5234 N N . THR B 1 58 ? 35.943 10.853 -39.751 1.00 22.65 55 THR B N 1
ATOM 5235 C CA . THR B 1 58 ? 36.651 12.061 -39.357 1.00 28.11 55 THR B CA 1
ATOM 5236 C C . THR B 1 58 ? 35.735 13.255 -39.577 1.00 29.62 55 THR B C 1
ATOM 5237 O O . THR B 1 58 ? 34.522 13.094 -39.719 1.00 31.97 55 THR B O 1
ATOM 5241 N N . SER B 1 59 ? 36.305 14.454 -39.600 1.00 33.39 56 SER B N 1
ATOM 5242 C CA . SER B 1 59 ? 35.495 15.645 -39.801 1.00 31.83 56 SER B CA 1
ATOM 5243 C C . SER B 1 59 ? 36.278 16.781 -40.433 1.00 37.30 56 SER B C 1
ATOM 5244 O O . SER B 1 59 ? 37.503 16.724 -40.548 1.00 36.05 56 SER B O 1
ATOM 5247 N N . VAL B 1 60 ? 35.551 17.814 -40.843 1.00 35.99 57 VAL B N 1
ATOM 5248 C CA . VAL B 1 60 ? 36.154 19.093 -41.172 1.00 29.55 57 VAL B CA 1
ATOM 5249 C C . VAL B 1 60 ? 35.930 20.004 -39.972 1.00 32.38 57 VAL B C 1
ATOM 5250 O O . VAL B 1 60 ? 35.646 19.524 -38.874 1.00 38.65 57 VAL B O 1
ATOM 5254 N N . CYS B 1 61 ? 36.057 21.310 -40.171 1.00 36.64 58 CYS B N 1
ATOM 5255 C CA . CYS B 1 61 ? 35.723 22.264 -39.121 1.00 39.40 58 CYS B CA 1
ATOM 5256 C C . CYS B 1 61 ? 34.895 23.399 -39.703 1.00 34.85 58 CYS B C 1
ATOM 5257 O O . CYS B 1 61 ? 35.407 24.489 -39.952 1.00 33.89 58 CYS B O 1
ATOM 5260 N N . GLY B 1 62 ? 33.610 23.132 -39.916 1.00 27.81 59 GLY B N 1
ATOM 5261 C CA . GLY B 1 62 ? 32.746 24.063 -40.613 1.00 25.07 59 GLY B CA 1
ATOM 5262 C C . GLY B 1 62 ? 33.156 24.164 -42.069 1.00 32.42 59 GLY B C 1
ATOM 5263 O O . GLY B 1 62 ? 33.748 23.233 -42.615 1.00 32.63 59 GLY B O 1
ATOM 5264 N N . HIS B 1 63 ? 32.832 25.290 -42.698 1.00 33.08 60 HIS B N 1
ATOM 5265 C CA . HIS B 1 63 ? 33.176 25.520 -44.097 1.00 26.72 60 HIS B CA 1
ATOM 5266 C C . HIS B 1 63 ? 34.668 25.374 -44.371 1.00 30.15 60 HIS B C 1
ATOM 5267 O O . HIS B 1 63 ? 35.499 25.976 -43.692 1.00 39.48 60 HIS B O 1
ATOM 5274 N N . VAL B 1 64 ? 34.995 24.561 -45.370 1.00 33.16 61 VAL B N 1
ATOM 5275 C CA . VAL B 1 64 ? 36.373 24.401 -45.809 1.00 29.39 61 VAL B CA 1
ATOM 5276 C C . VAL B 1 64 ? 36.813 25.631 -46.594 1.00 27.96 61 VAL B C 1
ATOM 5277 O O . VAL B 1 64 ? 37.948 26.093 -46.464 1.00 34.14 61 VAL B O 1
ATOM 5281 N N . MET B 1 65 ? 35.897 26.165 -47.397 1.00 33.10 62 MET B N 1
ATOM 5282 C CA . MET B 1 65 ? 36.202 27.279 -48.288 1.00 23.14 62 MET B CA 1
ATOM 5283 C C . MET B 1 65 ? 35.408 28.550 -47.988 1.00 24.77 62 MET B C 1
ATOM 5284 O O . MET B 1 65 ? 34.347 28.507 -47.365 1.00 32.55 62 MET B O 1
ATOM 5289 N N . THR B 1 66 ? 35.949 29.682 -48.432 1.00 26.30 63 THR B N 1
ATOM 5290 C CA . THR B 1 66 ? 35.206 30.935 -48.500 1.00 30.50 63 THR B CA 1
ATOM 5291 C C . THR B 1 66 ? 35.452 31.576 -49.861 1.00 31.58 63 THR B C 1
ATOM 5292 O O . THR B 1 66 ? 36.535 31.443 -50.427 1.00 39.12 63 THR B O 1
ATOM 5296 N N . LEU B 1 67 ? 34.447 32.266 -50.388 1.00 30.31 64 LEU B N 1
ATOM 5297 C CA . LEU B 1 67 ? 34.568 32.891 -51.699 1.00 31.15 64 LEU B CA 1
ATOM 5298 C C . LEU B 1 67 ? 35.233 34.259 -51.603 1.00 41.31 64 LEU B C 1
ATOM 5299 O O . LEU B 1 67 ? 34.880 35.069 -50.746 1.00 43.26 64 LEU B O 1
ATOM 5304 N N . ASP B 1 68 ? 36.199 34.510 -52.480 1.00 38.69 65 ASP B N 1
ATOM 5305 C CA . ASP B 1 68 ? 36.867 35.804 -52.524 1.00 32.28 65 ASP B CA 1
ATOM 5306 C C . ASP B 1 68 ? 37.300 36.148 -53.948 1.00 34.81 65 ASP B C 1
ATOM 5307 O O . ASP B 1 68 ? 37.346 35.281 -54.820 1.00 35.36 65 ASP B O 1
ATOM 5312 N N . PHE B 1 69 ? 37.610 37.421 -54.176 1.00 41.58 66 PHE B N 1
ATOM 5313 C CA . PHE B 1 69 ? 38.158 37.866 -55.451 1.00 38.53 66 PHE B CA 1
ATOM 5314 C C . PHE B 1 69 ? 39.612 37.433 -55.597 1.00 35.99 66 PHE B C 1
ATOM 5315 O O . PHE B 1 69 ? 40.275 37.116 -54.611 1.00 41.22 66 PHE B O 1
ATOM 5323 N N . LEU B 1 70 ? 40.098 37.410 -56.834 1.00 47.92 67 LEU B N 1
ATOM 5324 C CA . LEU B 1 70 ? 41.487 37.061 -57.105 1.00 49.82 67 LEU B CA 1
ATOM 5325 C C . LEU B 1 70 ? 42.416 38.220 -56.763 1.00 60.70 67 LEU B C 1
ATOM 5326 O O . LEU B 1 70 ? 43.532 38.013 -56.285 1.00 70.57 67 LEU B O 1
ATOM 5331 N N . LYS B 1 78 ? 43.715 47.786 -55.880 1.00 73.19 75 LYS B N 1
ATOM 5332 C CA . LYS B 1 78 ? 43.039 49.057 -56.109 1.00 77.71 75 LYS B CA 1
ATOM 5333 C C . LYS B 1 78 ? 42.454 49.081 -57.519 1.00 79.48 75 LYS B C 1
ATOM 5334 O O . LYS B 1 78 ? 43.117 49.478 -58.477 1.00 74.18 75 LYS B O 1
ATOM 5340 N N . VAL B 1 79 ? 41.199 48.658 -57.624 1.00 83.95 76 VAL B N 1
ATOM 5341 C CA . VAL B 1 79 ? 40.490 48.578 -58.897 1.00 74.53 76 VAL B CA 1
ATOM 5342 C C . VAL B 1 79 ? 39.177 49.354 -58.878 1.00 65.45 76 VAL B C 1
ATOM 5343 O O . VAL B 1 79 ? 38.715 49.787 -57.823 1.00 74.56 76 VAL B O 1
ATOM 5347 N N . ASP B 1 80 ? 38.586 49.528 -60.056 1.00 53.55 77 ASP B N 1
ATOM 5348 C CA . ASP B 1 80 ? 37.297 50.198 -60.181 1.00 54.79 77 ASP B CA 1
ATOM 5349 C C . ASP B 1 80 ? 36.203 49.227 -59.745 1.00 54.20 77 ASP B C 1
ATOM 5350 O O . ASP B 1 80 ? 36.034 48.165 -60.343 1.00 56.56 77 ASP B O 1
ATOM 5355 N N . PRO B 1 81 ? 35.462 49.596 -58.686 1.00 44.39 78 PRO B N 1
ATOM 5356 C CA . PRO B 1 81 ? 34.395 48.794 -58.075 1.00 42.82 78 PRO B CA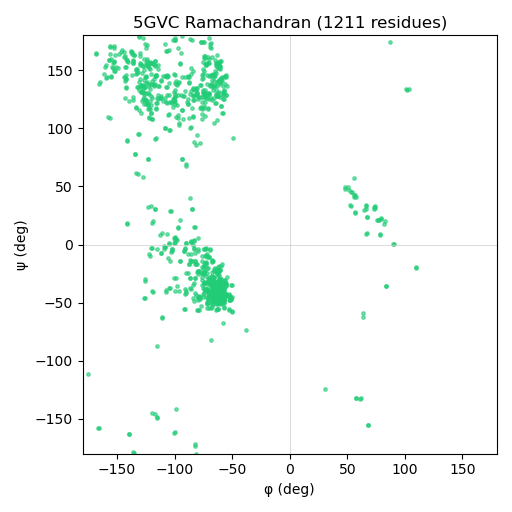 1
ATOM 5357 C C . PRO B 1 81 ? 33.321 48.344 -59.061 1.00 44.15 78 PRO B C 1
ATOM 5358 O O . PRO B 1 81 ? 32.693 47.308 -58.839 1.00 49.95 78 PRO B O 1
ATOM 5362 N N . ALA B 1 82 ? 33.111 49.113 -60.124 1.00 33.55 79 ALA B N 1
ATOM 5363 C CA . ALA B 1 82 ? 32.117 48.765 -61.133 1.00 32.96 79 ALA B CA 1
ATOM 5364 C C . ALA B 1 82 ? 32.445 47.435 -61.807 1.00 30.62 79 ALA B C 1
ATOM 5365 O O . ALA B 1 82 ? 31.554 46.741 -62.298 1.00 35.79 79 ALA B O 1
ATOM 5367 N N . GLU B 1 83 ? 33.727 47.086 -61.823 1.00 38.73 80 GLU B N 1
ATOM 5368 C CA . GLU B 1 83 ? 34.183 45.841 -62.430 1.00 42.65 80 GLU B CA 1
ATOM 5369 C C . GLU B 1 83 ? 33.852 44.619 -61.575 1.00 44.38 80 GLU B C 1
ATOM 5370 O O . GLU B 1 83 ? 33.858 43.490 -62.067 1.00 41.88 80 GLU B O 1
ATOM 5376 N N . LEU B 1 84 ? 33.563 44.847 -60.296 1.00 42.12 81 LEU B N 1
ATOM 5377 C CA . LEU B 1 84 ? 33.334 43.751 -59.355 1.00 36.00 81 LEU B CA 1
ATOM 5378 C C . LEU B 1 84 ? 32.025 43.004 -59.608 1.00 32.99 81 LEU B C 1
ATOM 5379 O O . LEU B 1 84 ? 31.797 41.938 -59.036 1.00 41.10 81 LEU B O 1
ATOM 5384 N N . PHE B 1 85 ? 31.173 43.556 -60.467 1.00 32.72 82 PHE B N 1
ATOM 5385 C CA . PHE B 1 85 ? 29.896 42.923 -60.781 1.00 37.03 82 PHE B CA 1
ATOM 5386 C C . PHE B 1 85 ? 30.043 41.782 -61.784 1.00 42.08 82 PHE B C 1
ATOM 5387 O O . PHE B 1 85 ? 29.477 40.705 -61.594 1.00 46.27 82 PHE B O 1
ATOM 5395 N N . SER B 1 86 ? 30.801 42.019 -62.851 1.00 47.02 83 SER B N 1
ATOM 5396 C CA . SER B 1 86 ? 30.879 41.064 -63.952 1.00 52.30 83 SER B CA 1
ATOM 5397 C C . SER B 1 86 ? 32.309 40.646 -64.288 1.00 57.49 83 SER B C 1
ATOM 5398 O O . SER B 1 86 ? 32.590 39.461 -64.470 1.00 62.61 83 SER B O 1
ATOM 5401 N N . GLN B 1 87 ? 33.206 41.623 -64.374 1.00 53.41 84 GLN B N 1
ATOM 5402 C CA . GLN B 1 87 ? 34.561 41.377 -64.854 1.00 52.33 84 GLN B CA 1
ATOM 5403 C C . GLN B 1 87 ? 35.421 40.605 -63.858 1.00 48.91 84 GLN B C 1
ATOM 5404 O O . GLN B 1 87 ? 36.055 39.611 -64.219 1.00 62.02 84 GLN B O 1
ATOM 5410 N N . ALA B 1 88 ? 35.438 41.064 -62.610 1.00 41.32 85 ALA B N 1
ATOM 5411 C CA . ALA B 1 88 ? 36.306 40.485 -61.588 1.00 32.58 85 ALA B CA 1
ATOM 5412 C C . ALA B 1 88 ? 35.961 39.031 -61.286 1.00 41.46 85 ALA B C 1
ATOM 5413 O O . ALA B 1 88 ? 34.831 38.718 -60.908 1.00 48.17 85 ALA B O 1
ATOM 5415 N N . PRO B 1 89 ? 36.943 38.135 -61.457 1.00 35.04 86 PRO B N 1
ATOM 5416 C CA . PRO B 1 89 ? 36.776 36.702 -61.202 1.00 34.84 86 PRO B CA 1
ATOM 5417 C C . PRO B 1 89 ? 36.775 36.389 -59.711 1.00 42.91 86 PRO B C 1
ATOM 5418 O O . PRO B 1 89 ? 37.465 37.056 -58.941 1.00 52.62 86 PRO B O 1
ATOM 5422 N N . THR B 1 90 ? 36.003 35.384 -59.314 1.00 39.87 87 THR B N 1
ATOM 5423 C CA . THR B 1 90 ? 35.975 34.937 -57.928 1.00 37.66 87 THR B CA 1
ATOM 5424 C C . THR B 1 90 ? 36.525 33.523 -57.803 1.00 41.28 87 THR B C 1
ATOM 5425 O O . THR B 1 90 ? 36.489 32.748 -58.758 1.00 40.50 87 THR B O 1
ATOM 5429 N N . GLU B 1 91 ? 37.042 33.194 -56.624 1.00 40.04 88 GLU B N 1
ATOM 5430 C CA . GLU B 1 91 ? 37.589 31.867 -56.377 1.00 37.32 88 GLU B CA 1
ATOM 5431 C C . GLU B 1 91 ? 37.418 31.481 -54.916 1.00 45.13 88 GLU B C 1
ATOM 5432 O O . GLU B 1 91 ? 37.364 32.344 -54.037 1.00 44.56 88 GLU B O 1
ATOM 5438 N N . LYS B 1 92 ? 37.313 30.181 -54.660 1.00 40.72 89 LYS B N 1
ATOM 5439 C CA . LYS B 1 92 ? 37.223 29.690 -53.293 1.00 40.45 89 LYS B CA 1
ATOM 5440 C C . LYS B 1 92 ? 38.612 29.510 -52.690 1.00 34.08 89 LYS B C 1
ATOM 5441 O O . LYS B 1 92 ? 39.499 28.921 -53.307 1.00 37.27 89 LYS B O 1
ATOM 5447 N N . LYS B 1 93 ? 38.794 30.028 -51.481 1.00 40.84 90 LYS B N 1
ATOM 5448 C CA . LYS B 1 93 ? 40.037 29.854 -50.742 1.00 46.65 90 LYS B CA 1
ATOM 5449 C C . LYS B 1 93 ? 39.730 29.147 -49.433 1.00 45.37 90 LYS B C 1
ATOM 5450 O O . LYS B 1 93 ? 38.603 29.211 -48.946 1.00 56.71 90 LYS B O 1
ATOM 5456 N N . GLU B 1 94 ? 40.723 28.477 -48.861 1.00 44.63 91 GLU B N 1
ATOM 5457 C CA . GLU B 1 94 ? 40.534 27.814 -47.578 1.00 42.08 91 GLU B CA 1
ATOM 5458 C C . GLU B 1 94 ? 40.196 28.838 -46.500 1.00 43.16 91 GLU B C 1
ATOM 5459 O O . GLU B 1 94 ? 40.898 29.837 -46.339 1.00 41.45 91 GLU B O 1
ATOM 5465 N N . ALA B 1 95 ? 39.109 28.588 -45.776 1.00 35.30 92 ALA B N 1
ATOM 5466 C CA . ALA B 1 95 ? 38.632 29.508 -44.750 1.00 36.64 92 ALA B CA 1
ATOM 5467 C C . ALA B 1 95 ? 39.649 29.653 -43.626 1.00 41.07 92 ALA B C 1
ATOM 5468 O O . ALA B 1 95 ? 39.761 30.710 -43.008 1.00 49.26 92 ALA B O 1
ATOM 5470 N N . ASN B 1 96 ? 40.381 28.577 -43.364 1.00 44.69 93 ASN B N 1
ATOM 5471 C CA . ASN B 1 96 ? 41.442 28.592 -42.367 1.00 47.88 93 ASN B CA 1
ATOM 5472 C C . ASN B 1 96 ? 42.638 27.773 -42.839 1.00 42.01 93 ASN B C 1
ATOM 5473 O O . ASN B 1 96 ? 42.709 26.570 -42.584 1.00 40.35 93 ASN B O 1
ATOM 5478 N N . PRO B 1 97 ? 43.581 28.427 -43.536 1.00 42.99 94 PRO B N 1
ATOM 5479 C CA . PRO B 1 97 ? 44.761 27.784 -44.126 1.00 41.28 94 PRO B CA 1
ATOM 5480 C C . PRO B 1 97 ? 45.581 27.030 -43.086 1.00 45.84 94 PRO B C 1
ATOM 5481 O O . PRO B 1 97 ? 46.221 26.028 -43.404 1.00 50.04 94 PRO B O 1
ATOM 5485 N N . LYS B 1 98 ? 45.552 27.523 -41.853 1.00 50.07 95 LYS B N 1
ATOM 5486 C CA . LYS B 1 98 ? 46.320 26.944 -40.760 1.00 57.46 95 LYS B CA 1
ATOM 5487 C C . LYS B 1 98 ? 45.856 25.527 -40.432 1.00 52.41 95 LYS B C 1
ATOM 5488 O O . LYS B 1 98 ? 46.614 24.732 -39.876 1.00 59.87 95 LYS B O 1
ATOM 5494 N N . LEU B 1 99 ? 44.612 25.213 -40.778 1.00 43.09 96 LEU B N 1
ATOM 5495 C CA . LEU B 1 99 ? 44.076 23.879 -40.534 1.00 45.17 96 LEU B CA 1
ATOM 5496 C C . LEU B 1 99 ? 44.482 22.898 -41.625 1.00 45.14 96 LEU B C 1
ATOM 5497 O O . LEU B 1 99 ? 44.395 21.687 -41.430 1.00 44.53 96 LEU B O 1
ATOM 5502 N N . ASN B 1 100 ? 44.937 23.427 -42.759 1.00 43.22 97 ASN B N 1
ATOM 5503 C CA . ASN B 1 100 ? 45.363 22.607 -43.890 1.00 49.76 97 ASN B CA 1
ATOM 5504 C C . ASN B 1 100 ? 44.327 21.525 -44.216 1.00 45.73 97 ASN B C 1
ATOM 5505 O O . ASN B 1 100 ? 44.662 20.355 -44.397 1.00 40.45 97 ASN B O 1
ATOM 5510 N N . MET B 1 101 ? 43.064 21.939 -44.287 1.00 43.59 98 MET B N 1
ATOM 5511 C CA . MET B 1 101 ? 41.931 21.016 -44.348 1.00 41.90 98 MET B CA 1
ATOM 5512 C C . MET B 1 101 ? 41.858 20.169 -45.618 1.00 33.78 98 MET B C 1
ATOM 5513 O O . MET B 1 101 ? 41.542 18.980 -45.555 1.00 37.48 98 MET B O 1
ATOM 5518 N N . VAL B 1 102 ? 42.143 20.779 -46.764 1.00 29.95 99 VAL B N 1
ATOM 5519 C CA . VAL B 1 102 ? 42.060 20.077 -48.041 1.00 36.23 99 VAL B CA 1
ATOM 5520 C C . VAL B 1 102 ? 43.062 18.931 -48.104 1.00 46.80 99 VAL B C 1
ATOM 5521 O O . VAL B 1 102 ? 42.722 17.818 -48.509 1.00 65.41 99 VAL B O 1
ATOM 5525 N N . LYS B 1 103 ? 44.293 19.207 -47.688 1.00 49.30 100 LYS B N 1
ATOM 5526 C CA . LYS B 1 103 ? 45.335 18.189 -47.650 1.00 46.77 100 LYS B CA 1
ATOM 5527 C C . LYS B 1 103 ? 44.955 17.071 -46.687 1.00 37.13 100 LYS B C 1
ATOM 5528 O O . LYS B 1 103 ? 45.167 15.894 -46.978 1.00 38.52 100 LYS B O 1
ATOM 5534 N N . PHE B 1 104 ? 44.400 17.449 -45.539 1.00 29.15 101 PHE B N 1
ATOM 5535 C CA . PHE B 1 104 ? 43.966 16.478 -44.540 1.00 36.53 101 PHE B CA 1
ATOM 5536 C C . PHE B 1 104 ? 42.916 15.529 -45.112 1.00 39.89 101 PHE B C 1
ATOM 5537 O O . PHE B 1 104 ? 42.978 14.320 -44.889 1.00 38.62 101 PHE B O 1
ATOM 5545 N N . LEU B 1 105 ? 41.954 16.082 -45.844 1.00 43.31 102 LEU B N 1
ATOM 5546 C CA . LEU B 1 105 ? 40.917 15.278 -46.481 1.00 33.94 102 LEU B CA 1
ATOM 5547 C C . LEU B 1 105 ? 41.521 14.372 -47.550 1.00 33.33 102 LEU B C 1
ATOM 5548 O O . LEU B 1 105 ? 41.142 13.208 -47.678 1.00 35.70 102 LEU B O 1
ATOM 5553 N N . GLN B 1 106 ? 42.465 14.918 -48.310 1.00 28.98 103 GLN B N 1
ATOM 5554 C CA . GLN B 1 106 ? 43.153 14.163 -49.350 1.00 38.55 103 GLN B CA 1
ATOM 5555 C C . GLN B 1 106 ? 43.940 12.997 -48.757 1.00 37.17 103 GLN B C 1
ATOM 5556 O O . GLN B 1 106 ? 43.979 11.910 -49.331 1.00 34.04 103 GLN B O 1
ATOM 5562 N N . VAL B 1 107 ? 44.569 13.232 -47.610 1.00 37.44 104 VAL B N 1
ATOM 5563 C CA . VAL B 1 107 ? 45.356 12.205 -46.933 1.00 40.48 104 VAL B CA 1
ATOM 5564 C C . VAL B 1 107 ? 44.481 11.074 -46.395 1.00 43.75 104 VAL B C 1
ATOM 5565 O O . VAL B 1 107 ? 44.775 9.897 -46.607 1.00 55.22 104 VAL B O 1
ATOM 5569 N N . GLU B 1 108 ? 43.400 11.435 -45.711 1.00 43.84 105 GLU B N 1
ATOM 5570 C CA . GLU B 1 108 ? 42.529 10.442 -45.091 1.00 40.52 105 GLU B CA 1
ATOM 5571 C C . GLU B 1 108 ? 41.615 9.765 -46.109 1.00 37.65 105 GLU B C 1
ATOM 5572 O O . GLU B 1 108 ? 41.164 8.639 -45.895 1.00 36.83 105 GLU B O 1
ATOM 5578 N N . GLY B 1 109 ? 41.355 10.445 -47.220 1.00 36.07 106 GLY B N 1
ATOM 5579 C CA . GLY B 1 109 ? 40.463 9.916 -48.235 1.00 41.14 106 GLY B CA 1
ATOM 5580 C C . GLY B 1 109 ? 41.170 8.945 -49.159 1.00 47.61 106 GLY B C 1
ATOM 5581 O O . GLY B 1 109 ? 40.532 8.213 -49.915 1.00 55.16 106 GLY B O 1
ATOM 5582 N N . ARG B 1 110 ? 42.498 8.949 -49.102 1.00 47.22 107 ARG B N 1
ATOM 5583 C CA . ARG B 1 110 ? 43.312 8.065 -49.926 1.00 47.57 107 ARG B CA 1
ATOM 5584 C C . ARG B 1 110 ? 43.043 6.600 -49.595 1.00 50.47 107 ARG B C 1
ATOM 5585 O O . ARG B 1 110 ? 43.056 6.204 -48.430 1.00 46.88 107 ARG B O 1
ATOM 5593 N N . GLY B 1 111 ? 42.803 5.801 -50.629 1.00 56.33 108 GLY B N 1
ATOM 5594 C CA . GLY B 1 111 ? 42.573 4.379 -50.460 1.00 56.53 108 GLY B CA 1
ATOM 5595 C C . GLY B 1 111 ? 41.176 4.037 -49.975 1.00 51.67 108 GLY B C 1
ATOM 5596 O O . GLY B 1 111 ? 40.895 2.885 -49.644 1.00 52.32 108 GLY B O 1
ATOM 5597 N N . CYS B 1 112 ? 40.301 5.037 -49.924 1.00 39.74 109 CYS B N 1
ATOM 5598 C CA . CYS B 1 112 ? 38.912 4.808 -49.542 1.00 39.59 109 CYS B CA 1
ATOM 5599 C C . CYS B 1 112 ? 38.058 4.465 -50.761 1.00 38.49 109 CYS B C 1
ATOM 5600 O O . CYS B 1 112 ? 38.287 4.978 -51.858 1.00 40.55 109 CYS B O 1
ATOM 5603 N N . ASP B 1 113 ? 37.076 3.591 -50.564 1.00 32.30 110 ASP B N 1
ATOM 5604 C CA . ASP B 1 113 ? 36.235 3.124 -51.661 1.00 37.74 110 ASP B CA 1
ATOM 5605 C C . ASP B 1 113 ? 34.897 3.855 -51.700 1.00 41.12 110 ASP B C 1
ATOM 5606 O O . ASP B 1 113 ? 34.392 4.193 -52.773 1.00 43.86 110 ASP B O 1
ATOM 5611 N N . TYR B 1 114 ? 34.327 4.099 -50.524 1.00 38.32 111 TYR B N 1
ATOM 5612 C CA . TYR B 1 114 ? 33.056 4.803 -50.423 1.00 37.40 111 TYR B CA 1
ATOM 5613 C C . TYR B 1 114 ? 33.199 6.033 -49.535 1.00 36.58 111 TYR B C 1
ATOM 5614 O O . TYR B 1 114 ? 34.064 6.075 -48.660 1.00 30.91 111 TYR B O 1
ATOM 5623 N N . ILE B 1 115 ? 32.354 7.033 -49.757 1.00 40.79 112 ILE B N 1
ATOM 5624 C CA . ILE B 1 115 ? 32.289 8.171 -48.847 1.00 35.34 112 ILE B CA 1
ATOM 5625 C C . ILE B 1 115 ? 30.851 8.464 -48.421 1.00 34.59 112 ILE B C 1
ATOM 5626 O O . ILE B 1 115 ? 29.940 8.523 -49.248 1.00 29.58 112 ILE B O 1
ATOM 5631 N N . VAL B 1 116 ? 30.650 8.620 -47.117 1.00 38.52 113 VAL B N 1
ATOM 5632 C CA . VAL B 1 116 ? 29.345 8.992 -46.585 1.00 34.58 113 VAL B CA 1
ATOM 5633 C C . VAL B 1 116 ? 29.423 10.354 -45.908 1.00 36.08 113 VAL B C 1
ATOM 5634 O O . VAL B 1 116 ? 30.206 10.555 -44.981 1.00 37.40 113 VAL B O 1
ATOM 5638 N N . LEU B 1 117 ? 28.608 11.291 -46.380 1.00 34.32 114 LEU B N 1
ATOM 5639 C CA . LEU B 1 117 ? 28.647 12.658 -45.878 1.00 27.85 114 LEU B CA 1
ATOM 5640 C C . LEU B 1 117 ? 27.734 12.835 -44.666 1.00 32.91 114 LEU B C 1
ATOM 5641 O O . LEU B 1 117 ? 26.528 12.606 -44.746 1.00 38.50 114 LEU B O 1
ATOM 5646 N N . TRP B 1 118 ? 28.323 13.241 -43.544 1.00 34.21 115 TRP B N 1
ATOM 5647 C CA . TRP B 1 118 ? 27.580 13.420 -42.300 1.00 24.07 115 TRP B CA 1
ATOM 5648 C C . TRP B 1 118 ? 27.587 14.867 -41.829 1.00 31.88 115 TRP B C 1
ATOM 5649 O O . TRP B 1 118 ? 27.536 15.136 -40.628 1.00 34.59 115 TRP B O 1
ATOM 5660 N N . LEU B 1 119 ? 27.654 15.797 -42.773 1.00 22.83 116 LEU B N 1
ATOM 5661 C CA . LEU B 1 119 ? 27.611 17.215 -42.443 1.00 32.46 116 LEU B CA 1
ATOM 5662 C C . LEU B 1 119 ? 26.201 17.605 -42.018 1.00 35.15 116 LEU B C 1
ATOM 5663 O O . LEU B 1 119 ? 25.236 16.938 -42.389 1.00 36.45 116 LEU B O 1
ATOM 5668 N N . ASP B 1 120 ? 26.088 18.667 -41.223 1.00 30.99 117 ASP B N 1
ATOM 5669 C CA . ASP B 1 120 ? 24.790 19.116 -40.725 1.00 29.95 117 ASP B CA 1
ATOM 5670 C C . ASP B 1 120 ? 23.836 19.367 -41.885 1.00 32.91 117 ASP B C 1
ATOM 5671 O O . ASP B 1 120 ? 24.249 19.831 -42.949 1.00 42.23 117 ASP B O 1
ATOM 5676 N N . CYS B 1 121 ? 22.560 19.062 -41.677 1.00 26.61 118 CYS B N 1
ATOM 5677 C CA . CYS B 1 121 ? 21.616 18.998 -42.786 1.00 29.58 118 CYS B CA 1
ATOM 5678 C C . CYS B 1 121 ? 20.864 20.300 -43.025 1.00 36.91 118 CYS B C 1
ATOM 5679 O O . CYS B 1 121 ? 19.678 20.419 -42.720 1.00 36.47 118 CYS B O 1
ATOM 5682 N N . ASP B 1 122 ? 21.582 21.272 -43.574 1.00 36.84 119 ASP B N 1
ATOM 5683 C CA . ASP B 1 122 ? 20.984 22.471 -44.137 1.00 30.78 119 ASP B CA 1
ATOM 5684 C C . ASP B 1 122 ? 21.676 22.755 -45.464 1.00 32.85 119 ASP B C 1
ATOM 5685 O O . ASP B 1 122 ? 22.541 21.988 -45.888 1.00 43.56 119 ASP B O 1
ATOM 5690 N N . LYS B 1 123 ? 21.292 23.842 -46.122 1.00 30.79 120 LYS B N 1
ATOM 5691 C CA . LYS B 1 123 ? 21.851 24.170 -47.427 1.00 30.71 120 LYS B CA 1
ATOM 5692 C C . LYS B 1 123 ? 23.352 24.434 -47.337 1.00 41.46 120 LYS B C 1
ATOM 5693 O O . LYS B 1 123 ? 24.109 24.062 -48.234 1.00 42.39 120 LYS B O 1
ATOM 5699 N N . GLU B 1 124 ? 23.772 25.078 -46.250 1.00 41.04 121 GLU B N 1
ATOM 5700 C CA . GLU B 1 124 ? 25.189 25.307 -45.984 1.00 27.82 121 GLU B CA 1
ATOM 5701 C C . GLU B 1 124 ? 25.951 23.989 -45.907 1.00 24.72 121 GLU B C 1
ATOM 5702 O O . GLU B 1 124 ? 26.999 23.832 -46.531 1.00 25.80 121 GLU B O 1
ATOM 5708 N N . GLY B 1 125 ? 25.410 23.045 -45.142 1.00 31.74 122 GLY B N 1
ATOM 5709 C CA . GLY B 1 125 ? 26.025 21.741 -44.979 1.00 36.66 122 GLY B CA 1
ATOM 5710 C C . GLY B 1 125 ? 26.113 21.001 -46.297 1.00 42.91 122 GLY B C 1
ATOM 5711 O O . GLY B 1 125 ? 27.084 20.291 -46.562 1.00 51.07 122 GLY B O 1
ATOM 5712 N N . GLU B 1 126 ? 25.088 21.165 -47.124 1.00 37.63 123 GLU B N 1
ATOM 5713 C CA . GLU B 1 126 ? 25.082 20.573 -48.451 1.00 23.57 123 GLU B CA 1
ATOM 5714 C C . GLU B 1 126 ? 26.178 21.197 -49.304 1.00 35.49 123 GLU B C 1
ATOM 5715 O O . GLU B 1 126 ? 26.804 20.522 -50.121 1.00 30.21 123 GLU B O 1
ATOM 5721 N N . ASN B 1 127 ? 26.401 22.494 -49.113 1.00 32.50 124 ASN B N 1
ATOM 5722 C CA . ASN B 1 127 ? 27.462 23.197 -49.819 1.00 23.53 124 ASN B CA 1
ATOM 5723 C C . ASN B 1 127 ? 28.834 22.703 -49.378 1.00 38.55 124 ASN B C 1
ATOM 5724 O O . ASN B 1 127 ? 29.761 22.609 -50.183 1.00 35.52 124 ASN B O 1
ATOM 5729 N N . ILE B 1 128 ? 28.957 22.399 -48.090 1.00 38.75 125 ILE B N 1
ATOM 5730 C CA . ILE B 1 128 ? 30.202 21.872 -47.545 1.00 39.57 125 ILE B CA 1
ATOM 5731 C C . ILE B 1 128 ? 30.444 20.447 -48.048 1.00 35.03 125 ILE B C 1
ATOM 5732 O O . ILE B 1 128 ? 31.590 20.030 -48.214 1.00 27.84 125 ILE B O 1
ATOM 5737 N N . CYS B 1 129 ? 29.362 19.706 -48.290 1.00 30.48 126 CYS B N 1
ATOM 5738 C CA . CYS B 1 129 ? 29.456 18.364 -48.869 1.00 32.67 126 CYS B CA 1
ATOM 5739 C C . CYS B 1 129 ? 30.304 18.351 -50.132 1.00 35.56 126 CYS B C 1
ATOM 5740 O O . CYS B 1 129 ? 31.172 17.496 -50.302 1.00 41.62 126 CYS B O 1
ATOM 5743 N N . PHE B 1 130 ? 30.046 19.310 -51.012 1.00 29.94 127 PHE B N 1
ATOM 5744 C CA . PHE B 1 130 ? 30.753 19.388 -52.281 1.00 31.00 127 PHE B CA 1
ATOM 5745 C C . PHE B 1 130 ? 32.140 19.995 -52.109 1.00 32.81 127 PHE B C 1
ATOM 5746 O O . PHE B 1 130 ? 33.021 19.778 -52.941 1.00 37.88 127 PHE B O 1
ATOM 5754 N N . GLU B 1 131 ? 32.334 20.755 -51.035 1.00 32.19 128 GLU B N 1
ATOM 5755 C CA . GLU B 1 131 ? 33.680 21.153 -50.636 1.00 36.26 128 GLU B CA 1
ATOM 5756 C C . GLU B 1 131 ? 34.498 19.911 -50.307 1.00 35.11 128 GLU B C 1
ATOM 5757 O O . GLU B 1 131 ? 35.637 19.766 -50.750 1.00 35.42 128 GLU B O 1
ATOM 5763 N N . VAL B 1 132 ? 33.900 19.016 -49.524 1.00 26.70 129 VAL B N 1
ATOM 5764 C CA . VAL B 1 132 ? 34.556 17.777 -49.124 1.00 29.35 129 VAL B CA 1
ATOM 5765 C C . VAL B 1 132 ? 34.798 16.875 -50.328 1.00 38.11 129 VAL B C 1
ATOM 5766 O O . VAL B 1 132 ? 35.898 16.355 -50.515 1.00 37.31 129 VAL B O 1
ATOM 5770 N N . LEU B 1 133 ? 33.767 16.711 -51.150 1.00 39.51 130 LEU B N 1
ATOM 5771 C CA . LEU B 1 133 ? 33.847 15.860 -52.332 1.00 33.28 130 LEU B CA 1
ATOM 5772 C C . LEU B 1 133 ? 34.909 16.347 -53.314 1.00 28.37 130 LEU B C 1
ATOM 5773 O O . LEU B 1 133 ? 35.596 15.544 -53.944 1.00 42.15 130 LEU B O 1
ATOM 5778 N N . ASP B 1 134 ? 35.041 17.662 -53.437 1.00 28.10 131 ASP B N 1
ATOM 5779 C CA . ASP B 1 134 ? 36.023 18.253 -54.338 1.00 25.24 131 ASP B CA 1
ATOM 5780 C C . ASP B 1 134 ? 37.449 17.880 -53.938 1.00 38.44 131 ASP B C 1
ATOM 5781 O O . ASP B 1 134 ? 38.323 17.722 -54.791 1.00 35.53 131 ASP B O 1
ATOM 5786 N N . ALA B 1 135 ? 37.674 17.733 -52.637 1.00 35.46 132 ALA B N 1
ATOM 5787 C CA . ALA B 1 135 ? 38.993 17.391 -52.117 1.00 30.64 132 ALA B CA 1
ATOM 5788 C C . ALA B 1 135 ? 39.237 15.885 -52.093 1.00 28.39 132 ALA B C 1
ATOM 5789 O O . ALA B 1 135 ? 40.344 15.425 -52.370 1.00 43.70 132 ALA B O 1
ATOM 5791 N N . VAL B 1 136 ? 38.199 15.121 -51.770 1.00 26.42 133 VAL B N 1
ATOM 5792 C CA . VAL B 1 136 ? 38.357 13.696 -51.491 1.00 26.52 133 VAL B CA 1
ATOM 5793 C C . VAL B 1 136 ? 38.215 12.796 -52.725 1.00 34.60 133 VAL B C 1
ATOM 5794 O O . VAL B 1 136 ? 38.965 11.832 -52.876 1.00 30.41 133 VAL B O 1
ATOM 5798 N N . LEU B 1 137 ? 37.268 13.113 -53.604 1.00 37.13 134 LEU B N 1
ATOM 5799 C CA . LEU B 1 137 ? 37.014 12.289 -54.794 1.00 33.33 134 LEU B CA 1
ATOM 5800 C C . LEU B 1 137 ? 38.240 12.002 -55.679 1.00 41.35 134 LEU B C 1
ATOM 5801 O O . LEU B 1 137 ? 38.415 10.866 -56.119 1.00 45.07 134 LEU B O 1
ATOM 5806 N N . PRO B 1 138 ? 39.084 13.017 -55.959 1.00 46.58 135 PRO B N 1
ATOM 5807 C CA . PRO B 1 138 ? 40.229 12.701 -56.825 1.00 47.01 135 PRO B CA 1
ATOM 5808 C C . PRO B 1 138 ? 41.248 11.738 -56.207 1.00 44.88 135 PRO B C 1
ATOM 5809 O O . PRO B 1 138 ? 42.080 11.202 -56.939 1.00 41.34 135 PRO B O 1
ATOM 5813 N N . VAL B 1 139 ? 41.186 11.514 -54.897 1.00 36.53 136 VAL B N 1
ATOM 5814 C CA . VAL B 1 139 ? 42.194 10.689 -54.236 1.00 40.84 136 VAL B CA 1
ATOM 5815 C C . VAL B 1 139 ? 41.612 9.344 -53.792 1.00 44.24 136 VAL B C 1
ATOM 5816 O O . VAL B 1 139 ? 42.333 8.474 -53.299 1.00 39.88 136 VAL B O 1
ATOM 5820 N N . MET B 1 140 ? 40.310 9.168 -53.987 1.00 38.21 137 MET B N 1
ATOM 5821 C CA . MET B 1 140 ? 39.649 7.918 -53.621 1.00 41.57 137 MET B CA 1
ATOM 5822 C C . MET B 1 140 ? 39.970 6.795 -54.603 1.00 40.42 137 MET B C 1
ATOM 5823 O O . MET B 1 140 ? 40.395 7.045 -55.731 1.00 43.27 137 MET B O 1
ATOM 5828 N N . ASN B 1 141 ? 39.771 5.558 -54.161 1.00 37.69 138 ASN B N 1
ATOM 5829 C CA . ASN B 1 141 ? 39.903 4.401 -55.035 1.00 49.90 138 ASN B CA 1
ATOM 5830 C C . ASN B 1 141 ? 38.824 4.425 -56.107 1.00 59.09 138 ASN B C 1
ATOM 5831 O O . ASN B 1 141 ? 37.662 4.703 -55.815 1.00 67.29 138 ASN B O 1
ATOM 5836 N N . LYS B 1 142 ? 39.201 4.130 -57.345 1.00 58.53 139 LYS B N 1
ATOM 5837 C CA . LYS B 1 142 ? 38.244 4.171 -58.441 1.00 59.70 139 LYS B CA 1
ATOM 5838 C C . LYS B 1 142 ? 37.372 2.931 -58.421 1.00 54.99 139 LYS B C 1
ATOM 5839 O O . LYS B 1 142 ? 37.881 1.813 -58.385 1.00 54.15 139 LYS B O 1
ATOM 5845 N N . ALA B 1 143 ? 36.058 3.136 -58.422 1.00 58.26 140 ALA B N 1
ATOM 5846 C CA . ALA B 1 143 ? 35.115 2.028 -58.378 1.00 60.10 140 ALA B CA 1
ATOM 5847 C C . ALA B 1 143 ? 35.357 1.128 -59.581 1.00 71.62 140 ALA B C 1
ATOM 5848 O O . ALA B 1 143 ? 35.613 1.611 -60.684 1.00 75.03 140 ALA B O 1
ATOM 5850 N N . HIS B 1 144 ? 35.258 -0.179 -59.375 1.00 73.83 141 HIS B N 1
ATOM 5851 C CA . HIS B 1 144 ? 35.452 -1.122 -60.466 1.00 75.36 141 HIS B CA 1
ATOM 5852 C C . HIS B 1 144 ? 34.162 -1.221 -61.257 1.00 68.21 141 HIS B C 1
ATOM 5853 O O . HIS B 1 144 ? 34.166 -1.220 -62.489 1.00 49.19 141 HIS B O 1
ATOM 5860 N N . GLY B 1 145 ? 33.055 -1.304 -60.531 1.00 72.31 142 GLY B N 1
ATOM 5861 C CA . GLY B 1 145 ? 31.752 -1.441 -61.142 1.00 73.07 142 GLY B CA 1
ATOM 5862 C C . GLY B 1 145 ? 31.238 -0.143 -61.733 1.00 69.08 142 GLY B C 1
ATOM 5863 O O . GLY B 1 145 ? 30.272 -0.151 -62.490 1.00 75.90 142 GLY B O 1
ATOM 5864 N N . GLY B 1 146 ? 31.863 0.982 -61.392 1.00 59.15 143 GLY B N 1
ATOM 5865 C CA . GLY B 1 146 ? 31.352 2.250 -61.875 1.00 58.87 143 GLY B CA 1
ATOM 5866 C C . GLY B 1 146 ? 30.171 2.606 -60.995 1.00 61.40 143 GLY B C 1
ATOM 5867 O O . GLY B 1 146 ? 29.303 3.392 -61.372 1.00 70.11 143 GLY B O 1
ATOM 5868 N N . GLU B 1 147 ? 30.157 2.016 -59.803 1.00 50.30 144 GLU B N 1
ATOM 5869 C CA . GLU B 1 147 ? 29.027 2.106 -58.887 1.00 55.54 144 GLU B CA 1
ATOM 5870 C C . GLU B 1 147 ? 28.958 3.381 -58.053 1.00 62.14 144 GLU B C 1
ATOM 5871 O O . GLU B 1 147 ? 29.804 4.269 -58.156 1.00 62.63 144 GLU B O 1
ATOM 5877 N N . LYS B 1 148 ? 27.920 3.439 -57.224 1.00 61.44 145 LYS B N 1
ATOM 5878 C CA . LYS B 1 148 ? 27.669 4.547 -56.312 1.00 55.54 145 LYS B CA 1
ATOM 5879 C C . LYS B 1 148 ? 28.621 4.566 -55.122 1.00 48.53 145 LYS B C 1
ATOM 5880 O O . LYS B 1 148 ? 28.558 3.702 -54.248 1.00 44.42 145 LYS B O 1
ATOM 5886 N N . THR B 1 149 ? 29.508 5.557 -55.101 1.00 47.00 146 THR B N 1
ATOM 5887 C CA . THR B 1 149 ? 30.525 5.657 -54.061 1.00 44.74 146 THR B CA 1
ATOM 5888 C C . THR B 1 149 ? 30.287 6.851 -53.139 1.00 46.22 146 THR B C 1
ATOM 5889 O O . THR B 1 149 ? 30.970 7.003 -52.126 1.00 46.85 146 THR B O 1
ATOM 5893 N N . VAL B 1 150 ? 29.315 7.690 -53.487 1.00 39.39 147 VAL B N 1
ATOM 5894 C CA . VAL B 1 150 ? 29.026 8.887 -52.703 1.00 32.42 147 VAL B CA 1
ATOM 5895 C C . VAL B 1 150 ? 27.647 8.813 -52.051 1.00 40.27 147 VAL B C 1
ATOM 5896 O O . VAL B 1 150 ? 26.637 8.619 -52.728 1.00 46.85 147 VAL B O 1
ATOM 5900 N N . PHE B 1 151 ? 27.615 8.982 -50.733 1.00 39.99 148 PHE B N 1
ATOM 5901 C CA . PHE B 1 151 ? 26.374 8.903 -49.972 1.00 32.18 148 PHE B CA 1
ATOM 5902 C C . PHE B 1 151 ? 26.197 10.104 -49.051 1.00 38.48 148 PHE B C 1
ATOM 5903 O O . PHE B 1 151 ? 27.166 10.761 -48.670 1.00 32.30 148 PHE B O 1
ATOM 5911 N N . ARG B 1 152 ? 24.947 10.384 -48.700 1.00 36.18 149 ARG B N 1
ATOM 5912 C CA . ARG B 1 152 ? 24.619 11.511 -47.841 1.00 32.22 149 ARG B CA 1
ATOM 5913 C C . ARG B 1 152 ? 23.645 11.083 -46.751 1.00 33.65 149 ARG B C 1
ATOM 5914 O O . ARG B 1 152 ? 22.526 10.658 -47.039 1.00 40.75 149 ARG B O 1
ATOM 5922 N N . ALA B 1 153 ? 24.077 11.190 -45.499 1.00 38.21 150 ALA B N 1
ATOM 5923 C CA . ALA B 1 153 ? 23.223 10.846 -44.370 1.00 29.88 150 ALA B CA 1
ATOM 5924 C C . ALA B 1 153 ? 22.389 12.050 -43.952 1.00 36.84 150 ALA B C 1
ATOM 5925 O O . ALA B 1 153 ? 22.883 13.177 -43.920 1.00 37.11 150 ALA B O 1
ATOM 5927 N N . ARG B 1 154 ? 21.124 11.806 -43.628 1.00 38.75 151 ARG B N 1
ATOM 5928 C CA . ARG B 1 154 ? 20.229 12.876 -43.205 1.00 32.67 151 ARG B CA 1
ATOM 5929 C C . ARG B 1 154 ? 19.684 12.616 -41.805 1.00 30.90 151 ARG B C 1
ATOM 5930 O O . ARG B 1 154 ? 19.143 11.550 -41.522 1.00 33.48 151 ARG B O 1
ATOM 5938 N N . PHE B 1 155 ? 19.835 13.609 -40.935 1.00 28.99 152 PHE B N 1
ATOM 5939 C CA . PHE B 1 155 ? 19.519 13.464 -39.520 1.00 24.60 152 PHE B CA 1
ATOM 5940 C C . PHE B 1 155 ? 19.230 14.827 -38.898 1.00 28.90 152 PHE B C 1
ATOM 5941 O O . PHE B 1 155 ? 19.640 15.860 -39.430 1.00 36.10 152 PHE B O 1
ATOM 5949 N N . SER B 1 156 ? 18.528 14.829 -37.769 1.00 30.34 153 SER B N 1
ATOM 5950 C CA . SER B 1 156 ? 18.120 16.079 -37.138 1.00 35.43 153 SER B CA 1
ATOM 5951 C C . SER B 1 156 ? 18.648 16.201 -35.713 1.00 34.03 153 SER B C 1
ATOM 5952 O O . SER B 1 156 ? 18.551 17.262 -35.096 1.00 35.44 153 SER B O 1
ATOM 5955 N N . SER B 1 157 ? 19.209 15.115 -35.196 1.00 35.63 154 SER B N 1
ATOM 5956 C CA . SER B 1 157 ? 19.743 15.111 -33.841 1.00 32.64 154 SER B CA 1
ATOM 5957 C C . SER B 1 157 ? 20.838 14.066 -33.680 1.00 37.33 154 SER B C 1
ATOM 5958 O O . SER B 1 157 ? 20.853 13.054 -34.381 1.00 38.85 154 SER B O 1
ATOM 5961 N N . ILE B 1 158 ? 21.754 14.317 -32.752 1.00 26.50 155 ILE B N 1
ATOM 5962 C CA . ILE B 1 158 ? 22.827 13.374 -32.470 1.00 27.60 155 ILE B CA 1
ATOM 5963 C C . ILE B 1 158 ? 22.384 12.395 -31.386 1.00 28.68 155 ILE B C 1
ATOM 5964 O O . ILE B 1 158 ? 22.857 12.440 -30.249 1.00 33.11 155 ILE B O 1
ATOM 5969 N N . THR B 1 159 ? 21.443 11.528 -31.746 1.00 34.61 156 THR B N 1
ATOM 5970 C CA . THR B 1 159 ? 20.949 10.496 -30.843 1.00 42.53 156 THR B CA 1
ATOM 5971 C C . THR B 1 159 ? 21.119 9.134 -31.500 1.00 45.29 156 THR B C 1
ATOM 5972 O O . THR B 1 159 ? 21.177 9.035 -32.725 1.00 45.15 156 THR B O 1
ATOM 5976 N N . ASP B 1 160 ? 21.207 8.091 -30.680 1.00 48.96 157 ASP B N 1
ATOM 5977 C CA . ASP B 1 160 ? 21.387 6.728 -31.171 1.00 39.91 157 ASP B CA 1
ATOM 5978 C C . ASP B 1 160 ? 20.341 6.345 -32.217 1.00 46.13 157 ASP B C 1
ATOM 5979 O O . ASP B 1 160 ? 20.673 5.807 -33.273 1.00 46.34 157 ASP B O 1
ATOM 5984 N N . THR B 1 161 ? 19.078 6.629 -31.914 1.00 47.28 158 THR B N 1
ATOM 5985 C CA . THR B 1 161 ? 17.971 6.305 -32.809 1.00 39.53 158 THR B CA 1
ATOM 5986 C C . THR B 1 161 ? 18.052 7.039 -34.146 1.00 39.48 158 THR B C 1
ATOM 5987 O O . THR B 1 161 ? 17.891 6.434 -35.205 1.00 45.50 158 THR B O 1
ATOM 5991 N N . ASP B 1 162 ? 18.298 8.343 -34.092 1.00 43.12 159 ASP B N 1
ATOM 5992 C CA . ASP B 1 162 ? 18.253 9.174 -35.289 1.00 34.55 159 ASP B CA 1
ATOM 5993 C C . ASP B 1 162 ? 19.468 8.951 -36.190 1.00 33.62 159 ASP B C 1
ATOM 5994 O O . ASP B 1 162 ? 19.358 9.012 -37.414 1.00 28.14 159 ASP B O 1
ATOM 5999 N N . ILE B 1 163 ? 20.623 8.688 -35.585 1.00 35.12 160 ILE B N 1
ATOM 6000 C CA . ILE B 1 163 ? 21.856 8.489 -36.344 1.00 35.68 160 ILE B CA 1
ATOM 6001 C C . ILE B 1 163 ? 21.867 7.123 -37.032 1.00 37.03 160 ILE B C 1
ATOM 6002 O O . ILE B 1 163 ? 22.271 7.004 -38.191 1.00 33.91 160 ILE B O 1
ATOM 6007 N N . CYS B 1 164 ? 21.411 6.100 -36.317 1.00 34.24 161 CYS B N 1
ATOM 6008 C CA . CYS B 1 164 ? 21.331 4.752 -36.870 1.00 33.88 161 CYS B CA 1
ATOM 6009 C C . CYS B 1 164 ? 20.328 4.690 -38.018 1.00 41.38 161 CYS B C 1
ATOM 6010 O O . CYS B 1 164 ? 20.553 3.999 -39.012 1.00 50.49 161 CYS B O 1
ATOM 6013 N N . ASN B 1 165 ? 19.224 5.415 -37.876 1.00 43.72 162 ASN B N 1
ATOM 6014 C CA . ASN B 1 165 ? 18.211 5.479 -38.922 1.00 46.46 162 ASN B CA 1
ATOM 6015 C C . ASN B 1 165 ? 18.754 6.138 -40.187 1.00 45.19 162 ASN B C 1
ATOM 6016 O O . ASN B 1 165 ? 18.383 5.765 -41.301 1.00 42.61 162 ASN B O 1
ATOM 6021 N N . ALA B 1 166 ? 19.632 7.119 -40.004 1.00 38.90 163 ALA B N 1
ATOM 6022 C CA . ALA B 1 166 ? 20.259 7.816 -41.122 1.00 31.85 163 ALA B CA 1
ATOM 6023 C C . ALA B 1 166 ? 21.090 6.860 -41.975 1.00 37.33 163 ALA B C 1
ATOM 6024 O O . ALA B 1 166 ? 21.045 6.914 -43.205 1.00 33.39 163 ALA B O 1
ATOM 6026 N N . MET B 1 167 ? 21.851 5.993 -41.313 1.00 36.40 164 MET B N 1
ATOM 6027 C CA . MET B 1 167 ? 22.679 5.003 -41.999 1.00 41.75 164 MET B CA 1
ATOM 6028 C C . MET B 1 167 ? 21.831 4.039 -42.823 1.00 47.51 164 MET B C 1
ATOM 6029 O O . MET B 1 167 ? 22.249 3.579 -43.886 1.00 64.72 164 MET B O 1
ATOM 6034 N N . ALA B 1 168 ? 20.639 3.738 -42.320 1.00 47.41 165 ALA B N 1
ATOM 6035 C CA . ALA B 1 168 ? 19.743 2.785 -42.964 1.00 38.99 165 ALA B CA 1
ATOM 6036 C C . ALA B 1 168 ? 19.060 3.380 -44.195 1.00 40.97 165 ALA B C 1
ATOM 6037 O O . ALA B 1 168 ? 18.561 2.647 -45.048 1.00 46.64 165 ALA B O 1
ATOM 6039 N N . CYS B 1 169 ? 19.037 4.707 -44.285 1.00 41.94 166 CYS B N 1
ATOM 6040 C CA . CYS B 1 169 ? 18.384 5.382 -45.404 1.00 48.32 166 CYS B CA 1
ATOM 6041 C C . CYS B 1 169 ? 19.267 6.462 -46.027 1.00 48.00 166 CYS B C 1
ATOM 6042 O O . CYS B 1 169 ? 18.904 7.638 -46.048 1.00 48.73 166 CYS B O 1
ATOM 6045 N N . LEU B 1 170 ? 20.425 6.053 -46.535 1.00 43.77 167 LEU B N 1
ATOM 6046 C CA . LEU B 1 170 ? 21.368 6.984 -47.144 1.00 35.00 167 LEU B CA 1
ATOM 6047 C C . LEU B 1 170 ? 20.860 7.547 -48.469 1.00 37.93 167 LEU B C 1
ATOM 6048 O O . LEU B 1 170 ? 20.308 6.818 -49.295 1.00 36.34 167 LEU B O 1
ATOM 6053 N N . GLY B 1 171 ? 21.056 8.848 -48.665 1.00 33.70 168 GLY B N 1
ATOM 6054 C CA . GLY B 1 171 ? 20.688 9.500 -49.909 1.00 25.76 168 GLY B CA 1
ATOM 6055 C C . GLY B 1 171 ? 21.906 10.037 -50.637 1.00 43.67 168 GLY B C 1
ATOM 6056 O O . GLY B 1 171 ? 23.000 9.479 -50.530 1.00 43.66 168 GLY B O 1
ATOM 6057 N N . GLU B 1 172 ? 21.719 11.126 -51.376 1.00 43.34 169 GLU B N 1
ATOM 6058 C CA . GLU B 1 172 ? 22.807 11.747 -52.124 1.00 51.80 169 GLU B CA 1
ATOM 6059 C C . GLU B 1 172 ? 22.885 13.233 -51.789 1.00 41.12 169 GLU B C 1
ATOM 6060 O O . GLU B 1 172 ? 21.885 13.832 -51.396 1.00 43.70 169 GLU B O 1
ATOM 6066 N N . PRO B 1 173 ? 24.078 13.832 -51.932 1.00 36.82 170 PRO B N 1
ATOM 6067 C CA . PRO B 1 173 ? 24.204 15.275 -51.699 1.00 35.07 170 PRO B CA 1
ATOM 6068 C C . PRO B 1 173 ? 23.408 16.081 -52.723 1.00 40.03 170 PRO B C 1
ATOM 6069 O O . PRO B 1 173 ? 23.302 15.678 -53.880 1.00 46.78 170 PRO B O 1
ATOM 6073 N N . ASP B 1 174 ? 22.855 17.209 -52.289 1.00 43.90 171 ASP B N 1
ATOM 6074 C CA . ASP B 1 174 ? 21.997 18.029 -53.137 1.00 42.68 171 ASP B CA 1
ATOM 6075 C C . ASP B 1 174 ? 22.783 19.164 -53.793 1.00 38.38 171 ASP B C 1
ATOM 6076 O O . ASP B 1 174 ? 23.108 20.159 -53.147 1.00 36.53 171 ASP B O 1
ATOM 6081 N N . HIS B 1 175 ? 23.078 19.010 -55.080 1.00 37.93 172 HIS B N 1
ATOM 6082 C CA . HIS B 1 175 ? 23.866 19.996 -55.813 1.00 37.31 172 HIS B CA 1
ATOM 6083 C C . HIS B 1 175 ? 23.114 21.311 -55.999 1.00 39.41 172 HIS B C 1
ATOM 6084 O O . HIS B 1 175 ? 23.725 22.378 -56.080 1.00 31.16 172 HIS B O 1
ATOM 6091 N N . ASN B 1 176 ? 21.789 21.228 -56.070 1.00 34.38 173 ASN B N 1
ATOM 6092 C CA . ASN B 1 176 ? 20.953 22.414 -56.204 1.00 30.56 173 ASN B CA 1
ATOM 6093 C C . ASN B 1 176 ? 21.057 23.320 -54.982 1.00 35.94 173 ASN B C 1
ATOM 6094 O O . ASN B 1 176 ? 21.181 24.539 -55.109 1.00 39.52 173 ASN B O 1
ATOM 6099 N N . GLU B 1 177 ? 21.004 22.717 -53.799 1.00 37.87 174 GLU B N 1
ATOM 6100 C CA . GLU B 1 177 ? 21.115 23.465 -52.552 1.00 40.31 174 GLU B CA 1
ATOM 6101 C C . GLU B 1 177 ? 22.506 24.070 -52.398 1.00 43.60 174 GLU B C 1
ATOM 6102 O O . GLU B 1 177 ? 22.655 25.187 -51.901 1.00 47.95 174 GLU B O 1
ATOM 6108 N N . ALA B 1 178 ? 23.519 23.324 -52.825 1.00 31.52 175 ALA B N 1
ATOM 6109 C CA . ALA B 1 178 ? 24.893 23.810 -52.808 1.00 29.03 175 ALA B CA 1
ATOM 6110 C C . ALA B 1 178 ? 25.053 25.019 -53.724 1.00 31.65 175 ALA B C 1
ATOM 6111 O O . ALA B 1 178 ? 25.764 25.968 -53.395 1.00 36.52 175 ALA B O 1
ATOM 6113 N N . LEU B 1 179 ? 24.393 24.973 -54.877 1.00 32.62 176 LEU B N 1
ATOM 6114 C CA . LEU B 1 179 ? 24.453 26.065 -55.842 1.00 29.55 176 LEU B CA 1
ATOM 6115 C C . LEU B 1 179 ? 23.787 27.328 -55.304 1.00 30.81 176 LEU B C 1
ATOM 6116 O O . LEU B 1 179 ? 24.244 28.439 -55.570 1.00 33.58 176 LEU B O 1
ATOM 6121 N N . SER B 1 180 ? 22.703 27.153 -54.554 1.00 26.60 177 SER B N 1
ATOM 6122 C CA . SER B 1 180 ? 22.002 28.287 -53.961 1.00 30.74 177 SER B CA 1
ATOM 6123 C C . SER B 1 180 ? 22.902 29.019 -52.970 1.00 31.32 177 SER B C 1
ATOM 6124 O O . SER B 1 180 ? 22.905 30.249 -52.913 1.00 37.36 177 SER B O 1
ATOM 6127 N N . VAL B 1 181 ? 23.670 28.256 -52.196 1.00 27.96 178 VAL B N 1
ATOM 6128 C CA . VAL B 1 181 ? 24.603 28.829 -51.231 1.00 32.29 178 VAL B CA 1
ATOM 6129 C C . VAL B 1 181 ? 25.741 29.565 -51.939 1.00 40.65 178 VAL B C 1
ATOM 6130 O O . VAL B 1 181 ? 26.098 30.682 -51.561 1.00 35.86 178 VAL B O 1
ATOM 6134 N N . ASP B 1 182 ? 26.300 28.932 -52.969 1.00 23.94 179 ASP B N 1
ATOM 6135 C CA . ASP B 1 182 ? 27.338 29.553 -53.788 1.00 29.97 179 ASP B CA 1
ATOM 6136 C C . ASP B 1 182 ? 26.836 30.860 -54.388 1.00 34.08 179 ASP B C 1
ATOM 6137 O O . ASP B 1 182 ? 27.539 31.871 -54.382 1.00 31.20 179 ASP B O 1
ATOM 6142 N N . ALA B 1 183 ? 25.615 30.822 -54.913 1.00 28.10 180 ALA B N 1
ATOM 6143 C CA . ALA B 1 183 ? 25.014 31.982 -55.560 1.00 32.21 180 ALA B CA 1
ATOM 6144 C C . ALA B 1 183 ? 24.830 33.136 -54.578 1.00 31.50 180 ALA B C 1
ATOM 6145 O O . ALA B 1 183 ? 25.079 34.290 -54.920 1.00 36.86 180 ALA B O 1
ATOM 6147 N N . ARG B 1 184 ? 24.399 32.823 -53.360 1.00 27.76 181 ARG B N 1
ATOM 6148 C CA . ARG B 1 184 ? 24.240 33.849 -52.334 1.00 30.96 181 ARG B CA 1
ATOM 6149 C C . ARG B 1 184 ? 25.593 34.455 -51.976 1.00 36.47 181 ARG B C 1
ATOM 6150 O O . ARG B 1 184 ? 25.713 35.668 -51.796 1.00 35.60 181 ARG B O 1
ATOM 6158 N N . GLN B 1 185 ? 26.606 33.599 -51.870 1.00 36.55 182 GLN B N 1
ATOM 6159 C CA . GLN B 1 185 ? 27.961 34.043 -51.561 1.00 31.94 182 GLN B CA 1
ATOM 6160 C C . GLN B 1 185 ? 28.474 35.023 -52.605 1.00 30.96 182 GLN B C 1
ATOM 6161 O O . GLN B 1 185 ? 28.998 36.084 -52.266 1.00 32.64 182 GLN B O 1
ATOM 6167 N N . GLU B 1 186 ? 28.310 34.668 -53.874 1.00 28.94 183 GLU B N 1
ATOM 6168 C CA . GLU B 1 186 ? 28.803 35.498 -54.967 1.00 31.40 183 GLU B CA 1
ATOM 6169 C C . GLU B 1 186 ? 28.029 36.807 -55.079 1.00 35.60 183 GLU B C 1
ATOM 6170 O O . GLU B 1 186 ? 28.618 37.861 -55.315 1.00 43.19 183 GLU B O 1
ATOM 6176 N N . LEU B 1 187 ? 26.711 36.738 -54.913 1.00 32.31 184 LEU B N 1
ATOM 6177 C CA . LEU B 1 187 ? 25.879 37.937 -54.964 1.00 31.73 184 LEU B CA 1
ATOM 6178 C C . LEU B 1 187 ? 26.253 38.922 -53.864 1.00 27.79 184 LEU B C 1
ATOM 6179 O O . LEU B 1 187 ? 26.475 40.103 -54.128 1.00 27.12 184 LEU B O 1
ATOM 6184 N N . ASP B 1 188 ? 26.338 38.429 -52.633 1.00 23.10 185 ASP B N 1
ATOM 6185 C CA . ASP B 1 188 ? 26.626 39.288 -51.490 1.00 32.55 185 ASP B CA 1
ATOM 6186 C C . ASP B 1 188 ? 28.052 39.830 -51.529 1.00 26.93 185 ASP B C 1
ATOM 6187 O O . ASP B 1 188 ? 28.305 40.954 -51.096 1.00 22.80 185 ASP B O 1
ATOM 6192 N N . LEU B 1 189 ? 28.980 39.030 -52.046 1.00 25.63 186 LEU B N 1
ATOM 6193 C CA . LEU B 1 189 ? 30.368 39.459 -52.173 1.00 23.93 186 LEU B CA 1
ATOM 6194 C C . LEU B 1 189 ? 30.523 40.574 -53.205 1.00 34.78 186 LEU B C 1
ATOM 6195 O O . LEU B 1 189 ? 31.076 41.634 -52.908 1.00 34.90 186 LEU B O 1
ATOM 6200 N N . ARG B 1 190 ? 30.030 40.329 -54.416 1.00 30.06 187 ARG B N 1
ATOM 6201 C CA . ARG B 1 190 ? 30.162 41.287 -55.510 1.00 35.01 187 ARG B CA 1
ATOM 6202 C C . ARG B 1 190 ? 29.430 42.593 -55.217 1.00 30.74 187 ARG B C 1
ATOM 6203 O O . ARG B 1 190 ? 30.023 43.670 -55.261 1.00 31.39 187 ARG B O 1
ATOM 6211 N N . ILE B 1 191 ? 28.139 42.489 -54.924 1.00 23.44 188 ILE B N 1
ATOM 6212 C CA . ILE B 1 191 ? 27.311 43.658 -54.652 1.00 25.62 188 ILE B CA 1
ATOM 6213 C C . ILE B 1 191 ? 27.771 44.382 -53.390 1.00 28.03 188 ILE B C 1
ATOM 6214 O O . ILE B 1 191 ? 27.823 45.613 -53.349 1.00 26.61 188 ILE B O 1
ATOM 6219 N N . GLY B 1 192 ? 28.122 43.610 -52.367 1.00 28.57 189 GLY B N 1
ATOM 6220 C CA . GLY B 1 192 ? 28.600 44.174 -51.120 1.00 30.29 189 GLY B CA 1
ATOM 6221 C C . GLY B 1 192 ? 29.887 44.967 -51.259 1.00 36.10 189 GLY B C 1
ATOM 6222 O O . GLY B 1 192 ? 29.971 46.107 -50.807 1.00 28.93 189 GLY B O 1
ATOM 6223 N N . CYS B 1 193 ? 30.890 44.369 -51.895 1.00 31.80 190 CYS B N 1
ATOM 6224 C CA . CYS B 1 193 ? 32.201 45.000 -52.017 1.00 30.66 190 CYS B CA 1
ATOM 6225 C C . CYS B 1 193 ? 32.206 46.169 -53.000 1.00 30.02 190 CYS B C 1
ATOM 6226 O O . CYS B 1 193 ? 32.948 47.134 -52.816 1.00 35.48 190 CYS B O 1
ATOM 6229 N N . ALA B 1 194 ? 31.385 46.079 -54.041 1.00 28.25 191 ALA B N 1
ATOM 6230 C CA . ALA B 1 194 ? 31.308 47.139 -55.042 1.00 27.92 191 ALA B CA 1
ATOM 6231 C C . ALA B 1 194 ? 30.825 48.442 -54.412 1.00 35.28 191 ALA B C 1
ATOM 6232 O O . ALA B 1 194 ? 31.485 49.477 -54.515 1.00 31.46 191 ALA B O 1
ATOM 6234 N N . PHE B 1 195 ? 29.667 48.384 -53.761 1.00 27.46 192 PHE B N 1
ATOM 6235 C CA . PHE B 1 195 ? 29.100 49.551 -53.096 1.00 27.13 192 PHE B CA 1
ATOM 6236 C C . PHE B 1 195 ? 29.969 50.009 -51.925 1.00 27.46 192 PHE B C 1
ATOM 6237 O O . PHE B 1 195 ? 30.081 51.207 -51.662 1.00 29.68 192 PHE B O 1
ATOM 6245 N N . THR B 1 196 ? 30.583 49.057 -51.227 1.00 26.68 193 THR B N 1
ATOM 6246 C CA . THR B 1 196 ? 31.412 49.383 -50.071 1.00 30.84 193 THR B CA 1
ATOM 6247 C C . THR B 1 196 ? 32.710 50.073 -50.482 1.00 35.39 193 THR B C 1
ATOM 6248 O O . THR B 1 196 ? 33.010 51.165 -49.998 1.00 36.55 193 THR B O 1
ATOM 6252 N N . ARG B 1 197 ? 33.473 49.444 -51.374 1.00 38.23 194 ARG B N 1
ATOM 6253 C CA . ARG B 1 197 ? 34.780 49.977 -51.758 1.00 40.97 194 ARG B CA 1
ATOM 6254 C C . ARG B 1 197 ? 34.695 51.336 -52.435 1.00 35.54 194 ARG B C 1
ATOM 6255 O O . ARG B 1 197 ? 35.594 52.161 -52.278 1.00 44.50 194 ARG B O 1
ATOM 6263 N N . PHE B 1 198 ? 33.635 51.563 -53.202 1.00 34.61 195 PHE B N 1
ATOM 6264 C CA . PHE B 1 198 ? 33.460 52.858 -53.844 1.00 34.34 195 PHE B CA 1
ATOM 6265 C C . PHE B 1 198 ? 33.428 53.950 -52.785 1.00 33.86 195 PHE B C 1
ATOM 6266 O O . PHE B 1 198 ? 34.077 54.981 -52.927 1.00 44.39 195 PHE B O 1
ATOM 6274 N N . GLN B 1 199 ? 32.676 53.702 -51.718 1.00 29.14 196 GLN B N 1
ATOM 6275 C CA . GLN B 1 199 ? 32.495 54.681 -50.653 1.00 34.71 196 GLN B CA 1
ATOM 6276 C C . GLN B 1 199 ? 33.728 54.837 -49.767 1.00 43.99 196 GLN B C 1
ATOM 6277 O O . GLN B 1 199 ? 34.056 55.950 -49.353 1.00 57.34 196 GLN B O 1
ATOM 6283 N N . THR B 1 200 ? 34.403 53.730 -49.467 1.00 45.13 197 THR B N 1
ATOM 6284 C CA . THR B 1 200 ? 35.603 53.784 -48.636 1.00 37.05 197 THR B CA 1
ATOM 6285 C C . THR B 1 200 ? 36.676 54.624 -49.318 1.00 33.58 197 THR B C 1
ATOM 6286 O O . THR B 1 200 ? 37.431 55.337 -48.658 1.00 32.19 197 THR B O 1
ATOM 6290 N N . LYS B 1 201 ? 36.737 54.529 -50.642 1.00 27.10 198 LYS B N 1
ATOM 6291 C CA . LYS B 1 201 ? 37.679 55.317 -51.426 1.00 38.14 198 LYS B CA 1
ATOM 6292 C C . LYS B 1 201 ? 37.178 56.747 -51.617 1.00 33.83 198 LYS B C 1
ATOM 6293 O O . LYS B 1 201 ? 37.939 57.701 -51.463 1.00 40.59 198 LYS B O 1
ATOM 6299 N N . TYR B 1 202 ? 35.900 56.884 -51.960 1.00 31.77 199 TYR B N 1
ATOM 6300 C CA . TYR B 1 202 ? 35.299 58.191 -52.225 1.00 30.50 199 TYR B CA 1
ATOM 6301 C C . TYR B 1 202 ? 35.390 59.136 -51.027 1.00 27.42 199 TYR B C 1
ATOM 6302 O O . TYR B 1 202 ? 35.591 60.339 -51.193 1.00 29.78 199 TYR B O 1
ATOM 6311 N N . PHE B 1 203 ? 35.238 58.589 -49.825 1.00 35.07 200 PHE B N 1
ATOM 6312 C CA . PHE B 1 203 ? 35.193 59.402 -48.611 1.00 39.17 200 PHE B CA 1
ATOM 6313 C C . PHE B 1 203 ? 36.514 59.423 -47.843 1.00 40.06 200 PHE B C 1
ATOM 6314 O O . PHE B 1 203 ? 36.606 60.040 -46.782 1.00 40.37 200 PHE B O 1
ATOM 6322 N N . GLN B 1 204 ? 37.527 58.747 -48.377 1.00 34.73 201 GLN B N 1
ATOM 6323 C CA . GLN B 1 204 ? 38.818 58.623 -47.701 1.00 38.64 201 GLN B CA 1
ATOM 6324 C C . GLN B 1 204 ? 39.473 59.971 -47.402 1.00 48.99 201 GLN B C 1
ATOM 6325 O O . GLN B 1 204 ? 39.865 60.701 -48.312 1.00 39.51 201 GLN B O 1
ATOM 6331 N N . GLY B 1 205 ? 39.580 60.292 -46.115 1.00 52.06 202 GLY B N 1
ATOM 6332 C CA . GLY B 1 205 ? 40.210 61.523 -45.670 1.00 57.42 202 GLY B CA 1
ATOM 6333 C C . GLY B 1 205 ? 39.475 62.791 -46.062 1.00 54.82 202 GLY B C 1
ATOM 63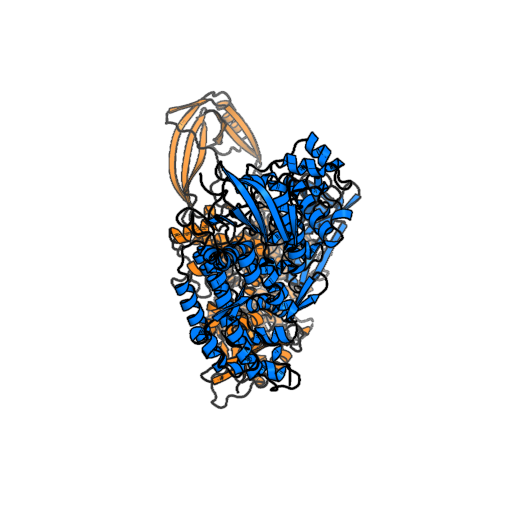34 O O . GLY B 1 205 ? 39.990 63.894 -45.883 1.00 56.92 202 GLY B O 1
ATOM 6335 N N . LYS B 1 206 ? 38.266 62.637 -46.592 1.00 47.17 203 LYS B N 1
ATOM 6336 C CA . LYS B 1 206 ? 37.491 63.772 -47.077 1.00 45.33 203 LYS B CA 1
ATOM 6337 C C . LYS B 1 206 ? 36.976 64.621 -45.921 1.00 43.13 203 LYS B C 1
ATOM 6338 O O . LYS B 1 206 ? 36.938 65.848 -46.006 1.00 44.96 203 LYS B O 1
ATOM 6344 N N . TYR B 1 207 ? 36.584 63.960 -44.838 1.00 40.94 204 TYR B N 1
ATOM 6345 C CA . TYR B 1 207 ? 36.061 64.657 -43.673 1.00 43.48 204 TYR B CA 1
ATOM 6346 C C . TYR B 1 207 ? 36.813 64.227 -42.418 1.00 48.88 204 TYR B C 1
ATOM 6347 O O . TYR B 1 207 ? 37.080 63.041 -42.217 1.00 61.16 204 TYR B O 1
ATOM 6356 N N . GLY B 1 208 ? 37.154 65.204 -41.583 1.00 43.93 205 GLY B N 1
ATOM 6357 C CA . GLY B 1 208 ? 38.043 64.993 -40.453 1.00 43.43 205 GLY B CA 1
ATOM 6358 C C . GLY B 1 208 ? 37.607 63.951 -39.442 1.00 52.96 205 GLY B C 1
ATOM 6359 O O . GLY B 1 208 ? 38.433 63.204 -38.918 1.00 62.36 205 GLY B O 1
ATOM 6360 N N . ASP B 1 209 ? 36.309 63.897 -39.168 1.00 51.11 206 ASP B N 1
ATOM 6361 C CA . ASP B 1 209 ? 35.788 62.992 -38.152 1.00 59.69 206 ASP B CA 1
ATOM 6362 C C . ASP B 1 209 ? 35.256 61.693 -38.751 1.00 60.64 206 ASP B C 1
ATOM 6363 O O . ASP B 1 209 ? 34.548 60.941 -38.081 1.00 61.96 206 ASP B O 1
ATOM 6368 N N . LEU B 1 210 ? 35.601 61.426 -40.007 1.00 57.96 207 LEU B N 1
ATOM 6369 C CA . LEU B 1 210 ? 35.079 60.249 -40.696 1.00 50.96 207 LEU B CA 1
ATOM 6370 C C . LEU B 1 210 ? 36.167 59.291 -41.169 1.00 43.69 207 LEU B C 1
ATOM 6371 O O . LEU B 1 210 ? 36.958 59.616 -42.055 1.00 48.25 207 LEU B O 1
ATOM 6376 N N . ASP B 1 211 ? 36.197 58.107 -40.564 1.00 37.05 208 ASP B N 1
ATOM 6377 C CA . ASP B 1 211 ? 37.032 57.010 -41.040 1.00 40.45 208 ASP B CA 1
ATOM 6378 C C . ASP B 1 211 ? 36.261 56.227 -42.100 1.00 33.99 208 ASP B C 1
ATOM 6379 O O . ASP B 1 211 ? 35.407 55.404 -41.771 1.00 39.59 208 ASP B O 1
ATOM 6384 N N . SER B 1 212 ? 36.564 56.488 -43.368 1.00 32.23 209 SER B N 1
ATOM 6385 C CA . SER B 1 212 ? 35.786 55.940 -44.478 1.00 37.51 209 SER B CA 1
ATOM 6386 C C . SER B 1 212 ? 35.796 54.411 -44.550 1.00 35.19 209 SER B C 1
ATOM 6387 O O . SER B 1 212 ? 34.927 53.814 -45.185 1.00 43.20 209 SER B O 1
ATOM 6390 N N . SER B 1 213 ? 36.768 53.779 -43.898 1.00 27.80 210 SER B N 1
ATOM 6391 C CA . SER B 1 213 ? 36.862 52.321 -43.908 1.00 32.41 210 SER B CA 1
ATOM 6392 C C . SER B 1 213 ? 35.771 51.691 -43.048 1.00 40.59 210 SER B C 1
ATOM 6393 O O . SER B 1 213 ? 35.575 50.475 -43.065 1.00 49.88 210 SER B O 1
ATOM 6396 N N . LEU B 1 214 ? 35.063 52.528 -42.299 1.00 35.82 211 LEU B N 1
ATOM 6397 C CA . LEU B 1 214 ? 33.965 52.073 -41.460 1.00 28.60 211 LEU B CA 1
ATOM 6398 C C . LEU B 1 214 ? 32.667 52.018 -42.260 1.00 33.24 211 LEU B C 1
ATOM 6399 O O . LEU B 1 214 ? 31.678 51.429 -41.821 1.00 40.58 211 LEU B O 1
ATOM 6404 N N . ILE B 1 215 ? 32.682 52.632 -43.439 1.00 26.36 212 ILE B N 1
ATOM 6405 C CA . ILE B 1 215 ? 31.505 52.679 -44.298 1.00 29.81 212 ILE B CA 1
ATOM 6406 C C . ILE B 1 215 ? 31.358 51.376 -45.076 1.00 33.86 212 ILE B C 1
ATOM 6407 O O . ILE B 1 215 ? 32.332 50.856 -45.618 1.00 33.08 212 ILE B O 1
ATOM 6412 N N . SER B 1 216 ? 30.139 50.848 -45.127 1.00 32.28 213 SER B N 1
ATOM 6413 C CA . SER B 1 216 ? 29.877 49.639 -45.895 1.00 32.15 213 SER B CA 1
ATOM 6414 C C . SER B 1 216 ? 28.434 49.573 -46.374 1.00 25.59 213 SER B C 1
ATOM 6415 O O . SER B 1 216 ? 27.549 50.216 -45.812 1.00 27.87 213 SER B O 1
ATOM 6418 N N . PHE B 1 217 ? 28.210 48.798 -47.428 1.00 31.86 214 PHE B N 1
ATOM 6419 C CA . PHE B 1 217 ? 26.863 48.441 -47.846 1.00 35.28 214 PHE B CA 1
ATOM 6420 C C . PHE B 1 217 ? 26.746 46.928 -47.909 1.00 33.41 214 PHE B C 1
ATOM 6421 O O . PHE B 1 217 ? 27.700 46.236 -48.262 1.00 38.07 214 PHE B O 1
ATOM 6429 N N . GLY B 1 218 ? 25.571 46.421 -47.559 1.00 29.24 215 GLY B N 1
ATOM 6430 C CA . GLY B 1 218 ? 25.287 45.005 -47.662 1.00 30.71 215 GLY B CA 1
ATOM 6431 C C . GLY B 1 218 ? 23.856 44.810 -48.108 1.00 32.64 215 GLY B C 1
ATOM 6432 O O . GLY B 1 218 ? 22.958 45.482 -47.604 1.00 22.21 215 GLY B O 1
ATOM 6433 N N . PRO B 1 219 ? 23.634 43.897 -49.064 1.00 31.09 216 PRO B N 1
ATOM 6434 C CA . PRO B 1 219 ? 22.297 43.660 -49.622 1.00 30.72 216 PRO B CA 1
ATOM 6435 C C . PRO B 1 219 ? 21.285 43.223 -48.564 1.00 30.49 216 PRO B C 1
ATOM 6436 O O . PRO B 1 219 ? 20.080 43.318 -48.794 1.00 32.47 216 PRO B O 1
ATOM 6440 N N . CYS B 1 220 ? 21.772 42.759 -47.417 1.00 29.97 217 CYS B N 1
ATOM 6441 C CA . CYS B 1 220 ? 20.890 42.368 -46.324 1.00 31.31 217 CYS B CA 1
ATOM 6442 C C . CYS B 1 220 ? 21.125 43.182 -45.050 1.00 34.34 217 CYS B C 1
ATOM 6443 O O . CYS B 1 220 ? 20.172 43.541 -44.358 1.00 32.18 217 CYS B O 1
ATOM 6446 N N . GLN B 1 221 ? 22.388 43.458 -44.731 1.00 32.45 218 GLN B N 1
ATOM 6447 C CA . GLN B 1 221 ? 22.715 44.173 -43.498 1.00 35.06 218 GLN B CA 1
ATOM 6448 C C . GLN B 1 221 ? 22.210 45.617 -43.516 1.00 36.20 218 GLN B C 1
ATOM 6449 O O . GLN B 1 221 ? 21.863 46.169 -42.472 1.00 40.62 218 GLN B O 1
ATOM 6455 N N . THR B 1 222 ? 22.175 46.228 -44.696 1.00 32.72 219 THR B N 1
ATOM 6456 C CA . THR B 1 222 ? 21.708 47.606 -44.822 1.00 34.75 219 THR B CA 1
ATOM 6457 C C . THR B 1 222 ? 20.189 47.707 -44.609 1.00 28.20 219 THR B C 1
ATOM 6458 O O . THR B 1 222 ? 19.736 48.590 -43.879 1.00 26.07 219 THR B O 1
ATOM 6462 N N . PRO B 1 223 ? 19.394 46.821 -45.246 1.00 22.04 220 PRO B N 1
ATOM 6463 C CA . PRO B 1 223 ? 17.976 46.835 -44.869 1.00 33.73 220 PRO B CA 1
ATOM 6464 C C . PRO B 1 223 ? 17.749 46.494 -43.401 1.00 32.41 220 PRO B C 1
ATOM 6465 O O . PRO B 1 223 ? 16.813 47.005 -42.784 1.00 39.33 220 PRO B O 1
ATOM 6469 N N . THR B 1 224 ? 18.604 45.636 -42.855 1.00 30.04 221 THR B N 1
ATOM 6470 C CA . THR B 1 224 ? 18.515 45.247 -41.456 1.00 30.79 221 THR B CA 1
ATOM 6471 C C . THR B 1 224 ? 18.745 46.455 -40.556 1.00 28.75 221 THR B C 1
ATOM 6472 O O . THR B 1 224 ? 17.995 46.694 -39.609 1.00 31.16 221 THR B O 1
ATOM 6476 N N . LEU B 1 225 ? 19.791 47.213 -40.866 1.00 26.84 222 LEU B N 1
ATOM 6477 C CA . LEU B 1 225 ? 20.097 48.449 -40.157 1.00 26.78 222 LEU B CA 1
ATOM 6478 C C . LEU B 1 225 ? 18.990 49.484 -40.335 1.00 32.63 222 LEU B C 1
ATOM 6479 O O . LEU B 1 225 ? 18.685 50.244 -39.414 1.00 38.43 222 LEU B O 1
ATOM 6484 N N . GLY B 1 226 ? 18.401 49.506 -41.528 1.00 26.01 223 GLY B N 1
ATOM 6485 C CA . GLY B 1 226 ? 17.312 50.415 -41.846 1.00 34.36 223 GLY B CA 1
ATOM 6486 C C . GLY B 1 226 ? 16.167 50.361 -40.853 1.00 27.40 223 GLY B C 1
ATOM 6487 O O . GLY B 1 226 ? 15.621 51.396 -40.468 1.00 36.65 223 GLY B O 1
ATOM 6488 N N . PHE B 1 227 ? 15.806 49.148 -40.444 1.00 26.22 224 PHE B N 1
ATOM 6489 C CA . PHE B 1 227 ? 14.764 48.940 -39.444 1.00 32.08 224 PHE B CA 1
ATOM 6490 C C . PHE B 1 227 ? 15.086 49.680 -38.149 1.00 31.24 224 PHE B C 1
ATOM 6491 O O . PHE B 1 227 ? 14.230 50.357 -37.580 1.00 37.46 224 PHE B O 1
ATOM 6499 N N . CYS B 1 228 ? 16.327 49.545 -37.691 1.00 30.77 225 CYS B N 1
ATOM 6500 C CA . CYS B 1 228 ? 16.764 50.177 -36.451 1.00 34.32 225 CYS B CA 1
ATOM 6501 C C . CYS B 1 228 ? 16.781 51.700 -36.558 1.00 37.98 225 CYS B C 1
ATOM 6502 O O . CYS B 1 228 ? 16.425 52.401 -35.611 1.00 38.61 225 CYS B O 1
ATOM 6505 N N . VAL B 1 229 ? 17.196 52.205 -37.716 1.00 39.27 226 VAL B N 1
ATOM 6506 C CA . VAL B 1 229 ? 17.289 53.645 -37.939 1.00 31.19 226 VAL B CA 1
ATOM 6507 C C . VAL B 1 229 ? 15.899 54.256 -38.111 1.00 32.81 226 VAL B C 1
ATOM 6508 O O . VAL B 1 229 ? 15.659 55.393 -37.703 1.00 26.79 226 VAL B O 1
ATOM 6512 N N . GLU B 1 230 ? 14.981 53.489 -38.692 1.00 29.75 227 GLU B N 1
ATOM 6513 C CA . GLU B 1 230 ? 13.597 53.934 -38.828 1.00 34.30 227 GLU B CA 1
ATOM 6514 C C . GLU B 1 230 ? 12.996 54.246 -37.461 1.00 36.88 227 GLU B C 1
ATOM 6515 O O . GLU B 1 230 ? 12.327 55.266 -37.282 1.00 32.99 227 GLU B O 1
ATOM 6521 N N . ARG B 1 231 ? 13.240 53.357 -36.503 1.00 35.90 228 ARG B N 1
ATOM 6522 C CA . ARG B 1 231 ? 12.781 53.551 -35.133 1.00 37.22 228 ARG B CA 1
ATOM 6523 C C . ARG B 1 231 ? 13.417 54.799 -34.529 1.00 27.16 228 ARG B C 1
ATOM 6524 O O . ARG B 1 231 ? 12.750 55.569 -33.839 1.00 28.78 228 ARG B O 1
ATOM 6532 N N . HIS B 1 232 ? 14.706 54.988 -34.793 1.00 22.76 229 HIS B N 1
ATOM 6533 C CA . HIS B 1 232 ? 15.417 56.184 -34.350 1.00 30.04 229 HIS B CA 1
ATOM 6534 C C . HIS B 1 232 ? 14.751 57.465 -34.844 1.00 30.02 229 HIS B C 1
ATOM 6535 O O . HIS B 1 232 ? 14.635 58.437 -34.098 1.00 35.55 229 HIS B O 1
ATOM 6542 N N . ASP B 1 233 ? 14.325 57.461 -36.103 1.00 31.00 230 ASP B N 1
ATOM 6543 C CA . ASP B 1 233 ? 13.679 58.627 -36.697 1.00 32.55 230 ASP B CA 1
ATOM 6544 C C . ASP B 1 233 ? 12.366 58.951 -35.991 1.00 32.47 230 ASP B C 1
ATOM 6545 O O . ASP B 1 233 ? 12.069 60.115 -35.722 1.00 36.90 230 ASP B O 1
ATOM 6550 N N . LYS B 1 234 ? 11.583 57.916 -35.701 1.00 29.40 231 LYS B N 1
ATOM 6551 C CA . LYS B 1 234 ? 10.331 58.082 -34.971 1.00 30.72 231 LYS B CA 1
ATOM 6552 C C . LYS B 1 234 ? 10.588 58.640 -33.576 1.00 39.93 231 LYS B C 1
ATOM 6553 O O . LYS B 1 234 ? 9.829 59.476 -33.083 1.00 38.93 231 LYS B O 1
ATOM 6559 N N . ILE B 1 235 ? 11.662 58.174 -32.946 1.00 30.05 232 ILE B N 1
ATOM 6560 C CA . ILE B 1 235 ? 12.053 58.661 -31.628 1.00 29.47 232 ILE B CA 1
ATOM 6561 C C . ILE B 1 235 ? 12.517 60.113 -31.701 1.00 33.09 232 ILE B C 1
ATOM 6562 O O . ILE B 1 235 ? 12.168 60.935 -30.853 1.00 38.08 232 ILE B O 1
ATOM 6567 N N . GLN B 1 236 ? 13.292 60.421 -32.735 1.00 34.12 233 GLN B N 1
ATOM 6568 C CA . GLN B 1 236 ? 13.883 61.744 -32.892 1.00 34.91 233 GLN B CA 1
ATOM 6569 C C . GLN B 1 236 ? 12.838 62.802 -33.231 1.00 33.60 233 GLN B C 1
ATOM 6570 O O . GLN B 1 236 ? 13.001 63.975 -32.897 1.00 39.27 233 GLN B O 1
ATOM 6576 N N . SER B 1 237 ? 11.762 62.384 -33.887 1.00 33.58 234 SER B N 1
ATOM 6577 C CA . SER B 1 237 ? 10.730 63.317 -34.320 1.00 31.28 234 SER B CA 1
ATOM 6578 C C . SER B 1 237 ? 9.560 63.357 -33.341 1.00 37.75 234 SER B C 1
ATOM 6579 O O . SER B 1 237 ? 8.555 64.022 -33.588 1.00 46.86 234 SER B O 1
ATOM 6582 N N . PHE B 1 238 ? 9.691 62.632 -32.235 1.00 30.21 235 PHE B N 1
ATOM 6583 C CA . PHE B 1 238 ? 8.643 62.589 -31.224 1.00 34.40 235 PHE B CA 1
ATOM 6584 C C . PHE B 1 238 ? 8.559 63.909 -30.463 1.00 44.71 235 PHE B C 1
ATOM 6585 O O . PHE B 1 238 ? 9.580 64.500 -30.111 1.00 54.55 235 PHE B O 1
ATOM 6593 N N . LYS B 1 239 ? 7.337 64.367 -30.213 1.00 42.42 236 LYS B N 1
ATOM 6594 C CA . LYS B 1 239 ? 7.119 65.582 -29.438 1.00 47.98 236 LYS B CA 1
ATOM 6595 C C . LYS B 1 239 ? 6.301 65.270 -28.190 1.00 44.55 236 LYS B C 1
ATOM 6596 O O . LYS B 1 239 ? 5.103 65.001 -28.280 1.00 35.14 236 LYS B O 1
ATOM 6602 N N . PRO B 1 240 ? 6.954 65.299 -27.019 1.00 41.69 237 PRO B N 1
ATOM 6603 C CA . PRO B 1 240 ? 6.292 64.996 -25.745 1.00 41.10 237 PRO B CA 1
ATOM 6604 C C . PRO B 1 240 ? 5.138 65.945 -25.438 1.00 43.51 237 PRO B C 1
ATOM 6605 O O . PRO B 1 240 ? 5.243 67.146 -25.691 1.00 48.17 237 PRO B O 1
ATOM 6609 N N . GLU B 1 241 ? 4.049 65.401 -24.905 1.00 36.25 238 GLU B N 1
ATOM 6610 C CA . GLU B 1 241 ? 2.915 66.211 -24.477 1.00 33.62 238 GLU B CA 1
ATOM 6611 C C . GLU B 1 241 ? 2.626 65.987 -23.001 1.00 37.27 238 GLU B C 1
ATOM 6612 O O . GLU B 1 241 ? 2.665 64.855 -22.519 1.00 36.48 238 GLU B O 1
ATOM 6618 N N . THR B 1 242 ? 2.337 67.066 -22.284 1.00 33.80 239 THR B N 1
ATOM 6619 C CA . THR B 1 242 ? 1.899 66.955 -20.901 1.00 37.71 239 THR B CA 1
ATOM 6620 C C . THR B 1 242 ? 0.463 66.445 -20.868 1.00 32.72 239 THR B C 1
ATOM 6621 O O . THR B 1 242 ? -0.390 66.939 -21.603 1.00 32.74 239 THR B O 1
ATOM 6625 N N . TYR B 1 243 ? 0.196 65.453 -20.026 1.00 33.54 240 TYR B N 1
ATOM 6626 C CA . TYR B 1 243 ? -1.175 64.993 -19.835 1.00 38.52 240 TYR B CA 1
ATOM 6627 C C . TYR B 1 243 ? -1.467 64.727 -18.365 1.00 39.00 240 TYR B C 1
ATOM 6628 O O . TYR B 1 243 ? -0.553 64.637 -17.545 1.00 39.69 240 TYR B O 1
ATOM 6637 N N . TRP B 1 244 ? -2.749 64.599 -18.040 1.00 41.70 241 TRP B N 1
ATOM 6638 C CA . TRP B 1 244 ? -3.166 64.402 -16.659 1.00 30.98 241 TRP B CA 1
ATOM 6639 C C . TRP B 1 244 ? -4.043 63.166 -16.511 1.00 33.46 241 TRP B C 1
ATOM 6640 O O . TRP B 1 244 ? -4.951 62.929 -17.309 1.00 36.02 241 TRP B O 1
ATOM 6651 N N . VAL B 1 245 ? -3.761 62.383 -15.477 1.00 28.76 242 VAL B N 1
ATOM 6652 C CA . VAL B 1 245 ? -4.504 61.162 -15.209 1.00 34.19 242 VAL B CA 1
ATOM 6653 C C . VAL B 1 245 ? -5.155 61.164 -13.833 1.00 30.98 242 VAL B C 1
ATOM 6654 O O . VAL B 1 245 ? -4.484 61.334 -12.817 1.00 35.23 242 VAL B O 1
ATOM 6658 N N . LEU B 1 246 ? -6.469 60.978 -13.812 1.00 29.97 243 LEU B N 1
ATOM 6659 C CA . LEU B 1 246 ? -7.182 60.750 -12.567 1.00 35.12 243 LEU B CA 1
ATOM 6660 C C . LEU B 1 246 ? -7.047 59.285 -12.182 1.00 32.34 243 LEU B C 1
ATOM 6661 O O . LEU B 1 246 ? -7.240 58.401 -13.015 1.00 44.15 243 LEU B O 1
ATOM 6666 N N . GLN B 1 247 ? -6.713 59.024 -10.924 1.00 32.81 244 GLN B N 1
ATOM 6667 C CA . GLN B 1 247 ? -6.737 57.658 -10.426 1.00 40.19 244 GLN B CA 1
ATOM 6668 C C . GLN B 1 247 ? -7.520 57.640 -9.127 1.00 45.85 244 GLN B C 1
ATOM 6669 O O . GLN B 1 247 ? -7.442 58.569 -8.322 1.00 48.82 244 GLN B O 1
ATOM 6675 N N . ALA B 1 248 ? -8.290 56.579 -8.932 1.00 45.94 245 ALA B N 1
ATOM 6676 C CA . ALA B 1 248 ? -9.146 56.492 -7.764 1.00 39.26 245 ALA B CA 1
ATOM 6677 C C . ALA B 1 248 ? -8.934 55.180 -7.031 1.00 37.97 245 ALA B C 1
ATOM 6678 O O . ALA B 1 248 ? -8.634 54.155 -7.641 1.00 44.31 245 ALA B O 1
ATOM 6680 N N . LYS B 1 249 ? -9.086 55.221 -5.714 1.00 38.48 246 LYS B N 1
ATOM 6681 C CA . LYS B 1 249 ? -8.984 54.019 -4.907 1.00 38.10 246 LYS B CA 1
ATOM 6682 C C . LYS B 1 249 ? -10.288 53.780 -4.160 1.00 37.97 246 LYS B C 1
ATOM 6683 O O . LYS B 1 249 ? -10.903 54.715 -3.648 1.00 43.67 246 LYS B O 1
ATOM 6689 N N . VAL B 1 250 ? -10.707 52.522 -4.112 1.00 48.20 247 VAL B N 1
ATOM 6690 C CA . VAL B 1 250 ? -12.006 52.167 -3.561 1.00 48.92 247 VAL B CA 1
ATOM 6691 C C . VAL B 1 250 ? -11.834 51.125 -2.458 1.00 43.09 247 VAL B C 1
ATOM 6692 O O . VAL B 1 250 ? -11.031 50.203 -2.584 1.00 46.46 247 VAL B O 1
ATOM 6696 N N . ASN B 1 251 ? -12.596 51.282 -1.379 1.00 47.11 248 ASN B N 1
ATOM 6697 C CA . ASN B 1 251 ? -12.516 50.390 -0.227 1.00 52.07 248 ASN B CA 1
ATOM 6698 C C . ASN B 1 251 ? -13.655 49.378 -0.165 1.00 56.12 248 ASN B C 1
ATOM 6699 O O . ASN B 1 251 ? -14.825 49.754 -0.134 1.00 55.62 248 ASN B O 1
ATOM 6704 N N . THR B 1 252 ? -13.311 48.095 -0.152 1.00 71.97 249 THR B N 1
ATOM 6705 C CA . THR B 1 252 ? -14.316 47.039 -0.068 1.00 77.57 249 THR B CA 1
ATOM 6706 C C . THR B 1 252 ? -14.999 47.044 1.297 1.00 72.88 249 THR B C 1
ATOM 6707 O O . THR B 1 252 ? -15.944 46.292 1.533 1.00 70.32 249 THR B O 1
ATOM 6711 N N . ASP B 1 255 ? -11.061 44.405 3.180 1.00 79.71 252 ASP B N 1
ATOM 6712 C CA . ASP B 1 255 ? -11.074 45.852 3.366 1.00 83.62 252 ASP B CA 1
ATOM 6713 C C . ASP B 1 255 ? -9.771 46.472 2.876 1.00 91.81 252 ASP B C 1
ATOM 6714 O O . ASP B 1 255 ? -9.060 47.129 3.637 1.00 85.34 252 ASP B O 1
ATOM 6719 N N . ARG B 1 256 ? -9.467 46.257 1.600 1.00 105.73 253 ARG B N 1
ATOM 6720 C CA . ARG B 1 256 ? -8.262 46.805 0.987 1.00 102.70 253 ARG B CA 1
ATOM 6721 C C . ARG B 1 256 ? -8.648 47.716 -0.185 1.00 92.08 253 ARG B C 1
ATOM 6722 O O . ARG B 1 256 ? -9.728 47.578 -0.760 1.00 87.44 253 ARG B O 1
ATOM 6730 N N . SER B 1 257 ? -7.763 48.648 -0.526 1.00 84.34 254 SER B N 1
ATOM 6731 C CA . SER B 1 257 ? -8.013 49.632 -1.577 1.00 75.72 254 SER B CA 1
ATOM 6732 C C . SER B 1 257 ? -7.842 49.104 -3.001 1.00 72.63 254 SER B C 1
ATOM 6733 O O . SER B 1 257 ? -6.757 48.684 -3.402 1.00 75.58 254 SER B O 1
ATOM 6736 N N . LEU B 1 258 ? -8.940 49.131 -3.752 1.00 63.96 255 LEU B N 1
ATOM 6737 C CA . LEU B 1 258 ? -8.938 48.809 -5.177 1.00 54.28 255 LEU B CA 1
ATOM 6738 C C . LEU B 1 258 ? -8.519 50.015 -6.006 1.00 47.49 255 LEU B C 1
ATOM 6739 O O . LEU B 1 258 ? -9.135 51.074 -5.919 1.00 49.49 255 LEU B O 1
ATOM 6744 N N . LEU B 1 259 ? -7.483 49.851 -6.821 1.00 50.10 256 LEU B N 1
ATOM 6745 C CA . LEU B 1 259 ? -7.062 50.910 -7.733 1.00 49.95 256 LEU B CA 1
ATOM 6746 C C . LEU B 1 259 ? -7.904 50.905 -9.005 1.00 49.42 256 LEU B C 1
ATOM 6747 O O . LEU B 1 259 ? -8.055 49.872 -9.658 1.00 47.52 256 LEU B O 1
ATOM 6752 N N . LEU B 1 260 ? -8.452 52.067 -9.350 1.00 42.82 257 LEU B N 1
ATOM 6753 C CA . LEU B 1 260 ? -9.324 52.185 -10.513 1.00 40.35 257 LEU B CA 1
ATOM 6754 C C . LEU B 1 260 ? -8.636 52.891 -11.673 1.00 39.28 257 LEU B C 1
ATOM 6755 O O . LEU B 1 260 ? -7.836 53.805 -11.473 1.00 52.10 257 LEU B O 1
ATOM 6760 N N . ASP B 1 261 ? -8.951 52.454 -12.887 1.00 36.84 258 ASP B N 1
ATOM 6761 C CA . ASP B 1 261 ? -8.408 53.077 -14.086 1.00 36.44 258 ASP B CA 1
ATOM 6762 C C . ASP B 1 261 ? -9.440 54.017 -14.702 1.00 41.12 258 ASP B C 1
ATOM 6763 O O . ASP B 1 261 ? -10.598 53.644 -14.891 1.00 43.67 258 ASP B O 1
ATOM 6768 N N . TRP B 1 262 ? -9.011 55.235 -15.015 1.00 34.69 259 TRP B N 1
ATOM 6769 C CA . TRP B 1 262 ? -9.888 56.246 -15.598 1.00 33.75 259 TRP B CA 1
ATOM 6770 C C . TRP B 1 262 ? -10.364 55.839 -16.993 1.00 33.14 259 TRP B C 1
ATOM 6771 O O . TRP B 1 262 ? -9.553 55.536 -17.866 1.00 33.65 259 TRP B O 1
ATOM 6782 N N . ASP B 1 263 ? -11.679 55.832 -17.196 1.00 31.48 260 ASP B N 1
ATOM 6783 C CA . ASP B 1 263 ? -12.255 55.467 -18.489 1.00 35.81 260 ASP B CA 1
ATOM 6784 C C . ASP B 1 263 ? -11.874 56.474 -19.570 1.00 43.29 260 ASP B C 1
ATOM 6785 O O . ASP B 1 263 ? -11.705 56.115 -20.736 1.00 51.08 260 ASP B O 1
ATOM 6790 N N . ARG B 1 264 ? -11.738 57.737 -19.172 1.00 34.37 261 ARG B N 1
ATOM 6791 C CA . ARG B 1 264 ? -11.300 58.797 -20.075 1.00 33.84 261 ARG B CA 1
ATOM 6792 C C . ARG B 1 264 ? -9.806 58.662 -20.363 1.00 37.14 261 ARG B C 1
ATOM 6793 O O . ARG B 1 264 ? -9.263 59.345 -21.232 1.00 38.36 261 ARG B O 1
ATOM 6801 N N . VAL B 1 265 ? -9.160 57.779 -19.605 1.00 34.13 262 VAL B N 1
ATOM 6802 C CA . VAL B 1 265 ? -7.746 57.434 -19.757 1.00 32.74 262 VAL B CA 1
ATOM 6803 C C . VAL B 1 265 ? -6.797 58.599 -19.485 1.00 31.85 262 VAL B C 1
ATOM 6804 O O . VAL B 1 265 ? -6.016 58.555 -18.533 1.00 31.56 262 VAL B O 1
ATOM 6808 N N . ARG B 1 266 ? -6.888 59.654 -20.289 1.00 34.06 263 ARG B N 1
ATOM 6809 C CA . ARG B 1 266 ? -5.968 60.786 -20.179 1.00 36.91 263 ARG B CA 1
ATOM 6810 C C . ARG B 1 266 ? -6.632 62.075 -20.644 1.00 35.48 263 ARG B C 1
ATOM 6811 O O . ARG B 1 266 ? -7.648 62.051 -21.337 1.00 38.79 263 ARG B O 1
ATOM 6819 N N . VAL B 1 267 ? -6.037 63.199 -20.263 1.00 32.64 264 VAL B N 1
ATOM 6820 C CA . VAL B 1 267 ? -6.538 64.513 -20.643 1.00 29.73 264 VAL B CA 1
ATOM 6821 C C . VAL B 1 267 ? -5.334 65.408 -20.921 1.00 33.79 264 VAL B C 1
ATOM 6822 O O . VAL B 1 267 ? -4.316 65.309 -20.236 1.00 40.49 264 VAL B O 1
ATOM 6826 N N . PHE B 1 268 ? -5.441 66.271 -21.928 1.00 33.39 265 PHE B N 1
ATOM 6827 C CA . PHE B 1 268 ? -4.296 67.073 -22.346 1.00 36.10 265 PHE B CA 1
ATOM 6828 C C . PHE B 1 268 ? -4.465 68.569 -22.084 1.00 36.12 265 PHE B C 1
ATOM 6829 O O . PHE B 1 268 ? -3.650 69.377 -22.527 1.00 33.81 265 PHE B O 1
ATOM 6837 N N . ASP B 1 269 ? -5.523 68.934 -21.369 1.00 41.06 266 ASP B N 1
ATOM 6838 C CA . ASP B 1 269 ? -5.753 70.329 -21.001 1.00 36.14 266 ASP B CA 1
ATOM 6839 C C . ASP B 1 269 ? -5.650 70.489 -19.487 1.00 33.66 266 ASP B C 1
ATOM 6840 O O . ASP B 1 269 ? -6.290 69.753 -18.736 1.00 38.07 266 ASP B O 1
ATOM 6845 N N . ARG B 1 270 ? -4.839 71.445 -19.044 1.00 31.42 267 ARG B N 1
ATOM 6846 C CA . ARG B 1 270 ? -4.565 71.626 -17.620 1.00 32.61 267 ARG B CA 1
ATOM 6847 C C . ARG B 1 270 ? -5.810 72.006 -16.821 1.00 34.05 267 ARG B C 1
ATOM 6848 O O . ARG B 1 270 ? -6.039 71.484 -15.729 1.00 38.25 267 ARG B O 1
ATOM 6856 N N . GLU B 1 271 ? -6.612 72.913 -17.368 1.00 31.39 268 GLU B N 1
ATOM 6857 C CA . GLU B 1 271 ? -7.779 73.424 -16.658 1.00 36.40 268 GLU B CA 1
ATOM 6858 C C . GLU B 1 271 ? -8.879 72.373 -16.536 1.00 43.26 268 GLU B C 1
ATOM 6859 O O . GLU B 1 271 ? -9.487 72.222 -15.476 1.00 41.21 268 GLU B O 1
ATOM 6865 N N . ILE B 1 272 ? -9.129 71.643 -17.619 1.00 42.69 269 ILE B N 1
ATOM 6866 C CA . ILE B 1 272 ? -10.182 70.633 -17.615 1.00 39.23 269 ILE B CA 1
ATOM 6867 C C . ILE B 1 272 ? -9.759 69.430 -16.778 1.00 35.89 269 ILE B C 1
ATOM 6868 O O . ILE B 1 272 ? -10.601 68.698 -16.264 1.00 29.41 269 ILE B O 1
ATOM 6873 N N . ALA B 1 273 ? -8.451 69.236 -16.639 1.00 35.20 270 ALA B N 1
ATOM 6874 C CA . ALA B 1 273 ? -7.929 68.193 -15.769 1.00 33.95 270 ALA B CA 1
ATOM 6875 C C . ALA B 1 273 ? -8.329 68.494 -14.331 1.00 35.67 270 ALA B C 1
ATOM 6876 O O . ALA B 1 273 ? -8.809 67.618 -13.611 1.00 38.14 270 ALA B O 1
ATOM 6878 N N . GLN B 1 274 ? -8.117 69.742 -13.922 1.00 29.29 271 GLN B N 1
ATOM 6879 C CA . GLN B 1 274 ? -8.501 70.203 -12.592 1.00 36.05 271 GLN B CA 1
ATOM 6880 C C . GLN B 1 274 ? -10.009 70.094 -12.380 1.00 34.86 271 GLN B C 1
ATOM 6881 O O . GLN B 1 274 ? -10.471 69.805 -11.277 1.00 33.27 271 GLN B O 1
ATOM 6887 N N . MET B 1 275 ? -10.770 70.331 -13.445 1.00 30.19 272 MET B N 1
ATOM 6888 C CA . MET B 1 275 ? -12.225 70.246 -13.386 1.00 30.62 272 MET B CA 1
ATOM 6889 C C . MET B 1 275 ? -12.698 68.834 -13.057 1.00 40.73 272 MET B C 1
ATOM 6890 O O . MET B 1 275 ? -13.564 68.648 -12.203 1.00 39.40 272 MET B O 1
ATOM 6895 N N . PHE B 1 276 ? -12.127 67.843 -13.737 1.00 30.20 273 PHE B N 1
ATOM 6896 C CA . PHE B 1 276 ? -12.501 66.451 -13.515 1.00 30.19 273 PHE B CA 1
ATOM 6897 C C . PHE B 1 276 ? -12.119 66.015 -12.105 1.00 31.72 273 PHE B C 1
ATOM 6898 O O . PHE B 1 276 ? -12.847 65.258 -11.462 1.00 43.99 273 PHE B O 1
ATOM 6906 N N . LEU B 1 277 ? -10.974 66.496 -11.629 1.00 33.02 274 LEU B N 1
ATOM 6907 C CA . LEU B 1 277 ? -10.536 66.210 -10.270 1.00 30.19 274 LEU B CA 1
ATOM 6908 C C . LEU B 1 277 ? -11.511 66.819 -9.268 1.00 42.42 274 LEU B C 1
ATOM 6909 O O . LEU B 1 277 ? -11.884 66.176 -8.288 1.00 35.52 274 LEU B O 1
ATOM 6914 N N . ASN B 1 278 ? -11.928 68.055 -9.532 1.00 35.51 275 ASN B N 1
ATOM 6915 C CA . ASN B 1 278 ? -12.879 68.753 -8.671 1.00 38.94 275 ASN B CA 1
ATOM 6916 C C . ASN B 1 278 ? -14.208 68.013 -8.561 1.00 43.97 275 ASN B C 1
ATOM 6917 O O . ASN B 1 278 ? -14.830 67.986 -7.498 1.00 44.41 275 ASN B O 1
ATOM 6922 N N . MET B 1 279 ? -14.641 67.417 -9.668 1.00 31.76 276 MET B N 1
ATOM 6923 C CA . MET B 1 279 ? -15.943 66.765 -9.726 1.00 37.78 276 MET B CA 1
ATOM 6924 C C . MET B 1 279 ? -15.890 65.319 -9.226 1.00 36.75 276 MET B C 1
ATOM 6925 O O . MET B 1 279 ? -16.895 64.610 -9.261 1.00 32.27 276 MET B O 1
ATOM 6930 N N . THR B 1 280 ? -14.720 64.884 -8.764 1.00 31.65 277 THR B N 1
ATOM 6931 C CA . THR B 1 280 ? -14.577 63.532 -8.230 1.00 31.55 277 THR B CA 1
ATOM 6932 C C . THR B 1 280 ? -13.998 63.506 -6.815 1.00 35.18 277 THR B C 1
ATOM 6933 O O . THR B 1 280 ? -14.318 62.615 -6.029 1.00 45.54 277 THR B O 1
ATOM 6937 N N . LYS B 1 281 ? -13.149 64.478 -6.495 1.00 35.62 278 LYS B N 1
ATOM 6938 C CA . LYS B 1 281 ? -12.416 64.473 -5.228 1.00 39.84 278 LYS B CA 1
ATOM 6939 C C . LYS B 1 281 ? -13.314 64.577 -3.994 1.00 38.57 278 LYS B C 1
ATOM 6940 O O . LYS B 1 281 ? -12.918 64.168 -2.904 1.00 48.58 278 LYS B O 1
ATOM 6946 N N . LEU B 1 282 ? -14.516 65.122 -4.160 1.00 38.50 279 LEU B N 1
ATOM 6947 C CA . LEU B 1 282 ? -15.422 65.316 -3.030 1.00 37.61 279 LEU B CA 1
ATOM 6948 C C . LEU B 1 282 ? -16.416 64.169 -2.869 1.00 43.67 279 LEU B C 1
ATOM 6949 O O . LEU B 1 282 ? -17.070 64.049 -1.833 1.00 46.78 279 LEU B O 1
ATOM 6954 N N . GLU B 1 283 ? -16.535 63.337 -3.898 1.00 41.70 280 GLU B N 1
ATOM 6955 C CA . GLU B 1 283 ? -17.435 62.190 -3.853 1.00 36.09 280 GLU B CA 1
ATOM 6956 C C . GLU B 1 283 ? -16.960 61.167 -2.827 1.00 34.83 280 GLU B C 1
ATOM 6957 O O . GLU B 1 283 ? -15.772 60.856 -2.755 1.00 35.85 280 GLU B O 1
ATOM 6963 N N . LYS B 1 284 ? -17.890 60.652 -2.031 1.00 43.00 281 LYS B N 1
ATOM 6964 C CA . LYS B 1 284 ? -17.543 59.736 -0.952 1.00 53.50 281 LYS B CA 1
ATOM 6965 C C . LYS B 1 284 ? -17.892 58.306 -1.343 1.00 52.00 281 LYS B C 1
ATOM 6966 O O . LYS B 1 284 ? -17.452 57.349 -0.706 1.00 56.51 281 LYS B O 1
ATOM 6972 N N . GLU B 1 285 ? -18.679 58.171 -2.405 1.00 46.09 282 GLU B N 1
ATOM 6973 C CA . GLU B 1 285 ? -19.143 56.867 -2.861 1.00 45.25 282 GLU B CA 1
ATOM 6974 C C . GLU B 1 285 ? -18.939 56.659 -4.357 1.00 51.05 282 GLU B C 1
ATOM 6975 O O . GLU B 1 285 ? -19.148 57.571 -5.158 1.00 51.68 282 GLU B O 1
ATOM 6981 N N . ALA B 1 286 ? -18.530 55.449 -4.720 1.00 43.66 283 ALA B N 1
ATOM 6982 C CA . ALA B 1 286 ? -18.448 55.042 -6.117 1.00 40.96 283 ALA B CA 1
ATOM 6983 C C . ALA B 1 286 ? -19.564 54.043 -6.394 1.00 43.29 283 ALA B C 1
ATOM 6984 O O . ALA B 1 286 ? -19.693 53.043 -5.689 1.00 41.82 283 ALA B O 1
ATOM 6986 N N . GLN B 1 287 ? -20.373 54.312 -7.413 1.00 44.58 284 GLN B N 1
ATOM 6987 C CA . GLN B 1 287 ? -21.505 53.445 -7.720 1.00 39.44 284 GLN B CA 1
ATOM 6988 C C . GLN B 1 287 ? -21.151 52.405 -8.777 1.00 42.17 284 GLN B C 1
ATOM 6989 O O . GLN B 1 287 ? -20.632 52.738 -9.842 1.00 48.72 284 GLN B O 1
ATOM 6995 N N . VAL B 1 288 ? -21.438 51.143 -8.471 1.00 38.79 285 VAL B N 1
ATOM 6996 C CA . VAL B 1 288 ? -21.231 50.056 -9.419 1.00 41.62 285 VAL B CA 1
ATOM 6997 C C . VAL B 1 288 ? -22.258 50.132 -10.540 1.00 45.25 285 VAL B C 1
ATOM 6998 O O . VAL B 1 288 ? -23.458 49.999 -10.303 1.00 38.69 285 VAL B O 1
ATOM 7002 N N . GLU B 1 289 ? -21.783 50.346 -11.761 1.00 46.72 286 GLU B N 1
ATOM 7003 C CA . GLU B 1 289 ? -22.676 50.470 -12.904 1.00 48.39 286 GLU B CA 1
ATOM 7004 C C . GLU B 1 289 ? -22.746 49.177 -13.712 1.00 43.95 286 GLU B C 1
ATOM 7005 O O . GLU B 1 289 ? -23.763 48.886 -14.339 1.00 48.59 286 GLU B O 1
ATOM 7011 N N . ALA B 1 290 ? -21.665 48.403 -13.693 1.00 49.66 287 ALA B N 1
ATOM 7012 C CA . ALA B 1 290 ? -21.630 47.133 -14.410 1.00 49.06 287 ALA B CA 1
ATOM 7013 C C . ALA B 1 290 ? -20.538 46.210 -13.877 1.00 41.97 287 ALA B C 1
ATOM 7014 O O . ALA B 1 290 ? -19.529 46.667 -13.338 1.00 33.67 287 ALA B O 1
ATOM 7016 N N . THR B 1 291 ? -20.753 44.908 -14.035 1.00 42.38 288 THR B N 1
ATOM 7017 C CA . THR B 1 291 ? -19.754 43.896 -13.706 1.00 47.45 288 THR B CA 1
ATOM 7018 C C . THR B 1 291 ? -19.717 42.851 -14.813 1.00 52.81 288 THR B C 1
ATOM 7019 O O . THR B 1 291 ? -20.682 42.710 -15.563 1.00 54.55 288 THR B O 1
ATOM 7023 N N . SER B 1 292 ? -18.611 42.120 -14.918 1.00 50.98 289 SER B N 1
ATOM 7024 C CA . SER B 1 292 ? -18.533 41.035 -15.891 1.00 45.70 289 SER B CA 1
ATOM 7025 C C . SER B 1 292 ? -17.521 39.953 -15.521 1.00 53.42 289 SER B C 1
ATOM 7026 O O . SER B 1 292 ? -16.467 40.233 -14.952 1.00 55.73 289 SER B O 1
ATOM 7029 N N . ARG B 1 293 ? -17.866 38.712 -15.851 1.00 62.35 290 ARG B N 1
ATOM 7030 C CA . ARG B 1 293 ? -16.930 37.595 -15.814 1.00 63.06 290 ARG B CA 1
ATOM 7031 C C . ARG B 1 293 ? -16.932 36.852 -17.140 1.00 71.41 290 ARG B C 1
ATOM 7032 O O . ARG B 1 293 ? -17.981 36.420 -17.619 1.00 85.40 290 ARG B O 1
ATOM 7040 N N . LYS B 1 294 ? -15.754 36.712 -17.733 1.00 64.99 291 LYS B N 1
ATOM 7041 C CA . LYS B 1 294 ? -15.612 35.949 -18.964 1.00 64.69 291 LYS B CA 1
ATOM 7042 C C . LYS B 1 294 ? -14.539 34.883 -18.804 1.00 69.70 291 LYS B C 1
ATOM 7043 O O . LYS B 1 294 ? -13.405 35.178 -18.426 1.00 66.63 291 LYS B O 1
ATOM 7049 N N . GLU B 1 295 ? -14.908 33.641 -19.094 1.00 84.87 292 GLU B N 1
ATOM 7050 C CA . GLU B 1 295 ? -13.950 32.547 -19.111 1.00 83.57 292 GLU B CA 1
ATOM 7051 C C . GLU B 1 295 ? -13.078 32.676 -20.349 1.00 75.00 292 GLU B C 1
ATOM 7052 O O . GLU B 1 295 ? -13.582 32.713 -21.470 1.00 78.50 292 GLU B O 1
ATOM 7058 N N . LYS B 1 296 ? -11.767 32.752 -20.145 1.00 65.62 293 LYS B N 1
ATOM 7059 C CA . LYS B 1 296 ? -10.847 32.942 -21.256 1.00 50.54 293 LYS B CA 1
ATOM 7060 C C . LYS B 1 296 ? -9.718 31.922 -21.207 1.00 49.44 293 LYS B C 1
ATOM 7061 O O . LYS B 1 296 ? -9.475 31.300 -20.172 1.00 43.06 293 LYS B O 1
ATOM 7067 N N . ALA B 1 297 ? -9.032 31.750 -22.332 1.00 45.62 294 ALA B N 1
ATOM 7068 C CA . ALA B 1 297 ? -7.975 30.753 -22.422 1.00 43.01 294 ALA B CA 1
ATOM 7069 C C . ALA B 1 297 ? -6.659 31.343 -22.919 1.00 42.07 294 ALA B C 1
ATOM 7070 O O . ALA B 1 297 ? -6.620 32.026 -23.943 1.00 39.33 294 ALA B O 1
ATOM 7072 N N . LYS B 1 298 ? -5.586 31.082 -22.181 1.00 35.49 295 LYS B N 1
ATOM 7073 C CA . LYS B 1 298 ? -4.238 31.360 -22.659 1.00 36.29 295 LYS B CA 1
ATOM 7074 C C . LYS B 1 298 ? -3.617 30.094 -23.246 1.00 41.84 295 LYS B C 1
ATOM 7075 O O . LYS B 1 298 ? -3.287 29.163 -22.511 1.00 34.51 295 LYS B O 1
ATOM 7081 N N . GLN B 1 299 ? -3.472 30.056 -24.567 1.00 40.97 296 GLN B N 1
ATOM 7082 C CA . GLN B 1 299 ? -3.004 28.851 -25.246 1.00 38.78 296 GLN B CA 1
ATOM 7083 C C . GLN B 1 299 ? -1.545 28.537 -24.947 1.00 39.49 296 GLN B C 1
ATOM 7084 O O . GLN B 1 299 ? -0.727 29.440 -24.768 1.00 47.16 296 GLN B O 1
ATOM 7090 N N . ARG B 1 300 ? -1.230 27.247 -24.887 1.00 45.31 297 ARG B N 1
ATOM 7091 C CA . ARG B 1 300 ? 0.152 26.798 -24.809 1.00 45.95 297 ARG B CA 1
ATOM 7092 C C . ARG B 1 300 ? 0.868 27.218 -26.089 1.00 42.29 297 ARG B C 1
ATOM 7093 O O . ARG B 1 300 ? 0.226 27.428 -27.117 1.00 35.24 297 ARG B O 1
ATOM 7101 N N . PRO B 1 301 ? 2.201 27.348 -26.038 1.00 38.97 298 PRO B N 1
ATOM 7102 C CA . PRO B 1 301 ? 2.894 27.872 -27.219 1.00 35.09 298 PRO B CA 1
ATOM 7103 C C . PRO B 1 301 ? 2.931 26.897 -28.392 1.00 36.90 298 PRO B C 1
ATOM 7104 O O . PRO B 1 301 ? 2.814 25.685 -28.202 1.00 37.55 298 PRO B O 1
ATOM 7108 N N . LEU B 1 302 ? 3.083 27.436 -29.598 1.00 36.57 299 LEU B N 1
ATOM 7109 C CA . LEU B 1 302 ? 3.438 26.631 -30.758 1.00 30.46 299 LEU B CA 1
ATOM 7110 C C . LEU B 1 302 ? 4.793 25.990 -30.511 1.00 31.70 299 LEU B C 1
ATOM 7111 O O . LEU B 1 302 ? 5.591 26.501 -29.724 1.00 34.21 299 LEU B O 1
ATOM 7116 N N . ALA B 1 303 ? 5.043 24.868 -31.175 1.00 40.52 300 ALA B N 1
ATOM 7117 C CA . ALA B 1 303 ? 6.329 24.189 -31.084 1.00 35.61 300 ALA B CA 1
ATOM 7118 C C . ALA B 1 303 ? 7.465 25.147 -31.447 1.00 40.96 300 ALA B C 1
ATOM 7119 O O . ALA B 1 303 ? 7.299 26.019 -32.300 1.00 36.37 300 ALA B O 1
ATOM 7121 N N . LEU B 1 304 ? 8.615 24.977 -30.802 1.00 42.78 301 LEU B N 1
ATOM 7122 C CA . LEU B 1 304 ? 9.673 25.986 -30.833 1.00 33.05 301 LEU B CA 1
ATOM 7123 C C . LEU B 1 304 ? 10.354 26.119 -32.190 1.00 34.18 301 LEU B C 1
ATOM 7124 O O . LEU B 1 304 ? 10.792 25.137 -32.789 1.00 34.29 301 LEU B O 1
ATOM 7129 N N . ASN B 1 305 ? 10.435 27.360 -32.658 1.00 44.57 302 ASN B N 1
ATOM 7130 C CA . ASN B 1 305 ? 11.101 27.692 -33.907 1.00 39.87 302 ASN B CA 1
ATOM 7131 C C . ASN B 1 305 ? 12.455 28.358 -33.685 1.00 30.05 302 ASN B C 1
ATOM 7132 O O . ASN B 1 305 ? 12.772 28.763 -32.568 1.00 38.45 302 ASN B O 1
ATOM 7137 N N . THR B 1 306 ? 13.254 28.462 -34.745 1.00 23.39 303 THR B N 1
ATOM 7138 C CA . THR B 1 306 ? 14.544 29.140 -34.657 1.00 25.49 303 THR B CA 1
ATOM 7139 C C . THR B 1 306 ? 14.319 30.611 -34.325 1.00 30.07 303 THR B C 1
ATOM 7140 O O . THR B 1 306 ? 14.943 31.165 -33.419 1.00 34.83 303 THR B O 1
ATOM 7144 N N . VAL B 1 307 ? 13.416 31.229 -35.079 1.00 26.92 304 VAL B N 1
ATOM 7145 C CA . VAL B 1 307 ? 13.066 32.632 -34.903 1.00 31.16 304 VAL B CA 1
ATOM 7146 C C . VAL B 1 307 ? 12.551 32.895 -33.490 1.00 35.46 304 VAL B C 1
ATOM 7147 O O . VAL B 1 307 ? 12.952 33.863 -32.841 1.00 32.91 304 VAL B O 1
ATOM 7151 N N . GLU B 1 308 ? 11.674 32.016 -33.013 1.00 29.65 305 GLU B N 1
ATOM 7152 C CA . GLU B 1 308 ? 11.113 32.147 -31.675 1.00 24.12 305 GLU B CA 1
ATOM 7153 C C . GLU B 1 308 ? 12.173 31.943 -30.599 1.00 38.11 305 GLU B C 1
ATOM 7154 O O . GLU B 1 308 ? 12.197 32.667 -29.603 1.00 34.78 305 GLU B O 1
ATOM 7160 N N . MET B 1 309 ? 13.041 30.954 -30.800 1.00 21.68 306 MET B N 1
ATOM 7161 C CA . MET B 1 309 ? 14.124 30.686 -29.859 1.00 29.26 306 MET B CA 1
ATOM 7162 C C . MET B 1 309 ? 15.009 31.916 -29.674 1.00 34.91 306 MET B C 1
ATOM 7163 O O . MET B 1 309 ? 15.361 32.270 -28.551 1.00 35.00 306 MET B O 1
ATOM 7168 N N . LEU B 1 310 ? 15.354 32.568 -30.781 1.00 29.31 307 LEU B N 1
ATOM 7169 C CA . LEU B 1 310 ? 16.214 33.747 -30.743 1.00 27.31 307 LEU B CA 1
ATOM 7170 C C . LEU B 1 310 ? 15.530 34.931 -30.064 1.00 25.28 307 LEU B C 1
ATOM 7171 O O . LEU B 1 310 ? 16.157 35.662 -29.300 1.00 29.32 307 LEU B O 1
ATOM 7176 N N . ARG B 1 311 ? 14.245 35.119 -30.353 1.00 28.90 308 ARG B N 1
ATOM 7177 C CA . ARG B 1 311 ? 13.474 36.200 -29.747 1.00 21.48 308 ARG B CA 1
ATOM 7178 C C . ARG B 1 311 ? 13.408 36.045 -28.233 1.00 25.90 308 ARG B C 1
ATOM 7179 O O . ARG B 1 311 ? 13.616 37.006 -27.491 1.00 25.97 308 ARG B O 1
ATOM 7187 N N . VAL B 1 312 ? 13.113 34.830 -27.781 1.00 29.12 309 VAL B N 1
ATOM 7188 C CA . VAL B 1 312 ? 12.997 34.556 -26.354 1.00 29.85 309 VAL B CA 1
ATOM 7189 C C . VAL B 1 312 ? 14.368 34.615 -25.686 1.00 32.15 309 VAL B C 1
ATOM 7190 O O . VAL B 1 312 ? 14.512 35.169 -24.596 1.00 30.70 309 VAL B O 1
ATOM 7194 N N . ALA B 1 313 ? 15.375 34.055 -26.352 1.00 33.91 310 ALA B N 1
ATOM 7195 C CA . ALA B 1 313 ? 16.740 34.063 -25.828 1.00 27.90 310 ALA B CA 1
ATOM 7196 C C . ALA B 1 313 ? 17.216 35.491 -25.589 1.00 27.58 310 ALA B C 1
ATOM 7197 O O . ALA B 1 313 ? 17.988 35.753 -24.668 1.00 28.86 310 ALA B O 1
ATOM 7199 N N . SER B 1 314 ? 16.753 36.412 -26.427 1.00 21.01 311 SER B N 1
ATOM 7200 C CA . SER B 1 314 ? 17.083 37.821 -26.263 1.00 37.23 311 SER B CA 1
ATOM 7201 C C . SER B 1 314 ? 16.212 38.482 -25.197 1.00 32.79 311 SER B C 1
ATOM 7202 O O . SER B 1 314 ? 16.720 39.042 -24.227 1.00 33.03 311 SER B O 1
ATOM 7205 N N . SER B 1 315 ? 14.899 38.406 -25.382 1.00 28.00 312 SER B N 1
ATOM 7206 C CA . SER B 1 315 ? 13.952 39.075 -24.496 1.00 24.27 312 SER B CA 1
ATOM 7207 C C . SER B 1 315 ? 13.937 38.509 -23.080 1.00 24.88 312 SER B C 1
ATOM 7208 O O . SER B 1 315 ? 13.815 39.258 -22.112 1.00 33.13 312 SER B O 1
ATOM 7211 N N . SER B 1 316 ? 14.067 37.191 -22.958 1.00 33.53 313 SER B N 1
ATOM 7212 C CA . SER B 1 316 ? 13.925 36.536 -21.660 1.00 32.96 313 SER B CA 1
ATOM 7213 C C . SER B 1 316 ? 15.260 36.123 -21.043 1.00 36.14 313 SER B C 1
ATOM 7214 O O . SER B 1 316 ? 15.439 36.209 -19.828 1.00 36.30 313 SER B O 1
ATOM 7217 N N . LEU B 1 317 ? 16.197 35.675 -21.873 1.00 35.15 314 LEU B N 1
ATOM 7218 C CA . LEU B 1 317 ? 17.456 35.142 -21.360 1.00 28.22 314 LEU B CA 1
ATOM 7219 C C . LEU B 1 317 ? 18.620 36.125 -21.491 1.00 29.51 314 LEU B C 1
ATOM 7220 O O . LEU B 1 317 ? 19.726 35.844 -21.033 1.00 35.35 314 LEU B O 1
ATOM 7225 N N . GLY B 1 318 ? 18.370 37.274 -22.111 1.00 32.88 315 GLY B N 1
ATOM 7226 C CA . GLY B 1 318 ? 19.397 38.291 -22.269 1.00 24.16 315 GLY B CA 1
ATOM 7227 C C . GLY B 1 318 ? 20.524 37.858 -23.189 1.00 29.37 315 GLY B C 1
ATOM 7228 O O . GLY B 1 318 ? 21.642 38.365 -23.098 1.00 33.43 315 GLY B O 1
ATOM 7229 N N . MET B 1 319 ? 20.229 36.908 -24.069 1.00 29.87 316 MET B N 1
ATOM 7230 C CA . MET B 1 319 ? 21.216 36.375 -25.004 1.00 31.10 316 MET B CA 1
ATOM 7231 C C . MET B 1 319 ? 21.062 36.977 -26.398 1.00 30.16 316 MET B C 1
ATOM 7232 O O . MET B 1 319 ? 19.981 36.927 -26.980 1.00 29.50 316 MET B O 1
ATOM 7237 N N . GLY B 1 320 ? 22.141 37.535 -26.940 1.00 32.28 317 GLY B N 1
ATOM 7238 C CA . GLY B 1 320 ? 22.128 37.998 -28.316 1.00 28.20 317 GLY B CA 1
ATOM 7239 C C . GLY B 1 320 ? 21.858 36.859 -29.283 1.00 30.17 317 GLY B C 1
ATOM 7240 O O . GLY B 1 320 ? 22.193 35.711 -28.993 1.00 29.84 317 GLY B O 1
ATOM 7241 N N . PRO B 1 321 ? 21.247 37.171 -30.436 1.00 30.43 318 PRO B N 1
ATOM 7242 C CA . PRO B 1 321 ? 20.881 36.157 -31.432 1.00 28.33 318 PRO B CA 1
ATOM 7243 C C . PRO B 1 321 ? 22.076 35.330 -31.902 1.00 32.16 318 PRO B C 1
ATOM 7244 O O . PRO B 1 321 ? 21.979 34.106 -31.990 1.00 25.35 318 PRO B O 1
ATOM 7248 N N . GLN B 1 322 ? 23.190 35.996 -32.188 1.00 34.94 319 GLN B N 1
ATOM 7249 C CA . GLN B 1 322 ? 24.405 35.308 -32.607 1.00 25.51 319 GLN B CA 1
ATOM 7250 C C . GLN B 1 322 ? 24.938 34.449 -31.462 1.00 31.78 319 GLN B C 1
ATOM 7251 O O . GLN B 1 322 ? 25.357 33.309 -31.671 1.00 30.25 319 GLN B O 1
ATOM 7257 N N . HIS B 1 323 ? 24.925 35.006 -30.254 1.00 23.79 320 HIS B N 1
ATOM 7258 C CA . HIS B 1 323 ? 25.295 34.258 -29.057 1.00 24.24 320 HIS B CA 1
ATOM 7259 C C . HIS B 1 323 ? 24.368 33.066 -28.828 1.00 23.78 320 HIS B C 1
ATOM 7260 O O . HIS B 1 323 ? 24.811 31.985 -28.441 1.00 30.21 320 HIS B O 1
ATOM 7267 N N . ALA B 1 324 ? 23.078 33.277 -29.061 1.00 22.47 321 ALA B N 1
ATOM 7268 C CA . ALA B 1 324 ? 22.078 32.234 -28.862 1.00 21.16 321 ALA B CA 1
ATOM 7269 C C . ALA B 1 324 ? 22.256 31.108 -29.873 1.00 27.69 321 ALA B C 1
ATOM 7270 O O . ALA B 1 324 ? 22.124 29.930 -29.538 1.00 27.68 321 ALA B O 1
ATOM 7272 N N . MET B 1 325 ? 22.549 31.482 -31.114 1.00 29.32 322 MET B N 1
ATOM 7273 C CA . MET B 1 325 ? 22.714 30.515 -32.191 1.00 26.03 322 MET B CA 1
ATOM 7274 C C . MET B 1 325 ? 23.870 29.551 -31.929 1.00 31.69 322 MET B C 1
ATOM 7275 O O . MET B 1 325 ? 23.717 28.339 -32.081 1.00 36.85 322 MET B O 1
ATOM 7280 N N . GLN B 1 326 ? 25.021 30.087 -31.532 1.00 20.62 323 GLN B N 1
ATOM 7281 C CA . GLN B 1 326 ? 26.194 29.254 -31.269 1.00 31.72 323 GLN B CA 1
ATOM 7282 C C . GLN B 1 326 ? 25.985 28.377 -30.035 1.00 28.33 323 GLN B C 1
ATOM 7283 O O . GLN B 1 326 ? 26.485 27.254 -29.969 1.00 30.46 323 GLN B O 1
ATOM 7289 N N . THR B 1 327 ? 25.247 28.899 -29.059 1.00 30.41 324 THR B N 1
ATOM 7290 C CA . THR B 1 327 ? 24.928 28.147 -27.851 1.00 24.40 324 THR B CA 1
ATOM 7291 C C . THR B 1 327 ? 24.037 26.958 -28.176 1.00 23.81 324 THR B C 1
ATOM 7292 O O . THR B 1 327 ? 24.262 25.845 -27.698 1.00 28.94 324 THR B O 1
ATOM 7296 N N . ALA B 1 328 ? 23.030 27.207 -29.005 1.00 23.35 325 ALA B N 1
ATOM 7297 C CA . ALA B 1 328 ? 22.101 26.171 -29.433 1.00 33.11 325 ALA B CA 1
ATOM 7298 C C . ALA B 1 328 ? 22.810 25.110 -30.271 1.00 29.42 325 ALA B C 1
ATOM 7299 O O . ALA B 1 328 ? 22.542 23.917 -30.132 1.00 32.75 325 ALA B O 1
ATOM 7301 N N . GLU B 1 329 ? 23.714 25.550 -31.141 1.00 30.11 326 GLU B N 1
ATOM 7302 C CA . GLU B 1 329 ? 24.457 24.632 -31.997 1.00 30.10 326 GLU B CA 1
ATOM 7303 C C . GLU B 1 329 ? 25.327 23.690 -31.169 1.00 31.02 326 GLU B C 1
ATOM 7304 O O . GLU B 1 329 ? 25.481 22.518 -31.509 1.00 33.29 326 GLU B O 1
ATOM 7310 N N . ARG B 1 330 ? 25.895 24.206 -30.083 1.00 28.14 327 ARG B N 1
ATOM 7311 C CA . ARG B 1 330 ? 26.685 23.379 -29.176 1.00 28.04 327 ARG B CA 1
ATOM 7312 C C . ARG B 1 330 ? 25.809 22.342 -28.475 1.00 27.54 327 ARG B C 1
ATOM 7313 O O . ARG B 1 330 ? 26.208 21.190 -28.312 1.00 37.13 327 ARG B O 1
ATOM 7321 N N . LEU B 1 331 ? 24.619 22.760 -28.055 1.00 24.93 328 LEU B N 1
ATOM 7322 C CA . LEU B 1 331 ? 23.667 21.849 -27.429 1.00 29.20 328 LEU B CA 1
ATOM 7323 C C . LEU B 1 331 ? 23.292 20.732 -28.396 1.00 27.54 328 LEU B C 1
ATOM 7324 O O . LEU B 1 331 ? 23.178 19.570 -28.007 1.00 29.91 328 LEU B O 1
ATOM 7329 N N . TYR B 1 332 ? 23.094 21.101 -29.658 1.00 25.16 329 TYR B N 1
ATOM 7330 C CA . TYR B 1 332 ? 22.829 20.137 -30.721 1.00 27.76 329 TYR B CA 1
ATOM 7331 C C . TYR B 1 332 ? 24.021 19.204 -30.907 1.00 32.71 329 TYR B C 1
ATOM 7332 O O . TYR B 1 332 ? 23.861 17.997 -31.092 1.00 28.18 329 TYR B O 1
ATOM 7341 N N . THR B 1 333 ? 25.215 19.786 -30.865 1.00 29.94 330 THR B N 1
ATOM 7342 C CA . THR B 1 333 ? 26.464 19.045 -30.985 1.00 30.76 330 THR B CA 1
ATOM 7343 C C . THR B 1 333 ? 26.587 17.967 -29.909 1.00 36.08 330 THR B C 1
ATOM 7344 O O . THR B 1 333 ? 26.999 16.839 -30.187 1.00 29.71 330 THR B O 1
ATOM 7348 N N . GLN B 1 334 ? 26.206 18.313 -28.685 1.00 27.64 331 GLN B N 1
ATOM 7349 C CA . GLN B 1 334 ? 26.299 17.383 -27.568 1.00 30.51 331 GLN B CA 1
ATOM 7350 C C . GLN B 1 334 ? 25.085 16.464 -27.492 1.00 32.40 331 GLN B C 1
ATOM 7351 O O . GLN B 1 334 ? 24.996 15.611 -26.611 1.00 34.33 331 GLN B O 1
ATOM 7357 N N . GLY B 1 335 ? 24.152 16.641 -28.421 1.00 29.68 332 GLY B N 1
ATOM 7358 C CA . GLY B 1 335 ? 22.980 15.790 -28.493 1.00 26.35 332 GLY B CA 1
ATOM 7359 C C . GLY B 1 335 ? 21.923 16.126 -27.453 1.00 39.71 332 GLY B C 1
ATOM 7360 O O . GLY B 1 335 ? 21.074 15.293 -27.140 1.00 31.86 332 GLY B O 1
ATOM 7361 N N . TYR B 1 336 ? 21.956 17.348 -26.926 1.00 39.56 333 TYR B N 1
ATOM 7362 C CA . TYR B 1 336 ? 20.977 17.748 -25.918 1.00 35.80 333 TYR B CA 1
ATOM 7363 C C . TYR B 1 336 ? 19.702 18.286 -26.562 1.00 32.02 333 TYR B C 1
ATOM 7364 O O . TYR B 1 336 ? 18.621 18.191 -25.982 1.00 27.25 333 TYR B O 1
ATOM 7373 N N . ILE B 1 337 ? 19.832 18.857 -27.756 1.00 21.14 334 ILE B N 1
ATOM 7374 C CA . ILE B 1 337 ? 18.675 19.328 -28.513 1.00 32.47 334 ILE B CA 1
ATOM 7375 C C . ILE B 1 337 ? 18.794 18.909 -29.973 1.00 27.03 334 ILE B C 1
ATOM 7376 O O . ILE B 1 337 ? 19.874 18.541 -30.434 1.00 32.29 334 ILE B O 1
ATOM 7381 N N . SER B 1 338 ? 17.682 18.959 -30.699 1.00 21.66 335 SER B N 1
ATOM 7382 C CA . SER B 1 338 ? 17.709 18.708 -32.135 1.00 32.69 335 SER B CA 1
ATOM 7383 C C . SER B 1 338 ? 18.296 19.926 -32.843 1.00 30.34 335 SER B C 1
ATOM 7384 O O . SER B 1 338 ? 18.555 20.948 -32.208 1.00 33.23 335 SER B O 1
ATOM 7387 N N . TYR B 1 339 ? 18.502 19.818 -34.153 1.00 30.93 336 TYR B N 1
ATOM 7388 C CA . TYR B 1 339 ? 19.155 20.880 -34.917 1.00 34.15 336 TYR B CA 1
ATOM 7389 C C . TYR B 1 339 ? 18.384 22.197 -34.832 1.00 34.69 336 TYR B C 1
ATOM 7390 O O . TYR B 1 339 ? 17.228 22.275 -35.245 1.00 34.56 336 TYR B O 1
ATOM 7399 N N . PRO B 1 340 ? 19.033 23.239 -34.288 1.00 25.56 337 PRO B N 1
ATOM 7400 C CA . PRO B 1 340 ? 18.390 24.510 -33.943 1.00 27.85 337 PRO B CA 1
ATOM 7401 C C . PRO B 1 340 ? 18.241 25.478 -35.115 1.00 32.37 337 PRO B C 1
ATOM 7402 O O . PRO B 1 340 ? 17.985 26.661 -34.894 1.00 21.55 337 PRO B O 1
ATOM 7406 N N . ARG B 1 341 ? 18.396 24.989 -36.339 1.00 22.98 338 ARG B N 1
ATOM 7407 C CA . ARG B 1 341 ? 18.122 25.814 -37.508 1.00 29.98 338 ARG B CA 1
ATOM 7408 C C . ARG B 1 341 ? 16.963 25.213 -38.290 1.00 38.05 338 ARG B C 1
ATOM 7409 O O . ARG B 1 341 ? 17.154 24.368 -39.165 1.00 40.79 338 ARG B O 1
ATOM 7417 N N . THR B 1 342 ? 15.756 25.660 -37.959 1.00 37.11 339 THR B N 1
ATOM 7418 C CA . THR B 1 342 ? 14.542 25.117 -38.550 1.00 33.19 339 THR B CA 1
ATOM 7419 C C . THR B 1 342 ? 13.438 26.167 -38.575 1.00 36.92 339 THR B C 1
ATOM 7420 O O . THR B 1 342 ? 13.382 27.046 -37.715 1.00 32.30 339 THR B O 1
ATOM 7424 N N . GLU B 1 343 ? 12.568 26.075 -39.575 1.00 35.89 340 GLU B N 1
ATOM 7425 C CA . GLU B 1 343 ? 11.423 26.971 -39.683 1.00 36.42 340 GLU B CA 1
ATOM 7426 C C . GLU B 1 343 ? 10.152 26.261 -39.231 1.00 38.71 340 GLU B C 1
ATOM 7427 O O . GLU B 1 343 ? 9.086 26.870 -39.130 1.00 43.80 340 GLU B O 1
ATOM 7433 N N . THR B 1 344 ? 10.281 24.969 -38.948 1.00 36.97 341 THR B N 1
ATOM 7434 C CA . THR B 1 344 ? 9.145 24.128 -38.588 1.00 39.45 341 THR B CA 1
ATOM 7435 C C . THR B 1 344 ? 8.625 24.380 -37.172 1.00 39.40 341 THR B C 1
ATOM 7436 O O . THR B 1 344 ? 9.391 24.389 -36.209 1.00 38.16 341 THR B O 1
ATOM 7440 N N . THR B 1 345 ? 7.315 24.581 -37.056 1.00 45.31 342 THR B N 1
ATOM 7441 C CA . THR B 1 345 ? 6.667 24.724 -35.757 1.00 48.53 342 THR B CA 1
ATOM 7442 C C . THR B 1 345 ? 5.625 23.627 -35.565 1.00 50.43 342 THR B C 1
ATOM 7443 O O . THR B 1 345 ? 4.730 23.745 -34.728 1.00 44.34 342 THR B O 1
ATOM 7447 N N . HIS B 1 346 ? 5.746 22.564 -36.354 1.00 42.33 343 HIS B N 1
ATOM 7448 C CA . HIS B 1 346 ? 4.786 21.467 -36.325 1.00 39.73 343 HIS B CA 1
ATOM 7449 C C . HIS B 1 346 ? 5.455 20.113 -36.123 1.00 38.37 343 HIS B C 1
ATOM 7450 O O . HIS B 1 346 ? 6.302 19.710 -36.917 1.00 36.93 343 HIS B O 1
ATOM 7457 N N . TYR B 1 347 ? 5.076 19.412 -35.059 1.00 37.64 344 TYR B N 1
ATOM 7458 C CA . TYR B 1 347 ? 5.557 18.052 -34.856 1.00 36.11 344 TYR B CA 1
ATOM 7459 C C . TYR B 1 347 ? 4.872 17.082 -35.808 1.00 48.24 344 TYR B C 1
ATOM 7460 O O . TYR B 1 347 ? 3.644 17.047 -35.885 1.00 56.71 344 TYR B O 1
ATOM 7469 N N . PRO B 1 348 ? 5.669 16.291 -36.541 1.00 53.48 345 PRO B N 1
ATOM 7470 C CA . PRO B 1 348 ? 5.152 15.221 -37.397 1.00 59.44 345 PRO B CA 1
ATOM 7471 C C . PRO B 1 348 ? 4.480 14.139 -36.561 1.00 69.11 345 PRO B C 1
ATOM 7472 O O . PRO B 1 348 ? 4.883 13.927 -35.416 1.00 70.47 345 PRO B O 1
ATOM 7476 N N . GLU B 1 349 ? 3.468 13.479 -37.114 1.00 71.42 346 GLU B N 1
ATOM 7477 C CA . GLU B 1 349 ? 2.721 12.459 -36.382 1.00 68.80 346 GLU B CA 1
ATOM 7478 C C . GLU B 1 349 ? 3.635 11.348 -35.884 1.00 66.37 346 GLU B C 1
ATOM 7479 O O . GLU B 1 349 ? 3.456 10.823 -34.786 1.00 57.87 346 GLU B O 1
ATOM 7485 N N . ASN B 1 350 ? 4.618 11.001 -36.706 1.00 69.38 347 ASN B N 1
ATOM 7486 C CA . ASN B 1 350 ? 5.575 9.943 -36.385 1.00 74.20 347 ASN B CA 1
ATOM 7487 C C . ASN B 1 350 ? 6.513 10.288 -35.229 1.00 76.55 347 ASN B C 1
ATOM 7488 O O . ASN B 1 350 ? 7.063 9.391 -34.588 1.00 84.47 347 ASN B O 1
ATOM 7493 N N . PHE B 1 351 ? 6.706 11.584 -34.988 1.00 70.57 348 PHE B N 1
ATOM 7494 C CA . PHE B 1 351 ? 7.696 12.067 -34.022 1.00 57.35 348 PHE B CA 1
ATOM 7495 C C . PHE B 1 351 ? 7.486 11.498 -32.621 1.00 45.78 348 PHE B C 1
ATOM 7496 O O . PHE B 1 351 ? 6.372 11.488 -32.097 1.00 49.27 348 PHE B O 1
ATOM 7504 N N . ASP B 1 352 ? 8.574 11.030 -32.018 1.00 37.72 349 ASP B N 1
ATOM 7505 C CA . ASP B 1 352 ? 8.520 10.441 -30.686 1.00 48.05 349 ASP B CA 1
ATOM 7506 C C . ASP B 1 352 ? 8.522 11.506 -29.592 1.00 42.45 349 ASP B C 1
ATOM 7507 O O . ASP B 1 352 ? 9.570 11.860 -29.053 1.00 41.55 349 ASP B O 1
ATOM 7512 N N . LEU B 1 353 ? 7.334 12.011 -29.274 1.00 43.39 350 LEU B N 1
ATOM 7513 C CA . LEU B 1 353 ? 7.171 13.027 -28.241 1.00 40.62 350 LEU B CA 1
ATOM 7514 C C . LEU B 1 353 ? 7.457 12.448 -26.858 1.00 44.51 350 LEU B C 1
ATOM 7515 O O . LEU B 1 353 ? 8.115 13.079 -26.030 1.00 44.53 350 LEU B O 1
ATOM 7520 N N . LYS B 1 354 ? 6.951 11.241 -26.621 1.00 50.99 351 LYS B N 1
ATOM 7521 C CA . LYS B 1 354 ? 7.108 10.568 -25.336 1.00 47.92 351 LYS B CA 1
ATOM 7522 C C . LYS B 1 354 ? 8.569 10.268 -25.019 1.00 42.67 351 LYS B C 1
ATOM 7523 O O . LYS B 1 354 ? 8.987 10.347 -23.864 1.00 44.35 351 LYS B O 1
ATOM 7529 N N . GLY B 1 355 ? 9.335 9.915 -26.047 1.00 43.01 352 GLY B N 1
ATOM 7530 C CA . GLY B 1 355 ? 10.751 9.637 -25.884 1.00 43.56 352 GLY B CA 1
ATOM 7531 C C . GLY B 1 355 ? 11.517 10.801 -25.289 1.00 47.74 352 GLY B C 1
ATOM 7532 O O . GLY B 1 355 ? 12.262 10.635 -24.323 1.00 56.87 352 GLY B O 1
ATOM 7533 N N . SER B 1 356 ? 11.334 11.983 -25.867 1.00 37.55 353 SER B N 1
ATOM 7534 C CA . SER B 1 356 ? 11.975 13.188 -25.358 1.00 36.99 353 SER B CA 1
ATOM 7535 C C . SER B 1 356 ? 11.456 13.554 -23.971 1.00 29.38 353 SER B C 1
ATOM 7536 O O . SER B 1 356 ? 12.223 13.946 -23.093 1.00 36.04 353 SER B O 1
ATOM 7539 N N . LEU B 1 357 ? 10.148 13.414 -23.782 1.00 31.19 354 LEU B N 1
ATOM 7540 C CA . LEU B 1 357 ? 9.512 13.763 -22.517 1.00 34.34 354 LEU B CA 1
ATOM 7541 C C . LEU B 1 357 ? 9.947 12.838 -21.381 1.00 40.36 354 LEU B C 1
ATOM 7542 O O . LEU B 1 357 ? 10.137 13.285 -20.249 1.00 44.30 354 LEU B O 1
ATOM 7547 N N . ARG B 1 358 ? 10.097 11.551 -21.685 1.00 41.92 355 ARG B N 1
ATOM 7548 C CA . ARG B 1 358 ? 10.538 10.575 -20.691 1.00 47.35 355 ARG B CA 1
ATOM 7549 C C . ARG B 1 358 ? 11.935 10.891 -20.162 1.00 49.25 355 ARG B C 1
ATOM 7550 O O . ARG B 1 358 ? 12.249 10.608 -19.006 1.00 47.87 355 ARG B O 1
ATOM 7558 N N . GLN B 1 359 ? 12.772 11.472 -21.017 1.00 48.29 356 GLN B N 1
ATOM 7559 C CA . GLN B 1 359 ? 14.127 11.853 -20.629 1.00 45.06 356 GLN B CA 1
ATOM 7560 C C . GLN B 1 359 ? 14.139 12.927 -19.542 1.00 38.85 356 GLN B C 1
ATOM 7561 O O . GLN B 1 359 ? 15.120 13.074 -18.817 1.00 38.18 356 GLN B O 1
ATOM 7567 N N . GLN B 1 360 ? 13.043 13.670 -19.426 1.00 37.69 357 GLN B N 1
ATOM 7568 C CA . GLN B 1 360 ? 12.975 14.782 -18.484 1.00 32.30 357 GLN B CA 1
ATOM 7569 C C . GLN B 1 360 ? 12.231 14.421 -17.201 1.00 36.83 357 GLN B C 1
ATOM 7570 O O . GLN B 1 360 ? 11.995 15.280 -16.351 1.00 40.14 357 GLN B O 1
ATOM 7576 N N . ALA B 1 361 ? 11.864 13.150 -17.064 1.00 39.04 358 ALA B N 1
ATOM 7577 C CA . ALA B 1 361 ? 11.024 12.715 -15.951 1.00 37.41 358 ALA B CA 1
ATOM 7578 C C . ALA B 1 361 ? 11.754 12.678 -14.610 1.00 35.00 358 ALA B C 1
ATOM 7579 O O . ALA B 1 361 ? 11.141 12.403 -13.580 1.00 42.97 358 ALA B O 1
ATOM 7581 N N . ASN B 1 362 ? 13.054 12.957 -14.614 1.00 36.71 359 ASN B N 1
ATOM 7582 C CA . ASN B 1 362 ? 13.841 12.842 -13.390 1.00 33.86 359 ASN B CA 1
ATOM 7583 C C . ASN B 1 362 ? 14.523 14.135 -12.945 1.00 34.30 359 ASN B C 1
ATOM 7584 O O . ASN B 1 362 ? 15.164 14.165 -11.895 1.00 37.21 359 ASN B O 1
ATOM 7589 N N . HIS B 1 363 ? 14.386 15.201 -13.725 1.00 33.82 360 HIS B N 1
ATOM 7590 C CA . HIS B 1 363 ? 14.946 16.484 -13.312 1.00 34.99 360 HIS B CA 1
ATOM 7591 C C . HIS B 1 363 ? 14.032 17.155 -12.293 1.00 44.11 360 HIS B C 1
ATOM 7592 O O . HIS B 1 363 ? 12.843 17.336 -12.550 1.00 47.20 360 HIS B O 1
ATOM 7599 N N . PRO B 1 364 ? 14.598 17.546 -11.140 1.00 43.81 361 PRO B N 1
ATOM 7600 C CA . PRO B 1 364 ? 13.875 18.105 -9.988 1.00 41.13 361 PRO B CA 1
ATOM 7601 C C . PRO B 1 364 ? 12.941 19.267 -10.325 1.00 43.23 361 PRO B C 1
ATOM 7602 O O . PRO B 1 364 ? 11.882 19.395 -9.711 1.00 48.26 361 PRO B O 1
ATOM 7606 N N . TYR B 1 365 ? 13.327 20.098 -11.287 1.00 43.57 362 TYR B N 1
ATOM 7607 C CA . TYR B 1 365 ? 12.562 21.299 -11.606 1.00 42.28 362 TYR B CA 1
ATOM 7608 C C . TYR B 1 365 ? 11.203 20.994 -12.234 1.00 35.02 362 TYR B C 1
ATOM 7609 O O . TYR B 1 365 ? 10.249 21.748 -12.045 1.00 45.38 362 TYR B O 1
ATOM 7618 N N . TRP B 1 366 ? 11.115 19.899 -12.986 1.00 24.66 363 TRP B N 1
ATOM 7619 C CA . TRP B 1 366 ? 9.881 19.577 -13.703 1.00 32.61 363 TRP B CA 1
ATOM 7620 C C . TRP B 1 366 ? 9.535 18.087 -13.707 1.00 37.86 363 TRP B C 1
ATOM 7621 O O . TRP B 1 366 ? 8.740 17.639 -14.533 1.00 38.45 363 TRP B O 1
ATOM 7632 N N . ALA B 1 367 ? 10.129 17.324 -12.793 1.00 38.24 364 ALA B N 1
ATOM 7633 C CA . ALA B 1 367 ? 9.872 15.886 -12.708 1.00 30.18 364 ALA B CA 1
ATOM 7634 C C . ALA B 1 367 ? 8.396 15.585 -12.464 1.00 40.21 364 ALA B C 1
ATOM 7635 O O . ALA B 1 367 ? 7.794 14.778 -13.173 1.00 42.64 364 ALA B O 1
ATOM 7637 N N . ASP B 1 368 ? 7.819 16.246 -11.466 1.00 40.05 365 ASP B N 1
ATOM 7638 C CA . ASP B 1 368 ? 6.436 15.998 -11.080 1.00 46.94 365 ASP B CA 1
ATOM 7639 C C . ASP B 1 368 ? 5.469 16.420 -12.181 1.00 44.58 365 ASP B C 1
ATOM 7640 O O . ASP B 1 368 ? 4.438 15.782 -12.393 1.00 48.98 365 ASP B O 1
ATOM 7645 N N . THR B 1 369 ? 5.809 17.499 -12.877 1.00 41.23 366 THR B N 1
ATOM 7646 C CA . THR B 1 369 ? 5.000 17.973 -13.991 1.00 39.17 366 THR B CA 1
ATOM 7647 C C . THR B 1 369 ? 5.015 16.954 -15.128 1.00 34.53 366 THR B C 1
ATOM 7648 O O . THR B 1 369 ? 3.980 16.656 -15.725 1.00 43.01 366 THR B O 1
ATOM 7652 N N . VAL B 1 370 ? 6.197 16.417 -15.414 1.00 37.38 367 VAL B N 1
ATOM 7653 C CA . VAL B 1 370 ? 6.365 15.445 -16.488 1.00 39.44 367 VAL B CA 1
ATOM 7654 C C . VAL B 1 370 ? 5.722 14.106 -16.133 1.00 42.15 367 VAL B C 1
ATOM 7655 O O . VAL B 1 370 ? 5.037 13.499 -16.959 1.00 36.35 367 VAL B O 1
ATOM 7659 N N . LYS B 1 371 ? 5.945 13.655 -14.901 1.00 50.19 368 LYS B N 1
ATOM 7660 C CA . LYS B 1 371 ? 5.383 12.396 -14.421 1.00 43.41 368 LYS B CA 1
ATOM 7661 C C . LYS B 1 371 ? 3.862 12.370 -14.531 1.00 50.37 368 LYS B C 1
ATOM 7662 O O . LYS B 1 371 ? 3.282 11.383 -14.983 1.00 56.46 368 LYS B O 1
ATOM 7668 N N . ARG B 1 372 ? 3.222 13.458 -14.111 1.00 48.83 369 ARG B N 1
ATOM 7669 C CA . ARG B 1 372 ? 1.771 13.576 -14.202 1.00 49.56 369 ARG B CA 1
ATOM 7670 C C . ARG B 1 372 ? 1.301 13.599 -15.650 1.00 48.97 369 ARG B C 1
ATOM 7671 O O . ARG B 1 372 ? 0.280 13.002 -15.994 1.00 60.21 369 ARG B O 1
ATOM 7679 N N . LEU B 1 373 ? 2.055 14.294 -16.494 1.00 50.51 370 LEU B N 1
ATOM 7680 C CA . LEU B 1 373 ? 1.691 14.452 -17.895 1.00 59.46 370 LEU B CA 1
ATOM 7681 C C . LEU B 1 373 ? 1.759 13.120 -18.638 1.00 60.50 370 LEU B C 1
ATOM 7682 O O . LEU B 1 373 ? 0.987 12.880 -19.566 1.00 62.96 370 LEU B O 1
ATOM 7687 N N . LEU B 1 374 ? 2.687 12.259 -18.232 1.00 65.47 371 LEU B N 1
ATOM 7688 C CA . LEU B 1 374 ? 2.791 10.922 -18.808 1.00 59.91 371 LEU B CA 1
ATOM 7689 C C . LEU B 1 374 ? 1.695 10.003 -18.273 1.00 61.26 371 LEU B C 1
ATOM 7690 O O . LEU B 1 374 ? 1.323 9.026 -18.922 1.00 54.78 371 LEU B O 1
ATOM 7695 N N . ALA B 1 375 ? 1.181 10.322 -17.088 1.00 64.35 372 ALA B N 1
ATOM 7696 C CA . ALA B 1 375 ? 0.139 9.511 -16.464 1.00 68.29 372 ALA B CA 1
ATOM 7697 C C . ALA B 1 375 ? -1.255 9.861 -16.979 1.00 73.65 372 ALA B C 1
ATOM 7698 O O . ALA B 1 375 ? -2.026 8.976 -17.347 1.00 73.84 372 ALA B O 1
ATOM 7700 N N . GLU B 1 376 ? -1.575 11.151 -17.006 1.00 81.55 373 GLU B N 1
ATOM 7701 C CA . GLU B 1 376 ? -2.854 11.608 -17.541 1.00 81.18 373 GLU B CA 1
ATOM 7702 C C . GLU B 1 376 ? -2.880 11.396 -19.051 1.00 76.46 373 GLU B C 1
ATOM 7703 O O . GLU B 1 376 ? -3.935 11.186 -19.651 1.00 77.89 373 GLU B O 1
ATOM 7709 N N . GLY B 1 377 ? -1.697 11.421 -19.654 1.00 76.47 374 GLY B N 1
ATOM 7710 C CA . GLY B 1 377 ? -1.573 11.329 -21.094 1.00 68.34 374 GLY B CA 1
ATOM 7711 C C . GLY B 1 377 ? -1.270 12.692 -21.676 1.00 64.64 374 GLY B C 1
ATOM 7712 O O . GLY B 1 377 ? -1.900 13.690 -21.321 1.00 63.71 374 GLY B O 1
ATOM 7713 N N . ILE B 1 378 ? -0.290 12.732 -22.569 1.00 59.39 375 ILE B N 1
ATOM 7714 C CA . ILE B 1 378 ? 0.140 13.982 -23.172 1.00 58.63 375 ILE B CA 1
ATOM 7715 C C . ILE B 1 378 ? -0.941 14.575 -24.069 1.00 63.34 375 ILE B C 1
ATOM 7716 O O . ILE B 1 378 ? -1.717 13.850 -24.694 1.00 72.12 375 ILE B O 1
ATOM 7721 N N . ASN B 1 379 ? -1.004 15.901 -24.110 1.00 52.95 376 ASN B N 1
ATOM 7722 C CA . ASN B 1 379 ? -1.905 16.584 -25.024 1.00 51.30 376 ASN B CA 1
ATOM 7723 C C . ASN B 1 379 ? -1.236 16.693 -26.387 1.00 50.86 376 ASN B C 1
ATOM 7724 O O . ASN B 1 379 ? -0.016 16.772 -26.475 1.00 47.02 376 ASN B O 1
ATOM 7729 N N . ARG B 1 380 ? -2.027 16.694 -27.452 1.00 48.26 377 ARG B N 1
ATOM 7730 C CA . ARG B 1 380 ? -1.467 16.823 -28.789 1.00 43.85 377 ARG B CA 1
ATOM 7731 C C . ARG B 1 380 ? -0.971 18.253 -28.989 1.00 44.52 377 ARG B C 1
ATOM 7732 O O . ARG B 1 380 ? -1.698 19.205 -28.702 1.00 45.81 377 ARG B O 1
ATOM 7740 N N . PRO B 1 381 ? 0.272 18.414 -29.471 1.00 46.10 378 PRO B N 1
ATOM 7741 C CA . PRO B 1 381 ? 0.785 19.764 -29.731 1.00 42.25 378 PRO B CA 1
ATOM 7742 C C . PRO B 1 381 ? -0.043 20.496 -30.780 1.00 44.42 378 PRO B C 1
ATOM 7743 O O . PRO B 1 381 ? -0.642 19.857 -31.645 1.00 46.23 378 PRO B O 1
ATOM 7747 N N . ARG B 1 382 ? -0.075 21.822 -30.691 1.00 39.66 379 ARG B N 1
ATOM 7748 C CA . ARG B 1 382 ? -0.799 22.643 -31.653 1.00 38.76 379 ARG B CA 1
ATOM 7749 C C . ARG B 1 382 ? -0.277 22.439 -33.068 1.00 45.96 379 ARG B C 1
ATOM 7750 O O . ARG B 1 382 ? 0.923 22.262 -33.278 1.00 45.43 379 ARG B O 1
ATOM 7758 N N . LYS B 1 383 ? -1.188 22.455 -34.035 1.00 51.00 380 LYS B N 1
ATOM 7759 C CA . LYS B 1 383 ? -0.802 22.382 -35.435 1.00 55.71 380 LYS B CA 1
ATOM 7760 C C . LYS B 1 383 ? -0.054 23.645 -35.845 1.00 55.92 380 LYS B C 1
ATOM 7761 O O . LYS B 1 383 ? -0.561 24.757 -35.694 1.00 56.70 380 LYS B O 1
ATOM 7767 N N . GLY B 1 384 ? 1.154 23.462 -36.364 1.00 54.22 381 GLY B N 1
ATOM 7768 C CA . GLY B 1 384 ? 1.981 24.574 -36.793 1.00 58.93 381 GLY B CA 1
ATOM 7769 C C . GLY B 1 384 ? 2.317 24.505 -38.268 1.00 55.45 381 GLY B C 1
ATOM 7770 O O . GLY B 1 384 ? 1.509 24.062 -39.084 1.00 56.22 381 GLY B O 1
ATOM 7771 N N . HIS B 1 385 ? 3.521 24.951 -38.608 1.00 54.12 382 HIS B N 1
ATOM 7772 C CA . HIS B 1 385 ? 4.001 24.909 -39.983 1.00 46.78 382 HIS B CA 1
ATOM 7773 C C . HIS B 1 385 ? 5.053 23.820 -40.153 1.00 44.50 382 HIS B C 1
ATOM 7774 O O . HIS B 1 385 ? 5.950 23.676 -39.324 1.00 36.59 382 HIS B O 1
ATOM 7781 N N . ASP B 1 386 ? 4.938 23.053 -41.231 1.00 46.34 383 ASP B N 1
ATOM 7782 C CA . ASP B 1 386 ? 5.910 22.008 -41.525 1.00 55.58 383 ASP B CA 1
ATOM 7783 C C . ASP B 1 386 ? 6.765 22.416 -42.718 1.00 56.93 383 ASP B C 1
ATOM 7784 O O . ASP B 1 386 ? 6.342 22.288 -43.866 1.00 57.49 383 ASP B O 1
ATOM 7789 N N . ALA B 1 387 ? 7.969 22.908 -42.442 1.00 54.78 384 ALA B N 1
ATOM 7790 C CA . ALA B 1 387 ? 8.852 23.401 -43.494 1.00 48.49 384 ALA B CA 1
ATOM 7791 C C . ALA B 1 387 ? 9.573 22.262 -44.208 1.00 58.43 384 ALA B C 1
ATOM 7792 O O . ALA B 1 387 ? 10.280 22.486 -45.189 1.00 67.44 384 ALA B O 1
ATOM 7794 N N . GLY B 1 388 ? 9.385 21.043 -43.713 1.00 64.83 385 GLY B N 1
ATOM 7795 C CA . GLY B 1 388 ? 9.978 19.865 -44.321 1.00 70.90 385 GLY B CA 1
ATOM 7796 C C . GLY B 1 388 ? 11.494 19.841 -44.274 1.00 70.98 385 GLY B C 1
ATOM 7797 O O . GLY B 1 388 ? 12.141 19.271 -45.151 1.00 81.11 385 GLY B O 1
ATOM 7798 N N . ASP B 1 389 ? 12.062 20.463 -43.246 1.00 61.37 386 ASP B N 1
ATOM 7799 C CA . ASP B 1 389 ? 13.506 20.453 -43.051 1.00 55.24 386 ASP B CA 1
ATOM 7800 C C . ASP B 1 389 ? 13.873 19.628 -41.821 1.00 46.57 386 ASP B C 1
ATOM 7801 O O . ASP B 1 389 ? 14.562 18.613 -41.920 1.00 56.23 386 ASP B O 1
ATOM 7806 N N . HIS B 1 390 ? 13.393 20.070 -40.666 1.00 36.51 387 HIS B N 1
ATOM 7807 C CA . HIS B 1 390 ? 13.699 19.434 -39.395 1.00 31.80 387 HIS B CA 1
ATOM 7808 C C . HIS B 1 390 ? 12.473 19.507 -38.495 1.00 35.40 387 HIS B C 1
ATOM 7809 O O . HIS B 1 390 ? 11.538 20.248 -38.786 1.00 40.06 387 HIS B O 1
ATOM 7816 N N . PRO B 1 391 ? 12.465 18.731 -37.402 1.00 37.31 388 PRO B N 1
ATOM 7817 C CA . PRO B 1 391 ? 11.420 18.930 -36.395 1.00 37.49 388 PRO B CA 1
ATOM 7818 C C . PRO B 1 391 ? 11.619 20.259 -35.674 1.00 39.34 388 PRO B C 1
ATOM 7819 O O . PRO B 1 391 ? 12.656 20.896 -35.856 1.00 44.66 388 PRO B O 1
ATOM 7823 N N . PRO B 1 392 ? 10.634 20.683 -34.872 1.00 35.80 389 PRO B N 1
ATOM 7824 C CA . PRO B 1 392 ? 10.848 21.860 -34.027 1.00 38.12 389 PRO B CA 1
ATOM 7825 C C . PRO B 1 392 ? 12.009 21.639 -33.064 1.00 37.75 389 PRO B C 1
ATOM 7826 O O . PRO B 1 392 ? 12.350 20.490 -32.785 1.00 39.83 389 PRO B O 1
ATOM 7830 N N . ILE B 1 393 ? 12.603 22.718 -32.566 1.00 41.63 390 ILE B N 1
ATOM 7831 C CA . ILE B 1 393 ? 13.733 22.604 -31.652 1.00 38.54 390 ILE B CA 1
ATOM 7832 C C . ILE B 1 393 ? 13.288 21.910 -30.371 1.00 30.07 390 ILE B C 1
ATOM 7833 O O . ILE B 1 393 ? 12.578 22.486 -29.545 1.00 28.32 390 ILE B O 1
ATOM 7838 N N . THR B 1 394 ? 13.714 20.659 -30.227 1.00 24.96 391 THR B N 1
ATOM 7839 C CA . THR B 1 394 ? 13.230 19.780 -29.172 1.00 28.18 391 THR B CA 1
ATOM 7840 C C . THR B 1 394 ? 14.380 19.234 -28.331 1.00 32.06 391 THR B C 1
ATOM 7841 O O . THR B 1 394 ? 15.430 18.884 -28.868 1.00 41.80 391 THR B O 1
ATOM 7845 N N . PRO B 1 395 ? 14.184 19.157 -27.004 1.00 37.20 392 PRO B N 1
ATOM 7846 C CA . PRO B 1 395 ? 15.151 18.503 -26.116 1.00 27.39 392 PRO B CA 1
ATOM 7847 C C . PRO B 1 395 ? 15.263 17.006 -26.384 1.00 29.79 392 PRO B C 1
ATOM 7848 O O . PRO B 1 395 ? 14.246 16.349 -26.600 1.00 29.08 392 PRO B O 1
ATOM 7852 N N . MET B 1 396 ? 16.483 16.481 -26.385 1.00 31.20 393 MET B N 1
ATOM 7853 C CA . MET B 1 396 ? 16.704 15.056 -26.607 1.00 32.81 393 MET B CA 1
ATOM 7854 C C . MET B 1 396 ? 17.304 14.432 -25.352 1.00 33.29 393 MET B C 1
ATOM 7855 O O . MET B 1 396 ? 16.578 13.931 -24.493 1.00 43.15 393 MET B O 1
ATOM 7860 N N . LYS B 1 397 ? 18.627 14.465 -25.243 1.00 30.08 394 LYS B N 1
ATOM 7861 C CA . LYS B 1 397 ? 19.300 13.881 -24.091 1.00 36.13 394 LYS B CA 1
ATOM 7862 C C . LYS B 1 397 ? 19.007 14.728 -22.859 1.00 37.49 394 LYS B C 1
ATOM 7863 O O . LYS B 1 397 ? 18.904 15.951 -22.949 1.00 36.75 394 LYS B O 1
ATOM 7869 N N . SER B 1 398 ? 18.875 14.077 -21.708 1.00 34.41 395 SER B N 1
ATOM 7870 C CA . SER B 1 398 ? 18.611 14.789 -20.464 1.00 29.90 395 SER B CA 1
ATOM 7871 C C . SER B 1 398 ? 19.860 15.510 -19.977 1.00 29.14 395 SER B C 1
ATOM 7872 O O . SER B 1 398 ? 20.979 15.122 -20.310 1.00 34.48 395 SER B O 1
ATOM 7875 N N . ALA B 1 399 ? 19.668 16.560 -19.186 1.00 27.29 396 ALA B N 1
ATOM 7876 C CA . ALA B 1 399 ? 20.794 17.323 -18.670 1.00 30.65 396 ALA B CA 1
ATOM 7877 C C . ALA B 1 399 ? 20.455 18.017 -17.360 1.00 34.15 396 ALA B C 1
ATOM 7878 O O . ALA B 1 399 ? 19.293 18.287 -17.061 1.00 30.67 396 ALA B O 1
ATOM 7880 N N . THR B 1 400 ? 21.495 18.303 -16.586 1.00 28.22 397 THR B N 1
ATOM 7881 C CA . THR B 1 400 ? 21.377 19.079 -15.362 1.00 27.81 397 THR B CA 1
ATOM 7882 C C . THR B 1 400 ? 22.380 20.221 -15.396 1.00 29.30 397 THR B C 1
ATOM 7883 O O . THR B 1 400 ? 23.158 20.347 -16.341 1.00 31.84 397 THR B O 1
ATOM 7887 N N . GLU B 1 401 ? 22.357 21.055 -14.364 1.00 29.17 398 GLU B N 1
ATOM 7888 C CA . GLU B 1 401 ? 23.271 22.185 -14.276 1.00 30.10 398 GLU B CA 1
ATOM 7889 C C . GLU B 1 401 ? 24.693 21.714 -13.990 1.00 34.91 398 GLU B C 1
ATOM 7890 O O . GLU B 1 401 ? 25.640 22.495 -14.063 1.00 43.09 398 GLU B O 1
ATOM 7896 N N . ALA B 1 402 ? 24.835 20.439 -13.645 1.00 33.39 399 ALA B N 1
ATOM 7897 C CA . ALA B 1 402 ? 26.154 19.854 -13.450 1.00 29.21 399 ALA B CA 1
ATOM 7898 C C . ALA B 1 402 ? 26.863 19.692 -14.790 1.00 29.98 399 ALA B C 1
ATOM 7899 O O . ALA B 1 402 ? 28.063 19.937 -14.897 1.00 37.52 399 ALA B O 1
ATOM 7901 N N . GLU B 1 403 ? 26.124 19.256 -15.806 1.00 25.94 400 GLU B N 1
ATOM 7902 C CA . GLU B 1 403 ? 26.688 19.130 -17.145 1.00 32.57 400 GLU B CA 1
ATOM 7903 C C . GLU B 1 403 ? 26.696 20.467 -17.886 1.00 42.03 400 GLU B C 1
ATOM 7904 O O . GLU B 1 403 ? 27.657 20.798 -18.579 1.00 50.68 400 GLU B O 1
ATOM 7910 N N . LEU B 1 404 ? 25.606 21.217 -17.755 1.00 43.27 401 LEU B N 1
ATOM 7911 C CA . LEU B 1 404 ? 25.418 22.449 -18.517 1.00 37.33 401 LEU B CA 1
ATOM 7912 C C . LEU B 1 404 ? 25.628 23.696 -17.661 1.00 36.79 401 LEU B C 1
ATOM 7913 O O . LEU B 1 404 ? 25.179 23.746 -16.518 1.00 38.60 401 LEU B O 1
ATOM 7918 N N . GLY B 1 405 ? 26.292 24.706 -18.214 1.00 41.50 402 GLY B N 1
ATOM 7919 C CA . GLY B 1 405 ? 26.576 25.913 -17.456 1.00 19.98 402 GLY B CA 1
ATOM 7920 C C . GLY B 1 405 ? 26.065 27.183 -18.111 1.00 29.16 402 GLY B C 1
ATOM 7921 O O . GLY B 1 405 ? 25.625 27.154 -19.258 1.00 30.72 402 GLY B O 1
ATOM 7922 N N . GLY B 1 406 ? 26.146 28.292 -17.371 1.00 31.16 403 GLY B N 1
ATOM 7923 C CA . GLY B 1 406 ? 25.670 29.608 -17.790 1.00 28.30 403 GLY B CA 1
ATOM 7924 C C . GLY B 1 406 ? 24.476 29.652 -18.727 1.00 30.67 403 GLY B C 1
ATOM 7925 O O . GLY B 1 406 ? 23.422 29.089 -18.430 1.00 39.61 403 GLY B O 1
ATOM 7926 N N . ASP B 1 407 ? 24.652 30.319 -19.866 1.00 20.18 404 ASP B N 1
ATOM 7927 C CA . ASP B 1 407 ? 23.595 30.448 -20.862 1.00 30.14 404 ASP B CA 1
ATOM 7928 C C . ASP B 1 407 ? 23.239 29.107 -21.485 1.00 27.07 404 ASP B C 1
ATOM 7929 O O . ASP B 1 407 ? 22.094 28.897 -21.880 1.00 30.32 404 ASP B O 1
ATOM 7934 N N . ALA B 1 408 ? 24.219 28.214 -21.594 1.00 23.93 405 ALA B N 1
ATOM 7935 C CA . ALA B 1 408 ? 23.980 26.911 -22.203 1.00 22.87 405 ALA B CA 1
ATOM 7936 C C . ALA B 1 408 ? 22.910 26.169 -21.411 1.00 30.47 405 ALA B C 1
ATOM 7937 O O . ALA B 1 408 ? 22.044 25.513 -21.991 1.00 32.29 405 ALA B O 1
ATOM 7939 N N . TRP B 1 409 ? 22.965 26.273 -20.087 1.00 24.81 406 TRP B N 1
ATOM 7940 C CA . TRP B 1 409 ? 21.905 25.711 -19.264 1.00 24.59 406 TRP B CA 1
ATOM 7941 C C . TRP B 1 409 ? 20.606 26.488 -19.453 1.00 24.80 406 TRP B C 1
ATOM 7942 O O . TRP B 1 409 ? 19.544 25.894 -19.643 1.00 29.54 406 TRP B O 1
ATOM 7953 N N . ARG B 1 410 ? 20.699 27.815 -19.381 1.00 23.05 407 ARG B N 1
ATOM 7954 C CA . ARG B 1 410 ? 19.529 28.683 -19.497 1.00 28.88 407 ARG B CA 1
ATOM 7955 C C . ARG B 1 410 ? 18.760 28.430 -20.786 1.00 26.17 407 ARG B C 1
ATOM 7956 O O . ARG B 1 410 ? 17.531 28.377 -20.784 1.00 25.91 407 ARG B O 1
ATOM 7964 N N . LEU B 1 411 ? 19.491 28.268 -21.883 1.00 23.29 408 LEU B N 1
ATOM 7965 C CA . LEU B 1 411 ? 18.869 28.007 -23.173 1.00 28.79 408 LEU B CA 1
ATOM 7966 C C . LEU B 1 411 ? 18.256 26.613 -23.199 1.00 35.14 408 LEU B C 1
ATOM 7967 O O . LEU B 1 411 ? 17.160 26.418 -23.724 1.00 37.95 408 LEU B O 1
ATOM 7972 N N . TYR B 1 412 ? 18.969 25.645 -22.631 1.00 32.54 409 TYR B N 1
ATOM 7973 C CA . TYR B 1 412 ? 18.475 24.276 -22.578 1.00 27.15 409 TYR B CA 1
ATOM 7974 C C . TYR B 1 412 ? 17.235 24.174 -21.699 1.00 22.84 409 TYR B C 1
ATOM 7975 O O . TYR B 1 412 ? 16.293 23.459 -22.031 1.00 21.98 409 TYR B O 1
ATOM 7984 N N . GLU B 1 413 ? 17.247 24.880 -20.573 1.00 27.35 410 GLU B N 1
ATOM 7985 C CA . GLU B 1 413 ? 16.109 24.865 -19.663 1.00 21.91 410 GLU B CA 1
ATOM 7986 C C . GLU B 1 413 ? 14.859 25.418 -20.337 1.00 32.43 410 GLU B C 1
ATOM 7987 O O . GLU B 1 413 ? 13.772 24.862 -20.183 1.00 37.68 410 GLU B O 1
ATOM 7993 N N . TYR B 1 414 ? 15.012 26.509 -21.084 1.00 28.56 411 TYR B N 1
ATOM 7994 C CA . TYR B 1 414 ? 13.870 27.094 -21.776 1.00 30.01 411 TYR B CA 1
ATOM 7995 C C . TYR B 1 414 ? 13.333 26.163 -22.855 1.00 24.62 411 TYR B C 1
ATOM 7996 O O . TYR B 1 414 ? 12.127 25.941 -22.938 1.00 27.19 411 TYR B O 1
ATOM 8005 N N . ILE B 1 415 ? 14.230 25.636 -23.684 1.00 23.55 412 ILE B N 1
ATOM 8006 C CA . ILE B 1 415 ? 13.847 24.724 -24.759 1.00 28.47 412 ILE B CA 1
ATOM 8007 C C . ILE B 1 415 ? 13.099 23.521 -24.193 1.00 27.97 412 ILE B C 1
ATOM 8008 O O . ILE B 1 415 ? 12.120 23.053 -24.777 1.00 29.22 412 ILE B O 1
ATOM 8013 N N . THR B 1 416 ? 13.549 23.043 -23.037 1.00 27.92 413 THR B N 1
ATOM 8014 C CA . THR B 1 416 ? 12.915 21.906 -22.384 1.00 32.47 413 THR B CA 1
ATOM 8015 C C . THR B 1 416 ? 11.544 22.287 -21.830 1.00 31.63 413 THR B C 1
ATOM 8016 O O . THR B 1 416 ? 10.554 21.605 -22.092 1.00 28.32 413 THR B O 1
ATOM 8020 N N . ARG B 1 417 ? 11.492 23.380 -21.073 1.00 34.22 414 ARG B N 1
ATOM 8021 C CA . ARG B 1 417 ? 10.237 23.871 -20.510 1.00 34.67 414 ARG B CA 1
ATOM 8022 C C . ARG B 1 417 ? 9.220 24.193 -21.602 1.00 32.27 414 ARG B C 1
ATOM 8023 O O . ARG B 1 417 ? 8.030 23.909 -21.458 1.00 32.79 414 ARG B O 1
ATOM 8031 N N . HIS B 1 418 ? 9.700 24.781 -22.693 1.00 24.57 415 HIS B N 1
ATOM 8032 C CA . HIS B 1 418 ? 8.848 25.124 -23.826 1.00 27.53 415 HIS B CA 1
ATOM 8033 C C . HIS B 1 418 ? 8.232 23.876 -24.444 1.00 33.13 415 HIS B C 1
ATOM 8034 O O . HIS B 1 418 ? 7.046 23.857 -24.768 1.00 36.36 415 HIS B O 1
ATOM 8041 N N . PHE B 1 419 ? 9.046 22.837 -24.599 1.00 28.76 416 PHE B N 1
ATOM 8042 C CA . PHE B 1 419 ? 8.586 21.579 -25.177 1.00 25.53 416 PHE B CA 1
ATOM 8043 C C . PHE B 1 419 ? 7.499 20.930 -24.328 1.00 25.54 416 PHE B C 1
ATOM 8044 O O . PHE B 1 419 ? 6.457 20.528 -24.843 1.00 31.61 416 PHE B O 1
ATOM 8052 N N . ILE B 1 420 ? 7.767 20.812 -23.030 1.00 27.84 417 ILE B N 1
ATOM 8053 C CA . ILE B 1 420 ? 6.811 20.249 -22.082 1.00 34.34 417 ILE B CA 1
ATOM 8054 C C . ILE B 1 420 ? 5.479 20.998 -22.144 1.00 34.00 417 ILE B C 1
ATOM 8055 O O . ILE B 1 420 ? 4.410 20.401 -22.010 1.00 39.33 417 ILE B O 1
ATOM 8060 N N . ALA B 1 421 ? 5.554 22.306 -22.366 1.00 24.97 418 ALA B N 1
ATOM 8061 C CA . ALA B 1 421 ? 4.365 23.144 -22.462 1.00 30.97 418 ALA B CA 1
ATOM 8062 C C . ALA B 1 421 ? 3.542 22.855 -23.716 1.00 33.16 418 ALA B C 1
ATOM 8063 O O . ALA B 1 421 ? 2.312 22.835 -23.662 1.00 41.61 418 ALA B O 1
ATOM 8065 N N . THR B 1 422 ? 4.218 22.639 -24.843 1.00 27.97 419 THR B N 1
ATOM 8066 C CA . THR B 1 422 ? 3.534 22.397 -26.114 1.00 36.17 419 THR B CA 1
ATOM 8067 C C . THR B 1 422 ? 2.683 21.138 -26.049 1.00 34.98 419 THR B C 1
ATOM 8068 O O . THR B 1 422 ? 1.721 20.981 -26.805 1.00 29.29 419 THR B O 1
ATOM 8072 N N . VAL B 1 423 ? 3.044 20.254 -25.128 1.00 30.87 420 VAL B N 1
ATOM 8073 C CA . VAL B 1 423 ? 2.402 18.960 -25.003 1.00 34.67 420 VAL B CA 1
ATOM 8074 C C . VAL B 1 423 ? 1.544 18.947 -23.735 1.00 38.59 420 VAL B C 1
ATOM 8075 O O . VAL B 1 423 ? 0.859 17.967 -23.433 1.00 37.31 420 VAL B O 1
ATOM 8079 N N . SER B 1 424 ? 1.591 20.061 -23.007 1.00 33.83 421 SER B N 1
ATOM 8080 C CA . SER B 1 424 ? 0.744 20.287 -21.838 1.00 36.93 421 SER B CA 1
ATOM 8081 C C . SER B 1 424 ? -0.645 20.793 -22.232 1.00 43.90 421 SER B C 1
ATOM 8082 O O . SER B 1 424 ? -0.997 20.801 -23.409 1.00 49.24 421 SER B O 1
ATOM 8085 N N . HIS B 1 425 ? -1.435 21.194 -21.238 1.00 39.18 422 HIS B N 1
ATOM 8086 C CA . HIS B 1 425 ? -2.771 21.741 -21.479 1.00 39.00 422 HIS B CA 1
ATOM 8087 C C . HIS B 1 425 ? -2.762 23.270 -21.529 1.00 39.79 422 HIS B C 1
ATOM 8088 O O . HIS B 1 425 ? -1.878 23.910 -20.957 1.00 31.33 422 HIS B O 1
ATOM 8095 N N . ASP B 1 426 ? -3.745 23.849 -22.216 1.00 37.92 423 ASP B N 1
ATOM 8096 C CA . ASP B 1 426 ? -3.920 25.301 -22.233 1.00 41.62 423 ASP B CA 1
ATOM 8097 C C . ASP B 1 426 ? -4.247 25.842 -20.843 1.00 41.47 423 ASP B C 1
ATOM 8098 O O . ASP B 1 426 ? -4.756 25.116 -19.990 1.00 42.59 423 ASP B O 1
ATOM 8103 N N . CYS B 1 427 ? -3.946 27.118 -20.620 1.00 43.81 424 CYS B N 1
ATOM 8104 C CA . CYS B 1 427 ? -4.302 27.787 -19.372 1.00 45.83 424 CYS B CA 1
ATOM 8105 C C . CYS B 1 427 ? -5.698 28.407 -19.423 1.00 46.41 424 CYS B C 1
ATOM 8106 O O . CYS B 1 427 ? -6.000 29.202 -20.313 1.00 45.61 424 CYS B O 1
ATOM 8109 N N . LYS B 1 428 ? -6.543 28.040 -18.466 1.00 55.87 425 LYS B N 1
ATOM 8110 C CA . LYS B 1 428 ? -7.900 28.574 -18.384 1.00 54.73 425 LYS B CA 1
ATOM 8111 C C . LYS B 1 428 ? -8.003 29.564 -17.226 1.00 45.55 425 LYS B C 1
ATOM 8112 O O . LYS B 1 428 ? -7.597 29.252 -16.106 1.00 46.32 425 LYS B O 1
ATOM 8118 N N . TYR B 1 429 ? -8.527 30.758 -17.489 1.00 39.14 426 TYR B N 1
ATOM 8119 C CA . TYR B 1 429 ? -8.645 31.766 -16.437 1.00 37.66 426 TYR B CA 1
ATOM 8120 C C . TYR B 1 429 ? -9.909 32.615 -16.563 1.00 44.81 426 TYR B C 1
ATOM 8121 O O . TYR B 1 429 ? -10.532 32.674 -17.624 1.00 45.26 426 TYR B O 1
ATOM 8130 N N . LEU B 1 430 ? -10.279 33.266 -15.464 1.00 45.02 427 LEU B N 1
ATOM 8131 C CA . LEU B 1 430 ? -11.444 34.146 -15.430 1.00 51.77 427 LEU B CA 1
ATOM 8132 C C . LEU B 1 430 ? -11.055 35.620 -15.503 1.00 47.68 427 LEU B C 1
ATOM 8133 O O . LEU B 1 430 ? -10.264 36.104 -14.695 1.00 51.06 427 LEU B O 1
ATOM 8138 N N . GLN B 1 431 ? -11.621 36.328 -16.474 1.00 48.34 428 GLN B N 1
ATOM 8139 C CA . GLN B 1 431 ? -11.411 37.765 -16.600 1.00 50.45 428 GLN B CA 1
ATOM 8140 C C . GLN B 1 431 ? -12.565 38.534 -15.967 1.00 54.70 428 GLN B C 1
ATOM 8141 O O . GLN B 1 431 ? -13.687 38.514 -16.473 1.00 58.90 428 GLN B O 1
ATOM 8147 N N . SER B 1 432 ? -12.285 39.214 -14.859 1.00 51.07 429 SER B N 1
ATOM 8148 C CA . SER B 1 432 ? -13.320 39.947 -14.140 1.00 52.16 429 SER B CA 1
ATOM 8149 C C . SER B 1 432 ? -13.156 41.453 -14.308 1.00 47.86 429 SER B C 1
ATOM 8150 O O . SER B 1 432 ? -12.039 41.964 -14.382 1.00 51.99 429 SER B O 1
ATOM 8153 N N . THR B 1 433 ? -14.280 42.160 -14.372 1.00 43.65 430 THR B N 1
ATOM 8154 C CA . THR B 1 433 ? -14.263 43.609 -14.515 1.00 31.50 430 THR B CA 1
ATOM 8155 C C . THR B 1 433 ? -15.405 44.243 -13.723 1.00 37.53 430 THR B C 1
ATOM 8156 O O . THR B 1 433 ? -16.485 43.662 -13.598 1.00 41.27 430 THR B O 1
ATOM 8160 N N . ILE B 1 434 ? -15.147 45.419 -13.155 1.00 42.24 431 ILE B N 1
ATOM 8161 C CA . ILE B 1 434 ? -16.187 46.200 -12.492 1.00 36.85 431 ILE B CA 1
ATOM 8162 C C . ILE B 1 434 ? -16.151 47.650 -12.969 1.00 37.56 431 ILE B C 1
ATOM 8163 O O . ILE B 1 434 ? -15.084 48.261 -13.027 1.00 40.20 431 ILE B O 1
ATOM 8168 N N . SER B 1 435 ? -17.312 48.201 -13.308 1.00 38.52 432 SER B N 1
ATOM 8169 C CA . SER B 1 435 ? -17.389 49.588 -13.755 1.00 37.28 432 SER B CA 1
ATOM 8170 C C . SER B 1 435 ? -17.930 50.491 -12.651 1.00 38.15 432 SER B C 1
ATOM 8171 O O . SER B 1 435 ? -19.028 50.271 -12.139 1.00 43.08 432 SER B O 1
ATOM 8174 N N . PHE B 1 436 ? -17.151 51.506 -12.287 1.00 37.15 433 PHE B N 1
ATOM 8175 C CA . PHE B 1 436 ? -17.537 52.434 -11.229 1.00 43.24 433 PHE B CA 1
ATOM 8176 C C . PHE B 1 436 ? -17.822 53.838 -11.744 1.00 39.09 433 PHE B C 1
ATOM 8177 O O . PHE B 1 436 ? -17.134 54.337 -12.635 1.00 40.60 433 PHE B O 1
ATOM 8185 N N . ARG B 1 437 ? -18.843 54.466 -11.171 1.00 31.74 434 ARG B N 1
ATOM 8186 C CA . ARG B 1 437 ? -19.112 55.879 -11.400 1.00 31.90 434 ARG B CA 1
ATOM 8187 C C . ARG B 1 437 ? -18.754 56.716 -10.179 1.00 40.00 434 ARG B C 1
ATOM 8188 O O . ARG B 1 437 ? -19.273 56.496 -9.083 1.00 32.54 434 ARG B O 1
ATOM 8196 N N . ILE B 1 438 ? -17.859 57.675 -10.385 1.00 38.35 435 ILE B N 1
ATOM 8197 C CA . ILE B 1 438 ? -17.496 58.640 -9.356 1.00 36.96 435 ILE B CA 1
ATOM 8198 C C . ILE B 1 438 ? -17.768 60.035 -9.899 1.00 47.06 435 ILE B C 1
ATOM 8199 O O . ILE B 1 438 ? -17.070 60.503 -10.800 1.00 31.60 435 ILE B O 1
ATOM 8204 N N . GLY B 1 439 ? -18.782 60.697 -9.351 1.00 32.53 436 GLY B N 1
ATOM 8205 C CA . GLY B 1 439 ? -19.272 61.930 -9.934 1.00 32.72 436 GLY B CA 1
ATOM 8206 C C . GLY B 1 439 ? -19.781 61.631 -11.330 1.00 32.62 436 GLY B C 1
ATOM 8207 O O . GLY B 1 439 ? -20.538 60.681 -11.521 1.00 32.80 436 GLY B O 1
ATOM 8208 N N . PRO B 1 440 ? -19.379 62.446 -12.315 1.00 35.93 437 PRO B N 1
ATOM 8209 C CA . PRO B 1 440 ? -19.735 62.196 -13.714 1.00 32.21 437 PRO B CA 1
ATOM 8210 C C . PRO B 1 440 ? -18.830 61.158 -14.380 1.00 31.67 437 PRO B C 1
ATOM 8211 O O . PRO B 1 440 ? -19.180 60.622 -15.431 1.00 31.59 437 PRO B O 1
ATOM 8215 N N . GLU B 1 441 ? -17.683 60.880 -13.769 1.00 31.32 438 GLU B N 1
ATOM 8216 C CA . GLU B 1 441 ? -16.639 60.094 -14.422 1.00 30.77 438 GLU B CA 1
ATOM 8217 C C . GLU B 1 441 ? -16.779 58.586 -14.231 1.00 36.47 438 GLU B C 1
ATOM 8218 O O . GLU B 1 441 ? -17.192 58.109 -13.174 1.00 38.34 438 GLU B O 1
ATOM 8224 N N . LEU B 1 442 ? -16.418 57.845 -15.273 1.00 30.39 439 LEU B N 1
ATOM 8225 C CA . LEU B 1 442 ? -16.478 56.391 -15.256 1.00 30.32 439 LEU B CA 1
ATOM 8226 C C . LEU B 1 442 ? -15.100 55.803 -14.965 1.00 42.50 439 LEU B C 1
ATOM 8227 O O . LEU B 1 442 ? -14.082 56.313 -15.433 1.00 35.34 439 LEU B O 1
ATOM 8232 N N . PHE B 1 443 ? -15.073 54.746 -14.163 1.00 41.10 440 PHE B N 1
ATOM 8233 C CA . PHE B 1 443 ? -13.830 54.058 -13.839 1.00 29.43 440 PHE B CA 1
ATOM 8234 C C . PHE B 1 443 ? -14.013 52.554 -13.974 1.00 39.77 440 PHE B C 1
ATOM 8235 O O . PHE B 1 443 ? -15.116 52.037 -13.791 1.00 29.79 440 PHE B O 1
ATOM 8243 N N . THR B 1 444 ? -12.936 51.851 -14.302 1.00 32.31 441 THR B N 1
ATOM 8244 C CA . THR B 1 444 ? -12.989 50.398 -14.370 1.00 35.64 441 THR B CA 1
ATOM 8245 C C . THR B 1 444 ? -11.819 49.787 -13.615 1.00 43.51 441 THR B C 1
ATOM 8246 O O . THR B 1 444 ? -10.734 50.366 -13.557 1.00 46.64 441 THR B O 1
ATOM 8250 N N . CYS B 1 445 ? -12.047 48.613 -13.041 1.00 43.43 442 CYS B N 1
ATOM 8251 C CA . CYS B 1 445 ? -10.978 47.829 -12.439 1.00 46.28 442 CYS B CA 1
ATOM 8252 C C . CYS B 1 445 ? -11.030 46.398 -12.953 1.00 46.09 442 CYS B C 1
ATOM 8253 O O . CYS B 1 445 ? -12.103 45.805 -13.052 1.00 50.69 442 CYS B O 1
ATOM 8256 N N . SER B 1 446 ? -9.871 45.845 -13.287 1.00 44.69 443 SER B N 1
ATOM 8257 C CA . SER B 1 446 ? -9.815 44.510 -13.863 1.00 44.41 443 SER B CA 1
ATOM 8258 C C . SER B 1 446 ? -8.999 43.572 -12.988 1.00 46.63 443 SER B C 1
ATOM 8259 O O . SER B 1 446 ? -8.147 44.008 -12.214 1.00 54.12 443 SER B O 1
ATOM 8262 N N . GLY B 1 447 ? -9.270 42.278 -13.113 1.00 47.18 444 GLY B N 1
ATOM 8263 C CA . GLY B 1 447 ? -8.564 41.273 -12.344 1.00 37.11 444 GLY B CA 1
ATOM 8264 C C . GLY B 1 447 ? -8.682 39.910 -12.990 1.00 34.88 444 GLY B C 1
ATOM 8265 O O . GLY B 1 447 ? -9.724 39.565 -13.548 1.00 36.65 444 GLY B O 1
ATOM 8266 N N . LYS B 1 448 ? -7.608 39.133 -12.917 1.00 43.02 445 LYS B N 1
ATOM 8267 C CA . LYS B 1 448 ? -7.601 37.789 -13.477 1.00 44.94 445 LYS B CA 1
ATOM 8268 C C . LYS B 1 448 ? -7.454 36.731 -12.388 1.00 45.98 445 LYS B C 1
ATOM 8269 O O . LYS B 1 448 ? -6.640 36.873 -11.476 1.00 48.45 445 LYS B O 1
ATOM 8275 N N . THR B 1 449 ? -8.250 35.673 -12.492 1.00 45.00 446 THR B N 1
ATOM 8276 C CA . THR B 1 449 ? -8.152 34.535 -11.585 1.00 46.74 446 THR B CA 1
ATOM 8277 C C . THR B 1 449 ? -7.968 33.240 -12.373 1.00 41.62 446 THR B C 1
ATOM 8278 O O . THR B 1 449 ? -8.773 32.911 -13.245 1.00 33.71 446 THR B O 1
ATOM 8282 N N . VAL B 1 450 ? -6.903 32.511 -12.060 1.00 42.75 447 VAL B N 1
ATOM 8283 C CA . VAL B 1 450 ? -6.588 31.263 -12.746 1.00 44.37 447 VAL B CA 1
ATOM 8284 C C . VAL B 1 450 ? -7.558 30.146 -12.381 1.00 48.70 447 VAL B C 1
ATOM 8285 O O . VAL B 1 450 ? -7.810 29.892 -11.205 1.00 53.70 447 VAL B O 1
ATOM 8289 N N . LEU B 1 451 ? -8.100 29.480 -13.397 1.00 54.39 448 LEU B N 1
ATOM 8290 C CA . LEU B 1 451 ? -8.936 28.306 -13.179 1.00 47.81 448 LEU B CA 1
ATOM 8291 C C . LEU B 1 451 ? -8.059 27.060 -13.195 1.00 54.67 448 LEU B C 1
ATOM 8292 O O . LEU B 1 451 ? -8.051 26.279 -12.243 1.00 52.60 448 LEU B O 1
ATOM 8297 N N . SER B 1 452 ? -7.318 26.885 -14.283 1.00 53.64 449 SER B N 1
ATOM 8298 C CA . SER B 1 452 ? -6.350 25.803 -14.387 1.00 45.64 449 SER B CA 1
ATOM 8299 C C . SER B 1 452 ? -5.058 26.345 -14.984 1.00 34.99 449 SER B C 1
ATOM 8300 O O . SER B 1 452 ? -5.069 26.929 -16.069 1.00 38.17 449 SER B O 1
ATOM 8303 N N . PRO B 1 453 ? -3.935 26.149 -14.276 1.00 34.04 450 PRO B N 1
ATOM 8304 C CA . PRO B 1 453 ? -2.639 26.701 -14.690 1.00 37.31 450 PRO B CA 1
ATOM 8305 C C . PRO B 1 453 ? -2.192 26.183 -16.052 1.00 42.77 450 PRO B C 1
ATOM 8306 O O . PRO B 1 453 ? -1.622 26.942 -16.836 1.00 36.79 450 PRO B O 1
ATOM 8310 N N . GLY B 1 454 ? -2.466 24.911 -16.327 1.00 43.22 451 GLY B N 1
ATOM 8311 C CA . GLY B 1 454 ? -2.051 24.285 -17.569 1.00 40.44 451 GLY B CA 1
ATOM 8312 C C . GLY B 1 454 ? -0.554 24.351 -17.803 1.00 40.01 451 GLY B C 1
ATOM 8313 O O . GLY B 1 454 ? 0.237 24.046 -16.911 1.00 38.33 451 GLY B O 1
ATOM 8314 N N . PHE B 1 455 ? -0.170 24.761 -19.008 1.00 35.71 452 PHE B N 1
ATOM 8315 C CA . PHE B 1 455 ? 1.233 24.807 -19.409 1.00 30.84 452 PHE B CA 1
ATOM 8316 C C . PHE B 1 455 ? 2.038 25.823 -18.599 1.00 35.46 452 PHE B C 1
ATOM 8317 O O . PHE B 1 455 ? 3.264 25.736 -18.530 1.00 34.71 452 PHE B O 1
ATOM 8325 N N . THR B 1 456 ? 1.351 26.785 -17.987 1.00 31.16 453 THR B N 1
ATOM 8326 C CA . THR B 1 456 ? 2.021 27.833 -17.221 1.00 39.47 453 THR B CA 1
ATOM 8327 C C . THR B 1 456 ? 2.645 27.296 -15.933 1.00 41.52 453 THR B C 1
ATOM 8328 O O . THR B 1 456 ? 3.309 28.031 -15.202 1.00 43.51 453 THR B O 1
ATOM 8332 N N . GLU B 1 457 ? 2.433 26.013 -15.659 1.00 39.42 454 GLU B N 1
ATOM 8333 C CA . GLU B 1 457 ? 3.112 25.355 -14.551 1.00 40.95 454 GLU B CA 1
ATOM 8334 C C . GLU B 1 457 ? 4.587 25.178 -14.889 1.00 37.87 454 GLU B C 1
ATOM 8335 O O . GLU B 1 457 ? 5.461 25.455 -14.068 1.00 40.94 454 GLU B O 1
ATOM 8341 N N . VAL B 1 458 ? 4.856 24.719 -16.107 1.00 35.55 455 VAL B N 1
ATOM 8342 C CA . VAL B 1 458 ? 6.224 24.492 -16.558 1.00 41.14 455 VAL B CA 1
ATOM 8343 C C . VAL B 1 458 ? 6.814 25.769 -17.164 1.00 38.27 455 VAL B C 1
ATOM 8344 O O . VAL B 1 458 ? 8.030 25.896 -17.302 1.00 37.44 455 VAL B O 1
ATOM 8348 N N . MET B 1 459 ? 5.947 26.719 -17.508 1.00 31.01 456 MET B N 1
ATOM 8349 C CA . MET B 1 459 ? 6.390 28.044 -17.939 1.00 35.65 456 MET B CA 1
ATOM 8350 C C . MET B 1 459 ? 5.783 29.129 -17.052 1.00 36.87 456 MET B C 1
ATOM 8351 O O . MET B 1 459 ? 4.879 29.847 -17.481 1.00 35.38 456 MET B O 1
ATOM 8356 N N . PRO B 1 460 ? 6.279 29.248 -15.808 1.00 36.70 457 PRO B N 1
ATOM 8357 C CA . PRO B 1 460 ? 5.716 30.168 -14.811 1.00 32.59 457 PRO B CA 1
ATOM 8358 C C . PRO B 1 460 ? 5.767 31.640 -15.221 1.00 43.37 457 PRO B C 1
ATOM 8359 O O . PRO B 1 460 ? 4.997 32.436 -14.685 1.00 42.13 457 PRO B O 1
ATOM 8363 N N . TRP B 1 461 ? 6.654 32.003 -16.144 1.00 43.91 458 TRP B N 1
ATOM 8364 C CA . TRP B 1 461 ? 6.751 33.396 -16.566 1.00 41.48 458 TRP B CA 1
ATOM 8365 C C . TRP B 1 461 ? 5.564 33.800 -17.438 1.00 43.68 458 TRP B C 1
ATOM 8366 O O . TRP B 1 461 ? 5.308 34.988 -17.631 1.00 48.88 458 TRP B O 1
ATOM 8377 N N . GLN B 1 462 ? 4.843 32.814 -17.965 1.00 40.65 459 GLN B N 1
ATOM 8378 C CA . GLN B 1 462 ? 3.645 33.092 -18.752 1.00 36.30 459 GLN B CA 1
ATOM 8379 C C . GLN B 1 462 ? 2.387 32.898 -17.916 1.00 37.90 459 GLN B C 1
ATOM 8380 O O . GLN B 1 462 ? 1.270 33.006 -18.422 1.00 37.81 459 GLN B O 1
ATOM 8386 N N . SER B 1 463 ? 2.576 32.602 -16.635 1.00 39.83 460 SER B N 1
ATOM 8387 C CA . SER B 1 463 ? 1.459 32.417 -15.720 1.00 43.50 460 SER B CA 1
ATOM 8388 C C . SER B 1 463 ? 0.684 33.716 -15.548 1.00 48.15 460 SER B C 1
ATOM 8389 O O . SER B 1 463 ? 1.209 34.803 -15.794 1.00 40.63 460 SER B O 1
ATOM 8392 N N . VAL B 1 464 ? -0.566 33.597 -15.121 1.00 47.42 461 VAL B N 1
ATOM 8393 C CA . VAL B 1 464 ? -1.371 34.766 -14.813 1.00 50.15 461 VAL B CA 1
ATOM 8394 C C . VAL B 1 464 ? -0.912 35.320 -13.471 1.00 59.53 461 VAL B C 1
ATOM 8395 O O . VAL B 1 464 ? -0.843 34.582 -12.486 1.00 57.30 461 VAL B O 1
ATOM 8399 N N . PRO B 1 465 ? -0.587 36.624 -13.433 1.00 61.29 462 PRO B N 1
ATOM 8400 C CA . PRO B 1 465 ? -0.045 37.266 -12.229 1.00 64.01 462 PRO B CA 1
ATOM 8401 C C . PRO B 1 465 ? -0.978 37.133 -11.034 1.00 62.96 462 PRO B C 1
ATOM 8402 O O . PRO B 1 465 ? -2.187 37.315 -11.174 1.00 55.16 462 PRO B O 1
ATOM 8406 N N . LEU B 1 466 ? -0.415 36.815 -9.872 1.00 69.94 463 LEU B N 1
ATOM 8407 C CA . LEU B 1 466 ? -1.222 36.615 -8.679 1.00 76.77 463 LEU B CA 1
ATOM 8408 C C . LEU B 1 466 ? -1.677 37.956 -8.121 1.00 82.03 463 LEU B C 1
ATOM 8409 O O . LEU B 1 466 ? -0.871 38.752 -7.638 1.00 85.90 463 LEU B O 1
ATOM 8414 N N . GLU B 1 467 ? -2.980 38.193 -8.195 1.00 82.42 464 GLU B N 1
ATOM 8415 C CA . GLU B 1 467 ? -3.596 39.372 -7.606 1.00 82.15 464 GLU B CA 1
ATOM 8416 C C . GLU B 1 467 ? -4.792 38.943 -6.768 1.00 80.31 464 GLU B C 1
ATOM 8417 O O . GLU B 1 467 ? -5.372 37.884 -7.010 1.00 80.79 464 GLU B O 1
ATOM 8423 N N . GLU B 1 468 ? -5.157 39.750 -5.779 1.00 78.75 465 GLU B N 1
ATOM 8424 C CA . GLU B 1 468 ? -6.330 39.443 -4.974 1.00 78.12 465 GLU B CA 1
ATOM 8425 C C . GLU B 1 468 ? -7.572 39.566 -5.849 1.00 70.41 465 GLU B C 1
ATOM 8426 O O . GLU B 1 468 ? -7.692 40.502 -6.640 1.00 68.63 465 GLU B O 1
ATOM 8432 N N . SER B 1 469 ? -8.485 38.611 -5.708 1.00 66.62 466 SER B N 1
ATOM 8433 C CA . SER B 1 469 ? -9.700 38.575 -6.515 1.00 65.14 466 SER B CA 1
ATOM 8434 C C . SER B 1 469 ? -10.549 39.831 -6.349 1.00 61.76 466 SER B C 1
ATOM 8435 O O . SER B 1 469 ? -10.633 40.398 -5.259 1.00 54.49 466 SER B O 1
ATOM 8438 N N . LEU B 1 470 ? -11.175 40.257 -7.442 1.00 53.18 467 LEU B N 1
ATOM 8439 C CA . LEU B 1 470 ? -12.059 41.412 -7.413 1.00 43.62 467 LEU B CA 1
ATOM 8440 C C . LEU B 1 470 ? -13.273 41.095 -6.550 1.00 51.56 467 LEU B C 1
ATOM 8441 O O . LEU B 1 470 ? -13.785 39.976 -6.586 1.00 60.16 467 LEU B O 1
ATOM 8446 N N . PRO B 1 471 ? -13.732 42.079 -5.764 1.00 40.07 468 PRO B N 1
ATOM 8447 C CA . PRO B 1 471 ? -14.882 41.864 -4.882 1.00 37.37 468 PRO B CA 1
ATOM 8448 C C . PRO B 1 471 ? -16.144 41.549 -5.668 1.00 40.26 468 PRO B C 1
ATOM 8449 O O . PRO B 1 471 ? -16.383 42.146 -6.718 1.00 44.12 468 PRO B O 1
ATOM 8453 N N . THR B 1 472 ? -16.939 40.614 -5.164 1.00 37.51 469 THR B N 1
ATOM 8454 C CA . THR B 1 472 ? -18.209 40.297 -5.790 1.00 37.47 469 THR B CA 1
ATOM 8455 C C . THR B 1 472 ? -19.201 41.404 -5.468 1.00 48.67 469 THR B C 1
ATOM 8456 O O . THR B 1 472 ? -19.353 41.795 -4.311 1.00 49.54 469 THR B O 1
ATOM 8460 N N . CYS B 1 473 ? -19.874 41.912 -6.493 1.00 45.32 470 CYS B N 1
ATOM 8461 C CA . CYS B 1 473 ? -20.822 42.995 -6.292 1.00 43.83 470 CYS B CA 1
ATOM 8462 C C . CYS B 1 473 ? -21.868 43.031 -7.393 1.00 44.43 470 CYS B C 1
ATOM 8463 O O . CYS B 1 473 ? -21.753 42.340 -8.406 1.00 41.17 470 CYS B O 1
ATOM 8466 N N . GLN B 1 474 ? -22.887 43.852 -7.179 1.00 46.02 471 GLN B N 1
ATOM 8467 C CA . GLN B 1 474 ? -24.042 43.913 -8.058 1.00 53.29 471 GLN B CA 1
ATOM 8468 C C . GLN B 1 474 ? -24.195 45.332 -8.589 1.00 57.16 471 GLN B C 1
ATOM 8469 O O . GLN B 1 474 ? -23.776 46.288 -7.936 1.00 52.46 471 GLN B O 1
ATOM 8475 N N . ARG B 1 475 ? -24.775 45.469 -9.777 1.00 54.23 472 ARG B N 1
ATOM 8476 C CA . ARG B 1 475 ? -25.076 46.789 -10.319 1.00 55.15 472 ARG B CA 1
ATOM 8477 C C . ARG B 1 475 ? -25.974 47.561 -9.358 1.00 53.31 472 ARG B C 1
ATOM 8478 O O . ARG B 1 475 ? -27.043 47.085 -8.975 1.00 64.39 472 ARG B O 1
ATOM 8486 N N . GLY B 1 476 ? -25.532 48.753 -8.971 1.00 42.01 473 GLY B N 1
ATOM 8487 C CA . GLY B 1 476 ? -26.272 49.570 -8.029 1.00 38.84 473 GLY B CA 1
ATOM 8488 C C . GLY B 1 476 ? -25.590 49.670 -6.677 1.00 45.55 473 GLY B C 1
ATOM 8489 O O . GLY B 1 476 ? -25.877 50.577 -5.897 1.00 49.78 473 GLY B O 1
ATOM 8490 N N . ASP B 1 477 ? -24.693 48.730 -6.394 1.00 42.23 474 ASP B N 1
ATOM 8491 C CA . ASP B 1 477 ? -23.924 48.756 -5.153 1.00 48.53 474 ASP B CA 1
ATOM 8492 C C . ASP B 1 477 ? -23.017 49.978 -5.086 1.00 47.56 474 ASP B C 1
ATOM 8493 O O . ASP B 1 477 ? -22.627 50.532 -6.114 1.00 53.54 474 ASP B O 1
ATOM 8498 N N . ALA B 1 478 ? -22.677 50.389 -3.870 1.00 49.18 475 ALA B N 1
ATOM 8499 C CA . ALA B 1 478 ? -21.841 51.565 -3.668 1.00 47.07 475 ALA B CA 1
ATOM 8500 C C . ALA B 1 478 ? -20.650 51.249 -2.773 1.00 46.99 475 ALA B C 1
ATOM 8501 O O . ALA B 1 478 ? -20.783 50.566 -1.759 1.00 54.43 475 ALA B O 1
ATOM 8503 N N . PHE B 1 479 ? -19.487 51.762 -3.157 1.00 45.05 476 PHE B N 1
ATOM 8504 C CA . PHE B 1 479 ? -18.262 51.565 -2.395 1.00 44.46 476 PHE B CA 1
ATOM 8505 C C . PHE B 1 479 ? -17.720 52.898 -1.898 1.00 48.98 476 PHE B C 1
ATOM 8506 O O . PHE B 1 479 ? -17.801 53.905 -2.602 1.00 43.91 476 PHE B O 1
ATOM 8514 N N . PRO B 1 480 ? -17.168 52.909 -0.676 1.00 51.12 477 PRO B N 1
ATOM 8515 C CA . PRO B 1 480 ? -16.522 54.116 -0.151 1.00 48.57 477 PRO B CA 1
ATOM 8516 C C . PRO B 1 480 ? -15.312 54.516 -0.989 1.00 48.33 477 PRO B C 1
ATOM 8517 O O . PRO B 1 480 ? -14.435 53.688 -1.232 1.00 41.04 477 PRO B O 1
ATOM 8521 N N . VAL B 1 481 ? -15.271 55.769 -1.427 1.00 50.47 478 VAL B N 1
ATOM 8522 C CA . VAL B 1 481 ? -14.113 56.278 -2.149 1.00 40.90 478 VAL B CA 1
ATOM 8523 C C . VAL B 1 481 ? -12.973 56.552 -1.181 1.00 44.34 478 VAL B C 1
ATOM 8524 O O . VAL B 1 481 ? -13.085 57.408 -0.304 1.00 52.56 478 VAL B O 1
ATOM 8528 N N . GLY B 1 482 ? -11.876 55.822 -1.339 1.00 46.51 479 GLY B N 1
ATOM 8529 C CA . GLY B 1 482 ? -10.751 55.955 -0.435 1.00 51.76 479 GLY B CA 1
ATOM 8530 C C . GLY B 1 482 ? -9.813 57.090 -0.797 1.00 59.79 479 GLY B C 1
ATOM 8531 O O . GLY B 1 482 ? -9.253 57.742 0.086 1.00 69.84 479 GLY B O 1
ATOM 8532 N N . GLU B 1 483 ? -9.649 57.335 -2.094 1.00 54.87 480 GLU B N 1
ATOM 8533 C CA . GLU B 1 483 ? -8.690 58.329 -2.559 1.00 44.72 480 GLU B CA 1
ATOM 8534 C C . GLU B 1 483 ? -8.916 58.684 -4.026 1.00 45.47 480 GLU B C 1
ATOM 8535 O O . GLU B 1 483 ? -9.173 57.807 -4.849 1.00 41.56 480 GLU B O 1
ATOM 8541 N N . VAL B 1 484 ? -8.821 59.971 -4.346 1.00 42.37 481 VAL B N 1
ATOM 8542 C CA . VAL B 1 484 ? -8.844 60.428 -5.733 1.00 34.95 481 VAL B CA 1
ATOM 8543 C C . VAL B 1 484 ? -7.687 61.393 -5.975 1.00 39.59 481 VAL B C 1
ATOM 8544 O O . VAL B 1 484 ? -7.640 62.476 -5.391 1.00 36.03 481 VAL B O 1
ATOM 8548 N N . LYS B 1 485 ? -6.761 61.001 -6.845 1.00 35.66 482 LYS B N 1
ATOM 8549 C CA . LYS B 1 485 ? -5.587 61.819 -7.130 1.00 38.62 482 LYS B CA 1
ATOM 8550 C C . LYS B 1 485 ? -5.457 62.133 -8.614 1.00 36.46 482 LYS B C 1
ATOM 8551 O O . LYS B 1 485 ? -6.032 61.446 -9.459 1.00 37.77 482 LYS B O 1
ATOM 8557 N N . MET B 1 486 ? -4.697 63.178 -8.924 1.00 38.39 483 MET B N 1
ATOM 8558 C CA . MET B 1 486 ? -4.424 63.541 -10.307 1.00 40.42 483 MET B CA 1
ATOM 8559 C C . MET B 1 486 ? -2.924 63.579 -10.581 1.00 51.47 483 MET B C 1
ATOM 8560 O O . MET B 1 486 ? -2.200 64.389 -10.001 1.00 57.48 483 MET B O 1
ATOM 8565 N N . LEU B 1 487 ? -2.461 62.699 -11.463 1.00 51.42 484 LEU B N 1
ATOM 8566 C CA . LEU B 1 487 ? -1.051 62.661 -11.842 1.00 44.51 484 LEU B CA 1
ATOM 8567 C C . LEU B 1 487 ? -0.779 63.546 -13.048 1.00 36.28 484 LEU B C 1
ATOM 8568 O O . LEU B 1 487 ? -1.497 63.482 -14.046 1.00 38.31 484 LEU B O 1
ATOM 8573 N N . GLU B 1 488 ? 0.259 64.368 -12.958 1.00 39.29 485 GLU B N 1
ATOM 8574 C CA . GLU B 1 488 ? 0.721 65.111 -14.120 1.00 42.08 485 GLU B CA 1
ATOM 8575 C C . GLU B 1 488 ? 1.893 64.364 -14.737 1.00 38.81 485 GLU B C 1
ATOM 8576 O O . GLU B 1 488 ? 2.913 64.145 -14.085 1.00 50.24 485 GLU B O 1
ATOM 8582 N N . LYS B 1 489 ? 1.744 63.965 -15.994 1.00 37.40 486 LYS B N 1
ATOM 8583 C CA . LYS B 1 489 ? 2.769 63.169 -16.655 1.00 35.59 486 LYS B CA 1
ATOM 8584 C C . LYS B 1 489 ? 3.131 63.730 -18.020 1.00 38.35 486 LYS B C 1
ATOM 8585 O O . LYS B 1 489 ? 2.571 64.731 -18.467 1.00 38.02 486 LYS B O 1
ATOM 8591 N N . GLN B 1 490 ? 4.077 63.066 -18.675 1.00 41.87 487 GLN B N 1
ATOM 8592 C CA . GLN B 1 490 ? 4.557 63.481 -19.982 1.00 36.74 487 GLN B CA 1
ATOM 8593 C C . GLN B 1 490 ? 4.576 62.262 -20.898 1.00 40.94 487 GLN B C 1
ATOM 8594 O O . GLN B 1 490 ? 5.007 61.185 -20.484 1.00 31.12 487 GLN B O 1
ATOM 8600 N N . THR B 1 491 ? 4.104 62.418 -22.131 1.00 35.86 488 THR B N 1
ATOM 8601 C CA . THR B 1 491 ? 4.108 61.301 -23.070 1.00 34.48 488 THR B CA 1
ATOM 8602 C C . THR B 1 491 ? 5.540 60.911 -23.410 1.00 37.71 488 THR B C 1
ATOM 8603 O O . THR B 1 491 ? 6.422 61.765 -23.502 1.00 46.80 488 THR B O 1
ATOM 8607 N N . ASN B 1 492 ? 5.765 59.615 -23.590 1.00 37.26 489 ASN B N 1
ATOM 8608 C CA . ASN B 1 492 ? 7.104 59.105 -23.845 1.00 36.99 489 ASN B CA 1
ATOM 8609 C C . ASN B 1 492 ? 7.281 58.653 -25.286 1.00 35.95 489 ASN B C 1
ATOM 8610 O O . ASN B 1 492 ? 6.346 58.140 -25.902 1.00 33.57 489 ASN B O 1
ATOM 8615 N N . PRO B 1 493 ? 8.490 58.847 -25.830 1.00 41.34 490 PRO B N 1
ATOM 8616 C CA . PRO B 1 493 ? 8.829 58.363 -27.169 1.00 37.78 490 PRO B CA 1
ATOM 8617 C C . PRO B 1 493 ? 8.931 56.844 -27.170 1.00 37.38 490 PRO B C 1
ATOM 8618 O O . PRO B 1 493 ? 9.097 56.248 -26.104 1.00 34.38 490 PRO B O 1
ATOM 8622 N N . PRO B 1 494 ? 8.822 56.218 -28.349 1.00 31.76 491 PRO B N 1
ATOM 8623 C CA . PRO B 1 494 ? 9.059 54.774 -28.419 1.00 33.93 491 PRO B CA 1
ATOM 8624 C C . PRO B 1 494 ? 10.499 54.453 -28.037 1.00 33.80 491 PRO B C 1
ATOM 8625 O O . PRO B 1 494 ? 11.340 55.351 -28.030 1.00 32.33 491 PRO B O 1
ATOM 8629 N N . ASP B 1 495 ? 10.784 53.199 -27.715 1.00 37.57 492 ASP B N 1
ATOM 8630 C CA . ASP B 1 495 ? 12.161 52.815 -27.454 1.00 37.78 492 ASP B CA 1
ATOM 8631 C C . ASP B 1 495 ? 12.785 52.269 -28.721 1.00 38.01 492 ASP B C 1
ATOM 8632 O O . ASP B 1 495 ? 12.083 51.952 -29.680 1.00 33.63 492 ASP B O 1
ATOM 8637 N N . TYR B 1 496 ? 14.109 52.166 -28.720 1.00 33.89 493 TYR B N 1
ATOM 8638 C CA . TYR B 1 496 ? 14.825 51.573 -29.837 1.00 33.91 493 TYR B CA 1
ATOM 8639 C C . TYR B 1 496 ? 14.429 50.110 -29.970 1.00 34.63 493 TYR B C 1
ATOM 8640 O O . TYR B 1 496 ? 14.021 49.485 -28.989 1.00 30.41 493 TYR B O 1
ATOM 8649 N N . LEU B 1 497 ? 14.529 49.577 -31.183 1.00 29.78 494 LEU B N 1
ATOM 8650 C CA . LEU B 1 497 ? 14.149 48.193 -31.440 1.00 28.87 494 LEU B CA 1
ATOM 8651 C C . LEU B 1 497 ? 14.915 47.225 -30.556 1.00 21.55 494 LEU B C 1
ATOM 8652 O O . LEU B 1 497 ? 16.139 47.299 -30.453 1.00 37.07 494 LEU B O 1
ATOM 8657 N N . THR B 1 498 ? 14.188 46.320 -29.912 1.00 24.98 495 THR B N 1
ATOM 8658 C CA . THR B 1 498 ? 14.820 45.196 -29.242 1.00 31.37 495 THR B CA 1
ATOM 8659 C C . THR B 1 498 ? 15.283 44.231 -30.320 1.00 30.58 495 THR B C 1
ATOM 8660 O O . THR B 1 498 ? 14.832 44.313 -31.462 1.00 27.78 495 THR B O 1
ATOM 8664 N N . GLU B 1 499 ? 16.185 43.324 -29.966 1.00 26.09 496 GLU B N 1
ATOM 8665 C CA . GLU B 1 499 ? 16.632 42.312 -30.910 1.00 27.55 496 GLU B CA 1
ATOM 8666 C C . GLU B 1 499 ? 15.445 41.470 -31.369 1.00 35.71 496 GLU B C 1
ATOM 8667 O O . GLU B 1 499 ? 15.378 41.055 -32.524 1.00 40.61 496 GLU B O 1
ATOM 8673 N N . ALA B 1 500 ? 14.501 41.242 -30.460 1.00 30.31 497 ALA B N 1
ATOM 8674 C CA . ALA B 1 500 ? 13.295 40.483 -30.771 1.00 21.55 497 ALA B CA 1
ATOM 8675 C C . ALA B 1 500 ? 12.442 41.180 -31.830 1.00 21.69 497 ALA B C 1
ATOM 8676 O O . ALA B 1 500 ? 11.925 40.536 -32.743 1.00 22.85 497 ALA B O 1
ATOM 8678 N N . GLU B 1 501 ? 12.293 42.495 -31.704 1.00 32.42 498 GLU B N 1
ATOM 8679 C CA . GLU B 1 501 ? 11.531 43.263 -32.685 1.00 36.03 498 GLU B CA 1
ATOM 8680 C C . GLU B 1 501 ? 12.209 43.266 -34.053 1.00 40.29 498 GLU B C 1
ATOM 8681 O O . GLU B 1 501 ? 11.537 43.209 -35.084 1.00 46.86 498 GLU B O 1
ATOM 8687 N N . LEU B 1 502 ? 13.537 43.337 -34.060 1.00 32.30 499 LEU B N 1
ATOM 8688 C CA . LEU B 1 502 ? 14.293 43.307 -35.308 1.00 31.26 499 LEU B CA 1
ATOM 8689 C C . LEU B 1 502 ? 14.180 41.944 -35.984 1.00 31.04 499 LEU B C 1
ATOM 8690 O O . LEU B 1 502 ? 14.003 41.860 -37.199 1.00 37.19 499 LEU B O 1
ATOM 8695 N N . ILE B 1 503 ? 14.283 40.882 -35.189 1.00 33.10 500 ILE B N 1
ATOM 8696 C CA . ILE B 1 503 ? 14.127 39.518 -35.690 1.00 28.06 500 ILE B CA 1
ATOM 8697 C C . ILE B 1 503 ? 12.757 39.332 -36.335 1.00 21.87 500 ILE B C 1
ATOM 8698 O O . ILE B 1 503 ? 12.641 38.769 -37.426 1.00 24.29 500 ILE B O 1
ATOM 8703 N N . THR B 1 504 ? 11.726 39.825 -35.657 1.00 26.69 501 THR B N 1
ATOM 8704 C CA . THR B 1 504 ? 10.356 39.731 -36.150 1.00 22.17 501 THR B CA 1
ATOM 8705 C C . THR B 1 504 ? 10.180 40.470 -37.476 1.00 31.78 501 THR B C 1
ATOM 8706 O O . THR B 1 504 ? 9.509 39.980 -38.384 1.00 30.91 501 THR B O 1
ATOM 8710 N N . LEU B 1 505 ? 10.794 41.645 -37.584 1.00 22.17 502 LEU B N 1
ATOM 8711 C CA . LEU B 1 505 ? 10.731 42.441 -38.806 1.00 22.25 502 LEU B CA 1
ATOM 8712 C C . LEU B 1 505 ? 11.372 41.730 -39.997 1.00 29.09 502 LEU B C 1
ATOM 8713 O O . LEU B 1 505 ? 10.822 41.731 -41.098 1.00 35.92 502 LEU B O 1
ATOM 8718 N N . MET B 1 506 ? 12.532 41.122 -39.769 1.00 26.24 503 MET B N 1
ATOM 8719 C CA . MET B 1 506 ? 13.271 40.452 -40.834 1.00 37.97 503 MET B CA 1
ATOM 8720 C C . MET B 1 506 ? 12.515 39.237 -41.366 1.00 42.01 503 MET B C 1
ATOM 8721 O O . MET B 1 506 ? 12.463 39.011 -42.576 1.00 46.19 503 MET B O 1
ATOM 8726 N N . GLU B 1 507 ? 11.928 38.461 -40.459 1.00 33.70 504 GLU B N 1
ATOM 8727 C CA . GLU B 1 507 ? 11.110 37.314 -40.844 1.00 37.28 504 GLU B CA 1
ATOM 8728 C C . GLU B 1 507 ? 9.864 37.754 -41.603 1.00 39.01 504 GLU B C 1
ATOM 8729 O O . GLU B 1 507 ? 9.511 37.172 -42.630 1.00 37.69 504 GLU B O 1
ATOM 8735 N N . LYS B 1 508 ? 9.201 38.782 -41.081 1.00 32.62 505 LYS B N 1
ATOM 8736 C CA . LYS B 1 508 ? 7.984 39.319 -41.682 1.00 29.82 505 LYS B CA 1
ATOM 8737 C C . LYS B 1 508 ? 8.224 39.793 -43.112 1.00 36.20 505 LYS B C 1
ATOM 8738 O O . LYS B 1 508 ? 7.417 39.536 -44.006 1.00 38.61 505 LYS B O 1
ATOM 8744 N N . HIS B 1 509 ? 9.340 40.481 -43.324 1.00 35.88 506 HIS B N 1
ATOM 8745 C CA . HIS B 1 509 ? 9.649 41.035 -44.636 1.00 37.36 506 HIS B CA 1
ATOM 8746 C C . HIS B 1 509 ? 10.446 40.056 -45.491 1.00 31.63 506 HIS B C 1
ATOM 8747 O O . HIS B 1 509 ? 10.817 40.368 -46.620 1.00 31.31 506 HIS B O 1
ATOM 8754 N N . GLY B 1 510 ? 10.703 38.872 -44.946 1.00 29.07 507 GLY B N 1
ATOM 8755 C CA . GLY B 1 510 ? 11.289 37.788 -45.716 1.00 33.38 507 GLY B CA 1
ATOM 8756 C C . GLY B 1 510 ? 12.763 37.929 -46.044 1.00 35.36 507 GLY B C 1
ATOM 8757 O O . GLY B 1 510 ? 13.213 37.484 -47.101 1.00 40.49 507 GLY B O 1
ATOM 8758 N N . ILE B 1 511 ? 13.519 38.545 -45.143 1.00 34.64 508 ILE B N 1
ATOM 8759 C CA . ILE B 1 511 ? 14.965 38.634 -45.307 1.00 36.53 508 ILE B CA 1
ATOM 8760 C C . ILE B 1 511 ? 15.668 37.903 -44.167 1.00 25.03 508 ILE B C 1
ATOM 8761 O O . ILE B 1 511 ? 15.108 37.738 -43.084 1.00 26.12 508 ILE B O 1
ATOM 8766 N N . GLY B 1 512 ? 16.890 37.450 -44.421 1.00 30.03 509 GLY B N 1
ATOM 8767 C CA . GLY B 1 512 ? 17.623 36.678 -43.438 1.00 30.37 509 GLY B CA 1
ATOM 8768 C C . GLY B 1 512 ? 17.097 35.261 -43.310 1.00 37.09 509 GLY B C 1
ATOM 8769 O O . GLY B 1 512 ? 17.153 34.667 -42.234 1.00 44.27 509 GLY B O 1
ATOM 8770 N N . THR B 1 513 ? 16.589 34.714 -44.413 1.00 29.69 510 THR B N 1
ATOM 8771 C CA . THR B 1 513 ? 16.067 33.351 -44.420 1.00 26.83 510 THR B CA 1
ATOM 8772 C C . THR B 1 513 ? 17.190 32.330 -44.248 1.00 30.70 510 THR B C 1
ATOM 8773 O O . THR B 1 513 ? 18.370 32.686 -44.262 1.00 31.31 510 THR B O 1
ATOM 8777 N N . ASP B 1 514 ? 16.808 31.063 -44.097 1.00 34.18 511 ASP B N 1
ATOM 8778 C CA . ASP B 1 514 ? 17.737 29.978 -43.771 1.00 42.30 511 ASP B CA 1
ATOM 8779 C C . ASP B 1 514 ? 18.556 30.280 -42.519 1.00 47.67 511 ASP B C 1
ATOM 8780 O O . ASP B 1 514 ? 19.771 30.075 -42.501 1.00 50.82 511 ASP B O 1
ATOM 8785 N N . ALA B 1 515 ? 17.878 30.775 -41.486 1.00 42.64 512 ALA B N 1
ATOM 8786 C CA . ALA B 1 515 ? 18.475 31.002 -40.169 1.00 42.61 512 ALA B CA 1
ATOM 8787 C C . ALA B 1 515 ? 19.702 31.912 -40.211 1.00 38.62 512 ALA B C 1
ATOM 8788 O O . ALA B 1 515 ? 20.581 31.818 -39.354 1.00 43.19 512 ALA B O 1
ATOM 8790 N N . SER B 1 516 ? 19.760 32.793 -41.204 1.00 28.14 513 SER B N 1
ATOM 8791 C CA . SER B 1 516 ? 20.884 33.713 -41.335 1.00 31.14 513 SER B CA 1
ATOM 8792 C C . SER B 1 516 ? 20.637 35.029 -40.602 1.00 31.62 513 SER B C 1
ATOM 8793 O O . SER B 1 516 ? 21.507 35.898 -40.581 1.00 23.04 513 SER B O 1
ATOM 8796 N N . ILE B 1 517 ? 19.448 35.171 -40.016 1.00 25.76 514 ILE B N 1
ATOM 8797 C CA . ILE B 1 517 ? 19.082 36.374 -39.260 1.00 31.10 514 ILE B CA 1
ATOM 8798 C C . ILE B 1 517 ? 20.100 36.780 -38.175 1.00 28.40 514 ILE B C 1
ATOM 8799 O O . ILE B 1 517 ? 20.484 37.949 -38.113 1.00 33.09 514 ILE B O 1
ATOM 8804 N N . PRO B 1 518 ? 20.553 35.832 -37.326 1.00 29.95 515 PRO B N 1
ATOM 8805 C CA . PRO B 1 518 ? 21.502 36.274 -36.295 1.00 30.23 515 PRO B CA 1
ATOM 8806 C C . PRO B 1 518 ? 22.837 36.752 -36.865 1.00 31.41 515 PRO B C 1
ATOM 8807 O O . PRO B 1 518 ? 23.496 37.592 -36.251 1.00 34.46 515 PRO B O 1
ATOM 8811 N N . VAL B 1 519 ? 23.226 36.221 -38.020 1.00 27.62 516 VAL B N 1
ATOM 8812 C CA . VAL B 1 519 ? 24.476 36.615 -38.659 1.00 32.04 516 VAL B CA 1
ATOM 8813 C C . VAL B 1 519 ? 24.439 38.085 -39.076 1.00 31.37 516 VAL B C 1
ATOM 8814 O O . VAL B 1 519 ? 25.368 38.844 -38.795 1.00 25.73 516 VAL B O 1
ATOM 8818 N N . HIS B 1 520 ? 23.357 38.483 -39.737 1.00 25.79 517 HIS B N 1
ATOM 8819 C CA . HIS B 1 520 ? 23.198 39.860 -40.195 1.00 24.65 517 HIS B CA 1
ATOM 8820 C C . HIS B 1 520 ? 23.082 40.849 -39.036 1.00 25.49 517 HIS B C 1
ATOM 8821 O O . HIS B 1 520 ? 23.632 41.948 -39.096 1.00 25.18 517 HIS B O 1
ATOM 8828 N N . ILE B 1 521 ? 22.353 40.463 -37.992 1.00 25.51 518 ILE B N 1
ATOM 8829 C CA . ILE B 1 521 ? 22.209 41.307 -36.811 1.00 28.73 518 ILE B CA 1
ATOM 8830 C C . ILE B 1 521 ? 23.563 41.492 -36.132 1.00 35.79 518 ILE B C 1
ATOM 8831 O O . ILE B 1 521 ? 23.927 42.600 -35.737 1.00 43.66 518 ILE B O 1
ATOM 8836 N N . ASN B 1 522 ? 24.306 40.399 -36.002 1.00 38.75 519 ASN B N 1
ATOM 8837 C CA . ASN B 1 522 ? 25.651 40.446 -35.443 1.00 34.57 519 ASN B CA 1
ATOM 8838 C C . ASN B 1 522 ? 26.590 41.298 -36.291 1.00 34.80 519 ASN B C 1
ATOM 8839 O O . ASN B 1 522 ? 27.498 41.943 -35.769 1.00 36.08 519 ASN B O 1
ATOM 8844 N N . ASN B 1 523 ? 26.366 41.291 -37.600 1.00 30.89 520 ASN B N 1
ATOM 8845 C CA . ASN B 1 523 ? 27.205 42.044 -38.522 1.00 26.03 520 ASN B CA 1
ATOM 8846 C C . ASN B 1 523 ? 27.116 43.549 -38.285 1.00 32.56 520 ASN B C 1
ATOM 8847 O O . ASN B 1 523 ? 28.137 44.227 -38.183 1.00 37.29 520 ASN B O 1
ATOM 8852 N N . ILE B 1 524 ? 25.895 44.070 -38.191 1.00 29.09 521 ILE B N 1
ATOM 8853 C CA . ILE B 1 524 ? 25.702 45.504 -38.003 1.00 29.28 521 ILE B CA 1
ATOM 8854 C C . ILE B 1 524 ? 26.105 45.939 -36.595 1.00 32.43 521 ILE B C 1
ATOM 8855 O O . ILE B 1 524 ? 26.365 47.119 -36.356 1.00 37.59 521 ILE B O 1
ATOM 8860 N N . CYS B 1 525 ? 26.160 44.987 -35.667 1.00 28.81 522 CYS B N 1
ATOM 8861 C CA . CYS B 1 525 ? 26.639 45.269 -34.317 1.00 34.34 522 CYS B CA 1
ATOM 8862 C C . CYS B 1 525 ? 28.161 45.335 -34.294 1.00 37.84 522 CYS B C 1
ATOM 8863 O O . CYS B 1 525 ? 28.741 46.235 -33.686 1.00 38.51 522 CYS B O 1
ATOM 8866 N N . GLN B 1 526 ? 28.805 44.376 -34.954 1.00 38.29 523 GLN B N 1
ATOM 8867 C CA . GLN B 1 526 ? 30.262 44.346 -35.021 1.00 36.60 523 GLN B CA 1
ATOM 8868 C C . GLN B 1 526 ? 30.799 45.554 -35.783 1.00 29.26 523 GLN B C 1
ATOM 8869 O O . GLN B 1 526 ? 31.882 46.051 -35.481 1.00 37.34 523 GLN B O 1
ATOM 8875 N N . ARG B 1 527 ? 30.040 46.022 -36.770 1.00 37.03 524 ARG B N 1
ATOM 8876 C CA . ARG B 1 527 ? 30.443 47.188 -37.554 1.00 37.74 524 ARG B CA 1
ATOM 8877 C C . ARG B 1 527 ? 30.076 48.488 -36.839 1.00 40.99 524 ARG B C 1
ATOM 8878 O O . ARG B 1 527 ? 30.287 49.579 -37.371 1.00 42.44 524 ARG B O 1
ATOM 8886 N N . ASN B 1 528 ? 29.522 48.355 -35.636 1.00 39.96 525 ASN B N 1
ATOM 8887 C CA . ASN B 1 528 ? 29.145 49.495 -34.801 1.00 42.51 525 ASN B CA 1
ATOM 8888 C C . ASN B 1 528 ? 28.189 50.464 -35.489 1.00 37.77 525 ASN B C 1
ATOM 8889 O O . ASN B 1 528 ? 28.343 51.682 -35.388 1.00 30.30 525 ASN B O 1
ATOM 8894 N N . TYR B 1 529 ? 27.205 49.915 -36.190 1.00 33.28 526 TYR B N 1
ATOM 8895 C CA . TYR B 1 529 ? 26.138 50.721 -36.762 1.00 26.68 526 TYR B CA 1
ATOM 8896 C C . TYR B 1 529 ? 25.030 50.848 -35.728 1.00 27.91 526 TYR B C 1
ATOM 8897 O O . TYR B 1 529 ? 24.241 51.792 -35.753 1.00 31.62 526 TYR B O 1
ATOM 8906 N N . VAL B 1 530 ? 24.986 49.879 -34.819 1.00 24.41 527 VAL B N 1
ATOM 8907 C CA . VAL B 1 530 ? 24.116 49.937 -33.652 1.00 23.95 527 VAL B CA 1
ATOM 8908 C C . VAL B 1 530 ? 24.883 49.492 -32.411 1.00 30.14 527 VAL B C 1
ATOM 8909 O O . VAL B 1 530 ? 25.870 48.763 -32.509 1.00 41.65 527 VAL B O 1
ATOM 8913 N N . THR B 1 531 ? 24.428 49.937 -31.245 1.00 26.90 528 THR B N 1
ATOM 8914 C CA . THR B 1 531 ? 24.977 49.467 -29.979 1.00 24.88 528 THR B CA 1
ATOM 8915 C C . THR B 1 531 ? 23.908 48.723 -29.190 1.00 30.19 528 THR B C 1
ATOM 8916 O O . THR B 1 531 ? 22.728 49.071 -29.248 1.00 31.98 528 THR B O 1
ATOM 8920 N N . VAL B 1 532 ? 24.321 47.695 -28.458 1.00 29.68 529 VAL B N 1
ATOM 8921 C CA . VAL B 1 532 ? 23.395 46.951 -27.616 1.00 25.44 529 VAL B CA 1
ATOM 8922 C C . VAL B 1 532 ? 23.225 47.642 -26.270 1.00 35.79 529 VAL B C 1
ATOM 8923 O O . VAL B 1 532 ? 24.148 47.674 -25.456 1.00 44.15 529 VAL B O 1
ATOM 8927 N N . GLU B 1 533 ? 22.041 48.202 -26.045 1.00 33.42 530 GLU B N 1
ATOM 8928 C CA . GLU B 1 533 ? 21.746 48.887 -24.794 1.00 38.70 530 GLU B CA 1
ATOM 8929 C C . GLU B 1 533 ? 20.942 47.982 -23.866 1.00 44.53 530 GLU B C 1
ATOM 8930 O O . GLU B 1 533 ? 20.571 46.870 -24.244 1.00 46.56 530 GLU B O 1
ATOM 8936 N N . SER B 1 534 ? 20.684 48.463 -22.654 1.00 36.93 531 SER B N 1
ATOM 8937 C CA . SER B 1 534 ? 19.952 47.695 -21.649 1.00 39.77 531 SER B CA 1
ATOM 8938 C C . SER B 1 534 ? 18.590 47.245 -22.168 1.00 35.84 531 SER B C 1
ATOM 8939 O O . SER B 1 534 ? 17.883 48.011 -22.822 1.00 33.09 531 SER B O 1
ATOM 8942 N N . GLY B 1 535 ? 18.227 46.001 -21.873 1.00 30.09 532 GLY B N 1
ATOM 8943 C CA . GLY B 1 535 ? 16.998 45.431 -22.391 1.00 23.46 532 GLY B CA 1
ATOM 8944 C C . GLY B 1 535 ? 17.181 44.897 -23.798 1.00 24.51 532 GLY B C 1
ATOM 8945 O O . GLY B 1 535 ? 16.210 44.717 -24.535 1.00 36.31 532 GLY B O 1
ATOM 8946 N N . ARG B 1 536 ? 18.438 44.648 -24.160 1.00 21.17 533 ARG B N 1
ATOM 8947 C CA . ARG B 1 536 ? 18.812 44.186 -25.496 1.00 27.49 533 ARG B CA 1
ATOM 8948 C C . ARG B 1 536 ? 18.216 45.075 -26.586 1.00 33.85 533 ARG B C 1
ATOM 8949 O O . ARG B 1 536 ? 17.642 44.581 -27.556 1.00 25.96 533 ARG B O 1
ATOM 8957 N N . ARG B 1 537 ? 18.345 46.387 -26.418 1.00 39.51 534 ARG B N 1
ATOM 8958 C CA . ARG B 1 537 ? 17.886 47.327 -27.433 1.00 41.48 534 ARG B CA 1
ATOM 8959 C C . ARG B 1 537 ? 19.022 47.691 -28.382 1.00 40.52 534 ARG B C 1
ATOM 8960 O O . ARG B 1 537 ? 20.179 47.800 -27.972 1.00 34.46 534 ARG B O 1
ATOM 8968 N N . LEU B 1 538 ? 18.688 47.869 -29.655 1.00 37.31 535 LEU B N 1
ATOM 8969 C CA . LEU B 1 538 ? 19.691 48.184 -30.661 1.00 34.13 535 LEU B CA 1
ATOM 8970 C C . LEU B 1 538 ? 19.615 49.653 -31.056 1.00 31.85 535 LEU B C 1
ATOM 8971 O O . LEU B 1 538 ? 18.794 50.050 -31.883 1.00 34.07 535 LEU B O 1
ATOM 8976 N N . LYS B 1 539 ? 20.489 50.453 -30.457 1.00 35.55 536 LYS B N 1
ATOM 8977 C CA . LYS B 1 539 ? 20.512 51.891 -30.680 1.00 33.35 536 LYS B CA 1
ATOM 8978 C C . LYS B 1 539 ? 21.491 52.265 -31.788 1.00 28.01 536 LYS B C 1
ATOM 8979 O O . LYS B 1 539 ? 22.696 52.059 -31.651 1.00 33.48 536 LYS B O 1
ATOM 8985 N N . PRO B 1 540 ? 20.968 52.808 -32.898 1.00 31.32 537 PRO B N 1
ATOM 8986 C CA . PRO B 1 540 ? 21.796 53.227 -34.034 1.00 30.32 537 PRO B CA 1
ATOM 8987 C C . PRO B 1 540 ? 22.850 54.259 -33.646 1.00 33.00 537 PRO B C 1
ATOM 8988 O O . PRO B 1 540 ? 22.527 55.250 -32.991 1.00 30.90 537 PRO B O 1
ATOM 8992 N N . THR B 1 541 ? 24.094 54.026 -34.053 1.00 21.63 538 THR B N 1
ATOM 8993 C CA . THR B 1 541 ? 25.160 54.995 -33.836 1.00 25.60 538 THR B CA 1
ATOM 8994 C C . THR B 1 541 ? 25.040 56.121 -34.852 1.00 31.74 538 THR B C 1
ATOM 8995 O O . THR B 1 541 ? 24.200 56.065 -35.749 1.00 38.82 538 THR B O 1
ATOM 8999 N N . ASN B 1 542 ? 25.880 57.141 -34.709 1.00 33.82 539 ASN B N 1
ATOM 9000 C CA . ASN B 1 542 ? 25.855 58.281 -35.617 1.00 38.38 539 ASN B CA 1
ATOM 9001 C C . ASN B 1 542 ? 26.119 57.866 -37.062 1.00 36.05 539 ASN B C 1
ATOM 9002 O O . ASN B 1 542 ? 25.420 58.300 -37.976 1.00 35.59 539 ASN B O 1
ATOM 9007 N N . LEU B 1 543 ? 27.128 57.023 -37.260 1.00 30.86 540 LEU B N 1
ATOM 9008 C CA . LEU B 1 543 ? 27.473 56.546 -38.594 1.00 33.40 540 LEU B CA 1
ATOM 9009 C C . LEU B 1 543 ? 26.349 55.706 -39.193 1.00 41.06 540 LEU B C 1
ATOM 9010 O O . LEU B 1 543 ? 26.026 55.839 -40.374 1.00 37.34 540 LEU B O 1
ATOM 9015 N N . GLY B 1 544 ? 25.760 54.841 -38.373 1.00 36.77 541 GLY B N 1
ATOM 9016 C CA . GLY B 1 544 ? 24.666 53.992 -38.811 1.00 31.65 541 GLY B CA 1
ATOM 9017 C C . GLY B 1 544 ? 23.472 54.802 -39.277 1.00 31.55 541 GLY B C 1
ATOM 9018 O O . GLY B 1 544 ? 22.843 54.478 -40.284 1.00 30.38 541 GLY B O 1
ATOM 9019 N N . ILE B 1 545 ? 23.164 55.861 -38.535 1.00 31.85 542 ILE B N 1
ATOM 9020 C CA . ILE B 1 545 ? 22.068 56.760 -38.876 1.00 29.67 542 ILE B CA 1
ATOM 9021 C C . ILE B 1 545 ? 22.308 57.478 -40.202 1.00 33.56 542 ILE B C 1
ATOM 9022 O O . ILE B 1 545 ? 21.446 57.479 -41.083 1.00 38.92 542 ILE B O 1
ATOM 9027 N N . VAL B 1 546 ? 23.483 58.085 -40.332 1.00 33.59 543 VAL B N 1
ATOM 9028 C CA . VAL B 1 546 ? 23.857 58.811 -41.541 1.00 35.18 543 VAL B CA 1
ATOM 9029 C C . VAL B 1 546 ? 23.803 57.913 -42.781 1.00 38.52 543 VAL B C 1
ATOM 9030 O O . VAL B 1 546 ? 23.285 58.315 -43.824 1.00 27.30 543 VAL B O 1
ATOM 9034 N N . LEU B 1 547 ? 24.316 56.691 -42.656 1.00 29.42 544 LEU B N 1
ATOM 9035 C CA . LEU B 1 547 ? 24.359 55.756 -43.780 1.00 25.55 544 LEU B CA 1
ATOM 9036 C C . LEU B 1 547 ? 22.970 55.433 -44.329 1.00 28.77 544 LEU B C 1
ATOM 9037 O O . LEU B 1 547 ? 22.737 55.535 -45.535 1.00 25.66 544 LEU B O 1
ATOM 9042 N N . VAL B 1 548 ? 22.052 55.048 -43.448 1.00 22.09 545 VAL B N 1
ATOM 9043 C CA . VAL B 1 548 ? 20.695 54.713 -43.867 1.00 22.11 545 VAL B CA 1
ATOM 9044 C C . VAL B 1 548 ? 20.007 55.932 -44.475 1.00 35.66 545 VAL B C 1
ATOM 9045 O O . VAL B 1 548 ? 19.357 55.831 -45.519 1.00 35.74 545 VAL B O 1
ATOM 9049 N N . HIS B 1 549 ? 20.162 57.082 -43.825 1.00 27.72 546 HIS B N 1
ATOM 9050 C CA . HIS B 1 549 ? 19.624 58.332 -44.352 1.00 33.38 546 HIS B CA 1
ATOM 9051 C C . HIS B 1 549 ? 20.214 58.638 -45.723 1.00 22.46 546 HIS B C 1
ATOM 9052 O O . HIS B 1 549 ? 19.506 59.068 -46.632 1.00 26.47 546 HIS B O 1
ATOM 9059 N N . GLY B 1 550 ? 21.514 58.401 -45.866 1.00 22.46 547 GLY B N 1
ATOM 9060 C CA . GLY B 1 550 ? 22.198 58.608 -47.127 1.00 25.27 547 GLY B CA 1
ATOM 9061 C C . GLY B 1 550 ? 21.690 57.697 -48.226 1.00 36.75 547 GLY B C 1
ATOM 9062 O O . GLY B 1 550 ? 21.415 58.150 -49.338 1.00 35.16 547 GLY B O 1
ATOM 9063 N N . TYR B 1 551 ? 21.570 56.409 -47.916 1.00 22.52 548 TYR B N 1
ATOM 9064 C CA . TYR B 1 551 ? 21.063 55.435 -48.876 1.00 22.57 548 TYR B CA 1
ATOM 9065 C C . TYR B 1 551 ? 19.642 55.783 -49.316 1.00 34.70 548 TYR B C 1
ATOM 9066 O O . TYR B 1 551 ? 19.292 55.616 -50.484 1.00 28.80 548 TYR B O 1
ATOM 9075 N N . TYR B 1 552 ? 18.827 56.260 -48.378 1.00 28.65 549 TYR B N 1
ATOM 9076 C CA . TYR B 1 552 ? 17.443 56.617 -48.680 1.00 34.22 549 TYR B CA 1
ATOM 9077 C C . TYR B 1 552 ? 17.360 57.806 -49.633 1.00 28.69 549 TYR B C 1
ATOM 9078 O O . TYR B 1 552 ? 16.511 57.837 -50.526 1.00 33.91 549 TYR B O 1
ATOM 9087 N N . LYS B 1 553 ? 18.234 58.786 -49.436 1.00 23.87 550 LYS B N 1
ATOM 9088 C CA . LYS B 1 553 ? 18.258 59.959 -50.302 1.00 31.05 550 LYS B CA 1
ATOM 9089 C C . LYS B 1 553 ? 18.639 59.570 -51.727 1.00 27.73 550 LYS B C 1
ATOM 9090 O O . LYS B 1 553 ? 18.118 60.128 -52.690 1.00 34.93 550 LYS B O 1
ATOM 9096 N N . ILE B 1 554 ? 19.550 58.611 -51.854 1.00 26.45 551 ILE B N 1
ATOM 9097 C CA . ILE B 1 554 ? 19.986 58.150 -53.168 1.00 34.80 551 ILE B CA 1
ATOM 9098 C C . ILE B 1 554 ? 18.986 57.196 -53.814 1.00 37.37 551 ILE B C 1
ATOM 9099 O O . ILE B 1 554 ? 18.503 57.447 -54.918 1.00 37.16 551 ILE B O 1
ATOM 9104 N N . ASP B 1 555 ? 18.665 56.112 -53.112 1.00 33.44 552 ASP B N 1
ATOM 9105 C CA . ASP B 1 555 ? 17.776 55.081 -53.642 1.00 26.73 552 ASP B CA 1
ATOM 9106 C C . ASP B 1 555 ? 17.152 54.274 -52.508 1.00 27.86 552 ASP B C 1
ATOM 9107 O O . ASP B 1 555 ? 17.835 53.492 -51.847 1.00 28.77 552 ASP B O 1
ATOM 9112 N N . ALA B 1 556 ? 15.853 54.464 -52.293 1.00 29.95 553 ALA B N 1
ATOM 9113 C CA . ALA B 1 556 ? 15.141 53.809 -51.197 1.00 22.95 553 ALA B CA 1
ATOM 9114 C C . ALA B 1 556 ? 15.186 52.286 -51.295 1.00 33.41 553 ALA B C 1
ATOM 9115 O O . ALA B 1 556 ? 15.144 51.591 -50.282 1.00 36.25 553 ALA B O 1
ATOM 9117 N N . GLU B 1 557 ? 15.280 51.774 -52.518 1.00 31.51 554 GLU B N 1
ATOM 9118 C CA . GLU B 1 557 ? 15.297 50.333 -52.744 1.00 31.13 554 GLU B CA 1
ATOM 9119 C C . GLU B 1 557 ? 16.570 49.681 -52.199 1.00 40.27 554 GLU B C 1
ATOM 9120 O O . GLU B 1 557 ? 16.649 48.458 -52.085 1.00 41.28 554 GLU B O 1
ATOM 9126 N N . LEU B 1 558 ? 17.564 50.501 -51.873 1.00 28.82 555 LEU B N 1
ATOM 9127 C CA . LEU B 1 558 ? 18.787 50.012 -51.246 1.00 26.74 555 LEU B CA 1
ATOM 9128 C C . LEU B 1 558 ? 18.563 49.663 -49.776 1.00 27.69 555 LEU B C 1
ATOM 9129 O O . LEU B 1 558 ? 19.290 48.848 -49.209 1.00 34.73 555 LEU B O 1
ATOM 9134 N N . VAL B 1 559 ? 17.557 50.284 -49.165 1.00 31.52 556 VAL B N 1
ATOM 9135 C CA . VAL B 1 559 ? 17.292 50.094 -47.741 1.00 31.27 556 VAL B CA 1
ATOM 9136 C C . VAL B 1 559 ? 16.041 49.257 -47.513 1.00 34.51 556 VAL B C 1
ATOM 9137 O O . VAL B 1 559 ? 15.999 48.431 -46.607 1.00 40.03 556 VAL B O 1
ATOM 9141 N N . LEU B 1 560 ? 15.011 49.484 -48.322 1.00 32.72 557 LEU B N 1
ATOM 9142 C CA . LEU B 1 560 ? 13.797 48.686 -48.218 1.00 22.70 557 LEU B CA 1
ATOM 9143 C C . LEU B 1 560 ? 14.123 47.219 -48.486 1.00 28.47 557 LEU B C 1
ATOM 9144 O O . LEU B 1 560 ? 14.917 46.908 -49.374 1.00 35.11 557 LEU B O 1
ATOM 9149 N N . PRO B 1 561 ? 13.508 46.311 -47.715 1.00 24.47 558 PRO B N 1
ATOM 9150 C CA . PRO B 1 561 ? 13.809 44.876 -47.773 1.00 26.79 558 PRO B CA 1
ATOM 9151 C C . PRO B 1 561 ? 13.236 44.174 -49.002 1.00 22.92 558 PRO B C 1
ATOM 9152 O O . PRO B 1 561 ? 13.491 42.984 -49.193 1.00 46.49 558 PRO B O 1
ATOM 9156 N N . THR B 1 562 ? 12.483 44.908 -49.814 1.00 26.99 559 THR B N 1
ATOM 9157 C CA . THR B 1 562 ? 11.760 44.341 -50.951 1.00 25.32 559 THR B CA 1
ATOM 9158 C C . THR B 1 562 ? 12.645 43.527 -51.893 1.00 33.43 559 THR B C 1
ATOM 9159 O O . THR B 1 562 ? 12.375 42.355 -52.158 1.00 35.01 559 THR B O 1
ATOM 9163 N N . ILE B 1 563 ? 13.701 44.157 -52.396 1.00 25.19 560 ILE B N 1
ATOM 9164 C CA . ILE B 1 563 ? 14.608 43.508 -53.335 1.00 29.86 560 ILE B CA 1
ATOM 9165 C C . ILE B 1 563 ? 15.292 42.290 -52.726 1.00 31.01 560 ILE B C 1
ATOM 9166 O O . ILE B 1 563 ? 15.316 41.217 -53.333 1.00 35.66 560 ILE B O 1
ATOM 9171 N N . ARG B 1 564 ? 15.845 42.459 -51.528 1.00 28.82 561 ARG B N 1
ATOM 9172 C CA . ARG B 1 564 ? 16.524 41.366 -50.839 1.00 23.00 561 ARG B CA 1
ATOM 9173 C C . ARG B 1 564 ? 15.591 40.178 -50.631 1.00 32.16 561 ARG B C 1
ATOM 9174 O O . ARG B 1 564 ? 15.996 39.029 -50.788 1.00 36.78 561 ARG B O 1
ATOM 9182 N N . SER B 1 565 ? 14.339 40.464 -50.290 1.00 35.87 562 SER B N 1
ATOM 9183 C CA . SER B 1 565 ? 13.348 39.417 -50.074 1.00 28.52 562 SER B CA 1
ATOM 9184 C C . SER B 1 565 ? 13.105 38.622 -51.353 1.00 37.96 562 SER B C 1
ATOM 9185 O O . SER B 1 565 ? 12.995 37.395 -51.325 1.00 39.61 562 SER B O 1
ATOM 9188 N N . ALA B 1 566 ? 13.024 39.334 -52.473 1.00 23.67 563 ALA B N 1
ATOM 9189 C CA . ALA B 1 566 ? 12.805 38.708 -53.772 1.00 29.85 563 ALA B CA 1
ATOM 9190 C C . ALA B 1 566 ? 14.019 37.885 -54.197 1.00 35.08 563 ALA B C 1
ATOM 9191 O O . ALA B 1 566 ? 13.876 36.787 -54.738 1.00 32.97 563 ALA B O 1
ATOM 9193 N N . VAL B 1 567 ? 15.211 38.425 -53.957 1.00 23.77 564 VAL B N 1
ATOM 9194 C CA . VAL B 1 567 ? 16.453 37.721 -54.263 1.00 23.77 564 VAL B CA 1
ATOM 9195 C C . VAL B 1 567 ? 16.550 36.405 -53.489 1.00 36.34 564 VAL B C 1
ATOM 9196 O O . VAL B 1 567 ? 16.880 35.362 -54.059 1.00 31.70 564 VAL B O 1
ATOM 9200 N N . GLU B 1 568 ? 16.252 36.458 -52.194 1.00 33.59 565 GLU B N 1
ATOM 9201 C CA . GLU B 1 568 ? 16.315 35.274 -51.341 1.00 30.00 565 GLU B CA 1
ATOM 9202 C C . GLU B 1 568 ? 15.303 34.214 -51.768 1.00 25.91 565 GLU B C 1
ATOM 9203 O O . GLU B 1 568 ? 15.561 33.018 -51.642 1.00 26.93 565 GLU B O 1
ATOM 9209 N N . LYS B 1 569 ? 14.152 34.653 -52.269 1.00 24.50 566 LYS B N 1
ATOM 9210 C CA . LYS B 1 569 ? 13.155 33.725 -52.790 1.00 31.05 566 LYS B CA 1
ATOM 9211 C C . LYS B 1 569 ? 13.671 33.046 -54.052 1.00 29.48 566 LYS B C 1
ATOM 9212 O O . LYS B 1 569 ? 13.420 31.862 -54.278 1.00 33.84 566 LYS B O 1
ATOM 9218 N N . GLN B 1 570 ? 14.389 33.806 -54.872 1.00 27.53 567 GLN B N 1
ATOM 9219 C CA . GLN B 1 570 ? 15.020 33.261 -56.068 1.00 31.76 567 GLN B CA 1
ATOM 9220 C C . GLN B 1 570 ? 16.104 32.252 -55.703 1.00 33.70 567 GLN B C 1
ATOM 9221 O O . GLN B 1 570 ? 16.231 31.206 -56.340 1.00 31.82 567 GLN B O 1
ATOM 9227 N N . LEU B 1 571 ? 16.890 32.580 -54.681 1.00 31.59 568 LEU B N 1
ATOM 9228 C CA . LEU B 1 571 ? 17.948 31.694 -54.211 1.00 34.96 568 LEU B CA 1
ATOM 9229 C C . LEU B 1 571 ? 17.381 30.372 -53.704 1.00 42.64 568 LEU B C 1
ATOM 9230 O O . LEU B 1 571 ? 17.954 29.310 -53.940 1.00 40.20 568 LEU B O 1
ATOM 9235 N N . ASN B 1 572 ? 16.249 30.443 -53.012 1.00 32.60 569 ASN B N 1
ATOM 9236 C CA . ASN B 1 572 ? 15.591 29.246 -52.507 1.00 26.01 569 ASN B CA 1
ATOM 9237 C C . ASN B 1 572 ? 15.024 28.399 -53.641 1.00 30.40 569 ASN B C 1
ATOM 9238 O O . ASN B 1 572 ? 14.969 27.173 -53.545 1.00 36.41 569 ASN B O 1
ATOM 9243 N N . LEU B 1 573 ? 14.599 29.060 -54.712 1.00 28.59 570 LEU B N 1
ATOM 9244 C CA . LEU B 1 573 ? 14.090 28.357 -55.881 1.00 30.31 570 LEU B CA 1
ATOM 9245 C C . LEU B 1 573 ? 15.220 27.594 -56.566 1.00 31.37 570 LEU B C 1
ATOM 9246 O O . LEU B 1 573 ? 15.010 26.500 -57.092 1.00 39.51 570 LEU B O 1
ATOM 9251 N N . ILE B 1 574 ? 16.417 28.177 -56.553 1.00 27.56 571 ILE B N 1
ATOM 9252 C CA . ILE B 1 574 ? 17.614 27.491 -57.033 1.00 30.88 571 ILE B CA 1
ATOM 9253 C C . ILE B 1 574 ? 17.850 26.212 -56.238 1.00 28.70 571 ILE B C 1
ATOM 9254 O O . ILE B 1 574 ? 18.138 25.156 -56.805 1.00 38.46 571 ILE B O 1
ATOM 9259 N N . ALA B 1 575 ? 17.711 26.315 -54.920 1.00 29.16 572 ALA B N 1
ATOM 9260 C CA . ALA B 1 575 ? 17.891 25.175 -54.028 1.00 36.37 572 ALA B CA 1
ATOM 9261 C C . ALA B 1 575 ? 16.909 24.048 -54.343 1.00 36.55 572 ALA B C 1
ATOM 9262 O O . ALA B 1 575 ? 17.208 22.876 -54.123 1.00 34.48 572 ALA B O 1
ATOM 9264 N N . GLN B 1 576 ? 15.739 24.407 -54.860 1.00 42.09 573 GLN B N 1
ATOM 9265 C CA . GLN B 1 576 ? 14.720 23.417 -55.194 1.00 45.64 573 GLN B CA 1
ATOM 9266 C C . GLN B 1 576 ? 14.840 22.962 -56.645 1.00 43.20 573 GLN B C 1
ATOM 9267 O O . GLN B 1 576 ? 14.126 22.060 -57.082 1.00 45.30 573 GLN B O 1
ATOM 9273 N N . GLY B 1 577 ? 15.742 23.594 -57.389 1.00 42.89 574 GLY B N 1
ATOM 9274 C CA . GLY B 1 577 ? 15.921 23.272 -58.792 1.00 36.68 574 GLY B CA 1
ATOM 9275 C C . GLY B 1 577 ? 14.808 23.850 -59.643 1.00 36.58 574 GLY B C 1
ATOM 9276 O O . GLY B 1 577 ? 14.560 23.389 -60.756 1.00 42.42 574 GLY B O 1
ATOM 9277 N N . LYS B 1 578 ? 14.136 24.866 -59.113 1.00 38.63 575 LYS B N 1
ATOM 9278 C CA . LYS B 1 578 ? 12.999 25.473 -59.794 1.00 38.59 575 LYS B CA 1
ATOM 9279 C C . LYS B 1 578 ? 13.380 26.821 -60.397 1.00 38.61 575 LYS B C 1
ATOM 9280 O O . LYS B 1 578 ? 12.550 27.508 -60.992 1.00 45.71 575 LYS B O 1
ATOM 9286 N N . ALA B 1 579 ? 14.646 27.193 -60.236 1.00 34.11 576 ALA B N 1
ATOM 9287 C CA . ALA B 1 579 ? 15.193 28.375 -60.893 1.00 32.38 576 ALA B CA 1
ATOM 9288 C C . ALA B 1 579 ? 16.605 28.077 -61.376 1.00 27.80 576 ALA B C 1
ATOM 9289 O O . ALA B 1 579 ? 17.270 27.186 -60.851 1.00 29.49 576 ALA B O 1
ATOM 9291 N N . ASP B 1 580 ? 17.064 28.825 -62.373 1.00 35.13 577 ASP B N 1
ATOM 9292 C CA . ASP B 1 580 ? 18.368 28.559 -62.969 1.00 39.27 577 ASP B CA 1
ATOM 9293 C C . ASP B 1 580 ? 19.469 29.389 -62.311 1.00 36.54 577 ASP B C 1
ATOM 9294 O O . ASP B 1 580 ? 19.367 30.612 -62.208 1.00 38.87 577 ASP B O 1
ATOM 9299 N N . TYR B 1 581 ? 20.520 28.699 -61.878 1.00 35.33 578 TYR B N 1
ATOM 9300 C CA . TYR B 1 581 ? 21.662 29.296 -61.185 1.00 33.89 578 TYR B CA 1
ATOM 9301 C C . TYR B 1 581 ? 22.255 30.509 -61.908 1.00 38.93 578 TYR B C 1
ATOM 9302 O O . TYR B 1 581 ? 22.334 31.598 -61.340 1.00 41.30 578 TYR B O 1
ATOM 9311 N N . ARG B 1 582 ? 22.665 30.318 -63.158 1.00 44.70 579 ARG B N 1
ATOM 9312 C CA . ARG B 1 582 ? 23.332 31.374 -63.916 1.00 45.82 579 ARG B CA 1
ATOM 9313 C C . ARG B 1 582 ? 22.409 32.555 -64.226 1.00 44.33 579 ARG B C 1
ATOM 9314 O O . ARG B 1 582 ? 22.845 33.706 -64.214 1.00 42.88 579 ARG B O 1
ATOM 9322 N N . GLN B 1 583 ? 21.135 32.280 -64.480 1.00 46.45 580 GLN B N 1
ATOM 9323 C CA . GLN B 1 583 ? 20.205 33.349 -64.832 1.00 56.27 580 GLN B CA 1
ATOM 9324 C C . GLN B 1 583 ? 19.881 34.231 -63.629 1.00 46.63 580 GLN B C 1
ATOM 9325 O O . GLN B 1 583 ? 19.758 35.449 -63.762 1.00 51.75 580 GLN B O 1
ATOM 9331 N N . VAL B 1 584 ? 19.741 33.614 -62.460 1.00 44.70 581 VAL B N 1
ATOM 9332 C CA . VAL B 1 584 ? 19.478 34.359 -61.232 1.00 41.71 581 VAL B CA 1
ATOM 9333 C C . VAL B 1 584 ? 20.674 35.239 -60.887 1.00 37.58 581 VAL B C 1
ATOM 9334 O O . VAL B 1 584 ? 20.517 36.401 -60.506 1.00 37.52 581 VAL B O 1
ATOM 9338 N N . LEU B 1 585 ? 21.870 34.675 -61.031 1.00 32.91 582 LEU B N 1
ATOM 9339 C CA . LEU B 1 585 ? 23.108 35.425 -60.857 1.00 36.09 582 LEU B CA 1
ATOM 9340 C C . LEU B 1 585 ? 23.152 36.618 -61.801 1.00 41.95 582 LEU B C 1
ATOM 9341 O O . LEU B 1 585 ? 23.349 37.756 -61.373 1.00 40.60 582 LEU B O 1
ATOM 9346 N N . GLY B 1 586 ? 22.963 36.345 -63.088 1.00 34.84 583 GLY B N 1
ATOM 9347 C CA . GLY B 1 586 ? 23.037 37.368 -64.114 1.00 32.55 583 GLY B CA 1
ATOM 9348 C C . GLY B 1 586 ? 22.030 38.481 -63.913 1.00 39.00 583 GLY B C 1
ATOM 9349 O O . GLY B 1 586 ? 22.376 39.660 -63.986 1.00 40.69 583 GLY B O 1
ATOM 9350 N N . HIS B 1 587 ? 20.780 38.106 -63.656 1.00 35.48 584 HIS B N 1
ATOM 9351 C CA . HIS B 1 587 ? 19.708 39.080 -63.492 1.00 31.55 584 HIS B CA 1
ATOM 9352 C C . HIS B 1 587 ? 19.935 39.988 -62.287 1.00 28.38 584 HIS B C 1
ATOM 9353 O O . HIS B 1 587 ? 19.836 41.210 -62.398 1.00 27.99 584 HIS B O 1
ATOM 9360 N N . THR B 1 588 ? 20.240 39.388 -61.140 1.00 24.83 585 THR B N 1
ATOM 9361 C CA . THR B 1 588 ? 20.458 40.149 -59.913 1.00 29.86 585 THR B CA 1
ATOM 9362 C C . THR B 1 588 ? 21.637 41.113 -60.044 1.00 30.46 585 THR B C 1
ATOM 9363 O O . THR B 1 588 ? 21.541 42.280 -59.664 1.00 38.21 585 THR B O 1
ATOM 9367 N N . LEU B 1 589 ? 22.746 40.619 -60.586 1.00 35.30 586 LEU B N 1
ATOM 9368 C CA . LEU B 1 589 ? 23.944 41.435 -60.763 1.00 29.35 586 LEU B CA 1
ATOM 9369 C C . LEU B 1 589 ? 23.715 42.581 -61.746 1.00 37.20 586 LEU B C 1
ATOM 9370 O O . LEU B 1 589 ? 24.276 43.662 -61.582 1.00 43.21 586 LEU B O 1
ATOM 9375 N N . ASP B 1 590 ? 22.895 42.340 -62.765 1.00 33.69 587 ASP B N 1
ATOM 9376 C CA . ASP B 1 590 ? 22.540 43.385 -63.721 1.00 38.23 587 ASP B CA 1
ATOM 9377 C C . ASP B 1 590 ? 21.741 44.496 -63.044 1.00 46.80 587 ASP B C 1
ATOM 9378 O O . ASP B 1 590 ? 21.999 45.680 -63.265 1.00 52.03 587 ASP B O 1
ATOM 9383 N N . VAL B 1 591 ? 20.764 44.101 -62.231 1.00 39.84 588 VAL B N 1
ATOM 9384 C CA . VAL B 1 591 ? 19.933 45.047 -61.492 1.00 39.97 588 VAL B CA 1
ATOM 9385 C C . VAL B 1 591 ? 20.772 45.967 -60.609 1.00 37.45 588 VAL B C 1
ATOM 9386 O O . VAL B 1 591 ? 20.588 47.185 -60.613 1.00 34.36 588 VAL B O 1
ATOM 9390 N N . PHE B 1 592 ? 21.701 45.379 -59.862 1.00 32.35 589 PHE B N 1
ATOM 9391 C CA . PHE B 1 592 ? 22.517 46.140 -58.923 1.00 30.76 589 PHE B CA 1
ATOM 9392 C C . PHE B 1 592 ? 23.657 46.875 -59.618 1.00 34.78 589 PHE B C 1
ATOM 9393 O O . PHE B 1 592 ? 24.172 47.860 -59.089 1.00 44.93 589 PHE B O 1
ATOM 9401 N N . LYS B 1 593 ? 24.055 46.396 -60.793 1.00 31.57 590 LYS B N 1
ATOM 9402 C CA . LYS B 1 593 ? 25.019 47.128 -61.605 1.00 35.24 590 LYS B CA 1
ATOM 9403 C C . LYS B 1 593 ? 24.392 48.446 -62.041 1.00 45.23 590 LYS B C 1
ATOM 9404 O O . LYS B 1 593 ? 25.034 49.496 -62.008 1.00 50.98 590 LYS B O 1
ATOM 9410 N N . ARG B 1 594 ? 23.128 48.377 -62.450 1.00 45.97 591 ARG B N 1
ATOM 9411 C CA . ARG B 1 594 ? 22.370 49.563 -62.829 1.00 41.75 591 ARG B CA 1
ATOM 9412 C C . ARG B 1 594 ? 22.187 50.510 -61.651 1.00 35.38 591 ARG B C 1
ATOM 9413 O O . ARG B 1 594 ? 22.320 51.725 -61.798 1.00 36.13 591 ARG B O 1
ATOM 9421 N N . LYS B 1 595 ? 21.874 49.955 -60.484 1.00 30.18 592 LYS B N 1
ATOM 9422 C CA . LYS B 1 595 ? 21.718 50.769 -59.285 1.00 27.01 592 LYS B CA 1
ATOM 9423 C C . LYS B 1 595 ? 23.045 51.376 -58.865 1.00 29.92 592 LYS B C 1
ATOM 9424 O O . LYS B 1 595 ? 23.086 52.492 -58.349 1.00 36.61 592 LYS B O 1
ATOM 9430 N N . PHE B 1 596 ? 24.125 50.634 -59.084 1.00 28.82 593 PHE B N 1
ATOM 9431 C CA . PHE B 1 596 ? 25.457 51.124 -58.762 1.00 28.12 593 PHE B CA 1
ATOM 9432 C C . PHE B 1 596 ? 25.755 52.384 -59.565 1.00 29.05 593 PHE B C 1
ATOM 9433 O O . PHE B 1 596 ? 26.252 53.369 -59.022 1.00 28.14 593 PHE B O 1
ATOM 9441 N N . HIS B 1 597 ? 25.460 52.337 -60.861 1.00 28.42 594 HIS B N 1
ATOM 9442 C CA . HIS B 1 597 ? 25.695 53.474 -61.745 1.00 37.01 594 HIS B CA 1
ATOM 9443 C C . HIS B 1 597 ? 24.882 54.689 -61.307 1.00 25.86 594 HIS B C 1
ATOM 9444 O O . HIS B 1 597 ? 25.376 55.816 -61.320 1.00 29.11 594 HIS B O 1
ATOM 9451 N N . TYR B 1 598 ? 23.635 54.452 -60.914 1.00 31.38 595 TYR B N 1
ATOM 9452 C CA . TYR B 1 598 ? 22.786 55.508 -60.372 1.00 27.09 595 TYR B CA 1
ATOM 9453 C C . TYR B 1 598 ? 23.321 55.996 -59.028 1.00 23.94 595 TYR B C 1
ATOM 9454 O O . TYR B 1 598 ? 23.309 57.194 -58.739 1.00 36.67 595 TYR B O 1
ATOM 9463 N N . PHE B 1 599 ? 23.790 55.052 -58.217 1.00 31.09 596 PHE B N 1
ATOM 9464 C CA . PHE B 1 599 ? 24.377 55.346 -56.914 1.00 34.21 596 PHE B CA 1
ATOM 9465 C C . PHE B 1 599 ? 25.553 56.306 -57.053 1.00 32.83 596 PHE B C 1
ATOM 9466 O O . PHE B 1 599 ? 25.634 57.309 -56.344 1.00 24.90 596 PHE B O 1
ATOM 9474 N N . VAL B 1 600 ? 26.458 55.987 -57.973 1.00 33.10 597 VAL B N 1
ATOM 9475 C CA . VAL B 1 600 ? 27.638 56.808 -58.219 1.00 35.74 597 VAL B CA 1
ATOM 9476 C C . VAL B 1 600 ? 27.249 58.209 -58.696 1.00 32.65 597 VAL B C 1
ATOM 9477 O O . VAL B 1 600 ? 27.825 59.203 -58.255 1.00 37.69 597 VAL B O 1
ATOM 9481 N N . ASP B 1 601 ? 26.266 58.285 -59.590 1.00 31.95 598 ASP B N 1
ATOM 9482 C CA . ASP B 1 601 ? 25.764 59.572 -60.067 1.00 33.48 598 ASP B CA 1
ATOM 9483 C C . ASP B 1 601 ? 25.149 60.393 -58.937 1.00 42.82 598 ASP B C 1
ATOM 9484 O O . ASP B 1 601 ? 25.289 61.615 -58.897 1.00 36.58 598 ASP B O 1
ATOM 9489 N N . SER B 1 602 ? 24.466 59.710 -58.024 1.00 39.12 599 SER B N 1
ATOM 9490 C CA . SER B 1 602 ? 23.728 60.378 -56.958 1.00 32.21 599 SER B CA 1
ATOM 9491 C C . SER B 1 602 ? 24.440 60.309 -55.609 1.00 33.54 599 SER B C 1
ATOM 9492 O O . SER B 1 602 ? 23.793 60.333 -54.563 1.00 35.80 599 SER B O 1
ATOM 9495 N N . ILE B 1 603 ? 25.768 60.232 -55.634 1.00 26.51 600 ILE B N 1
ATOM 9496 C CA . ILE B 1 603 ? 26.548 60.072 -54.407 1.00 24.62 600 ILE B CA 1
ATOM 9497 C C . ILE B 1 603 ? 26.382 61.265 -53.456 1.00 29.81 600 ILE B C 1
ATOM 9498 O O . ILE B 1 603 ? 26.604 61.141 -52.251 1.00 30.47 600 ILE B O 1
ATOM 9503 N N . ALA B 1 604 ? 25.975 62.411 -53.999 1.00 30.93 601 ALA B N 1
ATOM 9504 C CA . ALA B 1 604 ? 25.739 63.612 -53.196 1.00 33.57 601 ALA B CA 1
ATOM 9505 C C . ALA B 1 604 ? 24.746 63.355 -52.062 1.00 34.89 601 ALA B C 1
ATOM 9506 O O . ALA B 1 604 ? 24.852 63.950 -50.990 1.00 30.98 601 ALA B O 1
ATOM 9508 N N . GLY B 1 605 ? 23.783 62.470 -52.307 1.00 32.29 602 GLY B N 1
ATOM 9509 C CA . GLY B 1 605 ? 22.820 62.079 -51.292 1.00 31.77 602 GLY B CA 1
ATOM 9510 C C . GLY B 1 605 ? 23.483 61.533 -50.042 1.00 32.17 602 GLY B C 1
ATOM 9511 O O . GLY B 1 605 ? 22.973 61.693 -48.933 1.00 27.87 602 GLY B O 1
ATOM 9512 N N . MET B 1 606 ? 24.627 60.882 -50.228 1.00 30.13 603 MET B N 1
ATOM 9513 C CA . MET B 1 606 ? 25.405 60.353 -49.117 1.00 22.95 603 MET B CA 1
ATOM 9514 C C . MET B 1 606 ? 26.423 61.382 -48.630 1.00 31.46 603 MET B C 1
ATOM 9515 O O . MET B 1 606 ? 26.614 61.566 -47.428 1.00 27.54 603 MET B O 1
ATOM 9520 N N . ASP B 1 607 ? 27.068 62.049 -49.584 1.00 33.98 604 ASP B N 1
ATOM 9521 C CA . ASP B 1 607 ? 28.139 63.002 -49.305 1.00 27.51 604 ASP B CA 1
ATOM 9522 C C . ASP B 1 607 ? 27.693 64.192 -48.457 1.00 32.03 604 ASP B C 1
ATOM 9523 O O . ASP B 1 607 ? 28.400 64.602 -47.536 1.00 34.05 604 ASP B O 1
ATOM 9528 N N . GLU B 1 608 ? 26.529 64.749 -48.781 1.00 27.43 605 GLU B N 1
ATOM 9529 C CA . GLU B 1 608 ? 26.007 65.911 -48.067 1.00 30.80 605 GLU B CA 1
ATOM 9530 C C . GLU B 1 608 ? 25.851 65.639 -46.574 1.00 38.42 605 GLU B C 1
ATOM 9531 O O . GLU B 1 608 ? 26.226 66.462 -45.739 1.00 41.96 605 GLU B O 1
ATOM 9537 N N . LEU B 1 609 ? 25.295 64.477 -46.249 1.00 29.80 606 LEU B N 1
ATOM 9538 C CA . LEU B 1 609 ? 25.083 64.087 -44.862 1.00 29.49 606 LEU B CA 1
ATOM 9539 C C . LEU B 1 609 ? 26.406 63.803 -44.157 1.00 34.38 606 LEU B C 1
ATOM 9540 O O . LEU B 1 609 ? 26.543 64.039 -42.956 1.00 28.30 606 LEU B O 1
ATOM 9545 N N . MET B 1 610 ? 27.376 63.293 -44.909 1.00 33.75 607 MET B N 1
ATOM 9546 C CA . MET B 1 610 ? 28.686 62.977 -44.351 1.00 36.20 607 MET B CA 1
ATOM 9547 C C . MET B 1 610 ? 29.426 64.245 -43.934 1.00 32.17 607 MET B C 1
ATOM 9548 O O . MET B 1 610 ? 30.091 64.271 -42.897 1.00 31.72 607 MET B O 1
ATOM 9553 N N . GLU B 1 611 ? 29.309 65.290 -44.748 1.00 34.44 608 GLU B N 1
ATOM 9554 C CA . GLU B 1 611 ? 29.940 66.572 -44.450 1.00 41.77 608 GLU B CA 1
ATOM 9555 C C . GLU B 1 611 ? 29.399 67.192 -43.164 1.00 40.30 608 GLU B C 1
ATOM 9556 O O . GLU B 1 611 ? 30.165 67.594 -42.290 1.00 49.92 608 GLU B O 1
ATOM 9562 N N . VAL B 1 612 ? 28.075 67.265 -43.059 1.00 39.59 609 VAL B N 1
ATOM 9563 C CA . VAL B 1 612 ? 27.421 67.854 -41.894 1.00 39.91 609 VAL B CA 1
ATOM 9564 C C . VAL B 1 612 ? 27.763 67.141 -40.586 1.00 44.02 609 VAL B C 1
ATOM 9565 O O . VAL B 1 612 ? 28.126 67.780 -39.598 1.00 52.27 609 VAL B O 1
ATOM 9569 N N . SER B 1 613 ? 27.651 65.817 -40.590 1.00 35.98 610 SER B N 1
ATOM 9570 C CA . SER B 1 613 ? 27.837 65.022 -39.379 1.00 37.96 610 SER B CA 1
ATOM 9571 C C . SER B 1 613 ? 29.302 64.856 -38.978 1.00 42.35 610 SER B C 1
ATOM 9572 O O . SER B 1 613 ? 29.618 64.750 -37.793 1.00 39.59 610 SER B O 1
ATOM 9575 N N . PHE B 1 614 ? 30.193 64.841 -39.964 1.00 39.69 611 PHE B N 1
ATOM 9576 C CA . PHE B 1 614 ? 31.596 64.531 -39.713 1.00 37.69 611 PHE B CA 1
ATOM 9577 C C . PHE B 1 614 ? 32.526 65.669 -40.119 1.00 50.46 611 PHE B C 1
ATOM 9578 O O . PHE B 1 614 ? 33.652 65.430 -40.560 1.00 55.39 611 PHE B O 1
ATOM 9586 N N . SER B 1 615 ? 32.039 66.900 -39.977 1.00 57.38 612 SER B N 1
ATOM 9587 C CA . SER B 1 615 ? 32.828 68.101 -40.246 1.00 54.13 612 SER B CA 1
ATOM 9588 C C . SER B 1 615 ? 33.250 68.181 -41.709 1.00 56.12 612 SER B C 1
ATOM 9589 O O . SER B 1 615 ? 32.652 68.914 -42.496 1.00 54.97 612 SER B O 1
#

Radius of gyration: 39.89 Å; Cα contacts (8 Å, |Δi|>4): 2395; chains: 2; bounding box: 81×107×105 Å